Protein 8UA7 (pdb70)

Structure (mmCIF, N/CA/C/O backbone):
data_8UA7
#
_entry.id   8UA7
#
_cell.length_a   1.00
_cell.length_b   1.00
_cell.length_c   1.00
_cell.angle_alpha   90.00
_cell.angle_beta   90.00
_cell.angle_gamma   90.00
#
_symmetry.space_group_name_H-M   'P 1'
#
loop_
_entity.id
_entity.type
_entity.pdbx_description
1 polymer 'Histone H3'
2 polymer 'Histone H4'
3 polymer 'Histone H2A'
4 polymer 'Histone H2B'
5 polymer 'WIDOM 601 DNA strand 1'
6 polymer 'WIDOM 601 DNA strand 2'
#
loop_
_atom_site.group_PDB
_atom_site.id
_atom_site.type_symbol
_atom_site.label_atom_id
_atom_site.label_alt_id
_atom_site.label_comp_id
_atom_site.label_asym_id
_atom_site.label_entity_id
_atom_site.label_seq_id
_atom_site.pdbx_PDB_ins_code
_atom_site.Cartn_x
_atom_site.Cartn_y
_atom_site.Cartn_z
_atom_site.occupancy
_atom_site.B_iso_or_equiv
_atom_site.auth_seq_id
_atom_site.auth_comp_id
_atom_site.auth_asym_id
_atom_site.auth_atom_id
_atom_site.pdbx_PDB_model_num
ATOM 1 N N . THR A 1 78 ? 174.478 204.707 153.953 1.00 129.46 45 THR A N 1
ATOM 2 C CA . THR A 1 78 ? 175.092 203.681 154.793 1.00 126.54 45 THR A CA 1
ATOM 3 C C . THR A 1 78 ? 174.544 203.668 156.216 1.00 121.40 45 THR A C 1
ATOM 4 O O . THR A 1 78 ? 175.107 202.988 157.084 1.00 117.74 45 THR A O 1
ATOM 8 N N . THR A 1 79 ? 173.459 204.401 156.481 1.00 121.59 46 THR A N 1
ATOM 9 C CA . THR A 1 79 ? 172.847 204.355 157.805 1.00 117.91 46 THR A CA 1
ATOM 10 C C . THR A 1 79 ? 172.313 202.965 158.116 1.00 113.61 46 THR A C 1
ATOM 11 O O . THR A 1 79 ? 172.344 202.532 159.273 1.00 110.04 46 THR A O 1
ATOM 15 N N . ALA A 1 80 ? 171.825 202.251 157.099 1.00 113.18 47 ALA A N 1
ATOM 16 C CA . ALA A 1 80 ? 171.405 200.869 157.302 1.00 102.29 47 ALA A CA 1
ATOM 17 C C . ALA A 1 80 ? 172.575 200.006 157.751 1.00 97.01 47 ALA A C 1
ATOM 18 O O . ALA A 1 80 ? 172.433 199.179 158.657 1.00 95.59 47 ALA A O 1
ATOM 20 N N . LYS A 1 81 ? 173.743 200.189 157.132 1.00 98.07 48 LYS A N 1
ATOM 21 C CA . LYS A 1 81 ? 174.924 199.440 157.545 1.00 99.72 48 LYS A CA 1
ATOM 22 C C . LYS A 1 81 ? 175.348 199.806 158.964 1.00 105.34 48 LYS A C 1
ATOM 23 O O . LYS A 1 81 ? 175.712 198.928 159.756 1.00 105.51 48 LYS A O 1
ATOM 29 N N . ARG A 1 82 ? 175.300 201.096 159.307 1.00 108.24 49 ARG A N 1
ATOM 30 C CA . ARG A 1 82 ? 175.669 201.506 160.660 1.00 107.75 49 ARG A CA 1
ATOM 31 C C . ARG A 1 82 ? 174.722 200.915 161.698 1.00 103.90 49 ARG A C 1
ATOM 32 O O . ARG A 1 82 ? 175.158 200.484 162.772 1.00 103.23 49 ARG A O 1
ATOM 40 N N . LEU A 1 83 ? 173.420 200.893 161.402 1.00 102.75 50 LEU A N 1
ATOM 41 C CA . LEU A 1 83 ? 172.459 200.310 162.334 1.00 100.59 50 LEU A CA 1
ATOM 42 C C . LEU A 1 83 ? 172.636 198.798 162.437 1.00 98.20 50 LEU A C 1
ATOM 43 O O . LEU A 1 83 ? 172.540 198.227 163.532 1.00 97.44 50 LEU A O 1
ATOM 48 N N . SER A 1 84 ? 172.897 198.133 161.310 1.00 98.10 51 SER A N 1
ATOM 49 C CA . SER A 1 84 ? 173.183 196.705 161.340 1.00 94.79 51 SER A CA 1
ATOM 50 C C . SER A 1 84 ? 174.465 196.398 162.098 1.00 97.76 51 SER A C 1
ATOM 51 O O . SER A 1 84 ? 174.630 195.276 162.582 1.00 100.26 51 SER A O 1
ATOM 54 N N . LYS A 1 85 ? 175.383 197.361 162.195 1.00 97.16 52 LYS A N 1
ATOM 55 C CA . LYS A 1 85 ? 176.578 197.152 163.006 1.00 99.59 52 LYS A CA 1
ATOM 56 C C . LYS A 1 85 ? 176.225 196.954 164.477 1.00 102.52 52 LYS A C 1
ATOM 57 O O . LYS A 1 85 ? 176.781 196.073 165.143 1.00 104.81 52 LYS A O 1
ATOM 63 N N . LYS A 1 86 ? 175.303 197.761 165.001 1.00 103.02 53 LYS A N 1
ATOM 64 C CA . LYS A 1 86 ? 174.902 197.672 166.400 1.00 103.87 53 LYS A CA 1
ATOM 65 C C . LYS A 1 86 ? 173.756 196.697 166.636 1.00 100.62 53 LYS A C 1
ATOM 66 O O . LYS A 1 86 ? 173.430 196.418 167.799 1.00 99.92 53 LYS A O 1
ATOM 72 N N . GLU A 1 87 ? 173.129 196.193 165.571 1.00 99.48 54 GLU A N 1
ATOM 73 C CA . GLU A 1 87 ? 171.990 195.298 165.748 1.00 99.03 54 GLU A CA 1
ATOM 74 C C . GLU A 1 87 ? 172.382 194.010 166.463 1.00 98.33 54 GLU A C 1
ATOM 75 O O . GLU A 1 87 ? 171.640 193.531 167.324 1.00 99.41 54 GLU A O 1
ATOM 81 N N . GLN A 1 88 ? 173.535 193.427 166.127 1.00 96.67 55 GLN A N 1
ATOM 82 C CA . GLN A 1 88 ? 173.963 192.214 166.825 1.00 99.73 55 GLN A CA 1
ATOM 83 C C . GLN A 1 88 ? 174.261 192.488 168.295 1.00 103.11 55 GLN A C 1
ATOM 84 O O . GLN A 1 88 ? 173.898 191.691 169.172 1.00 102.90 55 GLN A O 1
ATOM 90 N N . LYS A 1 89 ? 174.929 193.608 168.584 1.00 105.14 56 LYS A N 1
ATOM 91 C CA . LYS A 1 89 ? 175.242 193.937 169.970 1.00 105.63 56 LYS A CA 1
ATOM 92 C C . LYS A 1 89 ? 173.971 194.130 170.782 1.00 101.81 56 LYS A C 1
ATOM 93 O O . LYS A 1 89 ? 173.900 193.720 171.947 1.00 97.32 56 LYS A O 1
ATOM 99 N N . LEU A 1 90 ? 172.954 194.754 170.185 1.00 101.75 57 LEU A N 1
ATOM 100 C CA . LEU A 1 90 ? 171.655 194.822 170.846 1.00 100.34 57 LEU A CA 1
ATOM 101 C C . LEU A 1 90 ? 171.025 193.439 170.967 1.00 98.83 57 LEU A C 1
ATOM 102 O O . LEU A 1 90 ? 170.345 193.144 171.956 1.00 100.12 57 LEU A O 1
ATOM 107 N N . SER A 1 91 ? 171.241 192.579 169.967 1.00 100.71 58 SER A N 1
ATOM 108 C CA . SER A 1 91 ? 170.668 191.238 169.987 1.00 99.80 58 SER A CA 1
ATOM 109 C C . SER A 1 91 ? 171.232 190.403 171.123 1.00 100.21 58 SER A C 1
ATOM 110 O O . SER A 1 91 ? 170.568 189.476 171.602 1.00 99.51 58 SER A O 1
ATOM 113 N N . SER A 1 92 ? 172.457 190.703 171.557 1.00 101.21 59 SER A N 1
ATOM 114 C CA . SER A 1 92 ? 173.035 189.970 172.676 1.00 100.90 59 SER A CA 1
ATOM 115 C C . SER A 1 92 ? 172.225 190.128 173.958 1.00 99.38 59 SER A C 1
ATOM 116 O O . SER A 1 92 ? 172.319 189.271 174.843 1.00 95.63 59 SER A O 1
ATOM 119 N N . THR A 1 93 ? 171.437 191.197 174.083 1.00 100.22 60 THR A N 1
ATOM 120 C CA . THR A 1 93 ? 170.676 191.450 175.302 1.00 97.01 60 THR A CA 1
ATOM 121 C C . THR A 1 93 ? 169.217 191.830 175.083 1.00 95.48 60 THR A C 1
ATOM 122 O O . THR A 1 93 ? 168.420 191.664 176.014 1.00 93.58 60 THR A O 1
ATOM 126 N N . LYS A 1 94 ? 168.835 192.327 173.911 1.00 97.38 61 LYS A N 1
ATOM 127 C CA . LYS A 1 94 ? 167.485 192.821 173.678 1.00 90.73 61 LYS A CA 1
ATOM 128 C C . LYS A 1 94 ? 166.694 191.853 172.807 1.00 81.77 61 LYS A C 1
ATOM 129 O O . LYS A 1 94 ? 167.220 190.864 172.290 1.00 80.73 61 LYS A O 1
ATOM 135 N N . THR A 1 95 ? 165.408 192.157 172.651 1.00 75.23 62 THR A N 1
ATOM 136 C CA . THR A 1 95 ? 164.488 191.345 171.872 1.00 69.74 62 THR A CA 1
ATOM 137 C C . THR A 1 95 ? 163.810 192.201 170.810 1.00 64.48 62 THR A C 1
ATOM 138 O O . THR A 1 95 ? 163.691 193.421 170.946 1.00 66.81 62 THR A O 1
ATOM 142 N N . THR A 1 96 ? 163.366 191.539 169.741 1.00 60.59 63 THR A N 1
ATOM 143 C CA . THR A 1 96 ? 162.813 192.259 168.599 1.00 58.42 63 THR A CA 1
ATOM 144 C C . THR A 1 96 ? 161.454 192.868 168.926 1.00 60.93 63 THR A C 1
ATOM 145 O O . THR A 1 96 ? 161.201 194.041 168.626 1.00 67.40 63 THR A O 1
ATOM 149 N N . VAL A 1 97 ? 160.566 192.092 169.541 1.00 58.86 64 VAL A N 1
ATOM 150 C CA . VAL A 1 97 ? 159.223 192.542 169.890 1.00 57.95 64 VAL A CA 1
ATOM 151 C C . VAL A 1 97 ? 159.129 192.626 171.408 1.00 57.77 64 VAL A C 1
ATOM 152 O O . VAL A 1 97 ? 159.583 191.719 172.116 1.00 60.64 64 VAL A O 1
ATOM 156 N N . ARG A 1 98 ? 158.553 193.719 171.905 1.00 51.66 65 ARG A N 1
ATOM 157 C CA . ARG A 1 98 ? 158.578 194.010 173.329 1.00 52.26 65 ARG A CA 1
ATOM 158 C C . ARG A 1 98 ? 157.824 192.939 174.121 1.00 53.32 65 ARG A C 1
ATOM 159 O O . ARG A 1 98 ? 157.109 192.099 173.570 1.00 55.55 65 ARG A O 1
ATOM 167 N N . ARG A 1 99 ? 157.992 192.990 175.445 1.00 52.06 66 ARG A N 1
ATOM 168 C CA . ARG A 1 99 ? 157.522 191.906 176.304 1.00 49.72 66 ARG A CA 1
ATOM 169 C C . ARG A 1 99 ? 156.001 191.864 176.396 1.00 52.20 66 ARG A C 1
ATOM 170 O O . ARG A 1 99 ? 155.402 190.789 176.280 1.00 57.46 66 ARG A O 1
ATOM 178 N N . ALA A 1 100 ? 155.362 193.007 176.633 1.00 49.39 67 ALA A N 1
ATOM 179 C CA . ALA A 1 100 ? 153.902 193.030 176.719 1.00 48.60 67 ALA A CA 1
ATOM 180 C C . ALA A 1 100 ? 153.227 192.632 175.411 1.00 49.37 67 ALA A C 1
ATOM 181 O O . ALA A 1 100 ? 152.227 191.890 175.458 1.00 53.61 67 ALA A O 1
ATOM 183 N N . PRO A 1 101 ? 153.673 193.093 174.234 1.00 46.90 68 PRO A N 1
ATOM 184 C CA . PRO A 1 101 ? 153.087 192.562 172.992 1.00 50.62 68 PRO A CA 1
ATOM 185 C C . PRO A 1 101 ? 153.415 191.100 172.743 1.00 52.36 68 PRO A C 1
ATOM 186 O O . PRO A 1 101 ? 152.991 190.545 171.723 1.00 58.04 68 PRO A O 1
ATOM 190 N N . PHE A 1 102 ? 154.187 190.463 173.625 1.00 47.88 69 PHE A N 1
ATOM 191 C CA . PHE A 1 102 ? 154.362 189.018 173.535 1.00 43.48 69 PHE A CA 1
ATOM 192 C C . PHE A 1 102 ? 153.436 188.304 174.511 1.00 46.78 69 PHE A C 1
ATOM 193 O O . PHE A 1 102 ? 152.781 187.313 174.157 1.00 52.08 69 PHE A O 1
ATOM 201 N N . GLY A 1 103 ? 153.346 188.822 175.737 1.00 46.49 70 GLY A N 1
ATOM 202 C CA . GLY A 1 103 ? 152.425 188.317 176.738 1.00 49.48 70 GLY A CA 1
ATOM 203 C C . GLY A 1 103 ? 151.006 188.320 176.219 1.00 50.06 70 GLY A C 1
ATOM 204 O O . GLY A 1 103 ? 150.324 187.290 176.261 1.00 53.38 70 GLY A O 1
ATOM 205 N N . ARG A 1 104 ? 150.542 189.465 175.726 1.00 47.92 71 ARG A N 1
ATOM 206 C CA . ARG A 1 104 ? 149.443 189.411 174.784 1.00 45.42 71 ARG A CA 1
ATOM 207 C C . ARG A 1 104 ? 149.996 188.933 173.447 1.00 47.04 71 ARG A C 1
ATOM 208 O O . ARG A 1 104 ? 151.160 189.151 173.134 1.00 49.22 71 ARG A O 1
ATOM 216 N N . ILE A 1 105 ? 149.119 188.335 172.637 1.00 47.57 72 ILE A N 1
ATOM 217 C CA . ILE A 1 105 ? 149.440 187.402 171.551 1.00 48.09 72 ILE A CA 1
ATOM 218 C C . ILE A 1 105 ? 149.526 186.000 172.136 1.00 49.10 72 ILE A C 1
ATOM 219 O O . ILE A 1 105 ? 148.734 185.128 171.762 1.00 50.79 72 ILE A O 1
ATOM 224 N N . VAL A 1 106 ? 150.465 185.756 173.059 1.00 46.68 73 VAL A N 1
ATOM 225 C CA . VAL A 1 106 ? 150.556 184.418 173.637 1.00 40.77 73 VAL A CA 1
ATOM 226 C C . VAL A 1 106 ? 149.282 184.080 174.400 1.00 41.40 73 VAL A C 1
ATOM 227 O O . VAL A 1 106 ? 148.701 183.003 174.219 1.00 45.32 73 VAL A O 1
ATOM 231 N N . ARG A 1 107 ? 148.811 185.003 175.242 1.00 44.20 74 ARG A N 1
ATOM 232 C CA . ARG A 1 107 ? 147.589 184.758 176.000 1.00 46.51 74 ARG A CA 1
ATOM 233 C C . ARG A 1 107 ? 146.386 184.611 175.077 1.00 45.30 74 ARG A C 1
ATOM 234 O O . ARG A 1 107 ? 145.531 183.742 175.288 1.00 44.98 74 ARG A O 1
ATOM 242 N N . THR A 1 108 ? 146.300 185.457 174.048 1.00 46.09 75 THR A N 1
ATOM 243 C CA . THR A 1 108 ? 145.156 185.411 173.146 1.00 47.31 75 THR A CA 1
ATOM 244 C C . THR A 1 108 ? 145.110 184.100 172.374 1.00 49.06 75 THR A C 1
ATOM 245 O O . THR A 1 108 ? 144.034 183.519 172.187 1.00 54.34 75 THR A O 1
ATOM 249 N N . ILE A 1 109 ? 146.265 183.616 171.913 1.00 47.55 76 ILE A N 1
ATOM 250 C CA . ILE A 1 109 ? 146.297 182.359 171.173 1.00 48.38 76 ILE A CA 1
ATOM 251 C C . ILE A 1 109 ? 146.011 181.184 172.100 1.00 47.90 76 ILE A C 1
ATOM 252 O O . ILE A 1 109 ? 145.310 180.237 171.722 1.00 45.31 76 ILE A O 1
ATOM 257 N N . ALA A 1 110 ? 146.534 181.223 173.329 1.00 50.28 77 ALA A N 1
ATOM 258 C CA . ALA A 1 110 ? 146.212 180.173 174.289 1.00 46.39 77 ALA A CA 1
ATOM 259 C C . ALA A 1 110 ? 144.725 180.146 174.618 1.00 51.10 77 ALA A C 1
ATOM 260 O O . ALA A 1 110 ? 144.171 179.073 174.881 1.00 50.48 77 ALA A O 1
ATOM 262 N N . SER A 1 111 ? 144.063 181.305 174.607 1.00 56.22 78 SER A N 1
ATOM 263 C CA . SER A 1 111 ? 142.642 181.362 174.934 1.00 57.91 78 SER A CA 1
ATOM 264 C C . SER A 1 111 ? 141.751 180.799 173.835 1.00 56.40 78 SER A C 1
ATOM 265 O O . SER A 1 111 ? 140.552 180.622 174.070 1.00 59.08 78 SER A O 1
ATOM 268 N N . LEU A 1 112 ? 142.292 180.523 172.654 1.00 54.82 79 LEU A N 1
ATOM 269 C CA . LEU A 1 112 ? 141.509 179.958 171.566 1.00 59.12 79 LEU A CA 1
ATOM 270 C C . LEU A 1 112 ? 141.468 178.436 171.669 1.00 64.19 79 LEU A C 1
ATOM 271 O O . LEU A 1 112 ? 142.198 177.817 172.446 1.00 65.55 79 LEU A O 1
ATOM 276 N N . SER A 1 113 ? 140.585 177.834 170.870 1.00 61.73 80 SER A N 1
ATOM 277 C CA . SER A 1 113 ? 140.361 176.389 170.842 1.00 62.17 80 SER A CA 1
ATOM 278 C C . SER A 1 113 ? 139.839 175.856 172.173 1.00 68.20 80 SER A C 1
ATOM 279 O O . SER A 1 113 ? 139.965 174.661 172.458 1.00 66.77 80 SER A O 1
ATOM 282 N N . SER A 1 114 ? 139.254 176.723 172.989 1.00 74.00 81 SER A N 1
ATOM 283 C CA . SER A 1 114 ? 138.674 176.363 174.281 1.00 75.41 81 SER A CA 1
ATOM 284 C C . SER A 1 114 ? 137.875 177.564 174.776 1.00 82.87 81 SER A C 1
ATOM 285 O O . SER A 1 114 ? 137.708 178.557 174.057 1.00 81.54 81 SER A O 1
ATOM 288 N N . ALA A 1 115 ? 137.381 177.478 176.010 1.00 85.36 82 ALA A N 1
ATOM 289 C CA . ALA A 1 115 ? 136.605 178.553 176.619 1.00 90.04 82 ALA A CA 1
ATOM 290 C C . ALA A 1 115 ? 137.042 178.781 178.061 1.00 92.96 82 ALA A C 1
ATOM 291 O O . ALA A 1 115 ? 136.211 178.934 178.962 1.00 91.09 82 ALA A O 1
ATOM 293 N N . ASP A 1 116 ? 138.352 178.804 178.301 1.00 96.96 83 ASP A N 1
ATOM 294 C CA . ASP A 1 116 ? 138.881 179.000 179.643 1.00 93.34 83 ASP A CA 1
ATOM 295 C C . ASP A 1 116 ? 140.120 179.882 179.584 1.00 85.77 83 ASP A C 1
ATOM 296 O O . ASP A 1 116 ? 140.827 179.931 178.576 1.00 82.69 83 ASP A O 1
ATOM 301 N N . SER A 1 117 ? 140.378 180.578 180.689 1.00 82.79 84 SER A N 1
ATOM 302 C CA . SER A 1 117 ? 141.580 181.395 180.822 1.00 82.22 84 SER A CA 1
ATOM 303 C C . SER A 1 117 ? 142.734 180.493 181.240 1.00 73.27 84 SER A C 1
ATOM 304 O O . SER A 1 117 ? 142.712 179.908 182.328 1.00 73.53 84 SER A O 1
ATOM 307 N N . MET A 1 118 ? 143.745 180.379 180.377 1.00 67.46 85 MET A N 1
ATOM 308 C CA . MET A 1 118 ? 144.785 179.380 180.583 1.00 61.46 85 MET A CA 1
ATOM 309 C C . MET A 1 118 ? 145.772 179.771 181.675 1.00 62.64 85 MET A C 1
ATOM 310 O O . MET A 1 118 ? 146.521 178.908 182.143 1.00 65.53 85 MET A O 1
ATOM 315 N N . ARG A 1 119 ? 145.806 181.042 182.079 1.00 57.68 86 ARG A N 1
ATOM 316 C CA . ARG A 1 119 ? 146.528 181.478 183.275 1.00 55.14 86 ARG A CA 1
ATOM 317 C C . ARG A 1 119 ? 148.012 181.097 183.197 1.00 51.02 86 ARG A C 1
ATOM 318 O O . ARG A 1 119 ? 148.517 180.263 183.947 1.00 50.72 86 ARG A O 1
ATOM 326 N N . PHE A 1 120 ? 148.692 181.726 182.242 1.00 50.97 87 PHE A N 1
ATOM 327 C CA . PHE A 1 120 ? 150.106 181.470 182.011 1.00 47.66 87 PHE A CA 1
ATOM 328 C C . PHE A 1 120 ? 150.938 181.763 183.261 1.00 51.63 87 PHE A C 1
ATOM 329 O O . PHE A 1 120 ? 150.484 182.388 184.221 1.00 56.53 87 PHE A O 1
ATOM 337 N N . SER A 1 121 ? 152.185 181.301 183.227 1.00 49.70 88 SER A N 1
ATOM 338 C CA . SER A 1 121 ? 153.161 181.561 184.271 1.00 56.23 88 SER A CA 1
ATOM 339 C C . SER A 1 121 ? 154.006 182.776 183.895 1.00 61.93 88 SER A C 1
ATOM 340 O O . SER A 1 121 ? 153.718 183.496 182.937 1.00 62.96 88 SER A O 1
ATOM 343 N N . ALA A 1 122 ? 155.066 183.008 184.666 1.00 66.07 89 ALA A N 1
ATOM 344 C CA . ALA A 1 122 ? 155.937 184.157 184.455 1.00 69.70 89 ALA A CA 1
ATOM 345 C C . ALA A 1 122 ? 157.230 183.806 183.731 1.00 64.09 89 ALA A C 1
ATOM 346 O O . ALA A 1 122 ? 158.000 184.713 183.399 1.00 63.12 89 ALA A O 1
ATOM 348 N N . ASN A 1 123 ? 157.490 182.523 183.479 1.00 57.76 90 ASN A N 1
ATOM 349 C CA . ASN A 1 123 ? 158.689 182.098 182.773 1.00 57.34 90 ASN A CA 1
ATOM 350 C C . ASN A 1 123 ? 158.409 181.407 181.448 1.00 58.69 90 ASN A C 1
ATOM 351 O O . ASN A 1 123 ? 159.318 181.327 180.610 1.00 60.46 90 ASN A O 1
ATOM 356 N N . ALA A 1 124 ? 157.187 180.919 181.228 1.00 54.14 91 ALA A N 1
ATOM 357 C CA . ALA A 1 124 ? 156.857 180.278 179.961 1.00 48.52 91 ALA A CA 1
ATOM 358 C C . ALA A 1 124 ? 156.968 181.257 178.799 1.00 48.42 91 ALA A C 1
ATOM 359 O O . ALA A 1 124 ? 157.416 180.888 177.709 1.00 48.92 91 ALA A O 1
ATOM 361 N N . VAL A 1 125 ? 156.553 182.506 179.010 1.00 46.75 92 VAL A N 1
ATOM 362 C CA . VAL A 1 125 ? 156.631 183.510 177.952 1.00 43.50 92 VAL A CA 1
ATOM 363 C C . VAL A 1 125 ? 158.083 183.760 177.561 1.00 47.64 92 VAL A C 1
ATOM 364 O O . VAL A 1 125 ? 158.432 183.810 176.372 1.00 57.59 92 VAL A O 1
ATOM 368 N N . ASP A 1 126 ? 158.950 183.925 178.560 1.00 45.19 93 ASP A N 1
ATOM 369 C CA . ASP A 1 126 ? 160.359 184.168 178.286 1.00 46.81 93 ASP A CA 1
ATOM 370 C C . ASP A 1 126 ? 161.022 182.956 177.651 1.00 47.99 93 ASP A C 1
ATOM 371 O O . ASP A 1 126 ? 161.979 183.106 176.884 1.00 51.87 93 ASP A O 1
ATOM 376 N N . LEU A 1 127 ? 160.544 181.751 177.963 1.00 48.41 94 LEU A N 1
ATOM 377 C CA . LEU A 1 127 ? 161.082 180.566 177.302 1.00 49.01 94 LEU A CA 1
ATOM 378 C C . LEU A 1 127 ? 160.618 180.484 175.851 1.00 51.11 94 LEU A C 1
ATOM 379 O O . LEU A 1 127 ? 161.388 180.087 174.969 1.00 54.31 94 LEU A O 1
ATOM 384 N N . LEU A 1 128 ? 159.361 180.851 175.587 1.00 49.97 95 LEU A N 1
ATOM 385 C CA . LEU A 1 128 ? 158.826 180.810 174.229 1.00 45.75 95 LEU A CA 1
ATOM 386 C C . LEU A 1 128 ? 159.527 181.812 173.320 1.00 46.03 95 LEU A C 1
ATOM 387 O O . LEU A 1 128 ? 159.783 181.523 172.140 1.00 47.36 95 LEU A O 1
ATOM 392 N N . GLN A 1 129 ? 159.806 183.008 173.846 1.00 44.58 96 GLN A N 1
ATOM 393 C CA . GLN A 1 129 ? 160.425 184.053 173.036 1.00 43.22 96 GLN A CA 1
ATOM 394 C C . GLN A 1 129 ? 161.784 183.612 172.508 1.00 49.32 96 GLN A C 1
ATOM 395 O O . GLN A 1 129 ? 162.063 183.712 171.305 1.00 55.78 96 GLN A O 1
ATOM 401 N N . GLN A 1 130 ? 162.645 183.110 173.395 1.00 49.07 97 GLN A N 1
ATOM 402 C CA . GLN A 1 130 ? 164.008 182.773 173.002 1.00 50.25 97 GLN A CA 1
ATOM 403 C C . GLN A 1 130 ? 164.057 181.662 171.966 1.00 55.73 97 GLN A C 1
ATOM 404 O O . GLN A 1 130 ? 165.098 181.471 171.329 1.00 61.73 97 GLN A O 1
ATOM 410 N N . GLY A 1 131 ? 162.967 180.924 171.787 1.00 54.17 98 GLY A N 1
ATOM 411 C CA . GLY A 1 131 ? 162.911 179.919 170.749 1.00 53.77 98 GLY A CA 1
ATOM 412 C C . GLY A 1 131 ? 162.364 180.469 169.450 1.00 54.44 98 GLY A C 1
ATOM 413 O O . GLY A 1 131 ? 162.978 180.302 168.388 1.00 59.37 98 GLY A O 1
ATOM 414 N N . ILE A 1 132 ? 161.211 181.139 169.525 1.00 51.28 99 ILE A N 1
ATOM 415 C CA . ILE A 1 132 ? 160.551 181.593 168.302 1.00 50.10 99 ILE A CA 1
ATOM 416 C C . ILE A 1 132 ? 161.394 182.644 167.587 1.00 50.63 99 ILE A C 1
ATOM 417 O O . ILE A 1 132 ? 161.561 182.600 166.357 1.00 55.16 99 ILE A O 1
ATOM 422 N N . GLU A 1 133 ? 161.940 183.607 168.339 1.00 47.79 100 GLU A N 1
ATOM 423 C CA . GLU A 1 133 ? 162.710 184.673 167.706 1.00 49.81 100 GLU A CA 1
ATOM 424 C C . GLU A 1 133 ? 163.946 184.122 167.005 1.00 52.87 100 GLU A C 1
ATOM 425 O O . GLU A 1 133 ? 164.269 184.537 165.886 1.00 59.71 100 GLU A O 1
ATOM 431 N N . LEU A 1 134 ? 164.649 183.185 167.644 1.00 49.70 101 LEU A N 1
ATOM 432 C CA . LEU A 1 134 ? 165.832 182.597 167.023 1.00 51.53 101 LEU A CA 1
ATOM 433 C C . LEU A 1 134 ? 165.464 181.768 165.799 1.00 57.14 101 LEU A C 1
ATOM 434 O O . LEU A 1 134 ? 166.175 181.795 164.783 1.00 61.67 101 LEU A O 1
ATOM 439 N N . TYR A 1 135 ? 164.351 181.033 165.871 1.00 57.39 102 TYR A N 1
ATOM 440 C CA . TYR A 1 135 ? 163.911 180.254 164.719 1.00 59.92 102 TYR A CA 1
ATOM 441 C C . TYR A 1 135 ? 163.659 181.152 163.515 1.00 57.98 102 TYR A C 1
ATOM 442 O O . TYR A 1 135 ? 164.091 180.847 162.394 1.00 55.22 102 TYR A O 1
ATOM 451 N N . MET A 1 136 ? 162.993 182.286 163.730 1.00 55.03 103 MET A N 1
ATOM 452 C CA . MET A 1 136 ? 162.722 183.161 162.595 1.00 47.52 103 MET A CA 1
ATOM 453 C C . MET A 1 136 ? 163.941 183.963 162.156 1.00 46.08 103 MET A C 1
ATOM 454 O O . MET A 1 136 ? 164.047 184.311 160.975 1.00 49.97 103 MET A O 1
ATOM 459 N N . LEU A 1 137 ? 164.874 184.247 163.066 1.00 45.78 104 LEU A N 1
ATOM 460 C CA . LEU A 1 137 ? 166.162 184.781 162.637 1.00 44.66 104 LEU A CA 1
ATOM 461 C C . LEU A 1 137 ? 166.831 183.832 161.655 1.00 46.81 104 LEU A C 1
ATOM 462 O O . LEU A 1 137 ? 167.318 184.257 160.600 1.00 53.14 104 LEU A O 1
ATOM 467 N N . ASP A 1 138 ? 166.844 182.536 161.976 1.00 47.72 105 ASP A N 1
ATOM 468 C CA . ASP A 1 138 ? 167.431 181.559 161.062 1.00 51.71 105 ASP A CA 1
ATOM 469 C C . ASP A 1 138 ? 166.680 181.516 159.734 1.00 53.09 105 ASP A C 1
ATOM 470 O O . ASP A 1 138 ? 167.298 181.466 158.659 1.00 54.41 105 ASP A O 1
ATOM 475 N N . LEU A 1 139 ? 165.346 181.534 159.790 1.00 49.58 106 LEU A N 1
ATOM 476 C CA . LEU A 1 139 ? 164.560 181.455 158.561 1.00 44.90 106 LEU A CA 1
ATOM 477 C C . LEU A 1 139 ? 164.840 182.643 157.645 1.00 46.26 106 LEU A C 1
ATOM 478 O O . LEU A 1 139 ? 165.068 182.472 156.441 1.00 51.03 106 LEU A O 1
ATOM 483 N N . MET A 1 140 ? 164.832 183.860 158.195 1.00 44.48 107 MET A N 1
ATOM 484 C CA . MET A 1 140 ? 165.092 185.026 157.357 1.00 38.53 107 MET A CA 1
ATOM 485 C C . MET A 1 140 ? 166.540 185.089 156.895 1.00 40.92 107 MET A C 1
ATOM 486 O O . MET A 1 140 ? 166.808 185.597 155.803 1.00 45.27 107 MET A O 1
ATOM 491 N N . LYS A 1 141 ? 167.485 184.579 157.688 1.00 42.90 108 LYS A N 1
ATOM 492 C CA . LYS A 1 141 ? 168.861 184.498 157.208 1.00 44.83 108 LYS A CA 1
ATOM 493 C C . LYS A 1 141 ? 168.947 183.617 155.969 1.00 49.26 108 LYS A C 1
ATOM 494 O O . LYS A 1 141 ? 169.571 183.987 154.964 1.00 53.75 108 LYS A O 1
ATOM 500 N N . ASN A 1 142 ? 168.298 182.450 156.013 1.00 49.55 109 ASN A N 1
ATOM 501 C CA . ASN A 1 142 ? 168.302 181.568 154.850 1.00 51.83 109 ASN A CA 1
ATOM 502 C C . ASN A 1 142 ? 167.604 182.214 153.655 1.00 53.96 109 ASN A C 1
ATOM 503 O O . ASN A 1 142 ? 168.079 182.107 152.516 1.00 53.92 109 ASN A O 1
ATOM 508 N N . ALA A 1 143 ? 166.474 182.885 153.893 1.00 53.10 110 ALA A N 1
ATOM 509 C CA . ALA A 1 143 ? 165.752 183.519 152.791 1.00 47.78 110 ALA A CA 1
ATOM 510 C C . ALA A 1 143 ? 166.581 184.621 152.141 1.00 49.03 110 ALA A C 1
ATOM 511 O O . ALA A 1 143 ? 166.604 184.748 150.912 1.00 51.20 110 ALA A O 1
ATOM 513 N N . ALA A 1 144 ? 167.268 185.433 152.949 1.00 51.74 111 ALA A N 1
ATOM 514 C CA . ALA A 1 144 ? 168.119 186.480 152.394 1.00 51.41 111 ALA A CA 1
ATOM 515 C C . ALA A 1 144 ? 169.288 185.888 151.619 1.00 52.06 111 ALA A C 1
ATOM 516 O O . ALA A 1 144 ? 169.680 186.421 150.572 1.00 56.29 111 ALA A O 1
ATOM 518 N N . LEU A 1 145 ? 169.865 184.793 152.121 1.00 51.39 112 LEU A N 1
ATOM 519 C CA . LEU A 1 145 ? 170.925 184.123 151.375 1.00 52.11 112 LEU A CA 1
ATOM 520 C C . LEU A 1 145 ? 170.420 183.636 150.023 1.00 53.91 112 LEU A C 1
ATOM 521 O O . LEU A 1 145 ? 171.128 183.735 149.014 1.00 53.66 112 LEU A O 1
ATOM 526 N N . ALA A 1 146 ? 169.200 183.099 149.985 1.00 53.71 113 ALA A N 1
ATOM 527 C CA . ALA A 1 146 ? 168.625 182.672 148.713 1.00 51.36 113 ALA A CA 1
ATOM 528 C C . ALA A 1 146 ? 168.384 183.858 147.785 1.00 50.58 113 ALA A C 1
ATOM 529 O O . ALA A 1 146 ? 168.599 183.758 146.572 1.00 51.64 113 ALA A O 1
ATOM 531 N N . ALA A 1 147 ? 167.927 184.985 148.337 1.00 57.01 114 ALA A N 1
ATOM 532 C CA . ALA A 1 147 ? 167.663 186.165 147.517 1.00 54.27 114 ALA A CA 1
ATOM 533 C C . ALA A 1 147 ? 168.940 186.716 146.899 1.00 49.89 114 ALA A C 1
ATOM 534 O O . ALA A 1 147 ? 168.937 187.168 145.749 1.00 48.19 114 ALA A O 1
ATOM 536 N N . LYS A 1 148 ? 170.039 186.704 147.655 1.00 53.47 115 LYS A N 1
ATOM 537 C CA . LYS A 1 148 ? 171.301 187.212 147.126 1.00 52.94 115 LYS A CA 1
ATOM 538 C C . LYS A 1 148 ? 171.751 186.400 145.915 1.00 54.37 115 LYS A C 1
ATOM 539 O O . LYS A 1 148 ? 172.259 186.966 144.941 1.00 54.44 115 LYS A O 1
ATOM 545 N N . GLN A 1 149 ? 171.539 185.081 145.943 1.00 57.29 116 GLN A N 1
ATOM 546 C CA . GLN A 1 149 ? 172.012 184.217 144.864 1.00 58.06 116 GLN A CA 1
ATOM 547 C C . GLN A 1 149 ? 171.424 184.610 143.513 1.00 55.49 116 GLN A C 1
ATOM 548 O O . GLN A 1 149 ? 172.102 184.495 142.486 1.00 55.76 116 GLN A O 1
ATOM 554 N N . ALA A 1 150 ? 170.182 185.087 143.492 1.00 54.29 117 ALA A N 1
ATOM 555 C CA . ALA A 1 150 ? 169.513 185.469 142.254 1.00 54.66 117 ALA A CA 1
ATOM 556 C C . ALA A 1 150 ? 169.985 186.813 141.708 1.00 58.93 117 ALA A C 1
ATOM 557 O O . ALA A 1 150 ? 169.315 187.371 140.832 1.00 57.30 117 ALA A O 1
ATOM 559 N N . LYS A 1 151 ? 171.109 187.336 142.203 1.00 61.25 118 LYS A N 1
ATOM 560 C CA . LYS A 1 151 ? 171.646 188.629 141.773 1.00 59.14 118 LYS A CA 1
ATOM 561 C C . LYS A 1 151 ? 170.638 189.751 142.007 1.00 55.18 118 LYS A C 1
ATOM 562 O O . LYS A 1 151 ? 170.519 190.683 141.210 1.00 56.43 118 LYS A O 1
ATOM 568 N N . ARG A 1 152 ? 169.908 189.658 143.114 1.00 53.27 119 ARG A N 1
ATOM 569 C CA . ARG A 1 152 ? 168.907 190.641 143.499 1.00 54.63 119 ARG A CA 1
ATOM 570 C C . ARG A 1 152 ? 169.222 191.134 144.903 1.00 57.58 119 ARG A C 1
ATOM 571 O O . ARG A 1 152 ? 169.312 190.334 145.840 1.00 58.80 119 ARG A O 1
ATOM 579 N N . MET A 1 153 ? 169.392 192.450 145.043 1.00 61.42 120 MET A N 1
ATOM 580 C CA . MET A 1 153 ? 169.883 193.008 146.300 1.00 58.98 120 MET A CA 1
ATOM 581 C C . MET A 1 153 ? 168.813 192.991 147.383 1.00 56.99 120 MET A C 1
ATOM 582 O O . MET A 1 153 ? 169.105 192.686 148.544 1.00 59.53 120 MET A O 1
ATOM 587 N N . THR A 1 154 ? 167.574 193.314 147.030 1.00 55.93 121 THR A N 1
ATOM 588 C CA . THR A 1 154 ? 166.509 193.435 148.016 1.00 57.36 121 THR A CA 1
ATOM 589 C C . THR A 1 154 ? 166.001 192.049 148.409 1.00 60.04 121 THR A C 1
ATOM 590 O O . THR A 1 154 ? 166.543 191.018 148.005 1.00 64.74 121 THR A O 1
ATOM 594 N N . LEU A 1 155 ? 164.943 192.017 149.215 1.00 59.32 122 LEU A N 1
ATOM 595 C CA . LEU A 1 155 ? 164.342 190.778 149.686 1.00 59.09 122 LEU A CA 1
ATOM 596 C C . LEU A 1 155 ? 162.852 190.822 149.385 1.00 60.05 122 LEU A C 1
ATOM 597 O O . LEU A 1 155 ? 162.185 191.814 149.692 1.00 60.79 122 LEU A O 1
ATOM 602 N N . MET A 1 156 ? 162.334 189.756 148.781 1.00 60.72 123 MET A N 1
ATOM 603 C CA . MET A 1 156 ? 160.934 189.682 148.394 1.00 62.64 123 MET A CA 1
ATOM 604 C C . MET A 1 156 ? 160.260 188.495 149.070 1.00 64.90 123 MET A C 1
ATOM 605 O O . MET A 1 156 ? 160.909 187.541 149.505 1.00 66.34 123 MET A O 1
ATOM 610 N N . GLY A 1 157 ? 158.931 188.574 149.150 1.00 64.45 124 GLY A N 1
ATOM 611 C CA . GLY A 1 157 ? 158.175 187.546 149.845 1.00 66.89 124 GLY A CA 1
ATOM 612 C C . GLY A 1 157 ? 158.240 186.189 149.171 1.00 68.47 124 GLY A C 1
ATOM 613 O O . GLY A 1 157 ? 158.206 185.153 149.841 1.00 66.35 124 GLY A O 1
ATOM 614 N N . LYS A 1 158 ? 158.318 186.205 147.841 1.00 70.89 125 LYS A N 1
ATOM 615 C CA . LYS A 1 158 ? 158.346 184.941 147.064 1.00 74.17 125 LYS A CA 1
ATOM 616 C C . LYS A 1 158 ? 159.677 184.233 147.303 1.00 73.16 125 LYS A C 1
ATOM 617 O O . LYS A 1 158 ? 159.889 183.168 146.704 1.00 77.67 125 LYS A O 1
ATOM 623 N N . ASP A 1 159 ? 160.547 184.812 148.125 1.00 67.15 126 ASP A N 1
ATOM 624 C CA . ASP A 1 159 ? 161.800 184.090 148.455 1.00 69.21 126 ASP A CA 1
ATOM 625 C C . ASP A 1 159 ? 161.515 183.219 149.678 1.00 73.26 126 ASP A C 1
ATOM 626 O O . ASP A 1 159 ? 162.110 182.132 149.784 1.00 76.11 126 ASP A O 1
ATOM 631 N N . ILE A 1 160 ? 160.620 183.682 150.553 1.00 71.67 127 ILE A N 1
ATOM 632 C CA . ILE A 1 160 ? 160.290 182.909 151.785 1.00 71.77 127 ILE A CA 1
ATOM 633 C C . ILE A 1 160 ? 159.606 181.603 151.369 1.00 76.94 127 ILE A C 1
ATOM 634 O O . ILE A 1 160 ? 160.078 180.533 151.793 1.00 80.11 127 ILE A O 1
ATOM 639 N N . ASP A 1 161 ? 158.563 181.683 150.539 1.00 77.68 128 ASP A N 1
ATOM 640 C CA . ASP A 1 161 ? 157.819 180.490 150.150 1.00 79.06 128 ASP A CA 1
ATOM 641 C C . ASP A 1 161 ? 158.745 179.420 149.588 1.00 77.83 128 ASP A C 1
ATOM 642 O O . ASP A 1 161 ? 158.562 178.227 149.857 1.00 81.25 128 ASP A O 1
ATOM 647 N N . LEU A 1 162 ? 159.739 179.826 148.794 1.00 76.55 129 LEU A N 1
ATOM 648 C CA . LEU A 1 162 ? 160.687 178.859 148.253 1.00 76.47 129 LEU A CA 1
ATOM 649 C C . LEU A 1 162 ? 161.448 178.156 149.366 1.00 76.16 129 LEU A C 1
ATOM 650 O O . LEU A 1 162 ? 161.597 176.929 149.347 1.00 83.17 129 LEU A O 1
ATOM 655 N N . ILE A 1 163 ? 161.924 178.912 150.356 1.00 71.30 130 ILE A N 1
ATOM 656 C CA . ILE A 1 163 ? 162.645 178.286 151.464 1.00 76.45 130 ILE A CA 1
ATOM 657 C C . ILE A 1 163 ? 161.716 177.373 152.260 1.00 78.54 130 ILE A C 1
ATOM 658 O O . ILE A 1 163 ? 162.086 176.247 152.629 1.00 78.66 130 ILE A O 1
ATOM 663 N N . GLN A 1 164 ? 160.489 177.833 152.517 1.00 78.36 131 GLN A N 1
ATOM 664 C CA . GLN A 1 164 ? 159.538 177.053 153.301 1.00 78.49 131 GLN A CA 1
ATOM 665 C C . GLN A 1 164 ? 159.212 175.729 152.623 1.00 81.96 131 GLN A C 1
ATOM 666 O O . GLN A 1 164 ? 159.146 174.686 153.283 1.00 85.37 131 GLN A O 1
ATOM 672 N N . THR A 1 165 ? 159.004 175.748 151.307 1.00 81.26 132 THR A N 1
ATOM 673 C CA . THR A 1 165 ? 158.743 174.515 150.578 1.00 77.79 132 THR A CA 1
ATOM 674 C C . THR A 1 165 ? 159.999 173.682 150.360 1.00 74.20 132 THR A C 1
ATOM 675 O O . THR A 1 165 ? 159.884 172.477 150.118 1.00 72.88 132 THR A O 1
ATOM 679 N N . ALA A 1 166 ? 161.186 174.285 150.436 1.00 74.80 133 ALA A N 1
ATOM 680 C CA . ALA A 1 166 ? 162.417 173.512 150.393 1.00 74.84 133 ALA A CA 1
ATOM 681 C C . ALA A 1 166 ? 162.689 172.787 151.700 1.00 82.88 133 ALA A C 1
ATOM 682 O O . ALA A 1 166 ? 163.392 171.771 151.696 1.00 83.17 133 ALA A O 1
ATOM 684 N N . ASN A 1 167 ? 162.154 173.283 152.814 1.00 85.53 134 ASN A N 1
ATOM 685 C CA . ASN A 1 167 ? 162.277 172.600 154.096 1.00 83.20 134 ASN A CA 1
ATOM 686 C C . ASN A 1 167 ? 161.137 171.624 154.355 1.00 81.34 134 ASN A C 1
ATOM 687 O O . ASN A 1 167 ? 161.059 171.059 155.450 1.00 81.37 134 ASN A O 1
ATOM 692 N N . HIS A 1 168 ? 160.252 171.420 153.379 1.00 82.42 135 HIS A N 1
ATOM 693 C CA . HIS A 1 168 ? 159.088 170.541 153.500 1.00 84.10 135 HIS A CA 1
ATOM 694 C C . HIS A 1 168 ? 158.159 170.954 154.635 1.00 84.44 135 HIS A C 1
ATOM 695 O O . HIS A 1 168 ? 157.320 170.162 155.072 1.00 87.24 135 HIS A O 1
ATOM 702 N N . GLU A 1 169 ? 158.285 172.186 155.124 1.00 81.07 136 GLU A N 1
ATOM 703 C CA . GLU A 1 169 ? 157.437 172.652 156.211 1.00 83.94 136 GLU A CA 1
ATOM 704 C C . GLU A 1 169 ? 156.037 172.959 155.697 1.00 86.33 136 GLU A C 1
ATOM 705 O O . GLU A 1 169 ? 155.780 174.060 155.202 1.00 89.72 136 GLU A O 1
ATOM 711 N N . MET A 1 170 ? 155.132 171.991 155.804 1.00 84.63 137 MET A N 1
ATOM 712 C CA . MET A 1 170 ? 153.768 172.191 155.337 1.00 83.38 137 MET A CA 1
ATOM 713 C C . MET A 1 170 ? 153.071 173.263 156.166 1.00 84.16 137 MET A C 1
ATOM 714 O O . MET A 1 170 ? 153.252 173.347 157.384 1.00 88.13 137 MET A O 1
ATOM 719 N N . ILE A 1 171 ? 152.280 174.097 155.491 1.00 82.73 138 ILE A N 1
ATOM 720 C CA . ILE A 1 171 ? 151.590 175.210 156.127 1.00 84.58 138 ILE A CA 1
ATOM 721 C C . ILE A 1 171 ? 150.163 175.274 155.603 1.00 88.24 138 ILE A C 1
ATOM 722 O O . ILE A 1 171 ? 149.836 174.727 154.547 1.00 90.55 138 ILE A O 1
ATOM 727 N N . ASP A 1 172 ? 149.305 175.946 156.367 1.00 90.34 139 ASP A N 1
ATOM 728 C CA . ASP A 1 172 ? 147.925 176.203 155.981 1.00 88.14 139 ASP A CA 1
ATOM 729 C C . ASP A 1 172 ? 147.729 177.706 155.853 1.00 85.02 139 ASP A C 1
ATOM 730 O O . ASP A 1 172 ? 148.067 178.459 156.771 1.00 84.00 139 ASP A O 1
ATOM 735 N N . GLU A 1 173 ? 147.183 178.138 154.718 1.00 82.24 140 GLU A N 1
ATOM 736 C CA . GLU A 1 173 ? 147.081 179.564 154.432 1.00 85.00 140 GLU A CA 1
ATOM 737 C C . GLU A 1 173 ? 145.772 180.173 154.918 1.00 84.28 140 GLU A C 1
ATOM 738 O O . GLU A 1 173 ? 145.771 181.297 155.431 1.00 87.22 140 GLU A O 1
ATOM 744 N N . ALA A 1 174 ? 144.653 179.462 154.760 1.00 80.72 141 ALA A N 1
ATOM 745 C CA . ALA A 1 174 ? 143.373 179.998 155.214 1.00 79.15 141 ALA A CA 1
ATOM 746 C C . ALA A 1 174 ? 143.360 180.196 156.725 1.00 79.44 141 ALA A C 1
ATOM 747 O O . ALA A 1 174 ? 142.902 181.233 157.221 1.00 78.43 141 ALA A O 1
ATOM 749 N N . HIS A 1 175 ? 143.866 179.214 157.473 1.00 76.64 142 HIS A N 1
ATOM 750 C CA . HIS A 1 175 ? 143.904 179.335 158.926 1.00 74.17 142 HIS A CA 1
ATOM 751 C C . HIS A 1 175 ? 144.828 180.463 159.367 1.00 74.53 142 HIS A C 1
ATOM 752 O O . HIS A 1 175 ? 144.500 181.211 160.292 1.00 73.20 142 HIS A O 1
ATOM 759 N N . ALA A 1 176 ? 145.992 180.595 158.725 1.00 76.23 143 ALA A N 1
ATOM 760 C CA . ALA A 1 176 ? 146.912 181.672 159.081 1.00 72.99 143 ALA A CA 1
ATOM 761 C C . ALA A 1 176 ? 146.302 183.036 158.789 1.00 68.55 143 ALA A C 1
ATOM 762 O O . ALA A 1 176 ? 146.448 183.974 159.583 1.00 69.55 143 ALA A O 1
ATOM 764 N N . ALA A 1 177 ? 145.619 183.166 157.650 1.00 69.97 144 ALA A N 1
ATOM 765 C CA . ALA A 1 177 ? 144.953 184.423 157.326 1.00 71.10 144 ALA A CA 1
ATOM 766 C C . ALA A 1 177 ? 143.848 184.735 158.325 1.00 70.75 144 ALA A C 1
ATOM 767 O O . ALA A 1 177 ? 143.684 185.888 158.737 1.00 73.88 144 ALA A O 1
ATOM 769 N N . LYS A 1 178 ? 143.077 183.722 158.727 1.00 69.66 145 LYS A N 1
ATOM 770 C CA . LYS A 1 178 ? 142.024 183.947 159.713 1.00 74.15 145 LYS A CA 1
ATOM 771 C C . LYS A 1 178 ? 142.611 184.343 161.062 1.00 73.70 145 LYS A C 1
ATOM 772 O O . LYS A 1 178 ? 142.056 185.197 161.762 1.00 75.09 145 LYS A O 1
ATOM 778 N N . LEU A 1 179 ? 143.732 183.728 161.441 1.00 72.19 146 LEU A N 1
ATOM 779 C CA . LEU A 1 179 ? 144.393 184.072 162.695 1.00 70.48 146 LEU A CA 1
ATOM 780 C C . LEU A 1 179 ? 144.876 185.515 162.681 1.00 73.06 146 LEU A C 1
ATOM 781 O O . LEU A 1 179 ? 144.574 186.295 163.592 1.00 73.21 146 LEU A O 1
ATOM 786 N N . ALA A 1 180 ? 145.627 185.891 161.645 1.00 73.91 147 ALA A N 1
ATOM 787 C CA . ALA A 1 180 ? 146.236 187.216 161.612 1.00 69.56 147 ALA A CA 1
ATOM 788 C C . ALA A 1 180 ? 145.190 188.309 161.425 1.00 74.01 147 ALA A C 1
ATOM 789 O O . ALA A 1 180 ? 145.228 189.340 162.105 1.00 79.42 147 ALA A O 1
ATOM 791 N N . ASN A 1 181 ? 144.248 188.105 160.503 1.00 74.31 148 ASN A N 1
ATOM 792 C CA . ASN A 1 181 ? 143.335 189.180 160.132 1.00 76.66 148 ASN A CA 1
ATOM 793 C C . ASN A 1 181 ? 142.341 189.489 161.246 1.00 80.75 148 ASN A C 1
ATOM 794 O O . ASN A 1 181 ? 142.141 190.656 161.603 1.00 84.39 148 ASN A O 1
ATOM 799 N N . THR A 1 182 ? 141.709 188.463 161.809 1.00 80.29 149 THR A N 1
ATOM 800 C CA . THR A 1 182 ? 140.571 188.646 162.706 1.00 86.16 149 THR A CA 1
ATOM 801 C C . THR A 1 182 ? 140.936 188.193 164.115 1.00 85.97 149 THR A C 1
ATOM 802 O O . THR A 1 182 ? 141.110 186.995 164.363 1.00 86.72 149 THR A O 1
ATOM 806 N N . SER A 1 183 ? 141.038 189.153 165.029 1.00 84.06 150 SER A N 1
ATOM 807 C CA . SER A 1 183 ? 141.183 188.912 166.463 1.00 83.11 150 SER A CA 1
ATOM 808 C C . SER A 1 183 ? 141.093 190.265 167.159 1.00 84.20 150 SER A C 1
ATOM 809 O O . SER A 1 183 ? 140.918 191.304 166.515 1.00 84.87 150 SER A O 1
ATOM 812 N N . SER A 1 184 ? 141.217 190.247 168.486 1.00 85.29 151 SER A N 1
ATOM 813 C CA . SER A 1 184 ? 141.113 191.479 169.258 1.00 87.08 151 SER A CA 1
ATOM 814 C C . SER A 1 184 ? 142.302 191.659 170.193 1.00 84.73 151 SER A C 1
ATOM 815 O O . SER A 1 184 ? 142.643 192.790 170.553 1.00 84.04 151 SER A O 1
ATOM 818 N N . ALA A 1 185 ? 142.933 190.551 170.587 1.00 82.34 152 ALA A N 1
ATOM 819 C CA . ALA A 1 185 ? 144.032 190.569 171.547 1.00 81.08 152 ALA A CA 1
ATOM 820 C C . ALA A 1 185 ? 143.609 191.265 172.835 1.00 82.40 152 ALA A C 1
ATOM 821 O O . ALA A 1 185 ? 142.988 190.647 173.706 1.00 80.86 152 ALA A O 1
ATOM 823 N N . GLY A 1 186 ? 143.937 192.547 172.960 1.00 80.24 153 GLY A N 1
ATOM 824 C CA . GLY A 1 186 ? 143.532 193.333 174.111 1.00 78.05 153 GLY A CA 1
ATOM 825 C C . GLY A 1 186 ? 144.116 192.853 175.424 1.00 73.63 153 GLY A C 1
ATOM 826 O O . GLY A 1 186 ? 143.565 193.122 176.491 1.00 75.90 153 GLY A O 1
ATOM 827 N N . LYS B 2 45 ? 137.800 199.031 163.794 1.00 133.06 12 LYS B N 1
ATOM 828 C CA . LYS B 2 45 ? 138.709 200.188 164.014 1.00 134.29 12 LYS B CA 1
ATOM 829 C C . LYS B 2 45 ? 140.051 199.680 164.550 1.00 139.16 12 LYS B C 1
ATOM 830 O O . LYS B 2 45 ? 140.536 198.652 164.043 1.00 136.84 12 LYS B O 1
ATOM 836 N N . HIS B 2 46 ? 140.621 200.380 165.533 1.00 141.08 13 HIS B N 1
ATOM 837 C CA . HIS B 2 46 ? 141.904 199.946 166.144 1.00 140.24 13 HIS B CA 1
ATOM 838 C C . HIS B 2 46 ? 141.667 198.526 166.664 1.00 136.54 13 HIS B C 1
ATOM 839 O O . HIS B 2 46 ? 142.178 197.572 166.037 1.00 135.00 13 HIS B O 1
ATOM 846 N N . ILE B 2 47 ? 140.919 198.385 167.763 1.00 133.36 14 ILE B N 1
ATOM 847 C CA . ILE B 2 47 ? 140.617 197.042 168.349 1.00 126.65 14 ILE B CA 1
ATOM 848 C C . ILE B 2 47 ? 141.896 196.204 168.418 1.00 117.99 14 ILE B C 1
ATOM 849 O O . ILE B 2 47 ? 141.757 194.971 168.469 1.00 119.17 14 ILE B O 1
ATOM 854 N N . LYS B 2 48 ? 143.049 196.855 168.596 1.00 106.11 15 LYS B N 1
ATOM 855 C CA . LYS B 2 48 ? 144.343 196.127 168.586 1.00 96.92 15 LYS B CA 1
ATOM 856 C C . LYS B 2 48 ? 144.440 194.883 167.704 1.00 92.32 15 LYS B C 1
ATOM 857 O O . LYS B 2 48 ? 144.866 193.828 168.217 1.00 94.78 15 LYS B O 1
ATOM 863 N N . ASN B 2 49 ? 144.116 194.989 166.436 1.00 87.99 16 ASN B N 1
ATOM 864 C CA . ASN B 2 49 ? 143.735 193.865 165.536 1.00 87.07 16 ASN B CA 1
ATOM 865 C C . ASN B 2 49 ? 144.986 193.002 165.731 1.00 87.09 16 ASN B C 1
ATOM 866 O O . ASN B 2 49 ? 146.043 193.561 166.080 1.00 90.09 16 ASN B O 1
ATOM 871 N N . LEU B 2 50 ? 144.871 191.689 165.523 1.00 81.84 17 LEU B N 1
ATOM 872 C CA . LEU B 2 50 ? 146.020 190.789 165.812 1.00 78.82 17 LEU B CA 1
ATOM 873 C C . LEU B 2 50 ? 147.079 190.864 164.711 1.00 81.97 17 LEU B C 1
ATOM 874 O O . LEU B 2 50 ? 146.728 191.232 163.574 1.00 84.16 17 LEU B O 1
ATOM 879 N N . GLY B 2 51 ? 148.329 190.543 165.050 1.00 78.28 18 GLY B N 1
ATOM 880 C CA . GLY B 2 51 ? 149.398 190.492 164.083 1.00 76.60 18 GLY B CA 1
ATOM 881 C C . GLY B 2 51 ? 150.099 191.816 163.854 1.00 77.40 18 GLY B C 1
ATOM 882 O O . GLY B 2 51 ? 151.291 191.827 163.532 1.00 78.71 18 GLY B O 1
ATOM 883 N N . GLU B 2 52 ? 149.386 192.935 164.005 1.00 78.84 19 GLU B N 1
ATOM 884 C CA . GLU B 2 52 ? 150.022 194.240 163.882 1.00 78.59 19 GLU B CA 1
ATOM 885 C C . GLU B 2 52 ? 150.864 194.579 165.101 1.00 78.63 19 GLU B C 1
ATOM 886 O O . GLU B 2 52 ? 151.764 195.419 164.999 1.00 79.20 19 GLU B O 1
ATOM 892 N N . GLU B 2 53 ? 150.596 193.951 166.249 1.00 74.58 20 GLU B N 1
ATOM 893 C CA . GLU B 2 53 ? 151.436 194.180 167.418 1.00 75.01 20 GLU B CA 1
ATOM 894 C C . GLU B 2 53 ? 152.862 193.711 167.180 1.00 72.59 20 GLU B C 1
ATOM 895 O O . GLU B 2 53 ? 153.769 194.105 167.920 1.00 74.01 20 GLU B O 1
ATOM 901 N N . ILE B 2 54 ? 153.074 192.876 166.169 1.00 71.25 21 ILE B N 1
ATOM 902 C CA . ILE B 2 54 ? 154.417 192.657 165.619 1.00 68.34 21 ILE B CA 1
ATOM 903 C C . ILE B 2 54 ? 154.566 193.681 164.502 1.00 65.84 21 ILE B C 1
ATOM 904 O O . ILE B 2 54 ? 154.342 193.414 163.320 1.00 67.99 21 ILE B O 1
ATOM 909 N N . GLY B 2 55 ? 154.946 194.891 164.889 1.00 63.24 22 GLY B N 1
ATOM 910 C CA . GLY B 2 55 ? 154.973 195.997 163.958 1.00 65.75 22 GLY B CA 1
ATOM 911 C C . GLY B 2 55 ? 156.032 195.836 162.887 1.00 63.34 22 GLY B C 1
ATOM 912 O O . GLY B 2 55 ? 156.818 194.888 162.868 1.00 66.31 22 GLY B O 1
ATOM 913 N N . ASN B 2 56 ? 156.036 196.797 161.963 1.00 59.83 23 ASN B N 1
ATOM 914 C CA . ASN B 2 56 ? 157.017 196.782 160.884 1.00 64.82 23 ASN B CA 1
ATOM 915 C C . ASN B 2 56 ? 158.438 196.884 161.421 1.00 61.95 23 ASN B C 1
ATOM 916 O O . ASN B 2 56 ? 159.379 196.373 160.798 1.00 59.40 23 ASN B O 1
ATOM 921 N N . SER B 2 57 ? 158.612 197.532 162.575 1.00 59.65 24 SER B N 1
ATOM 922 C CA . SER B 2 57 ? 159.941 197.661 163.160 1.00 60.35 24 SER B CA 1
ATOM 923 C C . SER B 2 57 ? 160.516 196.302 163.535 1.00 60.03 24 SER B C 1
ATOM 924 O O . SER B 2 57 ? 161.714 196.062 163.360 1.00 63.32 24 SER B O 1
ATOM 927 N N . ALA B 2 58 ? 159.681 195.401 164.058 1.00 56.08 25 ALA B N 1
ATOM 928 C CA . ALA B 2 58 ? 160.167 194.072 164.416 1.00 53.07 25 ALA B CA 1
ATOM 929 C C . ALA B 2 58 ? 160.654 193.310 163.191 1.00 53.94 25 ALA B C 1
ATOM 930 O O . ALA B 2 58 ? 161.718 192.681 163.223 1.00 57.67 25 ALA B O 1
ATOM 932 N N . VAL B 2 59 ? 159.888 193.356 162.099 1.00 55.69 26 VAL B N 1
ATOM 933 C CA . VAL B 2 59 ? 160.293 192.671 160.874 1.00 56.69 26 VAL B CA 1
ATOM 934 C C . VAL B 2 59 ? 161.581 193.273 160.329 1.00 60.31 26 VAL B C 1
ATOM 935 O O . VAL B 2 59 ? 162.493 192.550 159.904 1.00 59.04 26 VAL B O 1
ATOM 939 N N . ARG B 2 60 ? 161.676 194.605 160.328 1.00 61.06 27 ARG B N 1
ATOM 940 C CA . ARG B 2 60 ? 162.885 195.255 159.836 1.00 57.94 27 ARG B CA 1
ATOM 941 C C . ARG B 2 60 ? 164.095 194.881 160.681 1.00 57.25 27 ARG B C 1
ATOM 942 O O . ARG B 2 60 ? 165.179 194.625 160.146 1.00 57.05 27 ARG B O 1
ATOM 950 N N . LYS B 2 61 ? 163.929 194.844 162.005 1.00 58.22 28 LYS B N 1
ATOM 951 C CA . LYS B 2 61 ? 165.029 194.464 162.884 1.00 59.53 28 LYS B CA 1
ATOM 952 C C . LYS B 2 61 ? 165.442 193.017 162.654 1.00 61.94 28 LYS B C 1
ATOM 953 O O . LYS B 2 61 ? 166.635 192.698 162.659 1.00 65.50 28 LYS B O 1
ATOM 959 N N . THR B 2 62 ? 164.469 192.125 162.460 1.00 61.79 29 THR B N 1
ATOM 960 C CA . THR B 2 62 ? 164.795 190.729 162.189 1.00 64.05 29 THR B CA 1
ATOM 961 C C . THR B 2 62 ? 165.569 190.588 160.885 1.00 65.74 29 THR B C 1
ATOM 962 O O . THR B 2 62 ? 166.538 189.822 160.809 1.00 65.04 29 THR B O 1
ATOM 966 N N . VAL B 2 63 ? 165.153 191.314 159.846 1.00 63.50 30 VAL B N 1
ATOM 967 C CA . VAL B 2 63 ? 165.828 191.216 158.555 1.00 59.86 30 VAL B CA 1
ATOM 968 C C . VAL B 2 63 ? 167.232 191.807 158.631 1.00 61.14 30 VAL B C 1
ATOM 969 O O . VAL B 2 63 ? 168.191 191.233 158.103 1.00 59.49 30 VAL B O 1
ATOM 973 N N . LEU B 2 64 ? 167.381 192.954 159.294 1.00 63.89 31 LEU B N 1
ATOM 974 C CA . LEU B 2 64 ? 168.670 193.627 159.376 1.00 65.97 31 LEU B CA 1
ATOM 975 C C . LEU B 2 64 ? 169.574 193.047 160.454 1.00 69.06 31 LEU B C 1
ATOM 976 O O . LEU B 2 64 ? 170.736 193.456 160.554 1.00 74.81 31 LEU B O 1
ATOM 981 N N . ARG B 2 65 ? 169.073 192.110 161.261 1.00 65.13 32 ARG B N 1
ATOM 982 C CA . ARG B 2 65 ? 169.901 191.513 162.302 1.00 67.99 32 ARG B CA 1
ATOM 983 C C . ARG B 2 65 ? 171.073 190.758 161.691 1.00 72.80 32 ARG B C 1
ATOM 984 O O . ARG B 2 65 ? 172.201 190.833 162.192 1.00 79.30 32 ARG B O 1
ATOM 992 N N . THR B 2 66 ? 170.826 190.024 160.611 1.00 68.43 33 THR B N 1
ATOM 993 C CA . THR B 2 66 ? 171.904 189.504 159.790 1.00 65.35 33 THR B CA 1
ATOM 994 C C . THR B 2 66 ? 172.458 190.614 158.901 1.00 70.93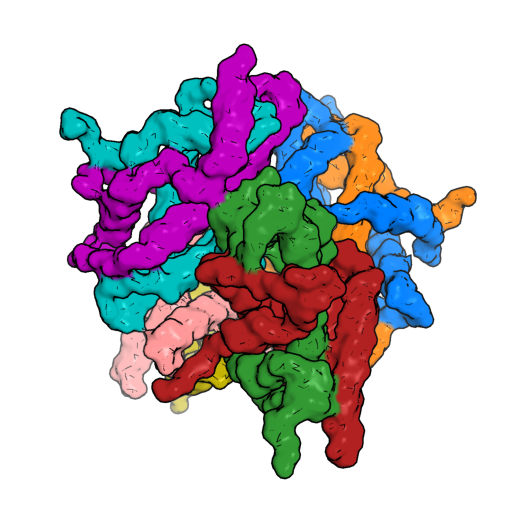 33 THR B C 1
ATOM 995 O O . THR B 2 66 ? 171.841 191.667 158.723 1.00 73.47 33 THR B O 1
ATOM 999 N N . GLY B 2 67 ? 173.633 190.367 158.334 1.00 74.49 34 GLY B N 1
ATOM 1000 C CA . GLY B 2 67 ? 174.305 191.403 157.575 1.00 79.20 34 GLY B CA 1
ATOM 1001 C C . GLY B 2 67 ? 174.533 191.095 156.110 1.00 79.34 34 GLY B C 1
ATOM 1002 O O . GLY B 2 67 ? 175.600 191.406 155.574 1.00 88.08 34 GLY B O 1
ATOM 1003 N N . VAL B 2 68 ? 173.550 190.488 155.445 1.00 70.64 35 VAL B N 1
ATOM 1004 C CA . VAL B 2 68 ? 173.686 190.147 154.040 1.00 65.86 35 VAL B CA 1
ATOM 1005 C C . VAL B 2 68 ? 172.741 190.943 153.140 1.00 65.10 35 VAL B C 1
ATOM 1006 O O . VAL B 2 68 ? 173.110 191.249 152.001 1.00 65.06 35 VAL B O 1
ATOM 1010 N N . VAL B 2 69 ? 171.542 191.287 153.607 1.00 69.09 36 VAL B N 1
ATOM 1011 C CA . VAL B 2 69 ? 170.559 192.007 152.806 1.00 67.31 36 VAL B CA 1
ATOM 1012 C C . VAL B 2 69 ? 170.028 193.174 153.628 1.00 66.89 36 VAL B C 1
ATOM 1013 O O . VAL B 2 69 ? 169.536 192.979 154.745 1.00 70.65 36 VAL B O 1
ATOM 1017 N N . PHE B 2 70 ? 170.130 194.384 153.078 1.00 60.01 37 PHE B N 1
ATOM 1018 C CA . PHE B 2 70 ? 169.748 195.599 153.783 1.00 58.67 37 PHE B CA 1
ATOM 1019 C C . PHE B 2 70 ? 168.482 196.237 153.226 1.00 59.60 37 PHE B C 1
ATOM 1020 O O . PHE B 2 70 ? 168.150 197.364 153.606 1.00 64.09 37 PHE B O 1
ATOM 1028 N N . ARG B 2 71 ? 167.771 195.551 152.338 1.00 57.39 38 ARG B N 1
ATOM 1029 C CA . ARG B 2 71 ? 166.543 196.065 151.753 1.00 57.77 38 ARG B CA 1
ATOM 1030 C C . ARG B 2 71 ? 165.444 195.022 151.887 1.00 55.64 38 ARG B C 1
ATOM 1031 O O . ARG B 2 71 ? 165.709 193.833 152.076 1.00 60.29 38 ARG B O 1
ATOM 1039 N N . LEU B 2 72 ? 164.198 195.479 151.795 1.00 52.21 39 LEU B N 1
ATOM 1040 C CA . LEU B 2 72 ? 163.066 194.563 151.801 1.00 51.76 39 LEU B CA 1
ATOM 1041 C C . LEU B 2 72 ? 161.883 195.237 151.128 1.00 50.12 39 LEU B C 1
ATOM 1042 O O . LEU B 2 72 ? 161.603 196.409 151.392 1.00 53.74 39 LEU B O 1
ATOM 1047 N N . ASP B 2 73 ? 161.198 194.495 150.264 1.00 49.55 40 ASP B N 1
ATOM 1048 C CA . ASP B 2 73 ? 160.080 195.026 149.499 1.00 54.34 40 ASP B CA 1
ATOM 1049 C C . ASP B 2 73 ? 158.823 195.036 150.364 1.00 53.57 40 ASP B C 1
ATOM 1050 O O . ASP B 2 73 ? 158.870 194.823 151.578 1.00 51.65 40 ASP B O 1
ATOM 1055 N N . LYS B 2 74 ? 157.675 195.290 149.741 1.00 55.01 41 LYS B N 1
ATOM 1056 C CA . LYS B 2 74 ? 156.416 195.393 150.462 1.00 52.95 41 LYS B CA 1
ATOM 1057 C C . LYS B 2 74 ? 155.711 194.057 150.634 1.00 56.07 41 LYS B C 1
ATOM 1058 O O . LYS B 2 74 ? 154.718 193.992 151.364 1.00 59.31 41 LYS B O 1
ATOM 1064 N N . THR B 2 75 ? 156.189 192.996 149.983 1.00 58.32 42 THR B N 1
ATOM 1065 C CA . THR B 2 75 ? 155.563 191.689 150.129 1.00 57.52 42 THR B CA 1
ATOM 1066 C C . THR B 2 75 ? 156.025 190.949 151.376 1.00 53.52 42 THR B C 1
ATOM 1067 O O . THR B 2 75 ? 155.351 190.008 151.804 1.00 52.67 42 THR B O 1
ATOM 1071 N N . VAL B 2 76 ? 157.150 191.353 151.966 1.00 54.72 43 VAL B N 1
ATOM 1072 C CA . VAL B 2 76 ? 157.738 190.589 153.062 1.00 52.31 43 VAL B CA 1
ATOM 1073 C C . VAL B 2 76 ? 156.893 190.710 154.323 1.00 51.23 43 VAL B C 1
ATOM 1074 O O . VAL B 2 76 ? 156.629 189.716 155.009 1.00 49.85 43 VAL B O 1
ATOM 1078 N N . ARG B 2 77 ? 156.462 191.927 154.652 1.00 53.00 44 ARG B N 1
ATOM 1079 C CA . ARG B 2 77 ? 155.755 192.145 155.913 1.00 54.46 44 ARG B CA 1
ATOM 1080 C C . ARG B 2 77 ? 154.480 191.321 156.036 1.00 52.03 44 ARG B C 1
ATOM 1081 O O . ARG B 2 77 ? 154.290 190.680 157.083 1.00 55.69 44 ARG B O 1
ATOM 1089 N N . PRO B 2 78 ? 153.579 191.277 155.047 1.00 48.93 45 PRO B N 1
ATOM 1090 C CA . PRO B 2 78 ? 152.377 190.443 155.208 1.00 51.27 45 PRO B CA 1
ATOM 1091 C C . PRO B 2 78 ? 152.667 188.952 155.286 1.00 53.76 45 PRO B C 1
ATOM 1092 O O . PRO B 2 78 ? 151.791 188.194 155.721 1.00 55.45 45 PRO B O 1
ATOM 1096 N N . LYS B 2 79 ? 153.856 188.506 154.880 1.00 52.33 46 LYS B N 1
ATOM 1097 C CA . LYS B 2 79 ? 154.203 187.091 154.936 1.00 51.41 46 LYS B CA 1
ATOM 1098 C C . LYS B 2 79 ? 154.836 186.690 156.259 1.00 49.59 46 LYS B C 1
ATOM 1099 O O . LYS B 2 79 ? 154.603 185.572 156.736 1.00 53.54 46 LYS B O 1
ATOM 1105 N N . PHE B 2 80 ? 155.632 187.578 156.857 1.00 46.90 47 PHE B N 1
ATOM 1106 C CA . PHE B 2 80 ? 156.281 187.274 158.128 1.00 47.64 47 PHE B CA 1
ATOM 1107 C C . PHE B 2 80 ? 155.256 186.995 159.220 1.00 42.41 47 PHE B C 1
ATOM 1108 O O . PHE B 2 80 ? 155.421 186.061 160.014 1.00 44.21 47 PHE B O 1
ATOM 1116 N N . HIS B 2 81 ? 154.192 187.796 159.275 1.00 37.89 48 HIS B N 1
ATOM 1117 C CA . HIS B 2 81 ? 153.200 187.645 160.333 1.00 38.52 48 HIS B CA 1
ATOM 1118 C C . HIS B 2 81 ? 152.505 186.291 160.253 1.00 42.29 48 HIS B C 1
ATOM 1119 O O . HIS B 2 81 ? 152.336 185.605 161.269 1.00 47.47 48 HIS B O 1
ATOM 1126 N N . LYS B 2 82 ? 152.136 185.890 159.035 1.00 43.52 49 LYS B N 1
ATOM 1127 C CA . LYS B 2 82 ? 151.406 184.603 158.846 1.00 46.83 49 LYS B CA 1
ATOM 1128 C C . LYS B 2 82 ? 152.374 183.436 159.027 1.00 41.96 49 LYS B C 1
ATOM 1129 O O . LYS B 2 82 ? 151.919 182.354 159.430 1.00 42.38 49 LYS B O 1
ATOM 1135 N N . VAL B 2 83 ? 153.652 183.643 158.722 1.00 39.63 50 VAL B N 1
ATOM 1136 C CA . VAL B 2 83 ? 154.622 182.589 158.991 1.00 37.21 50 VAL B CA 1
ATOM 1137 C C . VAL B 2 83 ? 154.779 182.390 160.494 1.00 43.77 50 VAL B C 1
ATOM 1138 O O . VAL B 2 83 ? 154.871 181.256 160.979 1.00 50.45 50 VAL B O 1
ATOM 1142 N N . MET B 2 84 ? 154.802 183.489 161.254 1.00 43.63 51 MET B N 1
ATOM 1143 C CA . MET B 2 84 ? 154.991 183.397 162.700 1.00 39.88 51 MET B CA 1
ATOM 1144 C C . MET B 2 84 ? 153.779 182.810 163.407 1.00 40.56 51 MET B C 1
ATOM 1145 O O . MET B 2 84 ? 153.928 181.951 164.285 1.00 41.12 51 MET B O 1
ATOM 1150 N N . LEU B 2 85 ? 152.579 183.289 163.072 1.00 40.81 52 LEU B N 1
ATOM 1151 C CA . LEU B 2 85 ? 151.411 182.968 163.885 1.00 39.92 52 LEU B CA 1
ATOM 1152 C C . LEU B 2 85 ? 151.071 181.483 163.832 1.00 41.80 52 LEU B C 1
ATOM 1153 O O . LEU B 2 85 ? 150.657 180.904 164.842 1.00 44.39 52 LEU B O 1
ATOM 1158 N N . SER B 2 86 ? 151.231 180.849 162.669 1.00 39.46 53 SER B N 1
ATOM 1159 C CA . SER B 2 86 ? 150.942 179.422 162.567 1.00 40.75 53 SER B CA 1
ATOM 1160 C C . SER B 2 86 ? 151.858 178.613 163.477 1.00 42.55 53 SER B C 1
ATOM 1161 O O . SER B 2 86 ? 151.403 177.723 164.206 1.00 44.94 53 SER B O 1
ATOM 1164 N N . LYS B 2 87 ? 153.157 178.918 163.450 1.00 41.68 54 LYS B N 1
ATOM 1165 C CA . LYS B 2 87 ? 154.102 178.224 164.319 1.00 42.11 54 LYS B CA 1
ATOM 1166 C C . LYS B 2 87 ? 153.786 178.480 165.787 1.00 39.54 54 LYS B C 1
ATOM 1167 O O . LYS B 2 87 ? 153.835 177.557 166.610 1.00 36.84 54 LYS B O 1
ATOM 1173 N N . LEU B 2 88 ? 153.466 179.726 166.136 1.00 40.32 55 LEU B N 1
ATOM 1174 C CA . LEU B 2 88 ? 153.160 180.037 167.528 1.00 37.96 55 LEU B CA 1
ATOM 1175 C C . LEU B 2 88 ? 151.936 179.266 168.001 1.00 39.54 55 LEU B C 1
ATOM 1176 O O . LEU B 2 88 ? 151.919 178.738 169.118 1.00 45.27 55 LEU B O 1
ATOM 1181 N N . TYR B 2 89 ? 150.902 179.188 167.162 1.00 37.16 56 TYR B N 1
ATOM 1182 C CA . TYR B 2 89 ? 149.712 178.421 167.511 1.00 37.88 56 TYR B CA 1
ATOM 1183 C C . TYR B 2 89 ? 150.037 176.942 167.679 1.00 39.12 56 TYR B C 1
ATOM 1184 O O . TYR B 2 89 ? 149.621 176.311 168.661 1.00 40.79 56 TYR B O 1
ATOM 1193 N N . GLU B 2 90 ? 150.803 176.377 166.740 1.00 39.14 57 GLU B N 1
ATOM 1194 C CA . GLU B 2 90 ? 151.116 174.954 166.784 1.00 41.13 57 GLU B CA 1
ATOM 1195 C C . GLU B 2 90 ? 152.074 174.604 167.913 1.00 42.20 57 GLU B C 1
ATOM 1196 O O . GLU B 2 90 ? 152.187 173.427 168.268 1.00 46.18 57 GLU B O 1
ATOM 1202 N N . ALA B 2 91 ? 152.771 175.588 168.476 1.00 39.87 58 ALA B N 1
ATOM 1203 C CA . ALA B 2 91 ? 153.656 175.340 169.605 1.00 41.40 58 ALA B CA 1
ATOM 1204 C C . ALA B 2 91 ? 153.042 175.723 170.944 1.00 37.20 58 ALA B C 1
ATOM 1205 O O . ALA B 2 91 ? 153.569 175.317 171.983 1.00 36.17 58 ALA B O 1
ATOM 1207 N N . VAL B 2 92 ? 151.956 176.487 170.947 1.00 38.23 59 VAL B N 1
ATOM 1208 C CA . VAL B 2 92 ? 151.278 176.880 172.178 1.00 36.54 59 VAL B CA 1
ATOM 1209 C C . VAL B 2 92 ? 150.132 175.936 172.513 1.00 35.70 59 VAL B C 1
ATOM 1210 O O . VAL B 2 92 ? 149.954 175.554 173.670 1.00 39.51 59 VAL B O 1
ATOM 1214 N N . ASN B 2 93 ? 149.333 175.547 171.514 1.00 31.55 60 ASN B N 1
ATOM 1215 C CA . ASN B 2 93 ? 148.213 174.661 171.807 1.00 37.89 60 ASN B CA 1
ATOM 1216 C C . ASN B 2 93 ? 148.667 173.271 172.238 1.00 41.62 60 ASN B C 1
ATOM 1217 O O . ASN B 2 93 ? 147.966 172.621 173.020 1.00 41.96 60 ASN B O 1
ATOM 1222 N N . ILE B 2 94 ? 149.829 172.811 171.769 1.00 40.42 61 ILE B N 1
ATOM 1223 C CA . ILE B 2 94 ? 150.358 171.530 172.228 1.00 36.32 61 ILE B CA 1
ATOM 1224 C C . ILE B 2 94 ? 150.660 171.580 173.721 1.00 36.35 61 ILE B C 1
ATOM 1225 O O . ILE B 2 94 ? 150.283 170.675 174.478 1.00 39.69 61 ILE B O 1
ATOM 1230 N N . ALA B 2 95 ? 151.333 172.642 174.171 1.00 35.64 62 ALA B N 1
ATOM 1231 C CA . ALA B 2 95 ? 151.599 172.807 175.594 1.00 33.65 62 ALA B CA 1
ATOM 1232 C C . ALA B 2 95 ? 150.323 173.002 176.396 1.00 32.61 62 ALA B C 1
ATOM 1233 O O . ALA B 2 95 ? 150.242 172.523 177.530 1.00 34.45 62 ALA B O 1
ATOM 1235 N N . LYS B 2 96 ? 149.324 173.686 175.836 1.00 30.35 63 LYS B N 1
ATOM 1236 C CA . LYS B 2 96 ? 148.053 173.812 176.541 1.00 30.73 63 LYS B CA 1
ATOM 1237 C C . LYS B 2 96 ? 147.390 172.454 176.732 1.00 36.86 63 LYS B C 1
ATOM 1238 O O . LYS B 2 96 ? 146.867 172.160 177.813 1.00 42.20 63 LYS B O 1
ATOM 1244 N N . LEU B 2 97 ? 147.396 171.615 175.694 1.00 41.00 64 LEU B N 1
ATOM 1245 C CA . LEU B 2 97 ? 146.823 170.278 175.823 1.00 40.46 64 LEU B CA 1
ATOM 1246 C C . LEU B 2 97 ? 147.581 169.451 176.852 1.00 37.16 64 LEU B C 1
ATOM 1247 O O . LEU B 2 97 ? 146.970 168.748 177.668 1.00 38.01 64 LEU B O 1
ATOM 1252 N N . ALA B 2 98 ? 148.914 169.515 176.824 1.00 36.77 65 ALA B N 1
ATOM 1253 C CA . ALA B 2 98 ? 149.705 168.762 177.792 1.00 37.11 65 ALA B CA 1
ATOM 1254 C C . ALA B 2 98 ? 149.485 169.262 179.215 1.00 39.25 65 ALA B C 1
ATOM 1255 O O . ALA B 2 98 ? 149.569 168.475 180.164 1.00 36.00 65 ALA B O 1
ATOM 1257 N N . ALA B 2 99 ? 149.210 170.557 179.384 1.00 38.28 66 ALA B N 1
ATOM 1258 C CA . ALA B 2 99 ? 148.929 171.093 180.711 1.00 33.90 66 ALA B CA 1
ATOM 1259 C C . ALA B 2 99 ? 147.537 170.708 181.188 1.00 37.14 66 ALA B C 1
ATOM 1260 O O . ALA B 2 99 ? 147.329 170.489 182.384 1.00 46.87 66 ALA B O 1
ATOM 1262 N N . LYS B 2 100 ? 146.573 170.630 180.272 1.00 36.35 67 LYS B N 1
ATOM 1263 C CA . LYS B 2 100 ? 145.223 170.238 180.658 1.00 39.03 67 LYS B CA 1
ATOM 1264 C C . LYS B 2 100 ? 145.119 168.749 180.952 1.00 45.46 67 LYS B C 1
ATOM 1265 O O . LYS B 2 100 ? 144.301 168.344 181.784 1.00 48.72 67 LYS B O 1
ATOM 1271 N N . HIS B 2 101 ? 145.926 167.922 180.282 1.00 45.13 68 HIS B N 1
ATOM 1272 C CA . HIS B 2 101 ? 145.836 166.480 180.485 1.00 46.59 68 HIS B CA 1
ATOM 1273 C C . HIS B 2 101 ? 146.270 166.049 181.880 1.00 46.94 68 HIS B C 1
ATOM 1274 O O . HIS B 2 101 ? 145.850 164.984 182.343 1.00 51.61 68 HIS B O 1
ATOM 1281 N N . SER B 2 102 ? 147.084 166.849 182.563 1.00 43.70 69 SER B N 1
ATOM 1282 C CA . SER B 2 102 ? 147.627 166.495 183.873 1.00 46.48 69 SER B CA 1
ATOM 1283 C C . SER B 2 102 ? 146.892 167.209 184.995 1.00 44.95 69 SER B C 1
ATOM 1284 O O . SER B 2 102 ? 147.502 167.644 185.974 1.00 45.50 69 SER B O 1
ATOM 1287 N N . GLY B 2 103 ? 145.574 167.342 184.876 1.00 41.61 70 GLY B N 1
ATOM 1288 C CA . GLY B 2 103 ? 144.871 168.209 185.794 1.00 46.46 70 GLY B CA 1
ATOM 1289 C C . GLY B 2 103 ? 145.254 169.651 185.520 1.00 51.56 70 GLY B C 1
ATOM 1290 O O . GLY B 2 103 ? 145.517 170.043 184.380 1.00 55.29 70 GLY B O 1
ATOM 1291 N N . ARG B 2 104 ? 145.277 170.454 186.583 1.00 50.36 71 ARG B N 1
ATOM 1292 C CA . ARG B 2 104 ? 145.792 171.818 186.521 1.00 47.68 71 ARG B CA 1
ATOM 1293 C C . ARG B 2 104 ? 144.984 172.721 185.597 1.00 49.06 71 ARG B C 1
ATOM 1294 O O . ARG B 2 104 ? 144.116 172.260 184.850 1.00 48.60 71 ARG B O 1
ATOM 1302 N N . SER B 2 105 ? 145.247 174.024 185.674 1.00 54.42 72 SER B N 1
ATOM 1303 C CA . SER B 2 105 ? 144.699 174.970 184.712 1.00 50.00 72 SER B CA 1
ATOM 1304 C C . SER B 2 105 ? 145.715 176.035 184.322 1.00 48.60 72 SER B C 1
ATOM 1305 O O . SER B 2 105 ? 145.328 177.036 183.710 1.00 51.85 72 SER B O 1
ATOM 1308 N N . THR B 2 106 ? 146.991 175.860 184.665 1.00 48.26 73 THR B N 1
ATOM 1309 C CA . THR B 2 106 ? 148.034 176.833 184.380 1.00 47.70 73 THR B CA 1
ATOM 1310 C C . THR B 2 106 ? 149.210 176.142 183.706 1.00 45.13 73 THR B C 1
ATOM 1311 O O . THR B 2 106 ? 149.483 174.966 183.954 1.00 48.96 73 THR B O 1
ATOM 1315 N N . ILE B 2 107 ? 149.916 176.891 182.866 1.00 43.86 74 ILE B N 1
ATOM 1316 C CA . ILE B 2 107 ? 151.010 176.364 182.060 1.00 39.04 74 ILE B CA 1
ATOM 1317 C C . ILE B 2 107 ? 152.328 176.649 182.767 1.00 42.28 74 ILE B C 1
ATOM 1318 O O . ILE B 2 107 ? 152.560 177.768 183.238 1.00 50.99 74 ILE B O 1
ATOM 1323 N N . GLN B 2 108 ? 153.183 175.643 182.844 1.00 40.55 75 GLN B N 1
ATOM 1324 C CA . GLN B 2 108 ? 154.464 175.707 183.522 1.00 43.06 75 GLN B CA 1
ATOM 1325 C C . GLN B 2 108 ? 155.614 175.616 182.524 1.00 43.59 75 GLN B C 1
ATOM 1326 O O . GLN B 2 108 ? 155.409 175.298 181.348 1.00 45.19 75 GLN B O 1
ATOM 1332 N N . PRO B 2 109 ? 156.846 175.910 182.955 1.00 43.23 76 PRO B N 1
ATOM 1333 C CA . PRO B 2 109 ? 157.981 175.825 182.022 1.00 42.53 76 PRO B CA 1
ATOM 1334 C C . PRO B 2 109 ? 158.177 174.457 181.395 1.00 45.43 76 PRO B C 1
ATOM 1335 O O . PRO B 2 109 ? 158.584 174.380 180.230 1.00 50.44 76 PRO B O 1
ATOM 1339 N N . LYS B 2 110 ? 157.918 173.371 182.124 1.00 43.85 77 LYS B N 1
ATOM 1340 C CA . LYS B 2 110 ? 158.149 172.051 181.545 1.00 45.91 77 LYS B CA 1
ATOM 1341 C C . LYS B 2 110 ? 157.195 171.767 180.390 1.00 47.60 77 LYS B C 1
ATOM 1342 O O . LYS B 2 110 ? 157.588 171.120 179.412 1.00 52.34 77 LYS B O 1
ATOM 1348 N N . ASP B 2 111 ? 155.955 172.255 180.466 1.00 45.92 78 ASP B N 1
ATOM 1349 C CA . ASP B 2 111 ? 155.005 172.030 179.381 1.00 45.06 78 ASP B CA 1
ATOM 1350 C C . ASP B 2 111 ? 155.469 172.698 178.092 1.00 44.68 78 ASP B C 1
ATOM 1351 O O . ASP B 2 111 ? 155.440 172.088 177.018 1.00 43.77 78 ASP B O 1
ATOM 1356 N N . VAL B 2 112 ? 155.900 173.958 178.177 1.00 47.23 79 VAL B N 1
ATOM 1357 C CA . VAL B 2 112 ? 156.351 174.642 176.970 1.00 48.86 79 VAL B CA 1
ATOM 1358 C C . VAL B 2 112 ? 157.682 174.077 176.498 1.00 51.08 79 VAL B C 1
ATOM 1359 O O . VAL B 2 112 ? 157.955 174.046 175.293 1.00 55.62 79 VAL B O 1
ATOM 1363 N N . ARG B 2 113 ? 158.531 173.618 177.421 1.00 49.86 80 ARG B N 1
ATOM 1364 C CA . ARG B 2 113 ? 159.776 172.981 177.006 1.00 50.87 80 ARG B CA 1
ATOM 1365 C C . ARG B 2 113 ? 159.518 171.661 176.291 1.00 54.13 80 ARG B C 1
ATOM 1366 O O . ARG B 2 113 ? 160.315 171.252 175.439 1.00 58.07 80 ARG B O 1
ATOM 1374 N N . LEU B 2 114 ? 158.424 170.977 176.633 1.00 54.25 81 LEU B N 1
ATOM 1375 C CA . LEU B 2 114 ? 158.029 169.786 175.887 1.00 55.78 81 LEU B CA 1
ATOM 1376 C C . LEU B 2 114 ? 157.412 170.156 174.544 1.00 57.93 81 LEU B C 1
ATOM 1377 O O . LEU B 2 114 ? 157.661 169.489 173.531 1.00 61.26 81 LEU B O 1
ATOM 1382 N N . GLY B 2 115 ? 156.599 171.212 174.520 1.00 53.07 82 GLY B N 1
ATOM 1383 C CA . GLY B 2 115 ? 155.970 171.625 173.277 1.00 51.30 82 GLY B CA 1
ATOM 1384 C C . GLY B 2 115 ? 156.974 172.090 172.240 1.00 57.69 82 GLY B C 1
ATOM 1385 O O . GLY B 2 115 ? 156.823 171.810 171.049 1.00 60.90 82 GLY B O 1
ATOM 1386 N N . LEU B 2 116 ? 158.010 172.809 172.677 1.00 59.94 83 LEU B N 1
ATOM 1387 C CA . LEU B 2 116 ? 159.048 173.246 171.750 1.00 60.25 83 LEU B CA 1
ATOM 1388 C C . LEU B 2 116 ? 159.780 172.056 171.143 1.00 63.07 83 LEU B C 1
ATOM 1389 O O . LEU B 2 116 ? 160.062 172.039 169.941 1.00 68.09 83 LEU B O 1
ATOM 1394 N N . LYS B 2 117 ? 160.093 171.048 171.959 1.00 60.88 84 LYS B N 1
ATOM 1395 C CA . LYS B 2 117 ? 160.724 169.843 171.428 1.00 66.28 84 LYS B CA 1
ATOM 1396 C C . LYS B 2 117 ? 159.805 169.132 170.444 1.00 70.10 84 LYS B C 1
ATOM 1397 O O . LYS B 2 117 ? 160.250 168.677 169.383 1.00 71.91 84 LYS B O 1
ATOM 1403 N N . LEU B 2 118 ? 158.515 169.034 170.773 1.00 67.16 85 LEU B N 1
ATOM 1404 C CA . LEU B 2 118 ? 157.572 168.359 169.890 1.00 62.36 85 LEU B CA 1
ATOM 1405 C C . LEU B 2 118 ? 157.333 169.124 168.594 1.00 66.60 85 LEU B C 1
ATOM 1406 O O . LEU B 2 118 ? 156.971 168.509 167.587 1.00 70.54 85 LEU B O 1
ATOM 1411 N N . ALA B 2 119 ? 157.527 170.443 168.594 1.00 68.83 86 ALA B N 1
ATOM 1412 C CA . ALA B 2 119 ? 157.310 171.267 167.412 1.00 68.71 86 ALA B CA 1
ATOM 1413 C C . ALA B 2 119 ? 158.486 171.245 166.446 1.00 72.33 86 ALA B C 1
ATOM 1414 O O . ALA B 2 119 ? 158.571 172.124 165.580 1.00 71.55 86 ALA B O 1
ATOM 1416 N N . SER B 2 120 ? 159.389 170.274 166.588 1.00 74.49 87 SER B N 1
ATOM 1417 C CA . SER B 2 120 ? 160.534 170.100 165.691 1.00 77.37 87 SER B CA 1
ATOM 1418 C C . SER B 2 120 ? 161.465 171.309 165.707 1.00 73.75 87 SER B C 1
ATOM 1419 O O . SER B 2 120 ? 162.133 171.604 164.714 1.00 73.16 87 SER B O 1
ATOM 1422 N N . ILE B 2 121 ? 161.520 172.018 166.831 1.00 72.54 88 ILE B N 1
ATOM 1423 C CA . ILE B 2 121 ? 162.456 173.118 167.028 1.00 74.17 88 ILE B CA 1
ATOM 1424 C C . ILE B 2 121 ? 163.242 172.836 168.300 1.00 77.05 88 ILE B C 1
ATOM 1425 O O . ILE B 2 121 ? 162.668 172.783 169.394 1.00 79.67 88 ILE B O 1
ATOM 1430 N N . LYS B 2 122 ? 164.549 172.647 168.155 1.00 76.73 89 LYS B N 1
ATOM 1431 C CA . LYS B 2 122 ? 165.383 172.328 169.300 1.00 80.64 89 LYS B CA 1
ATOM 1432 C C . LYS B 2 122 ? 165.722 173.591 170.085 1.00 87.74 89 LYS B C 1
ATOM 1433 O O . LYS B 2 122 ? 165.612 174.715 169.589 1.00 89.79 89 LYS B O 1
ATOM 1439 N N . LEU B 2 123 ? 166.140 173.389 171.327 1.00 91.51 90 LEU B N 1
ATOM 1440 C CA . LEU B 2 123 ? 166.412 174.463 172.271 1.00 91.23 90 LEU B CA 1
ATOM 1441 C C . LEU B 2 123 ? 167.891 174.439 172.653 1.00 92.47 90 LEU B C 1
ATOM 1442 O O . LEU B 2 123 ? 168.705 173.762 172.018 1.00 94.52 90 LEU B O 1
ATOM 1447 N N . LEU B 2 124 ? 168.232 175.212 173.685 1.00 90.62 91 LEU B N 1
ATOM 1448 C CA . LEU B 2 124 ? 169.619 175.411 174.084 1.00 88.87 91 LEU B CA 1
ATOM 1449 C C . LEU B 2 124 ? 170.356 174.086 174.231 1.00 87.76 91 LEU B C 1
ATOM 1450 O O . LEU B 2 124 ? 169.813 173.102 174.740 1.00 88.86 91 LEU B O 1
ATOM 1455 N N . ALA B 2 125 ? 171.594 174.065 173.751 1.00 86.93 92 ALA B N 1
ATOM 1456 C CA . ALA B 2 125 ? 172.416 172.864 173.771 1.00 85.19 92 ALA B CA 1
ATOM 1457 C C . ALA B 2 125 ? 173.886 173.226 173.598 1.00 82.17 92 ALA B C 1
ATOM 1458 O O . ALA B 2 125 ? 174.350 174.241 174.116 1.00 79.82 92 ALA B O 1
ATOM 1460 N N . ASN C 3 92 ? 133.098 131.436 175.756 1.00 147.34 59 ASN C N 1
ATOM 1461 C CA . ASN C 3 92 ? 134.279 132.170 175.327 1.00 142.10 59 ASN C CA 1
ATOM 1462 C C . ASN C 3 92 ? 133.902 133.461 174.608 1.00 139.08 59 ASN C C 1
ATOM 1463 O O . ASN C 3 92 ? 132.858 133.558 173.958 1.00 139.36 59 ASN C O 1
ATOM 1468 N N . VAL C 3 93 ? 134.768 134.466 174.742 1.00 137.14 60 VAL C N 1
ATOM 1469 C CA . VAL C 3 93 ? 134.664 135.686 173.950 1.00 134.74 60 VAL C CA 1
ATOM 1470 C C . VAL C 3 93 ? 135.912 135.800 173.085 1.00 131.21 60 VAL C C 1
ATOM 1471 O O . VAL C 3 93 ? 136.403 136.904 172.824 1.00 125.42 60 VAL C O 1
ATOM 1475 N N . LYS C 3 94 ? 136.432 134.648 172.641 1.00 134.51 61 LYS C N 1
ATOM 1476 C CA . LYS C 3 94 ? 137.578 134.627 171.736 1.00 132.64 61 LYS C CA 1
ATOM 1477 C C . LYS C 3 94 ? 137.389 135.587 170.570 1.00 128.65 61 LYS C C 1
ATOM 1478 O O . LYS C 3 94 ? 138.364 136.152 170.061 1.00 126.93 61 LYS C O 1
ATOM 1484 N N . ARG C 3 95 ? 136.144 135.808 170.152 1.00 127.54 62 ARG C N 1
ATOM 1485 C CA . ARG C 3 95 ? 135.831 136.836 169.165 1.00 123.13 62 ARG C CA 1
ATOM 1486 C C . ARG C 3 95 ? 135.844 138.220 169.823 1.00 116.06 62 ARG C C 1
ATOM 1487 O O . ARG C 3 95 ? 134.852 138.950 169.848 1.00 111.83 62 ARG C O 1
ATOM 1495 N N . ALA C 3 96 ? 137.010 138.573 170.374 1.00 116.74 63 ALA C N 1
ATOM 1496 C CA . ALA C 3 96 ? 137.196 139.921 170.903 1.00 110.64 63 ALA C CA 1
ATOM 1497 C C . ALA C 3 96 ? 137.039 140.962 169.807 1.00 101.43 63 ALA C C 1
ATOM 1498 O O . ALA C 3 96 ? 136.627 142.096 170.078 1.00 96.99 63 ALA C O 1
ATOM 1500 N N . ASN C 3 97 ? 137.358 140.592 168.566 1.00 100.44 64 ASN C N 1
ATOM 1501 C CA . ASN C 3 97 ? 137.034 141.447 167.432 1.00 96.71 64 ASN C CA 1
ATOM 1502 C C . ASN C 3 97 ? 135.530 141.665 167.339 1.00 97.73 64 ASN C C 1
ATOM 1503 O O . ASN C 3 97 ? 135.071 142.783 167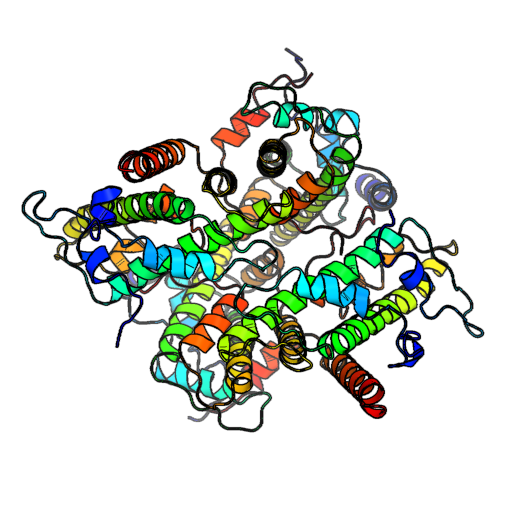.082 1.00 96.36 64 ASN C O 1
ATOM 1508 N N . GLU C 3 98 ? 134.747 140.603 167.545 1.00 97.51 65 GLU C N 1
ATOM 1509 C CA . GLU C 3 98 ? 133.300 140.755 167.624 1.00 97.64 65 GLU C CA 1
ATOM 1510 C C . GLU C 3 98 ? 132.879 141.434 168.921 1.00 96.65 65 GLU C C 1
ATOM 1511 O O . GLU C 3 98 ? 131.870 142.146 168.945 1.00 95.92 65 GLU C O 1
ATOM 1517 N N . ARG C 3 99 ? 133.633 141.226 170.004 1.00 98.54 66 ARG C N 1
ATOM 1518 C CA . ARG C 3 99 ? 133.300 141.870 171.270 1.00 96.83 66 ARG C CA 1
ATOM 1519 C C . ARG C 3 99 ? 133.350 143.387 171.148 1.00 93.74 66 ARG C C 1
ATOM 1520 O O . ARG C 3 99 ? 132.451 144.086 171.628 1.00 93.49 66 ARG C O 1
ATOM 1528 N N . ALA C 3 100 ? 134.395 143.914 170.513 1.00 93.73 67 ALA C N 1
ATOM 1529 C CA . ALA C 3 100 ? 134.543 145.350 170.319 1.00 87.70 67 ALA C CA 1
ATOM 1530 C C . ALA C 3 100 ? 134.122 145.801 168.927 1.00 81.89 67 ALA C C 1
ATOM 1531 O O . ALA C 3 100 ? 134.249 146.987 168.607 1.00 82.07 67 ALA C O 1
ATOM 1533 N N . GLY C 3 101 ? 133.622 144.891 168.095 1.00 81.32 68 GLY C N 1
ATOM 1534 C CA . GLY C 3 101 ? 133.227 145.260 166.751 1.00 77.38 68 GLY C CA 1
ATOM 1535 C C . GLY C 3 101 ? 134.374 145.523 165.805 1.00 76.25 68 GLY C C 1
ATOM 1536 O O . GLY C 3 101 ? 134.188 146.208 164.798 1.00 80.31 68 GLY C O 1
ATOM 1537 N N . LEU C 3 102 ? 135.561 144.996 166.098 1.00 78.19 69 LEU C N 1
ATOM 1538 C CA . LEU C 3 102 ? 136.728 145.219 165.263 1.00 77.76 69 LEU C CA 1
ATOM 1539 C C . LEU C 3 102 ? 136.921 144.059 164.290 1.00 77.02 69 LEU C C 1
ATOM 1540 O O . LEU C 3 102 ? 136.137 143.109 164.243 1.00 75.95 69 LEU C O 1
ATOM 1545 N N . LYS C 3 103 ? 137.986 144.144 163.496 1.00 75.60 70 LYS C N 1
ATOM 1546 C CA . LYS C 3 103 ? 138.393 143.062 162.610 1.00 75.90 70 LYS C CA 1
ATOM 1547 C C . LYS C 3 103 ? 139.784 142.546 162.935 1.00 75.43 70 LYS C C 1
ATOM 1548 O O . LYS C 3 103 ? 139.977 141.331 163.053 1.00 79.92 70 LYS C O 1
ATOM 1554 N N . LEU C 3 104 ? 140.762 143.435 163.087 1.00 69.65 71 LEU C N 1
ATOM 1555 C CA . LEU C 3 104 ? 142.098 143.013 163.469 1.00 66.67 71 LEU C CA 1
ATOM 1556 C C . LEU C 3 104 ? 142.113 142.558 164.928 1.00 69.84 71 LEU C C 1
ATOM 1557 O O . LEU C 3 104 ? 141.289 142.998 165.733 1.00 73.85 71 LEU C O 1
ATOM 1562 N N . PRO C 3 105 ? 143.036 141.673 165.293 1.00 67.72 72 PRO C N 1
ATOM 1563 C CA . PRO C 3 105 ? 143.111 141.211 166.680 1.00 64.80 72 PRO C CA 1
ATOM 1564 C C . PRO C 3 105 ? 143.788 142.243 167.563 1.00 61.55 72 PRO C C 1
ATOM 1565 O O . PRO C 3 105 ? 144.920 142.666 167.285 1.00 61.96 72 PRO C O 1
ATOM 1569 N N . PRO C 3 106 ? 143.123 142.678 168.636 1.00 58.50 73 PRO C N 1
ATOM 1570 C CA . PRO C 3 106 ? 143.747 143.661 169.535 1.00 56.23 73 PRO C CA 1
ATOM 1571 C C . PRO C 3 106 ? 145.043 143.181 170.163 1.00 56.93 73 PRO C C 1
ATOM 1572 O O . PRO C 3 106 ? 145.906 144.008 170.482 1.00 57.90 73 PRO C O 1
ATOM 1576 N N . GLY C 3 107 ? 145.204 141.872 170.364 1.00 57.92 74 GLY C N 1
ATOM 1577 C CA . GLY C 3 107 ? 146.417 141.374 170.995 1.00 57.80 74 GLY C CA 1
ATOM 1578 C C . GLY C 3 107 ? 147.663 141.652 170.178 1.00 53.54 74 GLY C C 1
ATOM 1579 O O . GLY C 3 107 ? 148.717 141.987 170.725 1.00 54.36 74 GLY C O 1
ATOM 1580 N N . ARG C 3 108 ? 147.563 141.520 168.856 1.00 53.13 75 ARG C N 1
ATOM 1581 C CA . ARG C 3 108 ? 148.722 141.781 168.011 1.00 56.69 75 ARG C CA 1
ATOM 1582 C C . ARG C 3 108 ? 149.098 143.256 168.030 1.00 59.71 75 ARG C C 1
ATOM 1583 O O . ARG C 3 108 ? 150.284 143.599 167.968 1.00 63.21 75 ARG C O 1
ATOM 1591 N N . ILE C 3 109 ? 148.106 144.146 168.109 1.00 60.30 76 ILE C N 1
ATOM 1592 C CA . ILE C 3 109 ? 148.412 145.568 168.219 1.00 55.85 76 ILE C CA 1
ATOM 1593 C C . ILE C 3 109 ? 148.989 145.885 169.593 1.00 57.21 76 ILE C C 1
ATOM 1594 O O . ILE C 3 109 ? 149.840 146.769 169.725 1.00 58.48 76 ILE C O 1
ATOM 1599 N N . GLN C 3 110 ? 148.556 145.169 170.634 1.00 57.12 77 GLN C N 1
ATOM 1600 C CA . GLN C 3 110 ? 149.139 145.373 171.956 1.00 56.90 77 GLN C CA 1
ATOM 1601 C C . GLN C 3 110 ? 150.583 144.893 172.002 1.00 57.84 77 GLN C C 1
ATOM 1602 O O . GLN C 3 110 ? 151.405 145.459 172.732 1.00 59.40 77 GLN C O 1
ATOM 1608 N N . LYS C 3 111 ? 150.905 143.858 171.227 1.00 56.72 78 LYS C N 1
ATOM 1609 C CA . LYS C 3 111 ? 152.277 143.366 171.176 1.00 53.09 78 LYS C CA 1
ATOM 1610 C C . LYS C 3 111 ? 153.236 144.449 170.698 1.00 49.75 78 LYS C C 1
ATOM 1611 O O . LYS C 3 111 ? 154.363 144.552 171.196 1.00 50.61 78 LYS C O 1
ATOM 1617 N N . ILE C 3 112 ? 152.809 145.270 169.738 1.00 50.69 79 ILE C N 1
ATOM 1618 C CA . ILE C 3 112 ? 153.677 146.337 169.249 1.00 52.47 79 ILE C CA 1
ATOM 1619 C C . ILE C 3 112 ? 153.512 147.602 170.092 1.00 52.64 79 ILE C C 1
ATOM 1620 O O . ILE C 3 112 ? 154.435 148.420 170.176 1.00 55.51 79 ILE C O 1
ATOM 1625 N N . ILE C 3 113 ? 152.358 147.775 170.743 1.00 51.34 80 ILE C N 1
ATOM 1626 C CA . ILE C 3 113 ? 152.196 148.867 171.702 1.00 46.44 80 ILE C CA 1
ATOM 1627 C C . ILE C 3 113 ? 153.217 148.736 172.824 1.00 48.29 80 ILE C C 1
ATOM 1628 O O . ILE C 3 113 ? 153.887 149.705 173.198 1.00 48.13 80 ILE C O 1
ATOM 1633 N N . LYS C 3 114 ? 153.359 147.525 173.367 1.00 55.89 81 LYS C N 1
ATOM 1634 C CA . LYS C 3 114 ? 154.246 147.302 174.502 1.00 56.00 81 LYS C CA 1
ATOM 1635 C C . LYS C 3 114 ? 155.717 147.400 174.125 1.00 57.05 81 LYS C C 1
ATOM 1636 O O . LYS C 3 114 ? 156.566 147.489 175.016 1.00 60.12 81 LYS C O 1
ATOM 1642 N N . ALA C 3 115 ? 156.040 147.372 172.832 1.00 56.46 82 ALA C N 1
ATOM 1643 C CA . ALA C 3 115 ? 157.436 147.401 172.417 1.00 57.27 82 ALA C CA 1
ATOM 1644 C C . ALA C 3 115 ? 158.108 148.730 172.724 1.00 59.67 82 ALA C C 1
ATOM 1645 O O . ALA C 3 115 ? 159.339 148.781 172.804 1.00 65.80 82 ALA C O 1
ATOM 1647 N N . ASN C 3 116 ? 157.336 149.803 172.894 1.00 59.83 83 ASN C N 1
ATOM 1648 C CA . ASN C 3 116 ? 157.869 151.130 173.202 1.00 63.48 83 ASN C CA 1
ATOM 1649 C C . ASN C 3 116 ? 157.150 151.652 174.442 1.00 65.02 83 ASN C C 1
ATOM 1650 O O . ASN C 3 116 ? 156.137 152.348 174.337 1.00 65.96 83 ASN C O 1
ATOM 1655 N N . GLN C 3 117 ? 157.675 151.312 175.618 1.00 61.02 84 GLN C N 1
ATOM 1656 C CA . GLN C 3 117 ? 157.139 151.808 176.874 1.00 60.21 84 GLN C CA 1
ATOM 1657 C C . GLN C 3 117 ? 158.172 152.514 177.737 1.00 66.96 84 GLN C C 1
ATOM 1658 O O . GLN C 3 117 ? 157.811 153.015 178.807 1.00 70.63 84 GLN C O 1
ATOM 1664 N N . THR C 3 118 ? 159.443 152.533 177.323 1.00 67.20 85 THR C N 1
ATOM 1665 C CA . THR C 3 118 ? 160.517 153.340 177.919 1.00 67.56 85 THR C CA 1
ATOM 1666 C C . THR C 3 118 ? 160.646 153.146 179.432 1.00 71.47 85 THR C C 1
ATOM 1667 O O . THR C 3 118 ? 161.264 153.971 180.112 1.00 75.24 85 THR C O 1
ATOM 1671 N N . THR C 3 119 ? 160.099 152.044 179.957 1.00 72.67 86 THR C N 1
ATOM 1672 C CA . THR C 3 119 ? 160.086 151.705 181.381 1.00 71.11 86 THR C CA 1
ATOM 1673 C C . THR C 3 119 ? 159.439 152.836 182.173 1.00 74.35 86 THR C C 1
ATOM 1674 O O . THR C 3 119 ? 158.902 153.775 181.576 1.00 75.88 86 THR C O 1
ATOM 1678 N N . ASP C 3 120 ? 159.420 152.706 183.505 1.00 76.31 87 ASP C N 1
ATOM 1679 C CA . ASP C 3 120 ? 158.812 153.744 184.386 1.00 81.80 87 ASP C CA 1
ATOM 1680 C C . ASP C 3 120 ? 157.287 153.773 184.205 1.00 80.44 87 ASP C C 1
ATOM 1681 O O . ASP C 3 120 ? 156.619 154.474 184.991 1.00 76.56 87 ASP C O 1
ATOM 1686 N N . VAL C 3 121 ? 156.754 153.041 183.220 1.00 76.51 88 VAL C N 1
ATOM 1687 C CA . VAL C 3 121 ? 155.319 153.052 182.968 1.00 70.47 88 VAL C CA 1
ATOM 1688 C C . VAL C 3 121 ? 154.756 151.660 183.222 1.00 72.76 88 VAL C C 1
ATOM 1689 O O . VAL C 3 121 ? 154.008 151.453 184.183 1.00 76.10 88 VAL C O 1
ATOM 1693 N N . GLY C 3 122 ? 155.161 150.682 182.411 1.00 71.42 89 GLY C N 1
ATOM 1694 C CA . GLY C 3 122 ? 154.626 149.343 182.580 1.00 72.97 89 GLY C CA 1
ATOM 1695 C C . GLY C 3 122 ? 153.112 149.326 182.443 1.00 76.75 89 GLY C C 1
ATOM 1696 O O . GLY C 3 122 ? 152.521 150.088 181.673 1.00 81.94 89 GLY C O 1
ATOM 1697 N N . ARG C 3 123 ? 152.478 148.437 183.210 1.00 73.89 90 ARG C N 1
ATOM 1698 C CA . ARG C 3 123 ? 151.024 148.403 183.350 1.00 72.04 90 ARG C CA 1
ATOM 1699 C C . ARG C 3 123 ? 150.329 148.255 182.000 1.00 69.51 90 ARG C C 1
ATOM 1700 O O . ARG C 3 123 ? 150.119 147.132 181.531 1.00 71.96 90 ARG C O 1
ATOM 1708 N N . SER C 3 124 ? 149.955 149.379 181.384 1.00 68.33 91 SER C N 1
ATOM 1709 C CA . SER C 3 124 ? 149.355 149.386 180.053 1.00 68.94 91 SER C CA 1
ATOM 1710 C C . SER C 3 124 ? 148.039 148.621 179.992 1.00 67.68 91 SER C C 1
ATOM 1711 O O . SER C 3 124 ? 147.958 147.564 179.359 1.00 69.72 91 SER C O 1
ATOM 1714 N N . SER C 3 125 ? 147.013 149.148 180.663 1.00 65.55 92 SER C N 1
ATOM 1715 C CA . SER C 3 125 ? 145.655 148.615 180.703 1.00 66.20 92 SER C CA 1
ATOM 1716 C C . SER C 3 125 ? 145.173 148.171 179.327 1.00 63.76 92 SER C C 1
ATOM 1717 O O . SER C 3 125 ? 145.551 148.770 178.312 1.00 59.97 92 SER C O 1
ATOM 1720 N N . PRO C 3 126 ? 144.341 147.127 179.249 1.00 65.56 93 PRO C N 1
ATOM 1721 C CA . PRO C 3 126 ? 143.945 146.588 177.941 1.00 65.08 93 PRO C CA 1
ATOM 1722 C C . PRO C 3 126 ? 142.973 147.463 177.170 1.00 65.97 93 PRO C C 1
ATOM 1723 O O . PRO C 3 126 ? 142.624 147.112 176.037 1.00 69.92 93 PRO C O 1
ATOM 1727 N N . THR C 3 127 ? 142.516 148.579 177.733 1.00 63.09 94 THR C N 1
ATOM 1728 C CA . THR C 3 127 ? 141.643 149.482 176.996 1.00 65.09 94 THR C CA 1
ATOM 1729 C C . THR C 3 127 ? 142.399 150.353 176.002 1.00 56.81 94 THR C C 1
ATOM 1730 O O . THR C 3 127 ? 141.762 151.053 175.209 1.00 50.50 94 THR C O 1
ATOM 1734 N N . ALA C 3 128 ? 143.731 150.330 176.030 1.00 55.35 95 ALA C N 1
ATOM 1735 C CA . ALA C 3 128 ? 144.513 151.116 175.086 1.00 52.14 95 ALA C CA 1
ATOM 1736 C C . ALA C 3 128 ? 144.540 150.491 173.700 1.00 53.27 95 ALA C C 1
ATOM 1737 O O . ALA C 3 128 ? 144.654 151.213 172.704 1.00 58.92 95 ALA C O 1
ATOM 1739 N N . SER C 3 129 ? 144.449 149.165 173.614 1.00 52.32 96 SER C N 1
ATOM 1740 C CA . SER C 3 129 ? 144.557 148.501 172.321 1.00 47.49 96 SER C CA 1
ATOM 1741 C C . SER C 3 129 ? 143.293 148.646 171.486 1.00 48.54 96 SER C C 1
ATOM 1742 O O . SER C 3 129 ? 143.386 148.787 170.264 1.00 53.32 96 SER C O 1
ATOM 1745 N N . VAL C 3 130 ? 142.116 148.615 172.113 1.00 45.39 97 VAL C N 1
ATOM 1746 C CA . VAL C 3 130 ? 140.864 148.640 171.361 1.00 43.49 97 VAL C CA 1
ATOM 1747 C C . VAL C 3 130 ? 140.701 149.966 170.624 1.00 49.15 97 VAL C C 1
ATOM 1748 O O . VAL C 3 130 ? 140.336 149.999 169.442 1.00 54.11 97 VAL C O 1
ATOM 1752 N N . PHE C 3 131 ? 140.967 151.076 171.313 1.00 49.15 98 PHE C N 1
ATOM 1753 C CA . PHE C 3 131 ? 140.838 152.400 170.710 1.00 49.74 98 PHE C CA 1
ATOM 1754 C C . PHE C 3 131 ? 141.766 152.552 169.509 1.00 48.77 98 PHE C C 1
ATOM 1755 O O . PHE C 3 131 ? 141.339 152.948 168.411 1.00 52.91 98 PHE C O 1
ATOM 1763 N N . LEU C 3 132 ? 143.045 152.221 169.700 1.00 44.74 99 LEU C N 1
ATOM 1764 C CA . LEU C 3 132 ? 144.017 152.330 168.621 1.00 45.02 99 LEU C CA 1
ATOM 1765 C C . LEU C 3 132 ? 143.656 151.416 167.458 1.00 47.77 99 LEU C C 1
ATOM 1766 O O . LEU C 3 132 ? 143.769 151.813 166.292 1.00 49.13 99 LEU C O 1
ATOM 1771 N N . THR C 3 133 ? 143.221 150.188 167.751 1.00 46.88 100 THR C N 1
ATOM 1772 C CA . THR C 3 133 ? 142.862 149.261 166.687 1.00 44.40 100 THR C CA 1
ATOM 1773 C C . THR C 3 133 ? 141.679 149.778 165.885 1.00 47.81 100 THR C C 1
ATOM 1774 O O . THR C 3 133 ? 141.673 149.683 164.654 1.00 55.52 100 THR C O 1
ATOM 1778 N N . ALA C 3 134 ? 140.673 150.342 166.558 1.00 46.84 101 ALA C N 1
ATOM 1779 C CA . ALA C 3 134 ? 139.532 150.895 165.834 1.00 52.40 101 ALA C CA 1
ATOM 1780 C C . ALA C 3 134 ? 139.959 152.037 164.919 1.00 54.25 101 ALA C C 1
ATOM 1781 O O . ALA C 3 134 ? 139.540 152.102 163.753 1.00 53.07 101 ALA C O 1
ATOM 1783 N N . VAL C 3 135 ? 140.802 152.941 165.423 1.00 50.55 102 VAL C N 1
ATOM 1784 C CA . VAL C 3 135 ? 141.239 154.071 164.602 1.00 48.02 102 VAL C CA 1
ATOM 1785 C C . VAL C 3 135 ? 142.020 153.578 163.386 1.00 49.34 102 VAL C C 1
ATOM 1786 O O . VAL C 3 135 ? 141.775 154.007 162.247 1.00 52.06 102 VAL C O 1
ATOM 1790 N N . ILE C 3 136 ? 142.961 152.656 163.605 1.00 47.83 103 ILE C N 1
ATOM 1791 C CA . ILE C 3 136 ? 143.781 152.162 162.503 1.00 47.85 103 ILE C CA 1
ATOM 1792 C C . ILE C 3 136 ? 142.924 151.408 161.495 1.00 46.64 103 ILE C C 1
ATOM 1793 O O . ILE C 3 136 ? 143.146 151.495 160.281 1.00 47.43 103 ILE C O 1
ATOM 1798 N N . GLU C 3 137 ? 141.936 150.653 161.979 1.00 47.98 104 GLU C N 1
ATOM 1799 C CA . GLU C 3 137 ? 141.054 149.920 161.080 1.00 50.12 104 GLU C CA 1
ATOM 1800 C C . GLU C 3 137 ? 140.261 150.872 160.202 1.00 52.87 104 GLU C C 1
ATOM 1801 O O . GLU C 3 137 ? 140.123 150.641 158.997 1.00 55.69 104 GLU C O 1
ATOM 1807 N N . ASP C 3 138 ? 139.734 151.950 160.786 1.00 52.59 105 ASP C N 1
ATOM 1808 C CA . ASP C 3 138 ? 139.014 152.929 159.977 1.00 57.81 105 ASP C CA 1
ATOM 1809 C C . ASP C 3 138 ? 139.924 153.547 158.921 1.00 54.29 105 ASP C C 1
ATOM 1810 O O . ASP C 3 138 ? 139.533 153.683 157.752 1.00 52.21 105 ASP C O 1
ATOM 1815 N N . ILE C 3 139 ? 141.153 153.902 159.309 1.00 50.94 106 ILE C N 1
ATOM 1816 C CA . ILE C 3 139 ? 142.083 154.518 158.362 1.00 46.16 106 ILE C CA 1
ATOM 1817 C C . ILE C 3 139 ? 142.366 153.573 157.197 1.00 51.83 106 ILE C C 1
ATOM 1818 O O . ILE C 3 139 ? 142.268 153.954 156.020 1.00 57.00 106 ILE C O 1
ATOM 1823 N N . VAL C 3 140 ? 142.712 152.322 157.510 1.00 49.51 107 VAL C N 1
ATOM 1824 C CA . VAL C 3 140 ? 143.094 151.368 156.473 1.00 42.55 107 VAL C CA 1
ATOM 1825 C C . VAL C 3 140 ? 141.902 151.026 155.589 1.00 43.99 107 VAL C C 1
ATOM 1826 O O . VAL C 3 140 ? 142.041 150.877 154.368 1.00 47.32 107 VAL C O 1
ATOM 1830 N N . LYS C 3 141 ? 140.712 150.899 156.181 1.00 43.30 108 LYS C N 1
ATOM 1831 C CA . LYS C 3 141 ? 139.522 150.616 155.390 1.00 44.70 108 LYS C CA 1
ATOM 1832 C C . LYS C 3 141 ? 139.234 151.741 154.407 1.00 51.05 108 LYS C C 1
ATOM 1833 O O . LYS C 3 141 ? 138.926 151.485 153.236 1.00 54.48 108 LYS C O 1
ATOM 1839 N N . GLU C 3 142 ? 139.339 152.995 154.856 1.00 53.54 109 GLU C N 1
ATOM 1840 C CA . GLU C 3 142 ? 139.113 154.109 153.939 1.00 54.57 109 GLU C CA 1
ATOM 1841 C C . GLU C 3 142 ? 140.141 154.115 152.815 1.00 51.53 109 GLU C C 1
ATOM 1842 O O . GLU C 3 142 ? 139.790 154.306 151.641 1.00 53.28 109 GLU C O 1
ATOM 1848 N N . ILE C 3 143 ? 141.416 153.899 153.153 1.00 49.31 110 ILE C N 1
ATOM 1849 C CA . ILE C 3 143 ? 142.463 153.904 152.132 1.00 47.03 110 ILE C CA 1
ATOM 1850 C C . ILE C 3 143 ? 142.199 152.822 151.093 1.00 51.96 110 ILE C C 1
ATOM 1851 O O . ILE C 3 143 ? 142.279 153.064 149.881 1.00 54.59 110 ILE C O 1
ATOM 1856 N N . ILE C 3 144 ? 141.876 151.609 151.552 1.00 52.87 111 ILE C N 1
ATOM 1857 C CA . ILE C 3 144 ? 141.647 150.499 150.631 1.00 51.43 111 ILE C CA 1
ATOM 1858 C C . ILE C 3 144 ? 140.438 150.773 149.751 1.00 56.64 111 ILE C C 1
ATOM 1859 O O . ILE C 3 144 ? 140.472 150.531 148.539 1.00 63.98 111 ILE C O 1
ATOM 1864 N N . LYS C 3 145 ? 139.347 151.272 150.339 1.00 55.50 112 LYS C N 1
ATOM 1865 C CA . LYS C 3 145 ? 138.149 151.535 149.550 1.00 57.09 112 LYS C CA 1
ATOM 1866 C C . LYS C 3 145 ? 138.420 152.568 148.464 1.00 59.94 112 LYS C C 1
ATOM 1867 O O . LYS C 3 145 ? 138.027 152.382 147.304 1.00 58.69 112 LYS C O 1
ATOM 1873 N N . GLY C 3 146 ? 139.113 153.654 148.814 1.00 63.16 113 GLY C N 1
ATOM 1874 C CA . GLY C 3 146 ? 139.422 154.665 147.814 1.00 64.31 113 GLY C CA 1
ATOM 1875 C C . GLY C 3 146 ? 140.336 154.147 146.719 1.00 62.46 113 GLY C C 1
ATOM 1876 O O . GLY C 3 146 ? 140.104 154.397 145.530 1.00 67.34 113 GLY C O 1
ATOM 1877 N N . ALA C 3 147 ? 141.388 153.418 147.102 1.00 57.42 114 ALA C N 1
ATOM 1878 C CA . ALA C 3 147 ? 142.315 152.896 146.106 1.00 59.36 114 ALA C CA 1
ATOM 1879 C C . ALA C 3 147 ? 141.621 151.912 145.175 1.00 68.56 114 ALA C C 1
ATOM 1880 O O . ALA C 3 147 ? 141.889 151.897 143.969 1.00 72.73 114 ALA C O 1
ATOM 1882 N N . ASP C 3 148 ? 140.720 151.087 145.713 1.00 69.51 115 ASP C N 1
ATOM 1883 C CA . ASP C 3 148 ? 139.955 150.173 144.870 1.00 67.34 115 ASP C CA 1
ATOM 1884 C C . ASP C 3 148 ? 139.049 150.926 143.909 1.00 68.72 115 ASP C C 1
ATOM 1885 O O . ASP C 3 148 ? 138.958 150.571 142.729 1.00 70.36 115 ASP C O 1
ATOM 1890 N N . LYS C 3 149 ? 138.357 151.957 144.398 1.00 72.64 116 LYS C N 1
ATOM 1891 C CA . LYS C 3 149 ? 137.469 152.713 143.521 1.00 76.25 116 LYS C CA 1
ATOM 1892 C C . LYS C 3 149 ? 138.247 153.380 142.396 1.00 70.31 116 LYS C C 1
ATOM 1893 O O . LYS C 3 149 ? 137.759 153.474 141.264 1.00 68.67 116 LYS C O 1
ATOM 1899 N N . LYS C 3 150 ? 139.462 153.838 142.681 1.00 68.17 117 LYS C N 1
ATOM 1900 C CA . LYS C 3 150 ? 140.198 154.613 141.693 1.00 67.62 117 LYS C CA 1
ATOM 1901 C C . LYS C 3 150 ? 141.140 153.766 140.836 1.00 68.70 117 LYS C C 1
ATOM 1902 O O . LYS C 3 150 ? 141.621 154.251 139.808 1.00 75.60 117 LYS C O 1
ATOM 1908 N N . SER C 3 151 ? 141.385 152.506 141.203 1.00 69.49 118 SER C N 1
ATOM 1909 C CA . SER C 3 151 ? 142.222 151.645 140.370 1.00 75.14 118 SER C CA 1
ATOM 1910 C C . SER C 3 151 ? 141.498 151.145 139.129 1.00 78.35 118 SER C C 1
ATOM 1911 O O . SER C 3 151 ? 142.138 150.913 138.097 1.00 78.43 118 SER C O 1
ATOM 1914 N N . GLU C 3 152 ? 140.181 150.956 139.210 1.00 79.90 119 GLU C N 1
ATOM 1915 C CA . GLU C 3 152 ? 139.432 150.412 138.085 1.00 78.84 119 GLU C CA 1
ATOM 1916 C C . GLU C 3 152 ? 139.381 151.364 136.898 1.00 79.99 119 GLU C C 1
ATOM 1917 O O . GLU C 3 152 ? 139.060 150.928 135.787 1.00 81.96 119 GLU C O 1
ATOM 1923 N N . GLU C 3 153 ? 139.685 152.648 137.101 1.00 79.65 120 GLU C N 1
ATOM 1924 C CA . GLU C 3 153 ? 139.693 153.586 135.983 1.00 81.64 120 GLU C CA 1
ATOM 1925 C C . GLU C 3 153 ? 140.794 153.241 134.986 1.00 83.30 120 GLU C C 1
ATOM 1926 O O . GLU C 3 153 ? 140.606 153.374 133.772 1.00 85.70 120 GLU C O 1
ATOM 1932 N N . ARG C 3 154 ? 141.948 152.790 135.479 1.00 82.03 121 ARG C N 1
ATOM 1933 C CA . ARG C 3 154 ? 142.981 152.252 134.606 1.00 83.40 121 ARG C CA 1
ATOM 1934 C C . ARG C 3 154 ? 142.649 150.841 134.145 1.00 86.27 121 ARG C C 1
ATOM 1935 O O . ARG C 3 154 ? 143.173 150.389 133.121 1.00 86.44 121 ARG C O 1
ATOM 1943 N N . GLY C 3 155 ? 141.763 150.159 134.854 1.00 90.03 122 GLY C N 1
ATOM 1944 C CA . GLY C 3 155 ? 141.446 148.773 134.611 1.00 89.48 122 GLY C CA 1
ATOM 1945 C C . GLY C 3 155 ? 141.934 147.885 135.737 1.00 90.03 122 GLY C C 1
ATOM 1946 O O . GLY C 3 155 ? 142.176 148.328 136.863 1.00 87.11 122 GLY C O 1
ATOM 1947 N N . ARG C 3 156 ? 142.073 146.598 135.416 1.00 92.21 123 ARG C N 1
ATOM 1948 C CA . ARG C 3 156 ? 142.687 145.620 136.309 1.00 98.65 123 ARG C CA 1
ATOM 1949 C C . ARG C 3 156 ? 141.870 145.401 137.578 1.00 95.61 123 ARG C C 1
ATOM 1950 O O . ARG C 3 156 ? 140.899 146.119 137.838 1.00 96.49 123 ARG C O 1
ATOM 1958 N N . ILE C 3 157 ? 142.241 144.390 138.364 1.00 91.71 124 ILE C N 1
ATOM 1959 C CA . ILE C 3 157 ? 141.531 144.057 139.595 1.00 85.79 124 ILE C CA 1
ATOM 1960 C C . ILE C 3 157 ? 142.532 143.987 140.742 1.00 81.29 124 ILE C C 1
ATOM 1961 O O . ILE C 3 157 ? 142.349 143.226 141.698 1.00 79.80 124 ILE C O 1
ATOM 1966 N N . ARG C 3 158 ? 143.602 144.770 140.657 1.00 81.58 125 ARG C N 1
ATOM 1967 C CA . ARG C 3 158 ? 144.684 144.698 141.626 1.00 77.29 125 ARG C CA 1
ATOM 1968 C C . ARG C 3 158 ? 144.941 146.059 142.256 1.00 71.56 125 ARG C C 1
ATOM 1969 O O . ARG C 3 158 ? 144.598 147.105 141.700 1.00 74.61 125 ARG C O 1
ATOM 1977 N N . ILE C 3 159 ? 145.554 146.025 143.436 1.00 64.71 126 ILE C N 1
ATOM 1978 C CA . ILE C 3 159 ? 146.055 147.209 144.122 1.00 61.30 126 ILE C CA 1
ATOM 1979 C C . ILE C 3 159 ? 147.566 147.076 144.217 1.00 64.31 126 ILE C C 1
ATOM 1980 O O . ILE C 3 159 ? 148.075 146.076 144.736 1.00 68.13 126 ILE C O 1
ATOM 1985 N N . SER C 3 160 ? 148.275 148.077 143.721 1.00 67.07 127 SER C N 1
ATOM 1986 C CA . SER C 3 160 ? 149.723 148.069 143.603 1.00 68.67 127 SER C CA 1
ATOM 1987 C C . SER C 3 160 ? 150.262 149.366 144.182 1.00 72.83 127 SER C C 1
ATOM 1988 O O . SER C 3 160 ? 149.511 150.330 144.362 1.00 73.86 127 SER C O 1
ATOM 1991 N N . PRO C 3 161 ? 151.556 149.415 144.515 1.00 72.80 128 PRO C N 1
ATOM 1992 C CA . PRO C 3 161 ? 152.117 150.667 145.049 1.00 74.64 128 PRO C CA 1
ATOM 1993 C C . PRO C 3 161 ? 151.916 151.864 144.139 1.00 73.15 128 PRO C C 1
ATOM 1994 O O . PRO C 3 161 ? 151.786 152.990 144.635 1.00 74.63 128 PRO C O 1
ATOM 1998 N N . GLN C 3 162 ? 151.894 151.661 142.822 1.00 72.51 129 GLN C N 1
ATOM 1999 C CA . GLN C 3 162 ? 151.612 152.766 141.915 1.00 74.87 129 GLN C CA 1
ATOM 2000 C C . GLN C 3 162 ? 150.197 153.297 142.107 1.00 74.52 129 GLN C C 1
ATOM 2001 O O . GLN C 3 162 ? 149.964 154.503 141.975 1.00 79.97 129 GLN C O 1
ATOM 2007 N N . ASP C 3 163 ? 149.250 152.423 142.441 1.00 73.96 130 ASP C N 1
ATOM 2008 C CA . ASP C 3 163 ? 147.869 152.833 142.659 1.00 75.53 130 ASP C CA 1
ATOM 2009 C C . ASP C 3 163 ? 147.623 153.361 144.065 1.00 76.25 130 ASP C C 1
ATOM 2010 O O . ASP C 3 163 ? 146.502 153.783 144.365 1.00 77.53 130 ASP C O 1
ATOM 2015 N N . ILE C 3 164 ? 148.630 153.359 144.929 1.00 75.64 131 ILE C N 1
ATOM 2016 C CA . ILE C 3 164 ? 148.508 153.876 146.284 1.00 74.69 131 ILE C CA 1
ATOM 2017 C C . ILE C 3 164 ? 149.273 155.184 146.449 1.00 76.52 131 ILE C C 1
ATOM 2018 O O . ILE C 3 164 ? 148.729 156.170 146.946 1.00 72.57 131 ILE C O 1
ATOM 2023 N N . LEU C 3 165 ? 150.541 155.211 146.031 1.00 78.83 132 LEU C N 1
ATOM 2024 C CA . LEU C 3 165 ? 151.361 156.414 146.128 1.00 78.85 132 LEU C CA 1
ATOM 2025 C C . LEU C 3 165 ? 150.724 157.565 145.369 1.00 74.68 132 LEU C C 1
ATOM 2026 O O . LEU C 3 165 ? 150.371 158.588 145.960 1.00 76.69 132 LEU C O 1
ATOM 2031 N N . LYS C 3 166 ? 150.589 157.416 144.061 1.00 76.87 133 LYS C N 1
ATOM 2032 C CA . LYS C 3 166 ? 149.928 158.422 143.251 1.00 84.53 133 LYS C CA 1
ATOM 2033 C C . LYS C 3 166 ? 148.431 158.118 143.240 1.00 84.55 133 LYS C C 1
ATOM 2034 O O . LYS C 3 166 ? 147.942 157.304 144.029 1.00 78.74 133 LYS C O 1
ATOM 2040 N N . TYR C 3 167 ? 147.681 158.805 142.378 1.00 90.34 134 TYR C N 1
ATOM 2041 C CA . TYR C 3 167 ? 146.254 158.564 142.207 1.00 89.90 134 TYR C CA 1
ATOM 2042 C C . TYR C 3 167 ? 145.464 158.915 143.464 1.00 85.69 134 TYR C C 1
ATOM 2043 O O . TYR C 3 167 ? 144.717 159.898 143.471 1.00 87.83 134 TYR C O 1
ATOM 2052 N N . LEU C 3 168 ? 145.609 158.123 144.527 1.00 76.78 135 LEU C N 1
ATOM 2053 C CA . LEU C 3 168 ? 144.778 158.306 145.712 1.00 75.72 135 LEU C CA 1
ATOM 2054 C C . LEU C 3 168 ? 145.439 159.178 146.774 1.00 80.91 135 LEU C C 1
ATOM 2055 O O . LEU C 3 168 ? 144.823 160.128 147.265 1.00 85.16 135 LEU C O 1
ATOM 2060 N N . THR C 3 169 ? 146.670 158.849 14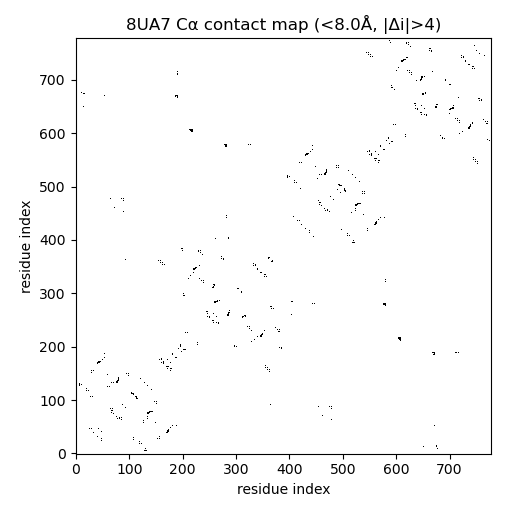7.180 1.00 80.35 136 THR C N 1
ATOM 2061 C CA . THR C 3 169 ? 147.259 159.634 148.306 1.00 80.77 136 THR C CA 1
ATOM 2062 C C . THR C 3 169 ? 147.440 161.099 147.890 1.00 77.63 136 THR C C 1
ATOM 2063 O O . THR C 3 169 ? 147.207 161.967 148.747 1.00 75.73 136 THR C O 1
ATOM 2067 N N . GLU C 3 170 ? 147.826 161.373 146.642 1.00 75.41 137 GLU C N 1
ATOM 2068 C CA . GLU C 3 170 ? 147.892 162.769 146.232 1.00 72.23 137 GLU C CA 1
ATOM 2069 C C . GLU C 3 170 ? 146.512 163.390 146.073 1.00 74.01 137 GLU C C 1
ATOM 2070 O O . GLU C 3 170 ? 146.406 164.617 145.979 1.00 77.88 137 GLU C O 1
ATOM 2076 N N . ASN C 3 171 ? 145.458 162.575 146.033 1.00 72.27 138 ASN C N 1
ATOM 2077 C CA . ASN C 3 171 ? 144.090 163.078 146.005 1.00 72.30 138 ASN C CA 1
ATOM 2078 C C . ASN C 3 171 ? 143.485 163.126 147.404 1.00 74.76 138 ASN C C 1
ATOM 2079 O O . ASN C 3 171 ? 142.965 164.163 147.824 1.00 78.53 138 ASN C O 1
ATOM 2084 N N . GLY C 3 172 ? 143.525 162.008 148.124 1.00 73.55 139 GLY C N 1
ATOM 2085 C CA . GLY C 3 172 ? 143.099 161.975 149.509 1.00 69.66 139 GLY C CA 1
ATOM 2086 C C . GLY C 3 172 ? 144.247 162.237 150.462 1.00 71.49 139 GLY C C 1
ATOM 2087 O O . GLY C 3 172 ? 144.700 161.330 151.163 1.00 70.93 139 GLY C O 1
ATOM 2088 N N . GLU C 3 173 ? 144.731 163.480 150.490 1.00 72.86 140 GLU C N 1
ATOM 2089 C CA . GLU C 3 173 ? 145.897 163.830 151.292 1.00 72.10 140 GLU C CA 1
ATOM 2090 C C . GLU C 3 173 ? 145.608 163.881 152.787 1.00 70.66 140 GLU C C 1
ATOM 2091 O O . GLU C 3 173 ? 146.553 164.006 153.575 1.00 71.75 140 GLU C O 1
ATOM 2097 N N . ALA C 3 174 ? 144.338 163.803 153.194 1.00 68.75 141 ALA C N 1
ATOM 2098 C CA . ALA C 3 174 ? 144.010 163.897 154.612 1.00 68.46 141 ALA C CA 1
ATOM 2099 C C . ALA C 3 174 ? 144.674 162.784 155.412 1.00 68.60 141 ALA C C 1
ATOM 2100 O O . ALA C 3 174 ? 145.249 163.034 156.477 1.00 69.29 141 ALA C O 1
ATOM 2102 N N . TYR C 3 175 ? 144.615 161.552 154.913 1.00 65.19 142 TYR C N 1
ATOM 2103 C CA . TYR C 3 175 ? 145.297 160.430 155.542 1.00 58.65 142 TYR C CA 1
ATOM 2104 C C . TYR C 3 175 ? 146.754 160.327 155.121 1.00 60.69 142 TYR C C 1
ATOM 2105 O O . TYR C 3 175 ? 147.472 159.456 155.623 1.00 58.20 142 TYR C O 1
ATOM 2114 N N . MET C 3 176 ? 147.201 161.188 154.210 1.00 65.08 143 MET C N 1
ATOM 2115 C CA . MET C 3 176 ? 148.591 161.178 153.773 1.00 65.70 143 MET C CA 1
ATOM 2116 C C . MET C 3 176 ? 149.444 162.032 154.701 1.00 64.74 143 MET C C 1
ATOM 2117 O O . MET C 3 176 ? 150.527 161.617 155.123 1.00 65.06 143 MET C O 1
ATOM 2122 N N . HIS C 3 177 ? 148.945 163.218 155.056 1.00 65.53 144 HIS C N 1
ATOM 2123 C CA . HIS C 3 177 ? 149.725 164.140 155.875 1.00 66.96 144 HIS C CA 1
ATOM 2124 C C . HIS C 3 177 ? 150.034 163.567 157.252 1.00 68.69 144 HIS C C 1
ATOM 2125 O O . HIS C 3 177 ? 151.080 163.882 157.829 1.00 73.04 144 HIS C O 1
ATOM 2132 N N . ILE C 3 178 ? 149.151 162.721 157.791 1.00 65.76 145 ILE C N 1
ATOM 2133 C CA . ILE C 3 178 ? 149.365 162.172 159.129 1.00 61.74 145 ILE C CA 1
ATOM 2134 C C . ILE C 3 178 ? 150.630 161.324 159.171 1.00 63.54 145 ILE C C 1
ATOM 2135 O O . ILE C 3 178 ? 151.219 161.119 160.238 1.00 66.73 145 ILE C O 1
ATOM 2140 N N . LEU C 3 179 ? 151.080 160.842 158.018 1.00 65.85 146 LEU C N 1
ATOM 2141 C CA . LEU C 3 179 ? 152.320 160.087 157.862 1.00 70.59 146 LEU C CA 1
ATOM 2142 C C . LEU C 3 179 ? 153.191 160.746 156.798 1.00 79.16 146 LEU C C 1
ATOM 2143 O O . LEU C 3 179 ? 153.712 160.100 155.887 1.00 87.91 146 LEU C O 1
ATOM 2148 N N . GLY C 3 180 ? 153.377 162.059 156.935 1.00 74.73 147 GLY C N 1
ATOM 2149 C CA . GLY C 3 180 ? 153.872 162.934 155.884 1.00 78.51 147 GLY C CA 1
ATOM 2150 C C . GLY C 3 180 ? 155.065 162.477 155.068 1.00 82.66 147 GLY C C 1
ATOM 2151 O O . GLY C 3 180 ? 155.292 162.986 153.967 1.00 80.34 147 GLY C O 1
ATOM 2152 N N . ASP C 3 181 ? 155.839 161.524 155.586 1.00 88.78 148 ASP C N 1
ATOM 2153 C CA . ASP C 3 181 ? 157.005 160.995 154.877 1.00 91.65 148 ASP C CA 1
ATOM 2154 C C . ASP C 3 181 ? 156.579 159.787 154.045 1.00 90.11 148 ASP C C 1
ATOM 2155 O O . ASP C 3 181 ? 156.743 158.631 154.439 1.00 86.93 148 ASP C O 1
ATOM 2160 N N . ALA C 3 182 ? 156.008 160.066 152.871 1.00 84.94 149 ALA C N 1
ATOM 2161 C CA . ALA C 3 182 ? 155.509 158.986 152.027 1.00 84.83 149 ALA C CA 1
ATOM 2162 C C . ALA C 3 182 ? 156.626 158.071 151.535 1.00 86.01 149 ALA C C 1
ATOM 2163 O O . ALA C 3 182 ? 156.759 156.947 152.030 1.00 86.77 149 ALA C O 1
ATOM 2165 N N . PHE C 3 183 ? 157.451 158.565 150.608 1.00 85.22 150 PHE C N 1
ATOM 2166 C CA . PHE C 3 183 ? 158.632 157.864 150.079 1.00 86.40 150 PHE C CA 1
ATOM 2167 C C . PHE C 3 183 ? 158.421 156.352 149.991 1.00 88.81 150 PHE C C 1
ATOM 2168 O O . PHE C 3 183 ? 159.236 155.555 150.460 1.00 89.98 150 PHE C O 1
ATOM 2176 N N . VAL C 3 184 ? 157.306 155.951 149.381 1.00 85.34 151 VAL C N 1
ATOM 2177 C CA . VAL C 3 184 ? 156.800 154.600 149.598 1.00 82.99 151 VAL C CA 1
ATOM 2178 C C . VAL C 3 184 ? 157.487 153.529 148.756 1.00 79.88 151 VAL C C 1
ATOM 2179 O O . VAL C 3 184 ? 158.207 152.679 149.291 1.00 81.42 151 VAL C O 1
ATOM 2183 N N . SER C 3 185 ? 157.299 153.562 147.439 1.00 78.57 152 SER C N 1
ATOM 2184 C CA . SER C 3 185 ? 157.577 152.365 146.651 1.00 82.15 152 SER C CA 1
ATOM 2185 C C . SER C 3 185 ? 157.593 152.643 145.155 1.00 85.44 152 SER C C 1
ATOM 2186 O O . SER C 3 185 ? 157.655 153.801 144.729 1.00 91.75 152 SER C O 1
ATOM 2189 N N . HIS C 3 186 ? 157.539 151.582 144.349 1.00 78.80 153 HIS C N 1
ATOM 2190 C CA . HIS C 3 186 ? 157.559 151.717 142.895 1.00 89.63 153 HIS C CA 1
ATOM 2191 C C . HIS C 3 186 ? 156.229 152.326 142.465 1.00 90.43 153 HIS C C 1
ATOM 2192 O O . HIS C 3 186 ? 155.288 151.641 142.058 1.00 94.97 153 HIS C O 1
ATOM 2199 N N . GLY C 3 187 ? 156.139 153.652 142.602 1.00 87.94 154 GLY C N 1
ATOM 2200 C CA . GLY C 3 187 ? 154.887 154.344 142.242 1.00 89.95 154 GLY C CA 1
ATOM 2201 C C . GLY C 3 187 ? 155.148 155.665 141.543 1.00 97.82 154 GLY C C 1
ATOM 2202 O O . GLY C 3 1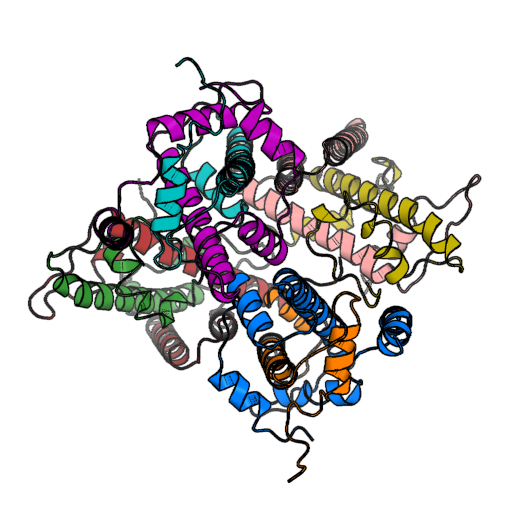87 ? 156.275 156.182 141.672 1.00 100.06 154 GLY C O 1
ATOM 2203 N N . GLY C 3 188 ? 154.150 156.192 140.824 1.00 99.39 155 GLY C N 1
ATOM 2204 C CA . GLY C 3 188 ? 154.283 157.502 140.156 1.00 97.95 155 GLY C CA 1
ATOM 2205 C C . GLY C 3 188 ? 153.880 158.632 141.088 1.00 99.57 155 GLY C C 1
ATOM 2206 O O . GLY C 3 188 ? 153.594 158.344 142.259 1.00 99.81 155 GLY C O 1
ATOM 2207 N N . VAL C 3 189 ? 153.865 159.874 140.599 1.00 101.39 156 VAL C N 1
ATOM 2208 C CA . VAL C 3 189 ? 153.540 161.043 141.470 1.00 101.37 156 VAL C CA 1
ATOM 2209 C C . VAL C 3 189 ? 152.847 162.119 140.627 1.00 97.91 156 VAL C C 1
ATOM 2210 O O . VAL C 3 189 ? 153.120 162.153 139.412 1.00 98.06 156 VAL C O 1
ATOM 2214 N N . LYS D 4 100 ? 156.493 128.583 164.420 1.00 150.53 67 LYS D N 1
ATOM 2215 C CA . LYS D 4 100 ? 155.170 128.131 164.831 1.00 145.73 67 LYS D CA 1
ATOM 2216 C C . LYS D 4 100 ? 154.089 129.162 164.553 1.00 137.74 67 LYS D C 1
ATOM 2217 O O . LYS D 4 100 ? 153.098 128.850 163.881 1.00 133.68 67 LYS D O 1
ATOM 2223 N N . ASN D 4 101 ? 154.250 130.386 165.051 1.00 132.79 68 ASN D N 1
ATOM 2224 C CA . ASN D 4 101 ? 153.286 131.453 164.832 1.00 126.86 68 ASN D CA 1
ATOM 2225 C C . ASN D 4 101 ? 154.040 132.748 164.569 1.00 123.40 68 ASN D C 1
ATOM 2226 O O . ASN D 4 101 ? 155.196 132.908 164.969 1.00 123.55 68 ASN D O 1
ATOM 2231 N N . TYR D 4 102 ? 153.374 133.677 163.889 1.00 119.50 69 TYR D N 1
ATOM 2232 C CA . TYR D 4 102 ? 154.009 134.902 163.426 1.00 115.23 69 TYR D CA 1
ATOM 2233 C C . TYR D 4 102 ? 153.124 136.102 163.740 1.00 104.86 69 TYR D C 1
ATOM 2234 O O . TYR D 4 102 ? 152.022 135.971 164.280 1.00 99.71 69 TYR D O 1
ATOM 2243 N N . ASP D 4 103 ? 153.629 137.283 163.393 1.00 99.84 70 ASP D N 1
ATOM 2244 C CA . ASP D 4 103 ? 152.941 138.554 163.610 1.00 91.40 70 ASP D CA 1
ATOM 2245 C C . ASP D 4 103 ? 152.806 139.253 162.261 1.00 91.33 70 ASP D C 1
ATOM 2246 O O . ASP D 4 103 ? 153.736 139.925 161.805 1.00 88.56 70 ASP D O 1
ATOM 2251 N N . SER D 4 104 ? 151.650 139.089 161.623 1.00 90.25 71 SER D N 1
ATOM 2252 C CA . SER D 4 104 ? 151.361 139.749 160.359 1.00 82.95 71 SER D CA 1
ATOM 2253 C C . SER D 4 104 ? 149.852 139.858 160.204 1.00 77.34 71 SER D C 1
ATOM 2254 O O . SER D 4 104 ? 149.098 139.044 160.745 1.00 76.93 71 SER D O 1
ATOM 2257 N N . PHE D 4 105 ? 149.417 140.873 159.459 1.00 69.93 72 PHE D N 1
ATOM 2258 C CA . PHE D 4 105 ? 148.002 141.197 159.340 1.00 67.94 72 PHE D CA 1
ATOM 2259 C C . PHE D 4 105 ? 147.432 140.849 157.970 1.00 68.50 72 PHE D C 1
ATOM 2260 O O . PHE D 4 105 ? 146.391 141.390 157.588 1.00 71.45 72 PHE D O 1
ATOM 2268 N N . ALA D 4 106 ? 148.084 139.952 157.226 1.00 68.19 73 ALA D N 1
ATOM 2269 C CA . ALA D 4 106 ? 147.667 139.680 155.853 1.00 69.36 73 ALA D CA 1
ATOM 2270 C C . ALA D 4 106 ? 146.221 139.203 155.794 1.00 68.52 73 ALA D C 1
ATOM 2271 O O . ALA D 4 106 ? 145.415 139.722 155.012 1.00 64.04 73 ALA D O 1
ATOM 2273 N N . THR D 4 107 ? 145.870 138.223 156.630 1.00 71.98 74 THR D N 1
ATOM 2274 C CA . THR D 4 107 ? 144.512 137.690 156.618 1.00 72.57 74 THR D CA 1
ATOM 2275 C C . THR D 4 107 ? 143.491 138.763 156.970 1.00 72.43 74 THR D C 1
ATOM 2276 O O . THR D 4 107 ? 142.440 138.866 156.328 1.00 72.07 74 THR D O 1
ATOM 2280 N N . PHE D 4 108 ? 143.783 139.573 157.988 1.00 71.90 75 PHE D N 1
ATOM 2281 C CA . PHE D 4 108 ? 142.839 140.605 158.401 1.00 69.75 75 PHE D CA 1
ATOM 2282 C C . PHE D 4 108 ? 142.822 141.767 157.418 1.00 69.99 75 PHE D C 1
ATOM 2283 O O . PHE D 4 108 ? 141.762 142.349 157.159 1.00 72.11 75 PHE D O 1
ATOM 2291 N N . ILE D 4 109 ? 143.982 142.120 156.857 1.00 70.85 76 ILE D N 1
ATOM 2292 C CA . ILE D 4 109 ? 144.031 143.208 155.885 1.00 68.67 76 ILE D CA 1
ATOM 2293 C C . ILE D 4 109 ? 143.250 142.840 154.634 1.00 69.85 76 ILE D C 1
ATOM 2294 O O . ILE D 4 109 ? 142.600 143.695 154.021 1.00 71.69 76 ILE D O 1
ATOM 2299 N N . ALA D 4 110 ? 143.272 141.568 154.247 1.00 68.42 77 ALA D N 1
ATOM 2300 C CA . ALA D 4 110 ? 142.496 141.107 153.106 1.00 72.46 77 ALA D CA 1
ATOM 2301 C C . ALA D 4 110 ? 141.048 140.778 153.464 1.00 75.54 77 ALA D C 1
ATOM 2302 O O . ALA D 4 110 ? 140.409 140.004 152.741 1.00 76.17 77 ALA D O 1
ATOM 2304 N N . LYS D 4 111 ? 140.513 141.335 154.552 1.00 73.57 78 LYS D N 1
ATOM 2305 C CA . LYS D 4 111 ? 139.199 140.920 155.028 1.00 72.29 78 LYS D CA 1
ATOM 2306 C C . LYS D 4 111 ? 138.260 142.083 155.342 1.00 73.08 78 LYS D C 1
ATOM 2307 O O . LYS D 4 111 ? 137.038 141.923 155.255 1.00 77.01 78 LYS D O 1
ATOM 2313 N N . LEU D 4 112 ? 138.803 143.254 155.695 1.00 69.68 79 LEU D N 1
ATOM 2314 C CA . LEU D 4 112 ? 137.962 144.310 156.258 1.00 70.80 79 LEU D CA 1
ATOM 2315 C C . LEU D 4 112 ? 136.894 144.761 155.270 1.00 76.32 79 LEU D C 1
ATOM 2316 O O . LEU D 4 112 ? 135.702 144.789 155.596 1.00 75.87 79 LEU D O 1
ATOM 2321 N N . VAL D 4 113 ? 137.302 145.112 154.053 1.00 80.61 80 VAL D N 1
ATOM 2322 C CA . VAL D 4 113 ? 136.374 145.683 153.084 1.00 83.95 80 VAL D CA 1
ATOM 2323 C C . VAL D 4 113 ? 135.427 144.597 152.592 1.00 89.74 80 VAL D C 1
ATOM 2324 O O . VAL D 4 113 ? 135.856 143.519 152.166 1.00 90.20 80 VAL D O 1
ATOM 2328 N N . GLY D 4 114 ? 134.128 144.874 152.665 1.00 95.05 81 GLY D N 1
ATOM 2329 C CA . GLY D 4 114 ? 133.123 143.961 152.180 1.00 100.38 81 GLY D CA 1
ATOM 2330 C C . GLY D 4 114 ? 133.140 143.869 150.670 1.00 104.79 81 GLY D C 1
ATOM 2331 O O . GLY D 4 114 ? 132.842 144.835 149.961 1.00 102.06 81 GLY D O 1
ATOM 2332 N N . PRO D 4 115 ? 133.489 142.698 150.146 1.00 111.41 82 PRO D N 1
ATOM 2333 C CA . PRO D 4 115 ? 133.606 142.542 148.693 1.00 109.20 82 PRO D CA 1
ATOM 2334 C C . PRO D 4 115 ? 132.248 142.616 148.013 1.00 115.26 82 PRO D C 1
ATOM 2335 O O . PRO D 4 115 ? 131.191 142.556 148.644 1.00 120.04 82 PRO D O 1
ATOM 2339 N N . ASN D 4 116 ? 132.303 142.759 146.688 1.00 112.78 83 ASN D N 1
ATOM 2340 C CA . ASN D 4 116 ? 131.113 142.826 145.842 1.00 117.07 83 ASN D CA 1
ATOM 2341 C C . ASN D 4 116 ? 130.216 143.999 146.238 1.00 121.40 83 ASN D C 1
ATOM 2342 O O . ASN D 4 116 ? 129.002 143.857 146.399 1.00 123.43 83 ASN D O 1
ATOM 2347 N N . GLY D 4 117 ? 130.831 145.171 146.406 1.00 122.02 84 GLY D N 1
ATOM 2348 C CA . GLY D 4 117 ? 130.045 146.381 146.584 1.00 124.16 84 GLY D CA 1
ATOM 2349 C C . GLY D 4 117 ? 129.185 146.677 145.371 1.00 124.04 84 GLY D C 1
ATOM 2350 O O . GLY D 4 117 ? 128.014 147.042 145.498 1.00 123.17 84 GLY D O 1
ATOM 2351 N N . LYS D 4 118 ? 129.758 146.524 144.179 1.00 121.84 85 LYS D N 1
ATOM 2352 C CA . LYS D 4 118 ? 129.003 146.500 142.938 1.00 120.53 85 LYS D CA 1
ATOM 2353 C C . LYS D 4 118 ? 129.232 145.224 142.143 1.00 118.20 85 LYS D C 1
ATOM 2354 O O . LYS D 4 118 ? 128.547 145.009 141.137 1.00 115.53 85 LYS D O 1
ATOM 2360 N N . GLY D 4 119 ? 130.159 144.370 142.571 1.00 118.47 86 GLY D N 1
ATOM 2361 C CA . GLY D 4 119 ? 130.485 143.156 141.852 1.00 117.11 86 GLY D CA 1
ATOM 2362 C C . GLY D 4 119 ? 131.979 142.959 141.701 1.00 114.71 86 GLY D C 1
ATOM 2363 O O . GLY D 4 119 ? 132.425 142.073 140.967 1.00 114.16 86 GLY D O 1
ATOM 2364 N N . ARG D 4 120 ? 132.764 143.778 142.397 1.00 110.65 87 ARG D N 1
ATOM 2365 C CA . ARG D 4 120 ? 134.222 143.763 142.301 1.00 101.42 87 ARG D CA 1
ATOM 2366 C C . ARG D 4 120 ? 134.808 143.466 143.678 1.00 98.31 87 ARG D C 1
ATOM 2367 O O . ARG D 4 120 ? 134.871 144.350 144.538 1.00 95.75 87 ARG D O 1
ATOM 2375 N N . LYS D 4 121 ? 135.234 142.224 143.886 1.00 100.30 88 LYS D N 1
ATOM 2376 C CA . LYS D 4 121 ? 135.912 141.878 145.125 1.00 95.02 88 LYS D CA 1
ATOM 2377 C C . LYS D 4 121 ? 137.314 142.481 145.137 1.00 84.08 88 LYS D C 1
ATOM 2378 O O . LYS D 4 121 ? 138.040 142.388 144.142 1.00 83.07 88 LYS D O 1
ATOM 2384 N N . PRO D 4 122 ? 137.716 143.111 146.235 1.00 80.71 89 PRO D N 1
ATOM 2385 C CA . PRO D 4 122 ? 139.048 143.727 146.299 1.00 73.46 89 PRO D CA 1
ATOM 2386 C C . PRO D 4 122 ? 140.190 142.747 146.089 1.00 67.35 89 PRO D C 1
ATOM 2387 O O . PRO D 4 122 ? 140.454 141.895 146.942 1.00 70.23 89 PRO D O 1
ATOM 2391 N N . GLY D 4 123 ? 140.878 142.868 144.962 1.00 64.08 90 GLY D N 1
ATOM 2392 C CA . GLY D 4 123 ? 142.100 142.125 144.763 1.00 59.83 90 GLY D CA 1
ATOM 2393 C C . GLY D 4 123 ? 143.271 142.792 145.449 1.00 54.01 90 GLY D C 1
ATOM 2394 O O . GLY D 4 123 ? 143.184 143.919 145.930 1.00 58.71 90 GLY D O 1
ATOM 2395 N N . PHE D 4 124 ? 144.393 142.081 145.481 1.00 51.30 91 PHE D N 1
ATOM 2396 C CA . PHE D 4 124 ? 145.576 142.589 146.161 1.00 49.93 91 PHE D CA 1
ATOM 2397 C C . PHE D 4 124 ? 146.816 141.973 145.543 1.00 49.39 91 PHE D C 1
ATOM 2398 O O . PHE D 4 124 ? 146.879 140.755 145.359 1.00 63.72 91 PHE D O 1
ATOM 2406 N N . SER D 4 125 ? 147.794 142.811 145.227 1.00 50.16 92 SER D N 1
ATOM 2407 C CA . SER D 4 125 ? 149.050 142.321 144.692 1.00 57.46 92 SER D CA 1
ATOM 2408 C C . SER D 4 125 ? 149.967 141.885 145.830 1.00 55.03 92 SER D C 1
ATOM 2409 O O . SER D 4 125 ? 149.618 141.954 147.010 1.00 53.31 92 SER D O 1
ATOM 2412 N N . ALA D 4 126 ? 151.162 141.420 145.464 1.00 59.30 93 ALA D N 1
ATOM 2413 C CA . ALA D 4 126 ? 152.141 141.032 146.473 1.00 60.99 93 ALA D CA 1
ATOM 2414 C C . ALA D 4 126 ? 152.731 142.251 147.167 1.00 67.00 93 ALA D C 1
ATOM 2415 O O . ALA D 4 126 ? 152.978 142.223 148.378 1.00 74.33 93 ALA D O 1
ATOM 2417 N N . LYS D 4 127 ? 152.971 143.326 146.417 1.00 65.53 94 LYS D N 1
ATOM 2418 C CA . LYS D 4 127 ? 153.574 144.525 146.981 1.00 66.45 94 LYS D CA 1
ATOM 2419 C C . LYS D 4 127 ? 152.561 145.453 147.638 1.00 63.60 94 LYS D C 1
ATOM 2420 O O . LYS D 4 127 ? 152.969 146.406 148.310 1.00 64.94 94 LYS D O 1
ATOM 2426 N N . GLY D 4 128 ? 151.263 145.214 147.454 1.00 63.02 95 GLY D N 1
ATOM 2427 C CA . GLY D 4 128 ? 150.272 145.965 148.207 1.00 62.24 95 GLY D CA 1
ATOM 2428 C C . GLY D 4 128 ? 150.291 145.624 149.684 1.00 61.94 95 GLY D C 1
ATOM 2429 O O . GLY D 4 128 ? 150.118 146.501 150.537 1.00 60.03 95 GLY D O 1
ATOM 2430 N N . MET D 4 129 ? 150.498 144.344 150.006 1.00 60.03 96 MET D N 1
ATOM 2431 C CA . MET D 4 129 ? 150.549 143.923 151.402 1.00 57.64 96 MET D CA 1
ATOM 2432 C C . MET D 4 129 ? 151.682 144.605 152.151 1.00 61.07 96 MET D C 1
ATOM 2433 O O . MET D 4 129 ? 151.514 145.001 153.308 1.00 67.09 96 MET D O 1
ATOM 2438 N N . GLU D 4 130 ? 152.846 144.745 151.518 1.00 57.44 97 GLU D N 1
ATOM 2439 C CA . GLU D 4 130 ? 153.982 145.328 152.221 1.00 64.42 97 GLU D CA 1
ATOM 2440 C C . GLU D 4 130 ? 153.673 146.750 152.678 1.00 61.88 97 GLU D C 1
ATOM 2441 O O . GLU D 4 130 ? 153.897 147.101 153.843 1.00 61.72 97 GLU D O 1
ATOM 2447 N N . VAL D 4 131 ? 153.110 147.572 151.791 1.00 58.58 98 VAL D N 1
ATOM 2448 C CA . VAL D 4 131 ? 152.792 148.943 152.178 1.00 59.52 98 VAL D CA 1
ATOM 2449 C C . VAL D 4 131 ? 151.616 148.973 153.152 1.00 58.96 98 VAL D C 1
ATOM 2450 O O . VAL D 4 131 ? 151.611 149.760 154.109 1.00 64.64 98 VAL D O 1
ATOM 2454 N N . LEU D 4 132 ? 150.603 148.125 152.939 1.00 53.71 99 LEU D N 1
ATOM 2455 C CA . LEU D 4 132 ? 149.450 148.140 153.833 1.00 54.97 99 LEU D CA 1
ATOM 2456 C C . LEU D 4 132 ? 149.780 147.631 155.229 1.00 57.21 99 LEU D C 1
ATOM 2457 O O . LEU D 4 132 ? 149.016 147.893 156.163 1.00 57.16 99 LEU D O 1
ATOM 2462 N N . GLU D 4 133 ? 150.878 146.896 155.396 1.00 56.18 100 GLU D N 1
ATOM 2463 C CA . GLU D 4 133 ? 151.317 146.541 156.739 1.00 55.92 100 GLU D CA 1
ATOM 2464 C C . GLU D 4 133 ? 152.291 147.560 157.309 1.00 59.15 100 GLU D C 1
ATOM 2465 O O . GLU D 4 133 ? 152.279 147.809 158.524 1.00 65.61 100 GLU D O 1
ATOM 2471 N N . SER D 4 134 ? 153.128 148.162 156.460 1.00 54.93 101 SER D N 1
ATOM 2472 C CA . SER D 4 134 ? 154.047 149.185 156.942 1.00 59.38 101 SER D CA 1
ATOM 2473 C C . SER D 4 134 ? 153.305 150.416 157.442 1.00 58.07 101 SER D C 1
ATOM 2474 O O . SER D 4 134 ? 153.761 151.062 158.393 1.00 58.94 101 SER D O 1
ATOM 2477 N N . ILE D 4 135 ? 152.167 150.758 156.830 1.00 55.37 102 ILE D N 1
ATOM 2478 C CA . ILE D 4 135 ? 151.400 151.903 157.320 1.00 55.22 102 ILE D CA 1
ATOM 2479 C C . ILE D 4 135 ? 150.923 151.656 158.747 1.00 58.75 102 ILE D C 1
ATOM 2480 O O . ILE D 4 135 ? 151.052 152.526 159.620 1.00 61.63 102 ILE D O 1
ATOM 2485 N N . VAL D 4 136 ? 150.389 150.461 159.014 1.00 56.93 103 VAL D N 1
ATOM 2486 C CA . VAL D 4 136 ? 149.909 150.139 160.354 1.00 52.64 103 VAL D CA 1
ATOM 2487 C C . VAL D 4 136 ? 151.064 150.120 161.341 1.00 51.78 103 VAL D C 1
ATOM 2488 O O . VAL D 4 136 ? 150.951 150.635 162.462 1.00 51.21 103 VAL D O 1
ATOM 2492 N N . LYS D 4 137 ? 152.191 149.523 160.945 1.00 50.41 104 LYS D N 1
ATOM 2493 C CA . LYS D 4 137 ? 153.365 149.504 161.812 1.00 52.29 104 LYS D CA 1
ATOM 2494 C C . LYS D 4 137 ? 153.791 150.916 162.199 1.00 58.42 104 LYS D C 1
ATOM 2495 O O . LYS D 4 137 ? 153.968 151.222 163.386 1.00 59.31 104 LYS D O 1
ATOM 2501 N N . SER D 4 138 ? 153.948 151.796 161.206 1.00 59.65 105 SER D N 1
ATOM 2502 C CA . SER D 4 138 ? 154.411 153.152 161.486 1.00 54.03 105 SER D CA 1
ATOM 2503 C C . SER D 4 138 ? 153.420 153.911 162.356 1.00 51.36 105 SER D C 1
ATOM 2504 O O . SER D 4 138 ? 153.820 154.619 163.290 1.00 55.28 105 SER D O 1
ATOM 2507 N N . LEU D 4 139 ? 152.123 153.791 162.061 1.00 48.34 106 LEU D N 1
ATOM 2508 C CA . LEU D 4 139 ? 151.128 154.498 162.860 1.00 50.95 106 LEU D CA 1
ATOM 2509 C C . LEU D 4 139 ? 151.162 154.032 164.311 1.00 53.93 106 LEU D C 1
ATOM 2510 O O . LEU D 4 139 ? 151.252 154.849 165.238 1.00 57.91 106 LEU D O 1
ATOM 2515 N N . ALA D 4 140 ? 151.114 152.714 164.527 1.00 50.13 107 ALA D N 1
ATOM 2516 C CA . ALA D 4 140 ? 151.111 152.189 165.885 1.00 48.44 107 ALA D CA 1
ATOM 2517 C C . ALA D 4 140 ? 152.421 152.446 166.612 1.00 47.20 107 ALA D C 1
ATOM 2518 O O . ALA D 4 140 ? 152.445 152.400 167.845 1.00 44.38 107 ALA D O 1
ATOM 2520 N N . THR D 4 141 ? 153.509 152.709 165.888 1.00 49.21 108 THR D N 1
ATOM 2521 C CA . THR D 4 141 ? 154.755 153.045 166.567 1.00 50.71 108 THR D CA 1
ATOM 2522 C C . THR D 4 141 ? 154.785 154.509 166.991 1.00 53.24 108 THR D C 1
ATOM 2523 O O . THR D 4 141 ? 154.997 154.817 168.172 1.00 55.34 108 THR D O 1
ATOM 2527 N N . GLU D 4 142 ? 154.586 155.429 166.042 1.00 53.45 109 GLU D N 1
ATOM 2528 C CA . GLU D 4 142 ? 154.691 156.848 166.375 1.00 52.79 109 GLU D CA 1
ATOM 2529 C C . GLU D 4 142 ? 153.616 157.275 167.367 1.00 48.47 109 GLU D C 1
ATOM 2530 O O . GLU D 4 142 ? 153.898 158.030 168.311 1.00 48.28 109 GLU D O 1
ATOM 2536 N N . MET D 4 143 ? 152.375 156.817 167.171 1.00 45.66 110 MET D N 1
ATOM 2537 C CA . MET D 4 143 ? 151.306 157.240 168.065 1.00 44.52 110 MET D CA 1
ATOM 2538 C C . MET D 4 143 ? 151.556 156.756 169.488 1.00 46.60 110 MET D C 1
ATOM 2539 O O . MET D 4 143 ? 151.360 157.507 170.449 1.00 48.15 110 MET D O 1
ATOM 2544 N N . THR D 4 144 ? 152.024 155.515 169.648 1.00 48.70 111 THR D N 1
ATOM 2545 C CA . THR D 4 144 ? 152.293 155.031 170.998 1.00 45.04 111 THR D CA 1
ATOM 2546 C C . THR D 4 144 ? 153.513 155.710 171.608 1.00 46.46 111 THR D C 1
ATOM 2547 O O . THR D 4 144 ? 153.553 155.910 172.826 1.00 50.19 111 THR D O 1
ATOM 2551 N N . ILE D 4 145 ? 154.501 156.099 170.795 1.00 47.93 112 ILE D N 1
ATOM 2552 C CA . ILE D 4 145 ? 155.637 156.827 171.354 1.00 48.58 112 ILE D CA 1
ATOM 2553 C C . ILE D 4 145 ? 155.181 158.174 171.903 1.00 45.42 112 ILE D C 1
ATOM 2554 O O . ILE D 4 145 ? 155.559 158.572 173.016 1.00 45.53 112 ILE D O 1
ATOM 2559 N N . VAL D 4 146 ? 154.346 158.887 171.142 1.00 45.79 113 VAL D N 1
ATOM 2560 C CA . VAL D 4 146 ? 153.891 160.193 171.603 1.00 44.78 113 VAL D CA 1
ATOM 2561 C C . VAL D 4 146 ? 152.828 160.070 172.686 1.00 43.47 113 VAL D C 1
ATOM 2562 O O . VAL D 4 146 ? 152.537 161.055 173.374 1.00 44.56 113 VAL D O 1
ATOM 2566 N N . ALA D 4 147 ? 152.230 158.890 172.857 1.00 43.06 114 ALA D N 1
ATOM 2567 C CA . ALA D 4 147 ? 151.310 158.661 173.963 1.00 42.57 114 ALA D CA 1
ATOM 2568 C C . ALA D 4 147 ? 152.003 158.175 175.227 1.00 42.59 114 ALA D C 1
ATOM 2569 O O . ALA D 4 147 ? 151.410 158.248 176.309 1.00 36.52 114 ALA D O 1
ATOM 2571 N N . ASN D 4 148 ? 153.228 157.668 175.112 1.00 48.46 115 ASN D N 1
ATOM 2572 C CA . ASN D 4 148 ? 154.004 157.270 176.279 1.00 49.14 115 ASN D CA 1
ATOM 2573 C C . ASN D 4 148 ? 154.859 158.409 176.819 1.00 51.01 115 ASN D C 1
ATOM 2574 O O . ASN D 4 148 ? 155.001 158.550 178.041 1.00 54.78 115 ASN D O 1
ATOM 2579 N N . GLU D 4 149 ? 155.438 159.226 175.933 1.00 49.42 116 GLU D N 1
ATOM 2580 C CA . GLU D 4 149 ? 156.233 160.358 176.398 1.00 51.21 116 GLU D CA 1
ATOM 2581 C C . GLU D 4 149 ? 155.400 161.406 177.126 1.00 49.38 116 GLU D C 1
ATOM 2582 O O . GLU D 4 149 ? 155.971 162.271 177.797 1.00 51.88 116 GLU D O 1
ATOM 2588 N N . LEU D 4 150 ? 154.061 161.378 177.003 1.00 45.80 117 LEU D N 1
ATOM 2589 C CA . LEU D 4 150 ? 153.103 162.304 177.683 1.00 43.15 117 LEU D CA 1
ATOM 2590 C C . LEU D 4 150 ? 152.612 161.700 178.998 1.00 47.20 117 LEU D C 1
ATOM 2591 O O . LEU D 4 150 ? 152.410 162.458 179.929 1.00 46.34 117 LEU D O 1
ATOM 2596 N N . ALA D 4 151 ? 152.415 160.381 179.086 1.00 52.91 118 ALA D N 1
ATOM 2597 C CA . ALA D 4 151 ? 152.099 159.738 180.357 1.00 49.66 118 ALA D CA 1
ATOM 2598 C C . ALA D 4 151 ? 153.298 159.761 181.293 1.00 48.13 118 ALA D C 1
ATOM 2599 O O . ALA D 4 151 ? 153.138 159.916 182.509 1.00 48.51 118 ALA D O 1
ATOM 2601 N N . LYS D 4 152 ? 154.508 159.604 180.750 1.00 48.30 119 LYS D N 1
ATOM 2602 C CA . LYS D 4 152 ? 155.700 159.779 181.572 1.00 49.20 119 LYS D CA 1
ATOM 2603 C C . LYS D 4 152 ? 155.817 161.212 182.073 1.00 54.87 119 LYS D C 1
ATOM 2604 O O . LYS D 4 152 ? 156.255 161.442 183.207 1.00 58.95 119 LYS D O 1
ATOM 2610 N N . HIS D 4 153 ? 155.422 162.186 181.249 1.00 54.24 120 HIS D N 1
ATOM 2611 C CA . HIS D 4 153 ? 155.452 163.582 181.671 1.00 53.82 120 HIS D CA 1
ATOM 2612 C C . HIS D 4 153 ? 154.503 163.829 182.837 1.00 55.43 120 HIS D C 1
ATOM 2613 O O . HIS D 4 153 ? 154.851 164.536 183.789 1.00 54.97 120 HIS D O 1
ATOM 2620 N N . GLN D 4 154 ? 153.300 163.252 182.783 1.00 53.67 121 GLN D N 1
ATOM 2621 C CA . GLN D 4 154 ? 152.356 163.439 183.883 1.00 51.07 121 GLN D CA 1
ATOM 2622 C C . GLN D 4 154 ? 152.843 162.777 185.166 1.00 51.37 121 GLN D C 1
ATOM 2623 O O . GLN D 4 154 ? 152.607 163.301 186.260 1.00 49.71 121 GLN D O 1
ATOM 2629 N N . GLY D 4 155 ? 153.530 161.643 185.058 1.00 56.17 122 GLY D N 1
ATOM 2630 C CA . GLY D 4 155 ? 153.982 160.921 186.232 1.00 59.81 122 GLY D CA 1
ATOM 2631 C C . GLY D 4 155 ? 153.061 159.781 186.616 1.00 58.14 122 GLY D C 1
ATOM 2632 O O . GLY D 4 155 ? 152.683 159.639 187.782 1.00 58.93 122 GLY D O 1
ATOM 2633 N N . ARG D 4 156 ? 152.700 158.961 185.638 1.00 54.61 123 ARG D N 1
ATOM 2634 C CA . ARG D 4 156 ? 151.758 157.865 185.804 1.00 56.40 123 ARG D CA 1
ATOM 2635 C C . ARG D 4 156 ? 152.435 156.552 185.421 1.00 65.06 123 ARG D C 1
ATOM 2636 O O . ARG D 4 156 ? 153.627 156.510 185.109 1.00 65.99 123 ARG D O 1
ATOM 2644 N N . GLN D 4 157 ? 151.659 155.468 185.455 1.00 69.81 124 GLN D N 1
ATOM 2645 C CA . GLN D 4 157 ? 152.141 154.152 185.048 1.00 66.33 124 GLN D CA 1
ATOM 2646 C C . GLN D 4 157 ? 151.231 153.428 184.067 1.00 62.82 124 GLN D C 1
ATOM 2647 O O . GLN D 4 157 ? 151.685 152.468 183.438 1.00 63.14 124 GLN D O 1
ATOM 2653 N N . THR D 4 158 ? 149.978 153.838 183.912 1.00 63.60 125 THR D N 1
ATOM 2654 C CA . THR D 4 158 ? 149.027 153.133 183.066 1.00 62.40 125 THR D CA 1
ATOM 2655 C C . THR D 4 158 ? 148.615 154.010 181.892 1.00 64.41 125 THR D C 1
ATOM 2656 O O . THR D 4 158 ? 148.456 155.226 182.039 1.00 68.91 125 THR D O 1
ATOM 2660 N N . LEU D 4 159 ? 148.448 153.388 180.729 1.00 60.03 126 LEU D N 1
ATOM 2661 C CA . LEU D 4 159 ? 147.962 154.054 179.522 1.00 54.91 126 LEU D CA 1
ATOM 2662 C C . LEU D 4 159 ? 146.545 153.546 179.275 1.00 52.84 126 LEU D C 1
ATOM 2663 O O . LEU D 4 159 ? 146.334 152.590 178.529 1.00 57.63 126 LEU D O 1
ATOM 2668 N N . GLY D 4 160 ? 145.571 154.198 179.902 1.00 54.64 127 GLY D N 1
ATOM 2669 C CA . GLY D 4 160 ? 144.201 153.730 179.850 1.00 55.99 127 GLY D CA 1
ATOM 2670 C C . GLY D 4 160 ? 143.354 154.396 178.786 1.00 55.76 127 GLY D C 1
ATOM 2671 O O . GLY D 4 160 ? 142.192 154.730 179.034 1.00 57.40 127 GLY D O 1
ATOM 2672 N N . ALA D 4 161 ? 143.935 154.614 177.607 1.00 52.74 128 ALA D N 1
ATOM 2673 C CA . ALA D 4 161 ? 143.299 155.202 176.430 1.00 54.60 128 ALA D CA 1
ATOM 2674 C C . ALA D 4 161 ? 142.945 156.671 176.617 1.00 56.95 128 ALA D C 1
ATOM 2675 O O . ALA D 4 161 ? 142.482 157.306 175.663 1.00 57.64 128 ALA D O 1
ATOM 2677 N N . GLY D 4 162 ? 143.144 157.235 177.804 1.00 58.15 129 GLY D N 1
ATOM 2678 C CA . GLY D 4 162 ? 142.990 158.662 177.992 1.00 52.28 129 GLY D CA 1
ATOM 2679 C C . GLY D 4 162 ? 144.298 159.357 177.691 1.00 51.23 129 GLY D C 1
ATOM 2680 O O . GLY D 4 162 ? 144.347 160.577 177.510 1.00 51.83 129 GLY D O 1
ATOM 2681 N N . ASP D 4 163 ? 145.370 158.573 177.643 1.00 51.90 130 ASP D N 1
ATOM 2682 C CA . ASP D 4 163 ? 146.677 159.047 177.218 1.00 50.28 130 ASP D CA 1
ATOM 2683 C C . ASP D 4 163 ? 146.921 158.805 175.737 1.00 46.32 130 ASP D C 1
ATOM 2684 O O . ASP D 4 163 ? 148.011 159.108 175.244 1.00 45.14 130 ASP D O 1
ATOM 2689 N N . PHE D 4 164 ? 145.938 158.255 175.027 1.00 47.51 131 PHE D N 1
ATOM 2690 C CA . PHE D 4 164 ? 145.984 158.117 173.579 1.00 51.23 131 PHE D CA 1
ATOM 2691 C C . PHE D 4 164 ? 145.086 159.106 172.858 1.00 50.70 131 PHE D C 1
ATOM 2692 O O . PHE D 4 164 ? 145.390 159.484 171.727 1.00 52.20 131 PHE D O 1
ATOM 2700 N N . ARG D 4 165 ? 143.992 159.537 173.489 1.00 51.15 132 ARG D N 1
ATOM 2701 C CA . ARG D 4 165 ? 143.160 160.577 172.894 1.00 50.61 132 ARG D CA 1
ATOM 2702 C C . ARG D 4 165 ? 143.940 161.872 172.718 1.00 47.01 132 ARG D C 1
ATOM 2703 O O . ARG D 4 165 ? 143.899 162.490 171.647 1.00 47.24 132 ARG D O 1
ATOM 2711 N N . THR D 4 166 ? 144.674 162.288 173.748 1.00 46.37 133 THR D N 1
ATOM 2712 C CA . THR D 4 166 ? 145.458 163.512 173.669 1.00 44.34 133 THR D CA 1
ATOM 2713 C C . THR D 4 166 ? 146.769 163.319 172.925 1.00 43.76 133 THR D C 1
ATOM 2714 O O . THR D 4 166 ? 147.512 164.289 172.754 1.00 46.07 133 THR D O 1
ATOM 2718 N N . ALA D 4 167 ? 147.082 162.096 172.505 1.00 41.41 134 ALA D N 1
ATOM 2719 C CA . ALA D 4 167 ? 148.166 161.875 171.560 1.00 40.14 134 ALA D CA 1
ATOM 2720 C C . ALA D 4 167 ? 147.669 161.952 170.125 1.00 43.52 134 ALA D C 1
ATOM 2721 O O . ALA D 4 167 ? 148.345 162.517 169.259 1.00 44.72 134 ALA D O 1
ATOM 2723 N N . LEU D 4 168 ? 146.481 161.405 169.865 1.00 47.19 135 LEU D N 1
ATOM 2724 C CA . LEU D 4 168 ? 145.865 161.553 168.552 1.00 45.53 135 LEU D CA 1
ATOM 2725 C C . LEU D 4 168 ? 145.539 163.011 168.262 1.00 48.41 135 LEU D C 1
ATOM 2726 O O . LEU D 4 168 ? 145.740 163.487 167.139 1.00 54.90 135 LEU D O 1
ATOM 2731 N N . ALA D 4 169 ? 145.035 163.740 169.261 1.00 44.78 136 ALA D N 1
ATOM 2732 C CA . ALA D 4 169 ? 144.764 165.162 169.066 1.00 40.40 136 ALA D CA 1
ATOM 2733 C C . ALA D 4 169 ? 146.048 165.935 168.794 1.00 37.74 136 ALA D C 1
ATOM 2734 O O . ALA D 4 169 ? 146.076 166.825 167.937 1.00 41.29 136 ALA D O 1
ATOM 2736 N N . VAL D 4 170 ? 147.124 165.604 169.509 1.00 34.98 137 VAL D N 1
ATOM 2737 C CA . VAL D 4 170 ? 148.400 166.275 169.281 1.00 34.96 137 VAL D CA 1
ATOM 2738 C C . VAL D 4 170 ? 148.916 165.977 167.881 1.00 42.57 137 VAL D C 1
ATOM 2739 O O . VAL D 4 170 ? 149.433 166.865 167.194 1.00 50.20 137 VAL D O 1
ATOM 2743 N N . ARG D 4 171 ? 148.782 164.729 167.430 1.00 45.64 138 ARG D N 1
ATOM 2744 C CA . ARG D 4 171 ? 149.253 164.372 166.096 1.00 49.51 138 ARG D CA 1
ATOM 2745 C C . ARG D 4 171 ? 148.355 164.915 164.991 1.00 51.82 138 ARG D C 1
ATOM 2746 O O . ARG D 4 171 ? 148.804 165.025 163.846 1.00 52.27 138 ARG D O 1
ATOM 2754 N N . GLY D 4 172 ? 147.104 165.245 165.301 1.00 51.76 139 GLY D N 1
ATOM 2755 C CA . GLY D 4 172 ? 146.228 165.863 164.324 1.00 50.68 139 GLY D CA 1
ATOM 2756 C C . GLY D 4 172 ? 146.334 167.375 164.306 1.00 55.85 139 GLY D C 1
ATOM 2757 O O . GLY D 4 172 ? 145.923 168.021 163.339 1.00 64.68 139 GLY D O 1
ATOM 2758 N N . SER D 4 173 ? 146.882 167.951 165.376 1.00 53.40 140 SER D N 1
ATOM 2759 C CA . SER D 4 173 ? 147.147 169.385 165.411 1.00 52.59 140 SER D CA 1
ATOM 2760 C C . SER D 4 173 ? 148.540 169.739 164.912 1.00 52.05 140 SER D C 1
ATOM 2761 O O . SER D 4 173 ? 148.725 170.814 164.330 1.00 51.93 140 SER D O 1
ATOM 2764 N N . LEU D 4 174 ? 149.523 168.863 165.128 1.00 54.76 141 LEU D N 1
ATOM 2765 C CA . LEU D 4 174 ? 150.884 169.133 164.680 1.00 56.82 141 LEU D CA 1
ATOM 2766 C C . LEU D 4 174 ? 150.979 169.173 163.163 1.00 62.53 141 LEU D C 1
ATOM 2767 O O . LEU D 4 174 ? 151.864 169.839 162.616 1.00 67.95 141 LEU D O 1
ATOM 2772 N N . ILE D 4 175 ? 150.084 168.477 162.473 1.00 63.87 142 ILE D N 1
ATOM 2773 C CA . ILE D 4 175 ? 150.124 168.373 161.024 1.00 65.05 142 ILE D CA 1
ATOM 2774 C C . ILE D 4 175 ? 149.114 169.339 160.394 1.00 66.48 142 ILE D C 1
ATOM 2775 O O . ILE D 4 175 ? 148.748 169.202 159.229 1.00 67.03 142 ILE D O 1
ATOM 2780 N N . ALA D 4 176 ? 148.673 170.339 161.159 1.00 69.89 143 ALA D N 1
ATOM 2781 C CA . ALA D 4 176 ? 147.727 171.356 160.701 1.00 74.89 143 ALA D CA 1
ATOM 2782 C C . ALA D 4 176 ? 146.446 170.742 160.154 1.00 77.24 143 ALA D C 1
ATOM 2783 O O . ALA D 4 176 ? 145.750 171.360 159.340 1.00 84.14 143 ALA D O 1
ATOM 2785 N N . ARG D 4 177 ? 146.247 169.460 160.485 1.00 70.07 144 ARG D N 1
ATOM 2786 C CA . ARG D 4 177 ? 145.069 168.714 159.975 1.00 68.54 144 ARG D CA 1
ATOM 2787 C C . ARG D 4 177 ? 143.818 169.149 160.731 1.00 76.09 144 ARG D C 1
ATOM 2788 O O . ARG D 4 177 ? 143.742 168.921 161.948 1.00 77.31 144 ARG D O 1
ATOM 2796 N N . GLU D 4 178 ? 142.864 169.730 160.014 1.00 83.34 145 GLU D N 1
ATOM 2797 C CA . GLU D 4 178 ? 141.678 170.256 160.680 1.00 87.72 145 GLU D CA 1
ATOM 2798 C C . GLU D 4 178 ? 140.902 169.140 161.383 1.00 83.20 145 GLU D C 1
ATOM 2799 O O . GLU D 4 178 ? 140.832 168.013 160.878 1.00 75.93 145 GLU D O 1
ATOM 2805 N N . PRO D 4 179 ? 140.293 169.421 162.542 1.00 83.14 146 PRO D N 1
ATOM 2806 C CA . PRO D 4 179 ? 139.644 168.363 163.334 1.00 83.82 146 PRO D CA 1
ATOM 2807 C C . PRO D 4 179 ? 138.480 167.676 162.638 1.00 86.17 146 PRO D C 1
ATOM 2808 O O . PRO D 4 179 ? 137.816 166.825 163.240 1.00 89.43 146 PRO D O 1
ATOM 2812 N N . ALA D 4 180 ? 138.232 168.040 161.377 1.00 80.94 147 ALA D N 1
ATOM 2813 C CA . ALA D 4 180 ? 137.114 167.476 160.631 1.00 81.17 147 ALA D CA 1
ATOM 2814 C C . ALA D 4 180 ? 137.158 165.954 160.615 1.00 85.00 147 ALA D C 1
ATOM 2815 O O . ALA D 4 180 ? 136.154 165.294 160.905 1.00 85.93 147 ALA D O 1
ATOM 2817 N N . THR D 4 181 ? 138.313 165.378 160.287 1.00 83.95 148 THR D N 1
ATOM 2818 C CA . THR D 4 181 ? 138.472 163.932 160.223 1.00 84.09 148 THR D CA 1
ATOM 2819 C C . THR D 4 181 ? 139.215 163.373 161.429 1.00 78.94 148 THR D C 1
ATOM 2820 O O . THR D 4 181 ? 139.612 162.204 161.414 1.00 78.93 148 THR D O 1
ATOM 2824 N N . VAL D 4 182 ? 139.421 164.185 162.462 1.00 75.64 149 VAL D N 1
ATOM 2825 C CA . VAL D 4 182 ? 139.961 163.725 163.730 1.00 68.80 149 VAL D CA 1
ATOM 2826 C C . VAL D 4 182 ? 138.854 163.479 164.746 1.00 71.95 149 VAL D C 1
ATOM 2827 O O . VAL D 4 182 ? 138.902 162.503 165.499 1.00 75.96 149 VAL D O 1
ATOM 2831 N N . LYS D 4 183 ? 137.835 164.342 164.760 1.00 72.13 150 LYS D N 1
ATOM 2832 C CA . LYS D 4 183 ? 136.704 164.145 165.659 1.00 76.84 150 LYS D CA 1
ATOM 2833 C C . LYS D 4 183 ? 135.924 162.884 165.307 1.00 80.98 150 LYS D C 1
ATOM 2834 O O . LYS D 4 183 ? 135.445 162.176 166.200 1.00 85.89 150 LYS D O 1
ATOM 2840 N N . ALA D 4 184 ? 135.792 162.578 164.013 1.00 78.62 151 ALA D N 1
ATOM 2841 C CA . ALA D 4 184 ? 135.100 161.355 163.617 1.00 80.93 151 ALA D CA 1
ATOM 2842 C C . ALA D 4 184 ? 135.858 160.118 164.085 1.00 77.31 151 ALA D C 1
ATOM 2843 O O . ALA D 4 184 ? 135.255 159.168 164.602 1.00 75.82 151 ALA D O 1
ATOM 2845 N N . LEU D 4 185 ? 137.182 160.115 163.918 1.00 76.82 152 LEU D N 1
ATOM 2846 C CA . LEU D 4 185 ? 137.984 158.991 164.389 1.00 76.64 152 LEU D CA 1
ATOM 2847 C C . LEU D 4 185 ? 137.913 158.860 165.904 1.00 73.85 152 LEU D C 1
ATOM 2848 O O . LEU D 4 185 ? 137.827 157.746 166.437 1.00 74.94 152 LEU D O 1
ATOM 2853 N N . THR D 4 186 ? 137.954 159.988 166.616 1.00 70.04 153 THR D N 1
ATOM 2854 C CA . THR D 4 186 ? 137.842 159.950 168.069 1.00 68.79 153 THR D CA 1
ATOM 2855 C C . THR D 4 186 ? 136.498 159.376 168.499 1.00 72.27 153 THR D C 1
ATOM 2856 O O . THR D 4 186 ? 136.431 158.552 169.420 1.00 74.87 153 THR D O 1
ATOM 2860 N N . GLU D 4 187 ? 135.419 159.788 167.831 1.00 73.31 154 GLU D N 1
ATOM 2861 C CA . GLU D 4 187 ? 134.099 159.256 168.152 1.00 77.27 154 GLU D CA 1
ATOM 2862 C C . GLU D 4 187 ? 134.025 157.759 167.881 1.00 80.42 154 GLU D C 1
ATOM 2863 O O . GLU D 4 187 ? 133.458 157.004 168.680 1.00 81.64 154 GLU D O 1
ATOM 2869 N N . MET D 4 188 ? 134.594 157.311 166.759 1.00 78.67 155 MET D N 1
ATOM 2870 C CA . MET D 4 188 ? 134.590 155.885 166.443 1.00 75.83 155 MET D CA 1
ATOM 2871 C C . MET D 4 188 ? 135.346 155.088 167.500 1.00 74.75 155 MET D C 1
ATOM 2872 O O . MET D 4 188 ? 134.878 154.038 167.961 1.00 75.21 155 MET D O 1
ATOM 2877 N N . GLY D 4 189 ? 136.520 155.579 167.902 1.00 73.83 156 GLY D N 1
ATOM 2878 C CA . GLY D 4 189 ? 137.294 154.879 168.913 1.00 69.31 156 GLY D CA 1
ATOM 2879 C C . GLY D 4 189 ? 136.595 154.831 170.258 1.00 66.80 156 GLY D C 1
ATOM 2880 O O . GLY D 4 189 ? 136.607 153.800 170.939 1.00 64.49 156 GLY D O 1
ATOM 2881 N N . GLU D 4 190 ? 135.978 155.944 170.661 1.00 68.47 157 GLU D N 1
ATOM 2882 C CA . GLU D 4 190 ? 135.242 155.958 171.920 1.00 67.69 157 GLU D CA 1
ATOM 2883 C C . GLU D 4 190 ? 134.053 155.007 171.875 1.00 73.53 157 GLU D C 1
ATOM 2884 O O . GLU D 4 190 ? 133.765 154.319 172.860 1.00 77.37 157 GLU D O 1
ATOM 2890 N N . LYS D 4 191 ? 133.350 154.954 170.741 1.00 72.52 158 LYS D N 1
ATOM 2891 C CA . LYS D 4 191 ? 132.234 154.023 170.612 1.00 73.38 158 LYS D CA 1
ATOM 2892 C C . LYS D 4 191 ? 132.711 152.578 170.709 1.00 76.33 158 LYS D C 1
ATOM 2893 O O . LYS D 4 191 ? 132.071 151.748 171.367 1.00 77.45 158 LYS D O 1
ATOM 2899 N N . ALA D 4 192 ? 133.840 152.260 170.068 1.00 74.40 159 ALA D N 1
ATOM 2900 C CA . ALA D 4 192 ? 134.377 150.904 170.157 1.00 69.30 159 ALA D CA 1
ATOM 2901 C C . ALA D 4 192 ? 134.760 150.551 171.590 1.00 71.80 159 ALA D C 1
ATOM 2902 O O . ALA D 4 192 ? 134.466 149.446 172.064 1.00 73.55 159 ALA D O 1
ATOM 2904 N N . VAL D 4 193 ? 135.453 151.465 172.272 1.00 73.38 160 VAL D N 1
ATOM 2905 C CA . VAL D 4 193 ? 135.926 151.165 173.656 1.00 70.37 160 VAL D CA 1
ATOM 2906 C C . VAL D 4 193 ? 134.726 150.705 174.490 1.00 71.31 160 VAL D C 1
ATOM 2907 O O . VAL D 4 193 ? 134.809 149.619 175.104 1.00 76.04 160 VAL D O 1
ATOM 2911 N N . LEU D 4 194 ? 133.641 151.485 174.482 1.00 70.96 161 LEU D N 1
ATOM 2912 C CA . LEU D 4 194 ? 132.450 151.155 175.310 1.00 74.34 161 LEU D CA 1
ATOM 2913 C C . LEU D 4 194 ? 131.895 149.784 174.905 1.00 78.02 161 LEU D C 1
ATOM 2914 O O . LEU D 4 194 ? 131.475 149.038 175.808 1.00 82.85 161 LEU D O 1
ATOM 2919 N N . LYS D 4 195 ? 131.910 149.460 173.609 1.00 78.21 162 LYS D N 1
ATOM 2920 C CA . LYS D 4 195 ? 131.305 148.186 173.136 1.00 79.37 162 LYS D CA 1
ATOM 2921 C C . LYS D 4 195 ? 131.852 147.010 173.949 1.00 79.85 162 LYS D C 1
ATOM 2922 O O . LYS D 4 195 ? 131.036 146.271 174.536 1.00 79.65 162 LYS D O 1
ATOM 2928 N N . TYR D 4 196 ? 133.177 146.844 173.982 1.00 80.91 163 TYR D N 1
ATOM 2929 C CA . TYR D 4 196 ? 133.780 145.678 174.683 1.00 79.64 163 TYR D CA 1
ATOM 2930 C C . TYR D 4 196 ? 133.680 145.875 176.201 1.00 77.36 163 TYR D C 1
ATOM 2931 O O . TYR D 4 196 ? 133.472 144.878 176.919 1.00 78.85 163 TYR D O 1
ATOM 2940 N N . GLN D 4 197 ? 133.819 147.107 176.682 1.00 79.38 164 GLN D N 1
ATOM 2941 C CA . GLN D 4 197 ? 133.794 147.355 178.147 1.00 79.13 164 GLN D CA 1
ATOM 2942 C C . GLN D 4 197 ? 132.419 146.974 178.701 1.00 83.74 164 GLN D C 1
ATOM 2943 O O . GLN D 4 197 ? 132.370 146.278 179.727 1.00 86.23 164 GLN D O 1
ATOM 2949 N N . SER D 4 198 ? 131.348 147.400 178.038 1.00 86.02 165 SER D N 1
ATOM 2950 C CA . SER D 4 198 ? 129.982 147.156 178.573 1.00 89.49 165 SER D CA 1
ATOM 2951 C C . SER D 4 198 ? 129.683 145.655 178.622 1.00 92.68 165 SER D C 1
ATOM 2952 O O . SER D 4 198 ? 128.903 145.241 179.501 1.00 96.14 165 SER D O 1
ATOM 295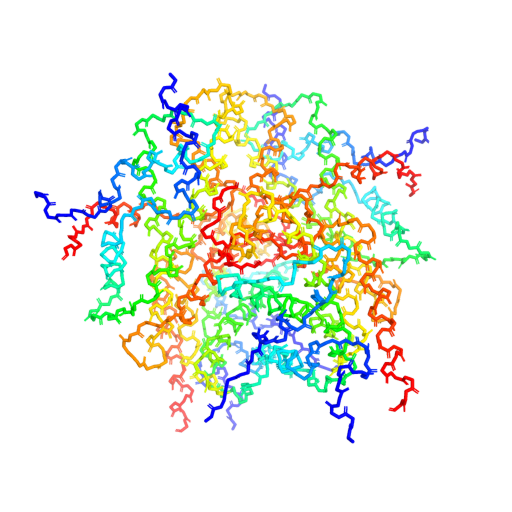5 N N . SER D 4 199 ? 130.274 144.875 177.713 1.00 94.16 166 SER D N 1
ATOM 2956 C CA . SER D 4 199 ? 130.004 143.445 177.655 1.00 97.69 166 SER D CA 1
ATOM 2957 C C . SER D 4 199 ? 130.508 142.700 178.883 1.00 97.69 166 SER D C 1
ATOM 2958 O O . SER D 4 199 ? 130.491 141.465 178.894 1.00 99.07 166 SER D O 1
ATOM 2961 N N . LEU D 4 200 ? 130.959 143.452 179.887 1.00 97.74 167 LEU D N 1
ATOM 2962 C CA . LEU D 4 200 ? 131.446 142.834 181.147 1.00 103.18 167 LEU D CA 1
ATOM 2963 C C . LEU D 4 200 ? 130.603 143.366 182.311 1.00 109.41 167 LEU D C 1
ATOM 2964 O O . LEU D 4 200 ? 129.457 143.752 182.083 1.00 110.06 167 LEU D O 1
ATOM 2969 N N . THR E 1 78 ? 160.495 169.537 120.423 1.00 141.56 45 THR E N 1
ATOM 2970 C CA . THR E 1 78 ? 159.578 168.839 121.327 1.00 134.05 45 THR E CA 1
ATOM 2971 C C . THR E 1 78 ? 159.905 167.356 121.475 1.00 130.14 45 THR E C 1
ATOM 2972 O O . THR E 1 78 ? 159.004 166.511 121.505 1.00 131.30 45 THR E O 1
ATOM 2976 N N . THR E 1 79 ? 161.193 167.032 121.590 1.00 125.98 46 THR E N 1
ATOM 2977 C CA . THR E 1 79 ? 161.619 165.657 121.818 1.00 122.91 46 THR E CA 1
ATOM 2978 C C . THR E 1 79 ? 161.797 165.353 123.300 1.00 116.10 46 THR E C 1
ATOM 2979 O O . THR E 1 79 ? 161.412 164.272 123.764 1.00 116.84 46 THR E O 1
ATOM 2983 N N . ALA E 1 80 ? 162.377 166.291 124.053 1.00 110.65 47 ALA E N 1
ATOM 2984 C CA . ALA E 1 80 ? 162.537 166.091 125.488 1.00 101.23 47 ALA E CA 1
ATOM 2985 C C . ALA E 1 80 ? 161.191 166.010 126.191 1.00 103.11 47 ALA E C 1
ATOM 2986 O O . ALA E 1 80 ? 161.053 165.280 127.177 1.00 103.13 47 ALA E O 1
ATOM 2988 N N . LYS E 1 81 ? 160.190 166.743 125.701 1.00 108.01 48 LYS E N 1
ATOM 2989 C CA . LYS E 1 81 ? 158.859 166.665 126.294 1.00 108.79 48 LYS E CA 1
ATOM 2990 C C . LYS E 1 81 ? 158.283 165.260 126.159 1.00 111.25 48 LYS E C 1
ATOM 2991 O O . LYS E 1 81 ? 157.748 164.701 127.123 1.00 114.65 48 LYS E O 1
ATOM 2997 N N . ARG E 1 82 ? 158.399 164.666 124.969 1.00 114.11 49 ARG E N 1
ATOM 2998 C CA . ARG E 1 82 ? 157.909 163.306 124.770 1.00 118.67 49 ARG E CA 1
ATOM 2999 C C . ARG E 1 82 ? 158.720 162.301 125.579 1.00 111.74 49 ARG E C 1
ATOM 3000 O O . ARG E 1 82 ? 158.162 161.344 126.133 1.00 110.88 49 ARG E O 1
ATOM 3008 N N . LEU E 1 83 ? 160.039 162.499 125.654 1.00 106.63 50 LEU E N 1
ATOM 3009 C CA . LEU E 1 83 ? 160.870 161.605 126.453 1.00 100.99 50 LEU E CA 1
ATOM 3010 C C . LEU E 1 83 ? 160.454 161.636 127.918 1.00 98.91 50 LEU E C 1
ATOM 3011 O O . LEU E 1 83 ? 160.337 160.587 128.561 1.00 100.28 50 LEU E O 1
ATOM 3016 N N . SER E 1 84 ? 160.213 162.832 128.459 1.00 99.65 51 SER E N 1
ATOM 3017 C CA . SER E 1 84 ? 159.774 162.944 129.845 1.00 94.04 51 SER E CA 1
ATOM 3018 C C . SER E 1 84 ? 158.386 162.349 130.035 1.00 96.07 51 SER E C 1
ATOM 3019 O O . SER E 1 84 ? 158.113 161.710 131.057 1.00 100.18 51 SER E O 1
ATOM 3022 N N . LYS E 1 85 ? 157.492 162.550 129.063 1.00 96.64 52 LYS E N 1
ATOM 3023 C CA . LYS E 1 85 ? 156.154 161.979 129.168 1.00 100.99 52 LYS E CA 1
ATOM 3024 C C . LYS E 1 85 ? 156.210 160.460 129.234 1.00 104.88 52 LYS E C 1
ATOM 3025 O O . LYS E 1 85 ? 155.486 159.837 130.020 1.00 108.30 52 LYS E O 1
ATOM 3031 N N . LYS E 1 86 ? 157.059 159.844 128.411 1.00 106.00 53 LYS E N 1
ATOM 3032 C CA . LYS E 1 86 ? 157.212 158.394 128.467 1.00 107.44 53 LYS E CA 1
ATOM 3033 C C . LYS E 1 86 ? 157.861 157.953 129.774 1.00 106.99 53 LYS E C 1
ATOM 3034 O O . LYS E 1 86 ? 157.413 156.986 130.404 1.00 109.13 53 LYS E O 1
ATOM 3040 N N . GLU E 1 87 ? 158.921 158.648 130.197 1.00 104.96 54 GLU E N 1
ATOM 3041 C CA . GLU E 1 87 ? 159.667 158.236 131.382 1.00 103.00 54 GLU E CA 1
ATOM 3042 C C . GLU E 1 87 ? 158.814 158.314 132.641 1.00 103.80 54 GLU E C 1
ATOM 3043 O O . GLU E 1 87 ? 158.883 157.425 133.498 1.00 104.50 54 GLU E O 1
ATOM 3049 N N . GLN E 1 88 ? 158.011 159.371 132.774 1.00 101.55 55 GLN E N 1
ATOM 3050 C CA . GLN E 1 88 ? 157.226 159.556 133.989 1.00 96.92 55 GLN E CA 1
ATOM 3051 C C . GLN E 1 88 ? 156.236 158.417 134.193 1.00 105.46 55 GLN E C 1
ATOM 3052 O O . GLN E 1 88 ? 156.072 157.921 135.313 1.00 110.67 55 GLN E O 1
ATOM 3058 N N . LYS E 1 89 ? 155.571 157.983 133.123 1.00 109.26 56 LYS E N 1
ATOM 3059 C CA . LYS E 1 89 ? 154.488 157.014 133.254 1.00 111.89 56 LYS E CA 1
ATOM 3060 C C . LYS E 1 89 ? 154.958 155.577 133.037 1.00 111.19 56 LYS E C 1
ATOM 3061 O O . LYS E 1 89 ? 154.813 154.734 133.928 1.00 108.61 56 LYS E O 1
ATOM 3067 N N . LEU E 1 90 ? 155.513 155.280 131.857 1.00 114.24 57 LEU E N 1
ATOM 3068 C CA . LEU E 1 90 ? 155.798 153.888 131.519 1.00 116.54 57 LEU E CA 1
ATOM 3069 C C . LEU E 1 90 ? 156.861 153.292 132.434 1.00 115.87 57 LEU E C 1
ATOM 3070 O O . LEU E 1 90 ? 156.743 152.137 132.862 1.00 118.00 57 LEU E O 1
ATOM 3075 N N . SER E 1 91 ? 157.904 154.057 132.749 1.00 112.22 58 SER E N 1
ATOM 3076 C CA . SER E 1 91 ? 159.014 153.545 133.552 1.00 111.75 58 SER E CA 1
ATOM 3077 C C . SER E 1 91 ? 158.815 153.918 135.022 1.00 109.60 58 SER E C 1
ATOM 3078 O O . SER E 1 91 ? 159.474 154.797 135.580 1.00 108.89 58 SER E O 1
ATOM 3081 N N . SER E 1 92 ? 157.875 153.217 135.651 1.00 112.84 59 SER E N 1
ATOM 3082 C CA . SER E 1 92 ? 157.640 153.331 137.084 1.00 113.40 59 SER E CA 1
ATOM 3083 C C . SER E 1 92 ? 158.292 152.205 137.874 1.00 107.40 59 SER E C 1
ATOM 3084 O O . SER E 1 92 ? 158.196 152.190 139.105 1.00 100.38 59 SER E O 1
ATOM 3087 N N . THR E 1 93 ? 158.948 151.266 137.197 1.00 109.06 60 THR E N 1
ATOM 3088 C CA . THR E 1 93 ? 159.610 150.136 137.836 1.00 110.36 60 THR E CA 1
ATOM 3089 C C . THR E 1 93 ? 161.107 150.118 137.578 1.00 108.37 60 THR E C 1
ATOM 3090 O O . THR E 1 93 ? 161.891 149.896 138.509 1.00 106.48 60 THR E O 1
ATOM 3094 N N . LYS E 1 94 ? 161.529 150.341 136.336 1.00 103.99 61 LYS E N 1
ATOM 3095 C CA . LYS E 1 94 ? 162.945 150.313 136.004 1.00 95.03 61 LYS E CA 1
ATOM 3096 C C . LYS E 1 94 ? 163.614 151.550 136.592 1.00 92.24 61 LYS E C 1
ATOM 3097 O O . LYS E 1 94 ? 163.185 152.679 136.335 1.00 91.72 61 LYS E O 1
ATOM 3103 N N . THR E 1 95 ? 164.661 151.341 137.380 1.00 87.62 62 THR E N 1
ATOM 3104 C CA . THR E 1 95 ? 165.363 152.439 138.026 1.00 83.06 62 THR E CA 1
ATOM 3105 C C . THR E 1 95 ? 166.309 153.126 137.045 1.00 81.26 62 THR E C 1
ATOM 3106 O O . THR E 1 95 ? 166.606 152.613 135.965 1.00 85.31 62 THR E O 1
ATOM 3110 N N . THR E 1 96 ? 166.776 154.313 137.439 1.00 79.03 63 THR E N 1
ATOM 3111 C CA . THR E 1 96 ? 167.640 155.097 136.562 1.00 78.17 63 THR E CA 1
ATOM 3112 C C . THR E 1 96 ? 168.974 154.403 136.317 1.00 77.73 63 THR E C 1
ATOM 3113 O O . THR E 1 96 ? 169.471 154.381 135.185 1.00 80.38 63 THR E O 1
ATOM 3117 N N . VAL E 1 97 ? 169.572 153.832 137.360 1.00 73.05 64 VAL E N 1
ATOM 3118 C CA . VAL E 1 97 ? 170.863 153.159 137.264 1.00 68.09 64 VAL E CA 1
ATOM 3119 C C . VAL E 1 97 ? 170.633 151.661 137.409 1.00 67.64 64 VAL E C 1
ATOM 3120 O O . VAL E 1 97 ? 169.890 151.223 138.296 1.00 70.78 64 VAL E O 1
ATOM 3124 N N . ARG E 1 98 ? 171.263 150.880 136.535 1.00 61.56 65 ARG E N 1
ATOM 3125 C CA . ARG E 1 98 ? 170.990 149.455 136.444 1.00 60.16 65 ARG E CA 1
ATOM 3126 C C . ARG E 1 98 ? 171.425 148.727 137.716 1.00 59.44 65 ARG E C 1
ATOM 3127 O O . ARG E 1 98 ? 172.103 149.278 138.587 1.00 59.99 65 ARG E O 1
ATOM 3135 N N . ARG E 1 99 ? 171.025 147.461 137.823 1.00 57.28 66 ARG E N 1
ATOM 3136 C CA . ARG E 1 99 ? 171.252 146.733 139.099 1.00 57.17 66 ARG E CA 1
ATOM 3137 C C . ARG E 1 99 ? 172.727 146.389 139.260 1.00 57.17 66 ARG E C 1
ATOM 3138 O O . ARG E 1 99 ? 173.277 146.643 140.341 1.00 65.23 66 ARG E O 1
ATOM 3146 N N . ALA E 1 100 ? 173.341 145.838 138.228 1.00 51.67 67 ALA E N 1
ATOM 3147 C CA . ALA E 1 100 ? 174.720 145.385 138.403 1.00 49.54 67 ALA E CA 1
ATOM 3148 C C . ALA E 1 100 ? 175.674 146.505 138.798 1.00 49.69 67 ALA E C 1
ATOM 3149 O O . ALA E 1 100 ? 176.478 146.298 139.725 1.00 55.14 67 ALA E O 1
ATOM 3151 N N . PRO E 1 101 ? 175.679 147.677 138.149 1.00 48.70 68 PRO E N 1
ATOM 3152 C CA . PRO E 1 101 ? 176.557 148.754 138.640 1.00 55.29 68 PRO E CA 1
ATOM 3153 C C . PRO E 1 101 ? 176.222 149.199 140.052 1.00 59.01 68 PRO E C 1
ATOM 3154 O O . PRO E 1 101 ? 177.129 149.522 140.831 1.00 61.52 68 PRO E O 1
ATOM 3158 N N . PHE E 1 102 ? 174.936 149.224 140.408 1.00 56.38 69 PHE E N 1
ATOM 3159 C CA . PHE E 1 102 ? 174.563 149.582 141.771 1.00 50.83 69 PHE E CA 1
ATOM 3160 C C . PHE E 1 102 ? 175.108 148.573 142.771 1.00 50.20 69 PHE E C 1
ATOM 3161 O O . PHE E 1 102 ? 175.631 148.952 143.825 1.00 53.39 69 PHE E O 1
ATOM 3169 N N . GLY E 1 103 ? 174.997 147.283 142.457 1.00 50.51 70 GLY E N 1
ATOM 3170 C CA . GLY E 1 103 ? 175.575 146.274 143.326 1.00 52.94 70 GLY E CA 1
ATOM 3171 C C . GLY E 1 103 ? 177.079 146.412 143.445 1.00 53.71 70 GLY E C 1
ATOM 3172 O O . GLY E 1 103 ? 177.640 146.274 144.535 1.00 57.07 70 GLY E O 1
ATOM 3173 N N . ARG E 1 104 ? 177.751 146.697 142.328 1.00 51.56 71 ARG E N 1
ATOM 3174 C CA . ARG E 1 104 ? 179.200 146.848 142.365 1.00 49.04 71 ARG E CA 1
ATOM 3175 C C . ARG E 1 104 ? 179.611 148.028 143.236 1.00 50.17 71 ARG E C 1
ATOM 3176 O O . ARG E 1 104 ? 180.540 147.915 144.044 1.00 57.76 71 ARG E O 1
ATOM 3184 N N . ILE E 1 105 ? 178.922 149.164 143.106 1.00 48.64 72 ILE E N 1
ATOM 3185 C CA . ILE E 1 105 ? 179.300 150.330 143.900 1.00 52.69 72 ILE E CA 1
ATOM 3186 C C . ILE E 1 105 ? 178.969 150.111 145.373 1.00 52.50 72 ILE E C 1
ATOM 3187 O O . ILE E 1 105 ? 179.731 150.522 146.257 1.00 51.48 72 ILE E O 1
ATOM 3192 N N . VAL E 1 106 ? 177.841 149.459 145.668 1.00 52.21 73 VAL E N 1
ATOM 3193 C CA . VAL E 1 106 ? 177.491 149.183 147.059 1.00 45.68 73 VAL E CA 1
ATOM 3194 C C . VAL E 1 106 ? 178.529 148.267 147.693 1.00 45.73 73 VAL E C 1
ATOM 3195 O O . VAL E 1 106 ? 178.997 148.510 148.812 1.00 48.57 73 VAL E O 1
ATOM 3199 N N . ARG E 1 107 ? 178.915 147.205 146.982 1.00 50.32 74 ARG E N 1
ATOM 3200 C CA . ARG E 1 107 ? 179.924 146.293 147.508 1.00 54.42 74 ARG E CA 1
ATOM 3201 C C . ARG E 1 107 ? 181.264 146.993 147.685 1.00 52.40 74 ARG E C 1
ATOM 3202 O O . ARG E 1 107 ? 181.983 146.735 148.656 1.00 52.03 74 ARG E O 1
ATOM 3210 N N . THR E 1 108 ? 181.627 147.872 146.748 1.00 51.53 75 THR E N 1
ATOM 3211 C CA . THR E 1 108 ? 182.890 148.591 146.867 1.00 51.43 75 THR E CA 1
ATOM 3212 C C . THR E 1 108 ? 182.883 149.525 148.070 1.00 57.20 75 THR E C 1
ATOM 3213 O O . THR E 1 108 ? 183.880 149.625 148.794 1.00 65.30 75 THR E O 1
ATOM 3217 N N . ILE E 1 109 ? 181.763 150.212 148.306 1.00 56.88 76 ILE E N 1
ATOM 3218 C CA . ILE E 1 109 ? 181.698 151.158 149.416 1.00 60.08 76 ILE E CA 1
ATOM 3219 C C . ILE E 1 109 ? 181.545 150.458 150.761 1.00 57.70 76 ILE E C 1
ATOM 3220 O O . ILE E 1 109 ? 181.902 151.038 151.794 1.00 51.28 76 ILE E O 1
ATOM 3225 N N . ALA E 1 110 ? 181.029 149.226 150.781 1.00 59.73 77 ALA E N 1
ATOM 3226 C CA . ALA E 1 110 ? 180.897 148.508 152.044 1.00 54.02 77 ALA E CA 1
ATOM 3227 C C . ALA E 1 110 ? 182.253 148.130 152.623 1.00 57.31 77 ALA E C 1
ATOM 3228 O O . ALA E 1 110 ? 182.417 148.112 153.847 1.00 60.78 77 ALA E O 1
ATOM 3230 N N . SER E 1 111 ? 183.230 147.829 151.771 1.00 60.67 78 SER E N 1
ATOM 3231 C CA . SER E 1 111 ? 184.558 147.446 152.232 1.00 65.09 78 SER E CA 1
ATOM 3232 C C . SER E 1 111 ? 185.447 148.641 152.544 1.00 67.48 78 SER E C 1
ATOM 3233 O O . SER E 1 111 ? 186.583 148.445 152.987 1.00 69.36 78 SER E O 1
ATOM 3236 N N . LEU E 1 112 ? 184.972 149.861 152.317 1.00 66.53 79 LEU E N 1
ATOM 3237 C CA . LEU E 1 112 ? 185.735 151.040 152.700 1.00 69.97 79 LEU E CA 1
ATOM 3238 C C . LEU E 1 112 ? 185.714 151.214 154.212 1.00 72.90 79 LEU E C 1
ATOM 3239 O O . LEU E 1 112 ? 184.665 151.092 154.852 1.00 71.48 79 LEU E O 1
ATOM 3244 N N . SER E 1 113 ? 186.886 151.499 154.781 1.00 76.58 80 SER E N 1
ATOM 3245 C CA . SER E 1 113 ? 187.048 151.698 156.222 1.00 81.44 80 SER E CA 1
ATOM 3246 C C . SER E 1 113 ? 186.649 150.440 156.997 1.00 78.11 80 SER E C 1
ATOM 3247 O O . SER E 1 113 ? 185.811 150.468 157.901 1.00 74.82 80 SER E O 1
ATOM 3250 N N . SER E 1 114 ? 187.269 149.329 156.620 1.00 80.51 81 SER E N 1
ATOM 3251 C CA . SER E 1 114 ? 187.071 148.041 157.278 1.00 83.04 81 SER E CA 1
ATOM 3252 C C . SER E 1 114 ? 188.184 147.114 156.806 1.00 92.62 81 SER E C 1
ATOM 3253 O O . SER E 1 114 ? 189.069 147.516 156.044 1.00 95.57 81 SER E O 1
ATOM 3256 N N . ALA E 1 115 ? 188.139 145.861 157.267 1.00 93.63 82 ALA E N 1
ATOM 3257 C CA . ALA E 1 115 ? 189.177 144.901 156.910 1.00 94.39 82 ALA E CA 1
ATOM 3258 C C . ALA E 1 115 ? 188.610 143.511 156.642 1.00 97.73 82 ALA E C 1
ATOM 3259 O O . ALA E 1 115 ? 189.286 142.508 156.896 1.00 102.26 82 ALA E O 1
ATOM 3261 N N . ASP E 1 116 ? 187.382 143.422 156.134 1.00 95.28 83 ASP E N 1
ATOM 3262 C CA . ASP E 1 116 ? 186.770 142.124 155.885 1.00 90.37 83 ASP E CA 1
ATOM 3263 C C . ASP E 1 116 ? 185.739 142.269 154.774 1.00 88.10 83 ASP E C 1
ATOM 3264 O O . ASP E 1 116 ? 184.992 143.250 154.735 1.00 87.12 83 ASP E O 1
ATOM 3269 N N . SER E 1 117 ? 185.703 141.280 153.881 1.00 86.52 84 SER E N 1
ATOM 3270 C CA . SER E 1 117 ? 184.676 141.214 152.845 1.00 82.84 84 SER E CA 1
ATOM 3271 C C . SER E 1 117 ? 183.327 140.960 153.505 1.00 79.25 84 SER E C 1
ATOM 3272 O O . SER E 1 117 ? 183.092 139.883 154.061 1.00 82.23 84 SER E O 1
ATOM 3275 N N . MET E 1 118 ? 182.432 141.944 153.432 1.00 72.34 85 MET E N 1
ATOM 3276 C CA . MET E 1 118 ? 181.244 141.939 154.273 1.00 63.63 85 MET E CA 1
ATOM 3277 C C . MET E 1 118 ? 180.119 141.066 153.729 1.00 63.19 85 MET E C 1
ATOM 3278 O O . MET E 1 118 ? 179.194 140.743 154.481 1.00 63.33 85 MET E O 1
ATOM 3283 N N . ARG E 1 119 ? 180.185 140.653 152.462 1.00 57.39 86 ARG E N 1
ATOM 3284 C CA . ARG E 1 119 ? 179.086 139.937 151.817 1.00 54.38 86 ARG E CA 1
ATOM 3285 C C . ARG E 1 119 ? 177.824 140.791 151.816 1.00 54.29 86 ARG E C 1
ATOM 3286 O O . ARG E 1 119 ? 177.846 141.939 152.265 1.00 61.29 86 ARG E O 1
ATOM 3294 N N . PHE E 1 120 ? 176.721 140.241 151.325 1.00 49.48 87 PHE E N 1
ATOM 3295 C CA . PHE E 1 120 ? 175.452 140.957 151.289 1.00 49.42 87 PHE E CA 1
ATOM 3296 C C . PHE E 1 120 ? 174.325 139.937 151.203 1.00 52.49 87 PHE E C 1
ATOM 3297 O O . PHE E 1 120 ? 174.535 138.735 151.393 1.00 57.47 87 PHE E O 1
ATOM 3305 N N . SER E 1 121 ? 173.124 140.422 150.919 1.00 54.18 88 SER E N 1
ATOM 3306 C CA . SER E 1 121 ? 171.947 139.591 150.727 1.00 59.77 88 SER E CA 1
ATOM 3307 C C . SER E 1 121 ? 171.403 139.814 149.318 1.00 66.28 88 SER E C 1
ATOM 3308 O O . SER E 1 121 ? 172.014 140.497 148.494 1.00 67.61 88 SER E O 1
ATOM 3311 N N . ALA E 1 122 ? 170.240 139.227 149.045 1.00 70.51 89 ALA E N 1
ATOM 3312 C CA . ALA E 1 122 ? 169.614 139.352 147.737 1.00 75.90 89 ALA E CA 1
ATOM 3313 C C . ALA E 1 122 ? 168.470 140.354 147.709 1.00 73.13 89 ALA E C 1
ATOM 3314 O O . ALA E 1 122 ? 168.040 140.746 146.619 1.00 79.04 89 ALA E O 1
ATOM 3316 N N . ASN E 1 123 ? 167.967 140.775 148.869 1.00 64.15 90 ASN E N 1
ATOM 3317 C CA . ASN E 1 123 ? 166.873 141.728 148.930 1.00 64.89 90 ASN E CA 1
ATOM 3318 C C . ASN E 1 123 ? 167.250 143.052 149.577 1.00 65.86 90 ASN E C 1
ATOM 3319 O O . ASN E 1 123 ? 166.431 143.978 149.565 1.00 67.03 90 ASN E O 1
ATOM 3324 N N . ALA E 1 124 ? 168.455 143.175 150.137 1.00 63.47 91 ALA E N 1
ATOM 3325 C CA . ALA E 1 124 ? 168.865 144.443 150.731 1.00 61.35 91 ALA E CA 1
ATOM 3326 C C . ALA E 1 124 ? 169.237 145.471 149.671 1.00 61.45 91 ALA E C 1
ATOM 3327 O O . ALA E 1 124 ? 169.007 146.670 149.866 1.00 59.44 91 ALA E O 1
ATOM 3329 N N . VAL E 1 125 ? 169.817 145.026 148.555 1.00 59.67 92 VAL E N 1
ATOM 3330 C CA . VAL E 1 125 ? 170.236 145.955 147.511 1.00 52.32 92 VAL E CA 1
ATOM 3331 C C . VAL E 1 125 ? 169.029 146.649 146.894 1.00 54.42 92 VAL E C 1
ATOM 3332 O O . VAL E 1 125 ? 169.076 147.845 146.582 1.00 63.26 92 VAL E O 1
ATOM 3336 N N . ASP E 1 126 ? 167.933 145.914 146.702 1.00 51.13 93 ASP E N 1
ATOM 3337 C CA . ASP E 1 126 ? 166.725 146.523 146.156 1.00 53.48 93 ASP E CA 1
ATOM 3338 C C . ASP E 1 126 ? 166.174 147.592 147.091 1.00 59.21 93 ASP E C 1
ATOM 3339 O O . ASP E 1 126 ? 165.746 148.661 146.639 1.00 66.74 93 ASP E O 1
ATOM 3344 N N . LEU E 1 127 ? 166.173 147.322 148.399 1.00 56.91 94 LEU E N 1
ATOM 3345 C CA . LEU E 1 127 ? 165.731 148.327 149.362 1.00 58.96 94 LEU E CA 1
ATOM 3346 C C . LEU E 1 127 ? 166.645 149.545 149.345 1.00 58.94 94 LEU E C 1
ATOM 3347 O O . LEU E 1 127 ? 166.174 150.688 149.405 1.00 60.27 94 LEU E O 1
ATOM 3352 N N . LEU E 1 128 ? 167.958 149.318 149.260 1.00 56.37 95 LEU E N 1
ATOM 3353 C CA . LEU E 1 128 ? 168.900 150.430 149.196 1.00 53.14 95 LEU E CA 1
ATOM 3354 C C . LEU E 1 128 ? 168.639 151.300 147.975 1.00 54.36 95 LEU E C 1
ATOM 3355 O O . LEU E 1 128 ? 168.668 152.534 148.062 1.00 56.44 95 LEU E O 1
ATOM 3360 N N . GLN E 1 129 ? 168.393 150.672 146.825 1.00 53.39 96 GLN E N 1
ATOM 3361 C CA . GLN E 1 129 ? 168.068 151.421 145.616 1.00 49.50 96 GLN E CA 1
ATOM 3362 C C . GLN E 1 129 ? 166.783 152.218 145.794 1.00 55.09 96 GLN E C 1
ATOM 3363 O O . GLN E 1 129 ? 166.735 153.424 145.514 1.00 62.42 96 GLN E O 1
ATOM 3369 N N . GLN E 1 130 ? 165.724 151.552 146.264 1.00 55.16 97 GLN E N 1
ATOM 3370 C CA . GLN E 1 130 ? 164.436 152.217 146.413 1.00 57.23 97 GLN E CA 1
ATOM 3371 C C . GLN E 1 130 ? 164.508 153.359 147.413 1.00 61.41 97 GLN E C 1
ATOM 3372 O O . GLN E 1 130 ? 163.691 154.285 147.359 1.00 66.47 97 GLN E O 1
ATOM 3378 N N . GLY E 1 131 ? 165.468 153.314 148.330 1.00 58.85 98 GLY E N 1
ATOM 3379 C CA . GLY E 1 131 ? 165.668 154.426 149.234 1.00 57.75 98 GLY E CA 1
ATOM 3380 C C . GLY E 1 131 ? 166.444 155.566 148.607 1.00 58.51 98 GLY E C 1
ATOM 3381 O O . GLY E 1 131 ? 165.975 156.709 148.583 1.00 59.76 98 GLY E O 1
ATOM 3382 N N . ILE E 1 132 ? 167.632 155.259 148.082 1.00 57.87 99 ILE E N 1
ATOM 3383 C CA . ILE E 1 132 ? 168.542 156.304 147.620 1.00 55.58 99 ILE E CA 1
ATOM 3384 C C . ILE E 1 132 ? 167.953 157.055 146.431 1.00 57.07 99 ILE E C 1
ATOM 3385 O O . ILE E 1 132 ? 168.014 158.290 146.368 1.00 59.23 99 ILE E O 1
ATOM 3390 N N . GLU E 1 133 ? 167.394 156.330 145.457 1.00 54.97 100 GLU E N 1
ATOM 3391 C CA . GLU E 1 133 ? 166.892 157.008 144.265 1.00 56.58 100 GLU E CA 1
ATOM 3392 C C . GLU E 1 133 ? 165.706 157.906 144.595 1.00 58.60 100 GLU E C 1
ATOM 3393 O O . GLU E 1 133 ? 165.615 159.037 144.098 1.00 63.93 100 GLU E O 1
ATOM 3399 N N . LEU E 1 134 ? 164.790 157.422 145.435 1.00 56.40 101 LEU E N 1
ATOM 3400 C CA . LEU E 1 134 ? 163.660 158.246 145.844 1.00 61.35 101 LEU E CA 1
ATOM 3401 C C . LEU E 1 134 ? 164.108 159.419 146.704 1.00 64.83 101 LEU E C 1
ATOM 3402 O O . LEU E 1 134 ? 163.429 160.451 146.741 1.00 66.31 101 LEU E O 1
ATOM 3407 N N . TYR E 1 135 ? 165.238 159.283 147.402 1.00 63.32 102 TYR E N 1
ATOM 3408 C CA . TYR E 1 135 ? 165.778 160.419 148.140 1.00 61.34 102 TYR E CA 1
ATOM 3409 C C . TYR E 1 135 ? 166.330 161.476 147.194 1.00 62.33 102 TYR E C 1
ATOM 3410 O O . TYR E 1 135 ? 166.141 162.676 147.418 1.00 63.62 102 TYR E O 1
ATOM 3419 N N . MET E 1 136 ? 167.016 161.048 146.132 1.00 59.75 103 MET E N 1
ATOM 3420 C CA . MET E 1 136 ? 167.615 162.012 145.212 1.00 55.74 103 MET E CA 1
ATOM 3421 C C . MET E 1 136 ? 166.568 162.692 144.337 1.00 53.46 103 MET E C 1
ATOM 3422 O O . MET E 1 136 ? 166.754 163.849 143.933 1.00 57.15 103 MET E O 1
ATOM 3427 N N . LEU E 1 137 ? 165.472 161.993 144.027 1.00 53.05 104 LEU E N 1
ATOM 3428 C CA . LEU E 1 137 ? 164.446 162.580 143.170 1.00 55.49 104 LEU E CA 1
ATOM 3429 C C . LEU E 1 137 ? 163.833 163.824 143.801 1.00 58.41 104 LEU E C 1
ATOM 3430 O O . LEU E 1 137 ? 163.609 164.829 143.116 1.00 63.22 104 LEU E O 1
ATOM 3435 N N . ASP E 1 138 ? 163.556 163.754 145.103 1.00 56.49 105 ASP E N 1
ATOM 3436 C CA . ASP E 1 138 ? 162.952 164.916 145.808 1.00 61.26 105 ASP E CA 1
ATOM 3437 C C . ASP E 1 138 ? 163.924 166.098 145.759 1.00 60.73 105 ASP E C 1
ATOM 3438 O O . ASP E 1 138 ? 163.477 167.215 145.443 1.00 62.36 105 ASP E O 1
ATOM 3443 N N . LEU E 1 139 ? 165.202 165.858 146.048 1.00 55.22 106 LEU E N 1
ATOM 3444 C CA . LEU E 1 139 ? 166.189 166.930 146.034 1.00 52.24 106 LEU E CA 1
ATOM 3445 C C . LEU E 1 139 ? 166.278 167.574 144.657 1.00 56.29 106 LEU E C 1
ATOM 3446 O O . LEU E 1 139 ? 166.343 168.805 144.542 1.00 59.59 106 LEU E O 1
ATOM 3451 N N . MET E 1 140 ? 166.272 166.761 143.598 1.00 55.73 107 MET E N 1
ATOM 3452 C CA . MET E 1 140 ? 166.333 167.326 142.253 1.00 48.89 107 MET E CA 1
ATOM 3453 C C . MET E 1 140 ? 165.069 168.101 141.908 1.00 50.96 107 MET E C 1
ATOM 3454 O O . MET E 1 140 ? 165.139 169.134 141.234 1.00 56.96 107 MET E O 1
ATOM 3459 N N . LYS E 1 141 ? 163.905 167.625 142.353 1.00 51.57 108 LYS E N 1
ATOM 3460 C CA . LYS E 1 141 ? 162.677 168.376 142.113 1.00 54.29 108 LYS E CA 1
ATOM 3461 C C . LYS E 1 141 ? 162.729 169.738 142.793 1.00 57.69 108 LYS E C 1
ATOM 3462 O O . LYS E 1 141 ? 162.357 170.756 142.195 1.00 60.66 108 LYS E O 1
ATOM 3468 N N . ASN E 1 142 ? 163.207 169.781 144.038 1.00 57.79 109 ASN E N 1
ATOM 3469 C CA . ASN E 1 142 ? 163.312 171.058 144.739 1.00 58.85 109 ASN E CA 1
ATOM 3470 C C . ASN E 1 142 ? 164.311 171.989 144.059 1.00 57.55 109 ASN E C 1
ATOM 3471 O O . ASN E 1 142 ? 164.050 173.190 143.906 1.00 56.54 109 ASN E O 1
ATOM 3476 N N . ALA E 1 143 ? 165.464 171.456 143.644 1.00 57.02 110 ALA E N 1
ATOM 3477 C CA . ALA E 1 143 ? 166.458 172.293 142.979 1.00 55.29 110 ALA E CA 1
ATOM 3478 C C . ALA E 1 143 ? 165.928 172.839 141.660 1.00 53.78 110 ALA E C 1
ATOM 3479 O O . ALA E 1 143 ? 166.155 174.009 141.328 1.00 52.95 110 ALA E O 1
ATOM 3481 N N . ALA E 1 144 ? 165.220 172.009 140.892 1.00 54.95 111 ALA E N 1
ATOM 3482 C CA . ALA E 1 144 ? 164.644 172.476 139.636 1.00 53.16 111 ALA E CA 1
ATOM 3483 C C . ALA E 1 144 ? 163.572 173.528 139.879 1.00 56.34 111 ALA E C 1
ATOM 3484 O O . ALA E 1 144 ? 163.456 174.489 139.109 1.00 62.96 111 ALA E O 1
ATOM 3486 N N . LEU E 1 145 ? 162.777 173.367 140.939 1.00 54.33 112 LEU E N 1
ATOM 3487 C CA . LEU E 1 145 ? 161.789 174.389 141.268 1.00 55.69 112 LEU E CA 1
ATOM 3488 C C . LEU E 1 145 ? 162.463 175.709 141.616 1.00 57.46 112 LEU E C 1
ATOM 3489 O O . LEU E 1 145 ? 162.006 176.778 141.196 1.00 59.23 112 LEU E O 1
ATOM 3494 N N . ALA E 1 146 ? 163.559 175.655 142.376 1.00 55.90 113 ALA E N 1
ATOM 3495 C CA . ALA E 1 146 ? 164.301 176.876 142.683 1.00 54.90 113 ALA E CA 1
ATOM 3496 C C . ALA E 1 146 ? 164.853 177.522 141.418 1.00 57.37 113 ALA E C 1
ATOM 3497 O O . ALA E 1 146 ? 164.747 178.742 141.233 1.00 61.48 113 ALA E O 1
ATOM 3499 N N . ALA E 1 147 ? 165.439 176.715 140.529 1.00 59.76 114 ALA E N 1
ATOM 3500 C CA . ALA E 1 147 ? 166.009 177.256 139.299 1.00 57.47 114 ALA E CA 1
ATOM 3501 C C . ALA E 1 147 ? 164.938 177.905 138.433 1.00 52.17 114 ALA E C 1
ATOM 3502 O O . ALA E 1 147 ? 165.166 178.970 137.847 1.00 52.19 114 ALA E O 1
ATOM 3504 N N . LYS E 1 148 ? 163.766 177.277 138.332 1.00 54.06 115 LYS E N 1
ATOM 3505 C CA . LYS E 1 148 ? 162.666 177.887 137.593 1.00 54.46 115 LYS E CA 1
ATOM 3506 C C . LYS E 1 148 ? 162.204 179.176 138.260 1.00 56.26 115 LYS E C 1
ATOM 3507 O O . LYS E 1 148 ? 161.904 180.162 137.577 1.00 59.39 115 LYS E O 1
ATOM 3513 N N . GLN E 1 149 ? 162.144 179.191 139.594 1.00 57.92 116 GLN E N 1
ATOM 3514 C CA . GLN E 1 149 ? 161.752 180.400 140.310 1.00 62.47 116 GLN E CA 1
ATOM 3515 C C . GLN E 1 149 ? 162.748 181.533 140.118 1.00 63.62 116 GLN E C 1
ATOM 3516 O O . GLN E 1 149 ? 162.368 182.703 140.232 1.00 63.07 116 GLN E O 1
ATOM 3522 N N . ALA E 1 150 ? 164.007 181.220 139.817 1.00 62.46 117 ALA E N 1
ATOM 3523 C CA . ALA E 1 150 ? 165.026 182.239 139.610 1.00 59.48 117 ALA E CA 1
ATOM 3524 C C . ALA E 1 150 ? 164.967 182.856 138.215 1.00 65.95 117 ALA E C 1
ATOM 3525 O O . ALA E 1 150 ? 165.952 183.459 137.774 1.00 71.28 117 ALA E O 1
ATOM 3527 N N . LYS E 1 151 ? 163.834 182.721 137.520 1.00 67.58 118 LYS E N 1
ATOM 3528 C CA . LYS E 1 151 ? 163.652 183.254 136.167 1.00 68.85 118 LYS E CA 1
ATOM 3529 C C . LYS E 1 151 ? 164.727 182.722 135.219 1.00 63.89 118 LYS E C 1
ATOM 3530 O O . LYS E 1 151 ? 165.394 183.475 134.507 1.00 64.86 118 LYS E O 1
ATOM 3536 N N . ARG E 1 152 ? 164.921 181.412 135.266 1.00 60.40 119 ARG E N 1
ATOM 3537 C CA . ARG E 1 152 ? 165.876 180.779 134.333 1.00 64.24 119 ARG E CA 1
ATOM 3538 C C . ARG E 1 152 ? 165.136 179.591 133.727 1.00 67.82 119 ARG E C 1
ATOM 3539 O O . ARG E 1 152 ? 164.075 179.226 134.260 1.00 71.03 119 ARG E O 1
ATOM 3547 N N . MET E 1 153 ? 165.659 179.038 132.644 1.00 67.39 120 MET E N 1
ATOM 3548 C CA . MET E 1 153 ? 165.048 177.899 131.975 1.00 63.53 120 MET E CA 1
ATOM 3549 C C . MET E 1 153 ? 165.850 176.614 132.110 1.00 57.49 120 MET E C 1
ATOM 3550 O O . MET E 1 153 ? 165.255 175.533 132.149 1.00 59.07 120 MET E O 1
ATOM 3555 N N . THR E 1 154 ? 167.174 176.699 132.183 1.00 58.75 121 THR E N 1
ATOM 3556 C CA . THR E 1 154 ? 168.009 175.519 132.338 1.00 59.97 121 THR E CA 1
ATOM 3557 C C . THR E 1 154 ? 168.245 175.249 133.823 1.00 61.80 121 THR E C 1
ATOM 3558 O O . THR E 1 154 ? 167.622 175.858 134.696 1.00 65.83 121 THR E O 1
ATOM 3562 N N . LEU E 1 155 ? 169.151 174.323 134.123 1.00 59.09 122 LEU E N 1
ATOM 3563 C CA . LEU E 1 155 ? 169.500 173.974 135.491 1.00 60.04 122 LEU E CA 1
ATOM 3564 C C . LEU E 1 155 ? 171.012 174.009 135.642 1.00 64.30 122 LEU E C 1
ATOM 3565 O O . LEU E 1 155 ? 171.744 173.575 134.748 1.00 64.77 122 LEU E O 1
ATOM 3570 N N . MET E 1 156 ? 171.478 174.530 136.774 1.00 65.64 123 MET E N 1
ATOM 3571 C CA . MET E 1 156 ? 172.901 174.632 137.053 1.00 66.49 123 MET E CA 1
ATOM 3572 C C . MET E 1 156 ? 173.209 173.999 138.402 1.00 66.26 123 MET E C 1
ATOM 3573 O O . MET E 1 156 ? 172.336 173.853 139.260 1.00 67.22 123 MET E O 1
ATOM 3578 N N . GLY E 1 157 ? 174.478 173.626 138.574 1.00 65.05 124 GLY E N 1
ATOM 3579 C CA . GLY E 1 157 ? 174.892 172.966 139.799 1.00 67.09 124 GLY E CA 1
ATOM 3580 C C . GLY E 1 157 ? 174.707 173.818 141.039 1.00 69.45 124 GLY E C 1
ATOM 3581 O O . GLY E 1 157 ? 174.416 173.294 142.117 1.00 68.30 124 GLY E O 1
ATOM 3582 N N . LYS E 1 158 ? 174.874 175.136 140.909 1.00 69.26 125 LYS E N 1
ATOM 3583 C CA . LYS E 1 158 ? 174.740 176.020 142.062 1.00 68.32 125 LYS E CA 1
ATOM 3584 C C . LYS E 1 158 ? 173.326 176.023 142.629 1.00 67.13 125 LYS E C 1
ATOM 3585 O O . LYS E 1 158 ? 173.133 176.439 143.776 1.00 69.66 125 LYS E O 1
ATOM 3591 N N . ASP E 1 159 ? 172.336 175.567 141.858 1.00 65.37 126 ASP E N 1
ATOM 3592 C CA . ASP E 1 159 ? 170.988 175.427 142.399 1.00 64.00 126 ASP E CA 1
ATOM 3593 C C . ASP E 1 159 ? 170.939 174.368 143.492 1.00 67.40 126 ASP E C 1
ATOM 3594 O O . ASP E 1 159 ? 170.227 174.531 144.490 1.00 71.89 126 ASP E O 1
ATOM 3599 N N . ILE E 1 160 ? 171.678 173.271 143.316 1.00 66.85 127 ILE E N 1
ATOM 3600 C CA . ILE E 1 160 ? 171.646 172.179 144.287 1.00 63.67 127 ILE E CA 1
ATOM 3601 C C . ILE E 1 160 ? 172.264 172.619 145.608 1.00 68.06 127 ILE E C 1
ATOM 3602 O O . ILE E 1 160 ? 171.807 172.222 146.688 1.00 71.83 127 ILE E O 1
ATOM 3607 N N . ASP E 1 161 ? 173.313 173.442 145.543 1.00 67.53 128 ASP E N 1
ATOM 3608 C CA . ASP E 1 161 ? 173.993 173.878 146.758 1.00 69.43 128 ASP E CA 1
ATOM 3609 C C . ASP E 1 161 ? 173.068 174.693 147.651 1.00 68.53 128 ASP E C 1
ATOM 3610 O O . ASP E 1 161 ? 173.140 174.599 148.882 1.00 72.31 128 ASP E O 1
ATOM 3615 N N . LEU E 1 162 ? 172.200 175.511 147.051 1.00 68.06 129 LEU E N 1
ATOM 3616 C CA . LEU E 1 162 ? 171.261 176.293 147.847 1.00 68.24 129 LEU E CA 1
ATOM 3617 C C . LEU E 1 162 ? 170.336 175.386 148.646 1.00 70.15 129 LEU E C 1
ATOM 3618 O O . LEU E 1 162 ? 170.102 175.620 149.837 1.00 78.16 129 LEU E O 1
ATOM 3623 N N . ILE E 1 163 ? 169.805 174.340 148.011 1.00 65.95 130 ILE E N 1
ATOM 3624 C CA . ILE E 1 163 ? 168.921 173.419 148.717 1.00 71.71 130 ILE E CA 1
ATOM 3625 C C . ILE E 1 163 ? 169.696 172.648 149.778 1.00 75.42 130 ILE E C 1
ATOM 3626 O O . ILE E 1 163 ? 169.193 172.405 150.882 1.00 76.87 130 ILE E O 1
ATOM 3631 N N . GLN E 1 164 ? 170.937 172.267 149.468 1.00 75.37 131 GLN E N 1
ATOM 3632 C CA . GLN E 1 164 ? 171.750 171.540 150.437 1.00 76.56 131 GLN E CA 1
ATOM 3633 C C . GLN E 1 164 ? 172.004 172.381 151.680 1.00 78.76 131 GLN E C 1
ATOM 3634 O O . GLN E 1 164 ? 171.963 171.870 152.805 1.00 82.29 131 GLN E O 1
ATOM 3640 N N . THR E 1 165 ? 172.273 173.675 151.498 1.00 77.05 132 THR E N 1
ATOM 3641 C CA . THR E 1 165 ? 172.482 174.552 152.644 1.00 72.73 132 THR E CA 1
ATOM 3642 C C . THR E 1 165 ? 171.181 174.794 153.401 1.00 72.86 132 THR E C 1
ATOM 3643 O O . THR E 1 165 ? 171.150 174.709 154.634 1.00 75.75 132 THR E O 1
ATOM 3647 N N . ALA E 1 166 ? 170.092 175.081 152.683 1.00 73.30 133 ALA E N 1
ATOM 3648 C CA . ALA E 1 166 ? 168.823 175.377 153.337 1.00 74.21 133 ALA E CA 1
ATOM 3649 C C . ALA E 1 166 ? 168.238 174.168 154.053 1.00 82.66 133 ALA E C 1
ATOM 3650 O O . ALA E 1 166 ? 167.394 174.340 154.939 1.00 86.41 133 ALA E O 1
ATOM 3652 N N . ASN E 1 167 ? 168.658 172.956 153.694 1.00 83.88 134 ASN E N 1
ATOM 3653 C CA . ASN E 1 167 ? 168.200 171.746 154.362 1.00 85.18 134 ASN E CA 1
ATOM 3654 C C . ASN E 1 167 ? 169.258 171.154 155.286 1.00 88.55 134 ASN E C 1
ATOM 3655 O O . ASN E 1 167 ? 169.102 170.015 155.740 1.00 90.30 134 ASN E O 1
ATOM 3660 N N . HIS E 1 168 ? 170.333 171.897 155.561 1.00 88.79 135 HIS E N 1
ATOM 3661 C CA . HIS E 1 168 ? 171.396 171.479 156.471 1.00 88.37 135 HIS E CA 1
ATOM 3662 C C . HIS E 1 168 ? 172.087 170.207 155.991 1.00 90.45 135 HIS E C 1
ATOM 3663 O O . HIS E 1 168 ? 172.003 169.858 154.810 1.00 89.44 135 HIS E O 1
ATOM 3670 N N . GLU E 1 169 ? 172.770 169.515 156.905 1.00 96.60 136 GLU E N 1
ATOM 3671 C CA . GLU E 1 169 ? 173.530 168.302 156.596 1.00 102.02 136 GLU E CA 1
ATOM 3672 C C . GLU E 1 169 ? 174.621 168.583 155.558 1.00 100.91 136 GLU E C 1
ATOM 3673 O O . GLU E 1 169 ? 174.602 168.076 154.435 1.00 101.57 136 GLU E O 1
ATOM 3679 N N . MET E 1 170 ? 175.577 169.417 155.959 1.00 98.82 137 MET E N 1
ATOM 3680 C CA . MET E 1 170 ? 176.679 169.788 155.080 1.00 98.03 137 MET E CA 1
ATOM 3681 C C . MET E 1 170 ? 177.621 168.611 154.849 1.00 94.66 137 MET E C 1
ATOM 3682 O O . MET E 1 170 ? 177.909 167.832 155.762 1.00 94.20 137 MET E O 1
ATOM 3687 N N . ILE E 1 171 ? 178.060 168.447 153.602 1.00 94.02 138 ILE E N 1
ATOM 3688 C CA . ILE E 1 171 ? 178.953 167.300 153.269 1.00 88.89 138 ILE E CA 1
ATOM 3689 C C . ILE E 1 171 ? 180.405 167.744 153.449 1.00 90.50 138 ILE E C 1
ATOM 3690 O O . ILE E 1 171 ? 180.703 168.919 153.166 1.00 93.26 138 ILE E O 1
ATOM 3695 N N . ASP E 1 172 ? 181.270 166.850 153.928 1.00 89.50 139 ASP E N 1
ATOM 3696 C CA . ASP E 1 172 ? 182.706 167.212 153.993 1.00 92.52 139 ASP E CA 1
ATOM 3697 C C . ASP E 1 172 ? 183.215 167.223 152.552 1.00 90.44 139 ASP E C 1
ATOM 3698 O O . ASP E 1 172 ? 183.374 166.133 151.978 1.00 87.53 139 ASP E O 1
ATOM 3703 N N . GLU E 1 173 ? 183.407 168.402 151.964 1.00 89.06 140 GLU E N 1
ATOM 3704 C CA . GLU E 1 173 ? 183.798 168.454 150.531 1.00 85.70 140 GLU E CA 1
ATOM 3705 C C . GLU E 1 173 ? 184.859 167.389 150.249 1.00 88.09 140 GLU E C 1
ATOM 3706 O O . GLU E 1 173 ? 184.723 166.684 149.235 1.00 88.05 140 GLU E O 1
ATOM 3712 N N . ALA E 1 174 ? 185.855 167.259 151.123 1.00 90.86 141 ALA E N 1
ATOM 3713 C CA . ALA E 1 174 ? 186.973 166.324 150.859 1.00 86.55 141 ALA E CA 1
ATOM 3714 C C . ALA E 1 174 ? 186.478 164.887 150.641 1.00 84.52 141 ALA E C 1
ATOM 3715 O O . ALA E 1 174 ? 186.902 164.271 149.646 1.00 83.57 141 ALA E O 1
ATOM 3717 N N . HIS E 1 175 ? 185.639 164.358 151.535 1.00 82.55 142 HIS E N 1
ATOM 3718 C CA . HIS E 1 175 ? 185.224 162.937 151.421 1.00 77.04 142 HIS E CA 1
ATOM 3719 C C . HIS E 1 175 ? 184.621 162.688 150.039 1.00 74.72 142 HIS E C 1
ATOM 3720 O O . HIS E 1 175 ? 185.090 161.766 149.340 1.00 69.85 142 HIS E O 1
ATOM 3727 N N . ALA E 1 176 ? 183.643 163.499 149.632 1.00 76.28 143 ALA E N 1
ATOM 3728 C CA . ALA E 1 176 ? 182.945 163.176 148.368 1.00 74.46 143 ALA E CA 1
ATOM 3729 C C . ALA E 1 176 ? 183.990 162.989 147.266 1.00 72.14 143 ALA E C 1
ATOM 3730 O O . ALA E 1 176 ? 183.834 162.057 146.455 1.00 71.23 143 ALA E O 1
ATOM 3732 N N . ALA E 1 177 ? 185.012 163.843 147.242 1.00 69.77 144 ALA E N 1
ATOM 3733 C CA . ALA E 1 177 ? 186.105 163.704 146.253 1.00 70.33 144 ALA E CA 1
ATOM 3734 C C . ALA E 1 177 ? 186.768 162.327 146.390 1.00 73.61 144 ALA E C 1
ATOM 3735 O O . ALA E 1 177 ? 186.774 161.573 145.379 1.00 76.17 144 ALA E O 1
ATOM 3737 N N . LYS E 1 178 ? 187.318 161.982 147.562 1.00 72.22 145 LYS E N 1
ATOM 3738 C CA . LYS E 1 178 ? 187.961 160.629 147.596 1.00 68.82 145 LYS E CA 1
ATOM 3739 C C . LYS E 1 178 ? 186.987 159.537 147.114 1.00 70.51 145 LYS E C 1
ATOM 3740 O O . LYS E 1 178 ? 187.445 158.517 146.428 1.00 72.03 145 LYS E O 1
ATOM 3746 N N . LEU E 1 179 ? 185.697 159.726 147.418 1.00 70.32 146 LEU E N 1
ATOM 3747 C CA . LEU E 1 179 ? 184.663 158.728 147.037 1.00 65.69 146 LEU E CA 1
ATOM 3748 C C . LEU E 1 179 ? 184.568 158.652 145.512 1.00 68.40 146 LEU E C 1
ATOM 3749 O O . LEU E 1 179 ? 184.656 157.539 144.979 1.00 72.43 146 LEU E O 1
ATOM 3754 N N . ALA E 1 180 ? 184.402 159.790 144.839 1.00 67.84 147 ALA E N 1
ATOM 3755 C CA . ALA E 1 180 ? 184.208 159.767 143.372 1.00 70.09 147 ALA E CA 1
ATOM 3756 C C . ALA E 1 180 ? 185.539 159.500 142.661 1.00 74.88 147 ALA E C 1
ATOM 3757 O O . ALA E 1 180 ? 185.508 158.933 141.558 1.00 78.14 147 ALA E O 1
ATOM 3759 N N . ASN E 1 181 ? 186.652 159.977 143.215 1.00 77.00 148 ASN E N 1
ATOM 3760 C CA . ASN E 1 181 ? 187.928 159.889 142.458 1.00 77.71 148 ASN E CA 1
ATOM 3761 C C . ASN E 1 181 ? 188.801 158.727 142.922 1.00 78.21 148 ASN E C 1
ATOM 3762 O O . ASN E 1 181 ? 189.021 157.813 142.134 1.00 78.15 148 ASN E O 1
ATOM 3767 N N . THR E 1 182 ? 189.335 158.811 144.137 1.00 81.76 149 THR E N 1
ATOM 3768 C CA . THR E 1 182 ? 190.269 157.753 144.605 1.00 84.98 149 THR E CA 1
ATOM 3769 C C . THR E 1 182 ? 189.582 156.387 144.477 1.00 85.82 149 THR E C 1
ATOM 3770 O O . THR E 1 182 ? 190.157 155.501 143.817 1.00 88.21 149 THR E O 1
ATOM 3774 N N . SER E 1 183 ? 188.397 156.231 145.068 1.00 86.30 150 SER E N 1
ATOM 3775 C CA . SER E 1 183 ? 187.731 154.907 145.050 1.00 86.68 150 SER E CA 1
ATOM 3776 C C . SER E 1 183 ? 187.653 154.411 143.607 1.00 85.58 150 SER E C 1
ATOM 3777 O O . SER E 1 183 ? 187.091 155.134 142.787 1.00 83.74 150 SER E O 1
ATOM 3780 N N . SER E 1 184 ? 188.174 153.215 143.327 1.00 82.38 151 SER E N 1
ATOM 3781 C CA . SER E 1 184 ? 188.220 152.711 141.931 1.00 81.12 151 SER E CA 1
ATOM 3782 C C . SER E 1 184 ? 188.277 151.181 141.917 1.00 86.03 151 SER E C 1
ATOM 3783 O O . SER E 1 184 ? 189.400 150.650 141.827 1.00 83.60 151 SER E O 1
ATOM 3786 N N . ALA E 1 185 ? 187.125 150.505 141.979 1.00 91.64 152 ALA E N 1
ATOM 3787 C CA . ALA E 1 185 ? 187.126 149.026 142.054 1.00 93.15 152 ALA E CA 1
ATOM 3788 C C . ALA E 1 185 ? 185.720 148.463 141.841 1.00 99.32 152 ALA E C 1
ATOM 3789 O O . ALA E 1 185 ? 184.869 149.186 141.290 1.00 104.83 152 ALA E O 1
ATOM 3791 N N . GLY E 1 186 ? 185.497 147.221 142.277 1.00 99.56 153 GLY E N 1
ATOM 3792 C CA . GLY E 1 186 ? 184.199 146.569 142.034 1.00 103.57 153 GLY E CA 1
ATOM 3793 C C . GLY E 1 186 ? 184.227 145.805 140.723 1.00 102.63 153 GLY E C 1
ATOM 3794 O O . GLY E 1 186 ? 185.334 145.685 140.161 1.00 97.02 153 GLY E O 1
ATOM 3795 N N . LYS F 2 45 ? 185.907 149.497 130.320 1.00 122.41 12 LYS F N 1
ATOM 3796 C CA . LYS F 2 45 ? 186.995 148.632 130.762 1.00 124.51 12 LYS F CA 1
ATOM 3797 C C . LYS F 2 45 ? 188.287 149.419 130.960 1.00 130.33 12 LYS F C 1
ATOM 3798 O O . LYS F 2 45 ? 189.021 149.192 131.922 1.00 126.97 12 LYS F O 1
ATOM 3804 N N . HIS F 2 46 ? 188.565 150.340 130.033 1.00 132.82 13 HIS F N 1
ATOM 3805 C CA . HIS F 2 46 ? 189.762 151.167 130.145 1.00 132.05 13 HIS F CA 1
ATOM 3806 C C . HIS F 2 46 ? 189.703 152.056 131.381 1.00 128.33 13 HIS F C 1
ATOM 3807 O O . HIS F 2 46 ? 190.709 152.230 132.080 1.00 126.87 13 HIS F O 1
ATOM 3814 N N . ILE F 2 47 ? 188.537 152.627 131.665 1.00 126.50 14 ILE F N 1
ATOM 3815 C CA . ILE F 2 47 ? 188.328 153.470 132.837 1.00 121.74 14 ILE F CA 1
ATOM 3816 C C . ILE F 2 47 ? 187.329 152.765 133.744 1.00 115.82 14 ILE F C 1
ATOM 3817 O O . ILE F 2 47 ? 186.208 152.451 133.322 1.00 116.24 14 ILE F O 1
ATOM 3822 N N . LYS F 2 48 ? 187.736 152.513 134.989 1.00 107.11 15 LYS F N 1
ATOM 3823 C CA . LYS F 2 48 ? 186.919 151.774 135.941 1.00 102.76 15 LYS F CA 1
ATOM 3824 C C . LYS F 2 48 ? 186.718 152.534 137.244 1.00 99.92 15 LYS F C 1
ATOM 3825 O O . LYS F 2 48 ? 186.147 151.979 138.189 1.00 96.73 15 LYS F O 1
ATOM 3831 N N . ASN F 2 49 ? 187.176 153.780 137.322 1.00 97.50 16 ASN F N 1
ATOM 3832 C CA . ASN F 2 49 ? 187.136 154.527 138.570 1.00 91.04 16 ASN F CA 1
ATOM 3833 C C . ASN F 2 49 ? 185.685 154.825 138.945 1.00 86.22 16 ASN F C 1
ATOM 3834 O O . ASN F 2 49 ? 184.796 154.859 138.092 1.00 87.62 16 ASN F O 1
ATOM 3839 N N . LEU F 2 50 ? 185.446 155.016 140.242 1.00 80.64 17 LEU F N 1
ATOM 3840 C CA . LEU F 2 50 ? 184.092 155.133 140.769 1.00 80.97 17 LEU F CA 1
ATOM 3841 C C . LEU F 2 50 ? 183.392 156.380 140.222 1.00 78.23 17 LEU F C 1
ATOM 3842 O O . LEU F 2 50 ? 183.984 157.223 139.551 1.00 78.78 17 LEU F O 1
ATOM 3847 N N . GLY F 2 51 ? 182.102 156.487 140.515 1.00 74.35 18 GLY F N 1
ATOM 3848 C CA . GLY F 2 51 ? 181.348 157.642 140.077 1.00 71.16 18 GLY F CA 1
ATOM 3849 C C . GLY F 2 51 ? 180.742 157.463 138.704 1.00 72.00 18 GLY F C 1
ATOM 3850 O O . GLY F 2 51 ? 179.519 157.519 138.554 1.00 71.32 18 GLY F O 1
ATOM 3851 N N . GLU F 2 52 ? 181.581 157.248 137.687 1.00 76.10 19 GLU F N 1
ATOM 3852 C CA . GLU F 2 52 ? 181.055 157.020 136.346 1.00 76.16 19 GLU F CA 1
ATOM 3853 C C . GLU F 2 52 ? 180.278 155.717 136.238 1.00 73.26 19 GLU F C 1
ATOM 3854 O O . GLU F 2 52 ? 179.582 155.517 135.237 1.00 74.94 19 GLU F O 1
ATOM 3860 N N . GLU F 2 53 ? 180.384 154.828 137.229 1.00 70.23 20 GLU F N 1
ATOM 3861 C CA . GLU F 2 53 ? 179.461 153.701 137.300 1.00 71.47 20 GLU F CA 1
ATOM 3862 C C . GLU F 2 53 ? 178.023 154.193 137.371 1.00 72.78 20 GLU F C 1
ATOM 3863 O O . GLU F 2 53 ? 177.113 153.563 136.822 1.00 73.92 20 GLU F O 1
ATOM 3869 N N . ILE F 2 54 ? 177.799 155.316 138.049 1.00 70.66 21 ILE F N 1
ATOM 3870 C CA . ILE F 2 54 ? 176.576 156.083 137.848 1.00 68.06 21 ILE F CA 1
ATOM 3871 C C . ILE F 2 54 ? 176.715 156.782 136.501 1.00 68.18 21 ILE F C 1
ATOM 3872 O O . ILE F 2 54 ? 177.520 157.705 136.352 1.00 67.33 21 ILE F O 1
ATOM 3877 N N . GLY F 2 55 ? 175.947 156.335 135.513 1.00 68.85 22 GLY F N 1
ATOM 3878 C CA . GLY F 2 55 ? 176.160 156.790 134.158 1.00 71.10 22 GLY F CA 1
ATOM 3879 C C . GLY F 2 55 ? 175.841 158.259 133.972 1.00 68.34 22 GLY F C 1
ATOM 3880 O O . GLY F 2 55 ? 175.105 158.876 134.742 1.00 67.23 22 GLY F O 1
ATOM 3881 N N . ASN F 2 56 ? 176.430 158.830 132.919 1.00 67.99 23 ASN F N 1
ATOM 3882 C CA . ASN F 2 56 ? 176.113 160.205 132.556 1.00 68.11 23 ASN F CA 1
ATOM 3883 C C . ASN F 2 56 ? 174.643 160.356 132.192 1.00 66.70 23 ASN F C 1
ATOM 3884 O O . ASN F 2 56 ? 174.053 161.417 132.421 1.00 64.89 23 ASN F O 1
ATOM 3889 N N . SER F 2 57 ? 174.036 159.308 131.630 1.00 67.94 24 SER F N 1
ATOM 3890 C CA . SER F 2 57 ? 172.617 159.358 131.304 1.00 71.78 24 SER F CA 1
ATOM 3891 C C . SER F 2 57 ? 171.735 159.243 132.538 1.00 69.26 24 SER F C 1
ATOM 3892 O O . SER F 2 57 ? 170.559 159.617 132.479 1.00 69.55 24 SER F O 1
ATOM 3895 N N . ALA F 2 58 ? 172.271 158.731 133.648 1.00 68.02 25 ALA F N 1
ATOM 3896 C CA . ALA F 2 58 ? 171.477 158.620 134.867 1.00 67.47 25 ALA F CA 1
ATOM 3897 C C . ALA F 2 58 ? 171.041 159.990 135.366 1.00 69.55 25 ALA F C 1
ATOM 3898 O O . ALA F 2 58 ? 169.897 160.164 135.802 1.00 73.40 25 ALA F O 1
ATOM 3900 N N . VAL F 2 59 ? 171.944 160.973 135.316 1.00 68.72 26 VAL F N 1
ATOM 3901 C CA . VAL F 2 59 ? 171.606 162.322 135.761 1.00 63.78 26 VAL F CA 1
ATOM 3902 C C . VAL F 2 59 ? 170.502 162.908 134.892 1.00 63.50 26 VAL F C 1
ATOM 3903 O O . VAL F 2 59 ? 169.545 163.509 135.398 1.00 61.90 26 VAL F O 1
ATOM 3907 N N . ARG F 2 60 ? 170.617 162.741 133.573 1.00 63.47 27 ARG F N 1
ATOM 3908 C CA . ARG F 2 60 ? 169.572 163.222 132.677 1.00 62.80 27 ARG F CA 1
ATOM 3909 C C . ARG F 2 60 ? 168.244 162.553 132.985 1.00 65.03 27 ARG F C 1
ATOM 3910 O O . ARG F 2 60 ? 167.201 163.214 133.020 1.00 66.11 27 ARG F O 1
ATOM 3918 N N . LYS F 2 61 ? 168.264 161.241 133.225 1.00 68.12 28 LYS F N 1
ATOM 3919 C CA . LYS F 2 61 ? 167.025 160.523 133.502 1.00 70.18 28 LYS F CA 1
ATOM 3920 C C . LYS F 2 61 ? 166.374 161.009 134.791 1.00 68.74 28 LYS F C 1
ATOM 3921 O O . LYS F 2 61 ? 165.160 161.241 134.829 1.00 70.70 28 LYS F O 1
ATOM 3927 N N . THR F 2 62 ? 167.161 161.189 135.856 1.00 65.69 29 THR F N 1
ATOM 3928 C CA . THR F 2 62 ? 166.550 161.581 137.123 1.00 67.09 29 THR F CA 1
ATOM 3929 C C . THR F 2 62 ? 166.116 163.040 137.110 1.00 68.36 29 THR F C 1
ATOM 3930 O O . THR F 2 62 ? 165.188 163.409 137.836 1.00 70.31 29 THR F O 1
ATOM 3934 N N . VAL F 2 63 ? 166.767 163.885 136.308 1.00 66.39 30 VAL F N 1
ATOM 3935 C CA . VAL F 2 63 ? 166.313 165.269 136.234 1.00 65.00 30 VAL F CA 1
ATOM 3936 C C . VAL F 2 63 ? 165.125 165.399 135.290 1.00 66.83 30 VAL F C 1
ATOM 3937 O O . VAL F 2 63 ? 164.341 166.347 135.404 1.00 61.93 30 VAL F O 1
ATOM 3941 N N . LEU F 2 64 ? 164.969 164.467 134.350 1.00 71.20 31 LEU F N 1
ATOM 3942 C CA . LEU F 2 64 ? 163.844 164.478 133.430 1.00 72.49 31 LEU F CA 1
ATOM 3943 C C . LEU F 2 64 ? 162.628 163.745 133.975 1.00 73.98 31 LEU F C 1
ATOM 3944 O O . LEU F 2 64 ? 161.530 163.911 133.434 1.00 76.88 31 LEU F O 1
ATOM 3949 N N . ARG F 2 65 ? 162.797 162.941 135.028 1.00 71.88 32 ARG F N 1
ATOM 3950 C CA . ARG F 2 65 ? 161.649 162.285 135.643 1.00 71.55 32 ARG F CA 1
ATOM 3951 C C . ARG F 2 65 ? 160.692 163.298 136.255 1.00 73.92 32 ARG F C 1
ATOM 3952 O O . ARG F 2 65 ? 159.507 163.001 136.433 1.00 79.85 32 ARG F O 1
ATOM 3960 N N . THR F 2 66 ? 161.181 164.490 136.583 1.00 70.50 33 THR F N 1
ATOM 3961 C CA . THR F 2 66 ? 160.341 165.573 137.073 1.00 68.10 33 THR F CA 1
ATOM 3962 C C . THR F 2 66 ? 160.140 166.599 135.964 1.00 70.52 33 THR F C 1
ATOM 3963 O O . THR F 2 66 ? 161.109 167.059 135.351 1.00 68.71 33 THR F O 1
ATOM 3967 N N . GLY F 2 67 ? 158.883 166.943 135.703 1.00 74.02 34 GLY F N 1
ATOM 3968 C CA . GLY F 2 67 ? 158.560 167.818 134.594 1.00 75.54 34 GLY F CA 1
ATOM 3969 C C . GLY F 2 67 ? 158.613 169.292 134.931 1.00 74.44 34 GLY F C 1
ATOM 3970 O O . GLY F 2 67 ? 157.585 169.975 134.907 1.00 77.72 34 GLY F O 1
ATOM 3971 N N . VAL F 2 68 ? 159.802 169.799 135.248 1.00 68.78 35 VAL F N 1
ATOM 3972 C CA . VAL F 2 68 ? 159.966 171.210 135.575 1.00 64.87 35 VAL F CA 1
ATOM 3973 C C . VAL F 2 68 ? 161.028 171.816 134.666 1.00 62.61 35 VAL F C 1
ATOM 3974 O O . VAL F 2 68 ? 160.802 172.854 134.034 1.00 64.51 35 VAL F O 1
ATOM 3978 N N . VAL F 2 69 ? 162.189 171.170 134.590 1.00 63.57 36 VAL F N 1
ATOM 3979 C CA . VAL F 2 69 ? 163.340 171.688 133.862 1.00 63.01 36 VAL F CA 1
ATOM 3980 C C . VAL F 2 69 ? 163.819 170.618 132.890 1.00 63.50 36 VAL F C 1
ATOM 3981 O O . VAL F 2 69 ? 163.972 169.452 133.271 1.00 68.92 36 VAL F O 1
ATOM 3985 N N . PHE F 2 70 ? 164.049 171.010 131.635 1.00 55.98 37 PHE F N 1
ATOM 3986 C CA . PHE F 2 70 ? 164.413 170.078 130.576 1.00 52.91 37 PHE F CA 1
ATOM 3987 C C . PHE F 2 70 ? 165.847 170.247 130.086 1.00 52.94 37 PHE F C 1
ATOM 3988 O O . PHE F 2 70 ? 166.220 169.630 129.084 1.00 57.49 37 PHE F O 1
ATOM 3996 N N . ARG F 2 71 ? 166.658 171.068 130.752 1.00 51.79 38 ARG F N 1
ATOM 3997 C CA . ARG F 2 71 ? 168.041 171.281 130.346 1.00 52.72 38 ARG F CA 1
ATOM 3998 C C . ARG F 2 71 ? 168.941 171.272 131.572 1.00 51.63 38 ARG F C 1
ATOM 3999 O O . ARG F 2 71 ? 168.491 171.481 132.700 1.00 53.60 38 ARG F O 1
ATOM 4007 N N . LEU F 2 72 ? 170.229 171.032 131.339 1.00 51.23 39 LEU F N 1
ATOM 4008 C CA . LEU F 2 72 ? 171.222 171.104 132.399 1.00 51.96 39 LEU F CA 1
ATOM 4009 C C . LEU F 2 72 ? 172.578 171.418 131.787 1.00 53.74 39 LEU F C 1
ATOM 4010 O O . LEU F 2 72 ? 172.855 171.054 130.642 1.00 57.69 39 LEU F O 1
ATOM 4015 N N . ASP F 2 73 ? 173.418 172.100 132.558 1.00 51.44 40 ASP F N 1
ATOM 4016 C CA . ASP F 2 73 ? 174.723 172.523 132.076 1.00 57.90 40 ASP F CA 1
ATOM 4017 C C . ASP F 2 73 ? 175.771 171.455 132.389 1.00 58.48 40 ASP F C 1
ATOM 4018 O O . ASP F 2 73 ? 175.451 170.323 132.759 1.00 59.83 40 ASP F O 1
ATOM 4023 N N . LYS F 2 74 ? 177.045 171.818 132.242 1.00 59.44 41 LYS F N 1
ATOM 4024 C CA . LYS F 2 74 ? 178.137 170.867 132.409 1.00 61.78 41 LYS F CA 1
ATOM 4025 C C . LYS F 2 74 ? 178.438 170.552 133.870 1.00 62.55 41 LYS F C 1
ATOM 4026 O O . LYS F 2 74 ? 178.907 169.450 134.170 1.00 65.69 41 LYS F O 1
ATOM 4032 N N . THR F 2 75 ? 178.188 171.484 134.785 1.00 62.59 42 THR F N 1
ATOM 4033 C CA . THR F 2 75 ? 178.644 171.337 136.162 1.00 62.32 42 THR F CA 1
ATOM 4034 C C . THR F 2 75 ? 177.662 170.583 137.050 1.00 59.48 42 THR F C 1
ATOM 4035 O O . THR F 2 75 ? 177.972 170.344 138.221 1.00 61.83 42 THR F O 1
ATOM 4039 N N . VAL F 2 76 ? 176.499 170.194 136.527 1.00 58.50 43 VAL F N 1
ATOM 4040 C CA . VAL F 2 76 ? 175.510 169.502 137.348 1.00 54.77 43 VAL F CA 1
ATOM 4041 C C . VAL F 2 76 ? 176.001 168.111 137.733 1.00 50.53 43 VAL F C 1
ATOM 4042 O O . VAL F 2 76 ? 175.765 167.644 138.853 1.00 50.58 43 VAL F O 1
ATOM 4046 N N . ARG F 2 77 ? 176.698 167.432 136.819 1.00 47.62 44 ARG F N 1
ATOM 4047 C CA . ARG F 2 77 ? 177.081 166.039 137.054 1.00 51.30 44 ARG F CA 1
ATOM 4048 C C . ARG F 2 77 ? 177.949 165.851 138.294 1.00 55.08 44 ARG F C 1
ATOM 4049 O O . ARG F 2 77 ? 177.594 165.022 139.152 1.00 60.89 44 ARG F O 1
ATOM 4057 N N . PRO F 2 78 ? 179.077 166.555 138.461 1.00 51.50 45 PRO F N 1
ATOM 4058 C CA . PRO F 2 78 ? 179.916 166.284 139.640 1.00 53.22 45 PRO F CA 1
ATOM 4059 C C . PRO F 2 78 ? 179.206 166.527 140.957 1.00 52.03 45 PRO F C 1
ATOM 4060 O O . PRO F 2 78 ? 179.436 165.784 141.920 1.00 53.94 45 PRO F O 1
ATOM 4064 N N . LYS F 2 79 ? 178.341 167.540 141.027 1.00 49.74 46 LYS F N 1
ATOM 4065 C CA . LYS F 2 79 ? 177.598 167.790 142.256 1.00 50.93 46 LYS F CA 1
ATOM 4066 C C . LYS F 2 79 ? 176.677 166.621 142.579 1.00 53.94 46 LYS F C 1
ATOM 4067 O O . LYS F 2 79 ? 176.592 166.185 143.735 1.00 57.38 46 LYS F O 1
ATOM 4073 N N . PHE F 2 80 ? 175.993 166.093 141.562 1.00 49.58 47 PHE F N 1
ATOM 4074 C CA . PHE F 2 80 ? 175.149 164.916 141.744 1.00 48.93 47 PHE F CA 1
ATOM 4075 C C . PHE F 2 80 ? 175.957 163.728 142.241 1.00 47.94 47 PHE F C 1
ATOM 4076 O O . PHE F 2 80 ? 175.553 163.039 143.187 1.00 49.44 47 PHE F O 1
ATOM 4084 N N . HIS F 2 81 ? 177.100 163.464 141.607 1.00 44.03 48 HIS F N 1
ATOM 4085 C CA . HIS F 2 81 ? 177.908 162.317 142.006 1.00 45.91 48 HIS F CA 1
ATOM 4086 C C . HIS F 2 81 ? 178.365 162.454 143.453 1.00 51.04 48 HIS F C 1
ATOM 4087 O O . HIS F 2 81 ? 178.245 161.512 144.249 1.00 52.37 48 HIS F O 1
ATOM 4094 N N . LYS F 2 82 ? 178.872 163.635 143.818 1.00 54.36 49 LYS F N 1
ATOM 4095 C CA . LYS F 2 82 ? 179.360 163.839 145.177 1.00 52.44 49 LYS F CA 1
ATOM 4096 C C . LYS F 2 82 ? 178.239 163.705 146.197 1.00 47.44 49 LYS F C 1
ATOM 4097 O O . LYS F 2 82 ? 178.416 163.055 147.232 1.00 50.61 49 LYS F O 1
ATOM 4103 N N . VAL F 2 83 ? 177.071 164.289 145.918 1.00 44.64 50 VAL F N 1
ATOM 4104 C CA . VAL F 2 83 ? 175.963 164.208 146.867 1.00 47.52 50 VAL F CA 1
ATOM 4105 C C . VAL F 2 83 ? 175.514 162.763 147.048 1.00 50.40 50 VAL F C 1
ATOM 4106 O O . VAL F 2 83 ? 175.347 162.282 148.181 1.00 53.12 50 VAL F O 1
ATOM 4110 N N . MET F 2 84 ? 175.316 162.046 145.938 1.00 45.42 51 MET F N 1
ATOM 4111 C CA . MET F 2 84 ? 174.827 160.675 146.023 1.00 44.55 51 MET F CA 1
ATOM 4112 C C . MET F 2 84 ? 175.806 159.786 146.776 1.00 46.33 51 MET F C 1
ATOM 4113 O O . MET F 2 84 ? 175.406 159.018 147.660 1.00 48.15 51 MET F O 1
ATOM 4118 N N . LEU F 2 85 ? 177.100 159.886 146.457 1.00 45.70 52 LEU F N 1
ATOM 4119 C CA . LEU F 2 85 ? 178.067 159.036 147.143 1.00 45.06 52 LEU F CA 1
ATOM 4120 C C . LEU F 2 85 ? 178.231 159.426 148.606 1.00 44.67 52 LEU F C 1
ATOM 4121 O O . LEU F 2 85 ? 178.394 158.547 149.462 1.00 46.75 52 LEU F O 1
ATOM 4126 N N . SER F 2 86 ? 178.182 160.723 148.920 1.00 47.23 53 SER F N 1
ATOM 4127 C CA . SER F 2 86 ? 178.284 161.148 150.310 1.00 49.68 53 SER F CA 1
ATOM 4128 C C . SER F 2 86 ? 177.143 160.583 151.139 1.00 48.38 53 SER F C 1
ATOM 4129 O O . SER F 2 86 ? 177.352 160.140 152.273 1.00 51.09 53 SER F O 1
ATOM 4132 N N . LYS F 2 87 ? 175.925 160.590 150.593 1.00 47.51 54 LYS F N 1
ATOM 4133 C CA . LYS F 2 87 ? 174.813 159.986 151.322 1.00 49.60 54 LYS F CA 1
ATOM 4134 C C . LYS F 2 87 ? 174.980 158.472 151.438 1.00 48.29 54 LYS F C 1
ATOM 4135 O O . LYS F 2 87 ? 174.790 157.897 152.521 1.00 44.35 54 LYS F O 1
ATOM 4141 N N . LEU F 2 88 ? 175.341 157.813 150.333 1.00 47.84 55 LEU F N 1
ATOM 4142 C CA . LEU F 2 88 ? 175.348 156.354 150.307 1.00 44.54 55 LEU F CA 1
ATOM 4143 C C . LEU F 2 88 ? 176.425 155.777 151.216 1.00 44.54 55 LEU F C 1
ATOM 4144 O O . LEU F 2 88 ? 176.230 154.711 151.811 1.00 50.56 55 LEU F O 1
ATOM 4149 N N . TYR F 2 89 ? 177.567 156.457 151.335 1.00 42.58 56 TYR F N 1
ATOM 4150 C CA . TYR F 2 89 ? 178.639 155.956 152.191 1.00 43.67 56 TYR F CA 1
ATOM 4151 C C . TYR F 2 89 ? 178.168 155.818 153.633 1.00 43.71 56 TYR F C 1
ATOM 4152 O O . TYR F 2 89 ? 178.347 154.768 154.262 1.00 44.69 56 TYR F O 1
ATOM 4161 N N . GLU F 2 90 ? 177.551 156.871 154.171 1.00 42.81 57 GLU F N 1
ATOM 4162 C CA . GLU F 2 90 ? 177.010 156.804 155.524 1.00 44.17 57 GLU F CA 1
ATOM 4163 C C . GLU F 2 90 ? 175.892 155.775 155.615 1.00 47.37 57 GLU F C 1
ATOM 4164 O O . GLU F 2 90 ? 175.852 154.964 156.552 1.00 48.80 57 GLU F O 1
ATOM 4170 N N . ALA F 2 91 ? 174.971 155.785 154.643 1.00 47.94 58 ALA F N 1
ATOM 4171 C CA . ALA F 2 91 ? 173.823 154.888 154.719 1.00 48.36 58 ALA F CA 1
ATOM 4172 C C . ALA F 2 91 ? 174.221 153.420 154.656 1.00 44.87 58 ALA F C 1
ATOM 4173 O O . ALA F 2 91 ? 173.472 152.568 155.143 1.00 42.92 58 ALA F O 1
ATOM 4175 N N . VAL F 2 92 ? 175.375 153.106 154.074 1.00 46.67 59 VAL F N 1
ATOM 4176 C CA . VAL F 2 92 ? 175.841 151.724 154.018 1.00 43.43 59 VAL F CA 1
ATOM 4177 C C . VAL F 2 92 ? 176.716 151.382 155.218 1.00 42.96 59 VAL F C 1
ATOM 4178 O O . VAL F 2 92 ? 176.617 150.281 155.769 1.00 47.05 59 VAL F O 1
ATOM 4182 N N . ASN F 2 93 ? 177.579 152.304 155.654 1.00 38.24 60 ASN F N 1
ATOM 4183 C CA . ASN F 2 93 ? 178.440 151.995 156.790 1.00 41.99 60 ASN F CA 1
ATOM 4184 C C . ASN F 2 93 ? 177.651 151.883 158.088 1.00 44.56 60 ASN F C 1
ATOM 4185 O O . ASN F 2 93 ? 178.044 151.120 158.979 1.00 43.90 60 ASN F O 1
ATOM 4190 N N . ILE F 2 94 ? 176.535 152.606 158.216 1.00 44.04 61 ILE F N 1
ATOM 4191 C CA . ILE F 2 94 ? 175.701 152.446 159.406 1.00 40.79 61 ILE F CA 1
ATOM 4192 C C . ILE F 2 94 ? 175.151 151.026 159.473 1.00 40.04 61 ILE F C 1
ATOM 4193 O O . ILE F 2 94 ? 175.181 150.375 160.526 1.00 40.72 61 ILE F O 1
ATOM 4198 N N . ALA F 2 95 ? 174.656 150.520 158.342 1.00 39.77 62 ALA F N 1
ATOM 4199 C CA . ALA F 2 95 ? 174.153 149.152 158.299 1.00 39.43 62 ALA F CA 1
ATOM 4200 C C . ALA F 2 95 ? 175.267 148.147 158.551 1.00 35.27 62 ALA F C 1
ATOM 4201 O O . ALA F 2 95 ? 175.056 147.136 159.227 1.00 35.49 62 ALA F O 1
ATOM 4203 N N . LYS F 2 96 ? 176.461 148.405 158.013 1.00 33.18 63 LYS F N 1
ATOM 4204 C CA . LYS F 2 96 ? 177.575 147.490 158.244 1.00 33.84 63 LYS F CA 1
ATOM 4205 C C . LYS F 2 96 ? 177.931 147.414 159.723 1.00 39.48 63 LYS F C 1
ATOM 4206 O O . LYS F 2 96 ? 178.138 146.321 160.266 1.00 47.64 63 LYS F O 1
ATOM 4212 N N . LEU F 2 97 ? 178.005 148.566 160.395 1.00 41.90 64 LEU F N 1
ATOM 4213 C CA . LEU F 2 97 ? 178.329 148.572 161.819 1.00 43.49 64 LEU F CA 1
ATOM 4214 C C . LEU F 2 97 ? 177.235 147.903 162.640 1.00 40.75 64 LEU F C 1
ATOM 4215 O O . LEU F 2 97 ? 177.528 147.140 163.569 1.00 38.33 64 LEU F O 1
ATOM 4220 N N . ALA F 2 98 ? 175.967 148.175 162.315 1.00 39.63 65 ALA F N 1
ATOM 4221 C CA . ALA F 2 98 ? 174.874 147.539 163.040 1.00 37.05 65 ALA F CA 1
ATOM 4222 C C . ALA F 2 98 ? 174.870 146.030 162.840 1.00 39.19 65 ALA F C 1
ATOM 4223 O O . ALA F 2 98 ? 174.531 145.285 163.766 1.00 35.44 65 ALA F O 1
ATOM 4225 N N . ALA F 2 99 ? 175.233 145.561 161.644 1.00 42.58 66 ALA F N 1
ATOM 4226 C CA . ALA F 2 99 ? 175.345 144.126 161.412 1.00 36.53 66 ALA F CA 1
ATOM 4227 C C . ALA F 2 99 ? 176.476 143.529 162.233 1.00 40.02 66 ALA F C 1
ATOM 4228 O O . ALA F 2 99 ? 176.283 142.536 162.942 1.00 47.11 66 ALA F O 1
ATOM 4230 N N . LYS F 2 100 ? 177.666 144.129 162.160 1.00 38.57 67 LYS F N 1
ATOM 4231 C CA . LYS F 2 100 ? 178.816 143.580 162.867 1.00 39.76 67 LYS F CA 1
ATOM 4232 C C . LYS F 2 100 ? 178.657 143.637 164.381 1.00 46.08 67 LYS F C 1
ATOM 4233 O O . LYS F 2 100 ? 179.286 142.840 165.084 1.00 49.69 67 LYS F O 1
ATOM 4239 N N . HIS F 2 101 ? 177.837 144.557 164.898 1.00 45.80 68 HIS F N 1
ATOM 4240 C CA . HIS F 2 101 ? 177.644 144.633 166.343 1.00 48.95 68 HIS F CA 1
ATOM 4241 C C . HIS F 2 101 ? 176.939 143.399 166.888 1.00 50.12 68 HIS F C 1
ATOM 4242 O O . HIS F 2 101 ? 177.181 143.004 168.034 1.00 54.79 68 HIS F O 1
ATOM 4249 N N . SER F 2 102 ? 176.074 142.777 166.092 1.00 46.14 69 SER F N 1
ATOM 4250 C CA . SER F 2 102 ? 175.312 141.603 166.512 1.00 49.38 69 SER F CA 1
ATOM 4251 C C . SER F 2 102 ? 175.948 140.314 166.017 1.00 49.69 69 SER F C 1
ATOM 4252 O O . SER F 2 102 ? 175.249 139.364 165.657 1.00 52.59 69 SER F O 1
ATOM 4255 N N . GLY F 2 103 ? 177.278 140.252 165.992 1.00 45.82 70 GLY F N 1
ATOM 4256 C CA . GLY F 2 103 ? 177.924 139.116 165.369 1.00 45.68 70 GLY F CA 1
ATOM 4257 C C . GLY F 2 103 ? 177.725 139.165 163.864 1.00 47.22 70 GLY F C 1
ATOM 4258 O O . GLY F 2 103 ? 177.639 140.236 163.258 1.00 51.96 70 GLY F O 1
ATOM 4259 N N . ARG F 2 104 ? 177.661 137.982 163.252 1.00 42.38 71 ARG F N 1
ATOM 4260 C CA . ARG F 2 104 ? 177.326 137.845 161.838 1.00 41.83 71 ARG F CA 1
ATOM 4261 C C . ARG F 2 104 ? 178.320 138.539 160.914 1.00 42.23 71 ARG F C 1
ATOM 4262 O O . ARG F 2 104 ? 179.220 139.255 161.364 1.00 42.82 71 ARG F O 1
ATOM 4270 N N . SER F 2 105 ? 178.184 138.297 159.627 1.00 45.97 72 SER F N 1
ATOM 4271 C CA . SER F 2 105 ? 178.942 139.017 158.613 1.00 45.06 72 SER F CA 1
ATOM 4272 C C . SER F 2 105 ? 178.058 139.587 157.516 1.00 46.95 72 SER F C 1
ATOM 4273 O O . SER F 2 105 ? 178.315 140.695 157.044 1.00 49.21 72 SER F O 1
ATOM 4276 N N . THR F 2 106 ? 177.004 138.876 157.125 1.00 45.97 73 THR F N 1
ATOM 4277 C CA . THR F 2 106 ? 176.191 139.254 155.979 1.00 49.86 73 THR F CA 1
ATOM 4278 C C . THR F 2 106 ? 175.133 140.273 156.376 1.00 44.83 73 THR F C 1
ATOM 4279 O O . THR F 2 106 ? 174.395 140.067 157.344 1.00 42.09 73 THR F O 1
ATOM 4283 N N . ILE F 2 107 ? 175.059 141.367 155.619 1.00 41.83 74 ILE F N 1
ATOM 4284 C CA . ILE F 2 107 ? 173.996 142.341 155.813 1.00 39.18 74 ILE F CA 1
ATOM 4285 C C . ILE F 2 107 ? 172.656 141.711 155.450 1.00 43.76 74 ILE F C 1
ATOM 4286 O O . ILE F 2 107 ? 172.575 140.800 154.618 1.00 53.76 74 ILE F O 1
ATOM 4291 N N . GLN F 2 108 ? 171.597 142.191 156.083 1.00 40.51 75 GLN F N 1
ATOM 4292 C CA . GLN F 2 108 ? 170.266 141.627 155.932 1.00 44.25 75 GLN F CA 1
ATOM 4293 C C . GLN F 2 108 ? 169.263 142.762 155.834 1.00 46.20 75 GLN F C 1
ATOM 4294 O O . GLN F 2 108 ? 169.583 143.909 156.168 1.00 47.36 75 GLN F O 1
ATOM 4300 N N . PRO F 2 109 ? 168.040 142.483 155.364 1.00 44.71 76 PRO F N 1
ATOM 4301 C CA . PRO F 2 109 ? 167.050 143.564 155.216 1.00 45.72 76 PRO F CA 1
ATOM 4302 C C . PRO F 2 109 ? 166.795 144.361 156.485 1.00 46.86 76 PRO F C 1
ATOM 4303 O O . PRO F 2 109 ? 166.574 145.575 156.408 1.00 50.35 76 PRO F O 1
ATOM 4307 N N . LYS F 2 110 ? 166.811 143.718 157.653 1.00 44.76 77 LYS F N 1
ATOM 4308 C CA . LYS F 2 110 ? 166.577 144.454 158.891 1.00 45.46 77 LYS F CA 1
ATOM 4309 C C . LYS F 2 110 ? 167.659 145.501 159.123 1.00 46.70 77 LYS F C 1
ATOM 4310 O O . LYS F 2 110 ? 167.365 146.631 159.534 1.00 49.58 77 LYS F O 1
ATOM 4316 N N . ASP F 2 111 ? 168.918 145.147 158.857 1.00 46.59 78 ASP F N 1
ATOM 4317 C CA . ASP F 2 111 ? 170.015 146.079 159.091 1.00 45.52 78 ASP F CA 1
ATOM 4318 C C . ASP F 2 111 ? 169.947 147.276 158.150 1.00 48.61 78 ASP F C 1
ATOM 4319 O O . ASP F 2 111 ? 170.155 148.417 158.578 1.00 48.39 78 ASP F O 1
ATOM 4324 N N . VAL F 2 112 ? 169.661 147.045 156.866 1.00 50.88 79 VAL F N 1
ATOM 4325 C CA . VAL F 2 112 ? 169.563 148.172 155.945 1.00 50.69 79 VAL F CA 1
ATOM 4326 C C . VAL F 2 112 ? 168.335 149.015 156.257 1.00 52.21 79 VAL F C 1
ATOM 4327 O O . VAL F 2 112 ? 168.360 150.238 156.091 1.00 58.71 79 VAL F O 1
ATOM 4331 N N . ARG F 2 113 ? 167.246 148.392 156.717 1.00 49.55 80 ARG F N 1
ATOM 4332 C CA . ARG F 2 113 ? 166.082 149.168 157.133 1.00 50.50 80 ARG F CA 1
ATOM 4333 C C . ARG F 2 113 ? 166.421 150.071 158.312 1.00 52.72 80 ARG F C 1
ATOM 4334 O O . ARG F 2 113 ? 166.043 151.250 158.333 1.00 54.49 80 ARG F O 1
ATOM 4342 N N . LEU F 2 114 ? 167.147 149.537 159.297 1.00 52.78 81 LEU F N 1
ATOM 4343 C CA . LEU F 2 114 ? 167.556 150.350 160.439 1.00 52.91 81 LEU F CA 1
ATOM 4344 C C . LEU F 2 114 ? 168.502 151.463 160.011 1.00 54.49 81 LEU F C 1
ATOM 4345 O O . LEU F 2 114 ? 168.406 152.594 160.501 1.00 57.57 81 LEU F O 1
ATOM 4350 N N . GLY F 2 115 ? 169.428 151.161 159.101 1.00 50.33 82 GLY F N 1
ATOM 4351 C CA . GLY F 2 115 ? 170.330 152.189 158.613 1.00 52.22 82 GLY F CA 1
ATOM 4352 C C . GLY F 2 115 ? 169.605 153.302 157.882 1.00 58.69 82 GLY F C 1
ATOM 4353 O O . GLY F 2 115 ? 169.917 154.481 158.060 1.00 61.16 82 GLY F O 1
ATOM 4354 N N . LEU F 2 116 ? 168.626 152.942 157.050 1.00 59.44 83 LEU F N 1
ATOM 4355 C CA . LEU F 2 116 ? 167.832 153.954 156.365 1.00 57.38 83 LEU F CA 1
ATOM 4356 C C . LEU F 2 116 ? 167.043 154.793 157.359 1.00 61.05 83 LEU F C 1
ATOM 4357 O O . LEU F 2 116 ? 166.977 156.019 157.230 1.00 66.69 83 LEU F O 1
ATOM 4362 N N . LYS F 2 117 ? 166.455 154.154 158.373 1.00 57.93 84 LYS F N 1
ATOM 4363 C CA . LYS F 2 117 ? 165.707 154.909 159.373 1.00 64.05 84 LYS F CA 1
ATOM 4364 C C . LYS F 2 117 ? 166.612 155.874 160.129 1.00 62.46 84 LYS F C 1
ATOM 4365 O O . LYS F 2 117 ? 166.221 157.014 160.407 1.00 61.27 84 LYS F O 1
ATOM 4371 N N . LEU F 2 118 ? 167.826 155.440 160.466 1.00 58.34 85 LEU F N 1
ATOM 4372 C CA . LEU F 2 118 ? 168.758 156.292 161.194 1.00 55.66 85 LEU F CA 1
ATOM 4373 C C . LEU F 2 118 ? 169.429 157.337 160.313 1.00 60.67 85 LEU F C 1
ATOM 4374 O O . LEU F 2 118 ? 169.992 158.298 160.847 1.00 63.18 85 LEU F O 1
ATOM 4379 N N . ALA F 2 119 ? 169.388 157.178 158.991 1.00 64.27 86 ALA F N 1
ATOM 4380 C CA . ALA F 2 119 ? 169.962 158.148 158.068 1.00 63.09 86 ALA F CA 1
ATOM 4381 C C . ALA F 2 119 ? 168.991 159.268 157.719 1.00 62.00 86 ALA F C 1
ATOM 4382 O O . ALA F 2 119 ? 169.203 159.971 156.725 1.00 57.44 86 ALA F O 1
ATOM 4384 N N . SER F 2 120 ? 167.928 159.434 158.504 1.00 65.97 87 SER F N 1
ATOM 4385 C CA . SER F 2 120 ? 166.934 160.490 158.329 1.00 69.73 87 SER F CA 1
ATOM 4386 C C . SER F 2 120 ? 166.202 160.390 156.996 1.00 69.19 87 SER F C 1
ATOM 4387 O O . SER F 2 120 ? 165.630 161.377 156.525 1.00 73.00 87 SER F O 1
ATOM 4390 N N . ILE F 2 121 ? 166.205 159.214 156.376 1.00 66.67 88 ILE F N 1
ATOM 4391 C CA . ILE F 2 121 ? 165.416 158.947 155.179 1.00 66.29 88 ILE F CA 1
ATOM 4392 C C . ILE F 2 121 ? 164.370 157.904 155.544 1.00 72.28 88 ILE F C 1
ATOM 4393 O O . ILE F 2 121 ? 164.708 156.807 156.005 1.00 74.46 88 ILE F O 1
ATOM 4398 N N . LYS F 2 122 ? 163.103 158.248 155.354 1.00 72.83 89 LYS F N 1
ATOM 4399 C CA . LYS F 2 122 ? 161.991 157.456 155.861 1.00 73.67 89 LYS F CA 1
ATOM 4400 C C . LYS F 2 122 ? 161.357 156.676 154.718 1.00 77.58 89 LYS F C 1
ATOM 4401 O O . LYS F 2 122 ? 160.854 157.269 153.759 1.00 79.29 89 LYS F O 1
ATOM 4407 N N . LEU F 2 123 ? 161.376 155.349 154.836 1.00 81.69 90 LEU F N 1
ATOM 4408 C CA . LEU F 2 123 ? 160.966 154.442 153.770 1.00 80.40 90 LEU F CA 1
ATOM 4409 C C . LEU F 2 123 ? 159.451 154.306 153.689 1.00 80.57 90 LEU F C 1
ATOM 4410 O O . LEU F 2 123 ? 158.719 155.138 154.236 1.00 84.88 90 LEU F O 1
ATOM 4415 N N . LEU F 2 124 ? 158.990 153.271 152.983 1.00 76.26 91 LEU F N 1
ATOM 4416 C CA . LEU F 2 124 ? 157.574 153.079 152.691 1.00 75.12 91 LEU F CA 1
ATOM 4417 C C . LEU F 2 124 ? 156.706 153.275 153.926 1.00 76.45 91 LEU F C 1
ATOM 4418 O O . LEU F 2 124 ? 157.052 152.846 155.030 1.00 80.85 91 LEU F O 1
ATOM 4423 N N . ALA F 2 125 ? 155.579 153.948 153.726 1.00 77.45 92 ALA F N 1
ATOM 4424 C CA . ALA F 2 125 ? 154.639 154.243 154.797 1.00 81.50 92 ALA F CA 1
ATOM 4425 C C . ALA F 2 125 ? 153.301 154.663 154.206 1.00 77.54 92 ALA F C 1
ATOM 4426 O O . ALA F 2 125 ? 152.890 154.161 153.161 1.00 66.70 92 ALA F O 1
ATOM 4428 N N . ASN G 3 92 ? 185.054 153.424 202.177 1.00 159.01 59 ASN G N 1
ATOM 4429 C CA . ASN G 3 92 ? 183.948 153.402 201.226 1.00 153.18 59 ASN G CA 1
ATOM 4430 C C . ASN G 3 92 ? 184.388 153.856 199.839 1.00 145.53 59 ASN G C 1
ATOM 4431 O O . ASN G 3 92 ? 185.042 154.890 199.686 1.00 145.94 59 ASN G O 1
ATOM 4436 N N . VAL G 3 93 ? 184.001 153.077 198.822 1.00 141.35 60 VAL G N 1
ATOM 4437 C CA . VAL G 3 93 ? 184.289 153.401 197.424 1.00 142.48 60 VAL G CA 1
ATOM 4438 C C . VAL G 3 93 ? 183.458 154.572 196.920 1.00 140.09 60 VAL G C 1
ATOM 4439 O O . VAL G 3 93 ? 183.643 155.009 195.776 1.00 137.26 60 VAL G O 1
ATOM 4443 N N . LYS G 3 94 ? 182.594 155.150 197.762 1.00 139.91 61 LYS G N 1
ATOM 4444 C CA . LYS G 3 94 ? 181.772 156.284 197.344 1.00 138.47 61 LYS G CA 1
ATOM 4445 C C . LYS G 3 94 ? 182.600 157.466 196.858 1.00 135.82 61 LYS G C 1
ATOM 4446 O O . LYS G 3 94 ? 182.025 158.449 196.378 1.00 136.83 61 LYS G O 1
ATOM 4452 N N . ARG G 3 95 ? 183.928 157.396 196.968 1.00 135.34 62 ARG G N 1
ATOM 4453 C CA . ARG G 3 95 ? 184.828 158.357 196.336 1.00 131.02 62 ARG G CA 1
ATOM 4454 C C . ARG G 3 95 ? 184.908 158.084 194.830 1.00 126.33 62 ARG G C 1
ATOM 4455 O O . ARG G 3 95 ? 185.962 157.795 194.263 1.00 122.37 62 ARG G O 1
ATOM 4463 N N . ALA G 3 96 ? 183.747 158.197 194.177 1.00 127.16 63 ALA G N 1
ATOM 4464 C CA . ALA G 3 96 ? 183.636 157.853 192.763 1.00 118.07 63 ALA G CA 1
ATOM 4465 C C . ALA G 3 96 ? 184.559 158.686 191.887 1.00 115.92 63 ALA G C 1
ATOM 4466 O O . ALA G 3 96 ? 184.874 158.267 190.768 1.00 112.75 63 ALA G O 1
ATOM 4468 N N . ASN G 3 97 ? 184.996 159.852 192.365 1.00 118.62 64 ASN G N 1
ATOM 4469 C CA . ASN G 3 97 ? 185.892 160.692 191.577 1.00 114.59 64 ASN G CA 1
ATOM 4470 C C . ASN G 3 97 ? 187.221 159.991 191.313 1.00 113.17 64 ASN G C 1
ATOM 4471 O O . ASN G 3 97 ? 187.730 160.005 190.187 1.00 110.03 64 ASN G O 1
ATOM 4476 N N . GLU G 3 98 ? 187.795 159.365 192.337 1.00 112.42 65 GLU G N 1
ATOM 4477 C CA . GLU G 3 98 ? 189.077 158.688 192.191 1.00 111.50 65 GLU G CA 1
ATOM 4478 C C . GLU G 3 98 ? 188.939 157.256 191.695 1.00 109.55 65 GLU G C 1
ATOM 4479 O O . GLU G 3 98 ? 189.956 156.589 191.482 1.00 108.97 65 GLU G O 1
ATOM 4485 N N . ARG G 3 99 ? 187.711 156.766 191.515 1.00 108.20 66 ARG G N 1
ATOM 4486 C CA . ARG G 3 99 ? 187.523 155.407 191.019 1.00 107.41 66 ARG G CA 1
ATOM 4487 C C . ARG G 3 99 ? 188.005 155.274 189.581 1.00 104.06 66 ARG G C 1
ATOM 4488 O O . ARG G 3 99 ? 188.771 154.361 189.255 1.00 105.68 66 ARG G O 1
ATOM 4496 N N . ALA G 3 100 ? 187.568 156.179 188.707 1.00 99.78 67 ALA G N 1
ATOM 4497 C CA . ALA G 3 100 ? 188.028 156.208 187.325 1.00 95.33 67 ALA G CA 1
ATOM 4498 C C . ALA G 3 100 ? 188.756 157.502 186.987 1.00 96.23 67 ALA G C 1
ATOM 4499 O O . ALA G 3 100 ? 188.926 157.814 185.803 1.00 91.22 67 ALA G O 1
ATOM 4501 N N . GLY G 3 101 ? 189.186 158.263 187.990 1.00 97.35 68 GLY G N 1
ATOM 4502 C CA . GLY G 3 101 ? 189.846 159.528 187.757 1.00 94.12 68 GLY G CA 1
ATOM 4503 C C . GLY G 3 101 ? 188.950 160.635 187.253 1.00 92.24 68 GLY G C 1
ATOM 4504 O O . GLY G 3 101 ? 189.448 161.729 186.968 1.00 91.53 68 GLY G O 1
ATOM 4505 N N . LEU G 3 102 ? 187.647 160.392 187.140 1.00 93.13 69 LEU G N 1
ATOM 4506 C CA . LEU G 3 102 ? 186.706 161.374 186.632 1.00 93.58 69 LEU G CA 1
ATOM 4507 C C . LEU G 3 102 ? 186.247 162.298 187.759 1.00 87.15 69 LEU G C 1
ATOM 4508 O O . LEU G 3 102 ? 186.701 162.203 188.901 1.00 88.15 69 LEU G O 1
ATOM 4513 N N . LYS G 3 103 ? 185.346 163.221 187.432 1.00 81.63 70 LYS G N 1
ATOM 4514 C CA . LYS G 3 103 ? 184.852 164.188 188.403 1.00 80.10 70 LYS G CA 1
ATOM 4515 C C . LYS G 3 103 ? 183.353 164.082 188.626 1.00 78.27 70 LYS G C 1
ATOM 4516 O O . LYS G 3 103 ? 182.904 164.068 189.778 1.00 82.31 70 LYS G O 1
ATOM 4522 N N . LEU G 3 104 ? 182.579 164.122 187.537 1.00 73.71 71 LEU G N 1
ATOM 4523 C CA . LEU G 3 104 ? 181.099 164.085 187.660 1.00 66.17 71 LEU G CA 1
ATOM 4524 C C . LEU G 3 104 ? 180.712 162.753 188.299 1.00 67.66 71 LEU G C 1
ATOM 4525 O O . LEU G 3 104 ? 181.429 161.771 188.069 1.00 74.57 71 LEU G O 1
ATOM 4530 N N . PRO G 3 105 ? 179.625 162.649 189.098 1.00 65.40 72 PRO G N 1
ATOM 4531 C CA . PRO G 3 105 ? 179.312 161.391 189.772 1.00 63.06 72 PRO G CA 1
ATOM 4532 C C . PRO G 3 105 ? 178.584 160.420 188.837 1.00 57.32 72 PRO G C 1
ATOM 4533 O O . PRO G 3 105 ? 177.487 160.715 188.410 1.00 56.24 72 PRO G O 1
ATOM 4537 N N . PRO G 3 106 ? 179.161 159.242 188.534 1.00 54.45 73 PRO G N 1
ATOM 4538 C CA . PRO G 3 106 ? 178.550 158.336 187.574 1.00 51.30 73 PRO G CA 1
ATOM 4539 C C . PRO G 3 106 ? 177.068 158.104 187.888 1.00 54.29 73 PRO G C 1
ATOM 4540 O O . PRO G 3 106 ? 176.292 158.032 186.962 1.00 55.76 73 PRO G O 1
ATOM 4544 N N . GLY G 3 107 ? 176.701 158.020 189.166 1.00 54.04 74 GLY G N 1
ATOM 4545 C CA . GLY G 3 107 ? 175.305 157.700 189.519 1.00 52.57 74 GLY G CA 1
ATOM 4546 C C . GLY G 3 107 ? 174.309 158.638 188.865 1.00 55.30 74 GLY G C 1
ATOM 4547 O O . GLY G 3 107 ? 173.321 158.140 188.308 1.00 57.79 74 GLY G O 1
ATOM 4548 N N . ARG G 3 108 ? 174.556 159.948 188.908 1.00 55.18 75 ARG G N 1
ATOM 4549 C CA . ARG G 3 108 ? 173.582 160.940 188.372 1.00 57.10 75 ARG G CA 1
ATOM 4550 C C . ARG G 3 108 ? 173.314 160.664 186.889 1.00 59.75 75 ARG G C 1
ATOM 4551 O O . ARG G 3 108 ? 172.150 160.774 186.475 1.00 62.91 75 ARG G O 1
ATOM 4559 N N . ILE G 3 109 ? 174.346 160.341 186.117 1.00 59.36 76 ILE G N 1
ATOM 4560 C CA . ILE G 3 109 ? 174.204 159.993 184.707 1.00 54.02 76 ILE G CA 1
ATOM 4561 C C . ILE G 3 109 ? 173.438 158.683 184.559 1.00 51.80 76 ILE G C 1
ATOM 4562 O O . ILE G 3 109 ? 172.661 158.503 183.613 1.00 53.24 76 ILE G O 1
ATOM 4567 N N . GLN G 3 110 ? 173.641 157.752 185.494 1.00 50.16 77 GLN G N 1
ATOM 4568 C CA . GLN G 3 110 ? 173.005 156.443 185.398 1.00 52.92 77 GLN G CA 1
ATOM 4569 C C . GLN G 3 110 ? 171.491 156.542 185.529 1.00 57.03 77 GLN G C 1
ATOM 4570 O O . GLN G 3 110 ? 170.759 155.793 184.873 1.00 60.15 77 GLN G O 1
ATOM 4576 N N . LYS G 3 111 ? 170.996 157.436 186.389 1.00 55.97 78 LYS G N 1
ATOM 4577 C CA . LYS G 3 111 ? 169.544 157.585 186.491 1.00 55.19 78 LYS G CA 1
ATOM 4578 C C . LYS G 3 111 ? 168.959 158.114 185.186 1.00 53.09 78 LYS G C 1
ATOM 4579 O O . LYS G 3 111 ? 167.871 157.698 184.771 1.00 55.18 78 LYS G O 1
ATOM 4585 N N . ILE G 3 112 ? 169.667 159.033 184.527 1.00 51.09 79 ILE G N 1
ATOM 4586 C CA . ILE G 3 112 ? 169.232 159.515 183.218 1.00 53.60 79 ILE G CA 1
ATOM 4587 C C . ILE G 3 112 ? 169.241 158.376 182.207 1.00 54.98 79 ILE G C 1
ATOM 4588 O O . ILE G 3 112 ? 168.328 158.248 181.382 1.00 56.48 79 ILE G O 1
ATOM 4593 N N . ILE G 3 113 ? 170.276 157.535 182.254 1.00 54.19 80 ILE G N 1
ATOM 4594 C CA . ILE G 3 113 ? 170.347 156.374 181.367 1.00 46.94 80 ILE G CA 1
ATOM 4595 C C . ILE G 3 113 ? 169.126 155.486 181.566 1.00 47.32 80 ILE G C 1
ATOM 4596 O O . ILE G 3 113 ? 168.463 155.082 180.605 1.00 51.04 80 ILE G O 1
ATOM 4601 N N . LYS G 3 114 ? 168.807 155.183 182.824 1.00 52.03 81 LYS G N 1
ATOM 4602 C CA . LYS G 3 114 ? 167.665 154.333 183.141 1.00 56.32 81 LYS G CA 1
ATOM 4603 C C . LYS G 3 114 ? 166.334 155.023 182.874 1.00 58.24 81 LYS G C 1
ATOM 4604 O O . LYS G 3 114 ? 165.300 154.347 182.820 1.00 61.26 81 LYS G O 1
ATOM 4610 N N . ALA G 3 115 ? 166.339 156.322 182.599 1.00 56.01 82 ALA G N 1
ATOM 4611 C CA . ALA G 3 115 ? 165.027 156.970 182.400 1.00 57.08 82 ALA G CA 1
ATOM 4612 C C . ALA G 3 115 ? 164.450 156.503 181.065 1.00 57.94 82 ALA G C 1
ATOM 4613 O O . ALA G 3 115 ? 163.246 156.210 181.022 1.00 64.52 82 ALA G O 1
ATOM 4615 N N . ASN G 3 116 ? 165.285 156.438 180.027 1.00 56.70 83 ASN G N 1
ATOM 4616 C CA . ASN G 3 116 ? 164.798 156.071 178.671 1.00 62.48 83 ASN G CA 1
ATOM 4617 C C . ASN G 3 116 ? 165.271 154.662 178.307 1.00 61.42 83 ASN G C 1
ATOM 4618 O O . ASN G 3 116 ? 166.398 154.541 177.801 1.00 62.46 83 ASN G O 1
ATOM 4623 N N . GLN G 3 117 ? 164.425 153.649 178.519 1.00 59.89 84 GLN G N 1
ATOM 4624 C CA . GLN G 3 117 ? 164.821 152.295 178.142 1.00 58.06 84 GLN G CA 1
ATOM 4625 C C . GLN G 3 117 ? 163.536 151.516 177.917 1.00 63.86 84 GLN G C 1
ATOM 4626 O O . GLN G 3 117 ? 162.806 151.256 178.877 1.00 67.64 84 GLN G O 1
ATOM 4632 N N . THR G 3 118 ? 163.266 151.144 176.669 1.00 62.96 85 THR G N 1
ATOM 4633 C CA . THR G 3 118 ? 162.048 150.409 176.363 1.00 65.77 85 THR G CA 1
ATOM 4634 C C . THR G 3 118 ? 161.979 149.139 177.204 1.00 73.17 85 THR G C 1
ATOM 4635 O O . THR G 3 118 ? 163.002 148.565 177.586 1.00 73.94 85 THR G O 1
ATOM 4639 N N . THR G 3 119 ? 160.755 148.685 177.481 1.00 73.51 86 THR G N 1
ATOM 4640 C CA . THR G 3 119 ? 160.581 147.617 178.459 1.00 72.11 86 THR G CA 1
ATOM 4641 C C . THR G 3 119 ? 160.930 146.264 177.859 1.00 72.20 86 THR G C 1
ATOM 4642 O O . THR G 3 119 ? 160.187 145.290 178.011 1.00 74.69 86 THR G O 1
ATOM 4646 N N . ASP G 3 120 ? 162.097 146.195 177.222 1.00 71.77 87 ASP G N 1
ATOM 4647 C CA . ASP G 3 120 ? 162.664 144.959 176.708 1.00 78.36 87 ASP G CA 1
ATOM 4648 C C . ASP G 3 120 ? 164.127 144.820 177.104 1.00 78.25 87 ASP G C 1
ATOM 4649 O O . ASP G 3 120 ? 164.795 143.893 176.636 1.00 78.70 87 ASP G O 1
ATOM 4654 N N . VAL G 3 121 ? 164.646 145.721 177.940 1.00 71.55 88 VAL G N 1
ATOM 4655 C CA . VAL G 3 121 ? 166.070 145.709 178.249 1.00 70.85 88 VAL G CA 1
ATOM 4656 C C . VAL G 3 121 ? 166.307 145.540 179.746 1.00 75.78 88 VAL G C 1
ATOM 4657 O O . VAL G 3 121 ? 166.784 144.491 180.190 1.00 80.37 88 VAL G O 1
ATOM 4661 N N . GLY G 3 122 ? 165.920 146.531 180.542 1.00 75.53 89 GLY G N 1
ATOM 4662 C CA . GLY G 3 122 ? 166.275 146.487 181.954 1.00 74.09 89 GLY G CA 1
ATOM 4663 C C . GLY G 3 122 ? 167.778 146.344 182.123 1.00 74.54 89 GLY G C 1
ATOM 4664 O O . GLY G 3 122 ? 168.566 146.973 181.408 1.00 77.89 89 GLY G O 1
ATOM 4665 N N . ARG G 3 123 ? 168.182 145.492 183.068 1.00 75.37 90 ARG G N 1
ATOM 4666 C CA . ARG G 3 123 ? 169.585 145.148 183.292 1.00 76.72 90 ARG G CA 1
ATOM 4667 C C . ARG G 3 123 ? 170.458 146.380 183.501 1.00 72.89 90 ARG G C 1
ATOM 4668 O O . ARG G 3 123 ? 170.616 146.848 184.633 1.00 74.61 90 ARG G O 1
ATOM 4676 N N . SER G 3 124 ? 171.044 146.893 182.418 1.00 70.30 91 SER G N 1
ATOM 4677 C CA . SER G 3 124 ? 171.877 148.090 182.467 1.00 68.71 91 SER G CA 1
ATOM 4678 C C . SER G 3 124 ? 173.075 147.912 183.391 1.00 64.98 91 SER G C 1
ATOM 4679 O O . SER G 3 124 ? 173.141 148.538 184.454 1.00 63.56 91 SER G O 1
ATOM 4682 N N . SER G 3 125 ? 173.996 147.033 183.007 1.00 63.43 92 SER G N 1
ATOM 4683 C CA . SER G 3 125 ? 175.252 146.818 183.714 1.00 64.66 92 SER G CA 1
ATOM 4684 C C . SER G 3 125 ? 175.884 148.144 184.118 1.00 64.07 92 SER G C 1
ATOM 4685 O O . SER G 3 125 ? 175.861 149.119 183.367 1.00 62.23 92 SER G O 1
ATOM 4688 N N . PRO G 3 126 ? 176.476 148.209 185.310 1.00 68.52 93 PRO G N 1
ATOM 4689 C CA . PRO G 3 126 ? 176.964 149.487 185.840 1.00 70.41 93 PRO G CA 1
ATOM 4690 C C . PRO G 3 126 ? 178.195 150.045 185.145 1.00 69.61 93 PRO G C 1
ATOM 4691 O O . PRO G 3 126 ? 178.652 151.128 185.527 1.00 69.62 93 PRO G O 1
ATOM 4695 N N . THR G 3 127 ? 178.744 149.350 184.153 1.00 66.95 94 THR G N 1
ATOM 4696 C CA . THR G 3 127 ? 179.940 149.824 183.472 1.00 68.86 94 THR G CA 1
ATOM 4697 C C . THR G 3 127 ? 179.636 150.693 182.257 1.00 63.61 94 THR G C 1
ATOM 4698 O O . THR G 3 127 ? 180.573 151.199 181.630 1.00 60.24 94 THR G O 1
ATOM 4702 N N . ALA G 3 128 ? 178.360 150.873 181.905 1.00 60.41 95 ALA G N 1
ATOM 4703 C CA . ALA G 3 128 ? 177.994 151.823 180.860 1.00 57.32 95 ALA G CA 1
ATOM 4704 C C . ALA G 3 128 ? 178.025 153.259 181.362 1.00 56.38 95 ALA G C 1
ATOM 4705 O O . ALA G 3 128 ? 178.385 154.175 180.607 1.00 56.86 95 ALA G O 1
ATOM 4707 N N . SER G 3 129 ? 177.632 153.470 182.620 1.00 52.35 96 SER G N 1
ATOM 4708 C CA . SER G 3 129 ? 177.614 154.814 183.182 1.00 44.56 96 SER G CA 1
ATOM 4709 C C . SER G 3 129 ? 179.013 155.405 183.235 1.00 45.74 96 SER G C 1
ATOM 4710 O O . SER G 3 129 ? 179.193 156.598 182.981 1.00 52.31 96 SER G O 1
ATOM 4713 N N . VAL G 3 130 ? 180.015 154.590 183.570 1.00 42.89 97 VAL G N 1
ATOM 4714 C CA . VAL G 3 130 ? 181.389 155.084 183.626 1.00 42.72 97 VAL G CA 1
ATOM 4715 C C . VAL G 3 130 ? 181.836 155.564 182.250 1.00 49.62 97 VAL G C 1
ATOM 4716 O O . VAL G 3 130 ? 182.416 156.647 182.106 1.00 57.01 97 VAL G O 1
ATOM 4720 N N . PHE G 3 131 ? 181.555 154.767 181.218 1.00 50.34 98 PHE G N 1
ATOM 4721 C CA . PHE G 3 131 ? 181.905 155.138 179.849 1.00 49.01 98 PHE G CA 1
ATOM 4722 C C . PHE G 3 131 ? 181.233 156.447 179.442 1.00 47.78 98 PHE G C 1
ATOM 4723 O O . PHE G 3 131 ? 181.895 157.389 178.971 1.00 45.76 98 PHE G O 1
ATOM 4731 N N . LEU G 3 132 ? 179.914 156.530 179.639 1.00 46.75 99 LEU G N 1
ATOM 4732 C CA . LEU G 3 132 ? 179.181 157.729 179.245 1.00 45.93 99 LEU G CA 1
ATOM 4733 C C . LEU G 3 132 ? 179.668 158.955 180.007 1.00 48.95 99 LEU G C 1
ATOM 4734 O O . LEU G 3 132 ? 179.861 160.027 179.417 1.00 51.21 99 LEU G O 1
ATOM 4739 N N . THR G 3 133 ? 179.880 158.816 181.318 1.00 47.37 100 THR G N 1
ATOM 4740 C CA . THR G 3 133 ? 180.301 159.950 182.128 1.00 43.81 100 THR G CA 1
ATOM 4741 C C . THR G 3 133 ? 181.700 160.409 181.751 1.00 49.01 100 THR G C 1
ATOM 4742 O O . THR G 3 133 ? 181.972 161.611 181.736 1.00 58.84 100 THR G O 1
ATOM 4746 N N . ALA G 3 134 ? 182.602 159.475 181.441 1.00 45.73 101 ALA G N 1
ATOM 4747 C CA . ALA G 3 134 ? 183.929 159.877 180.993 1.00 48.90 101 ALA G CA 1
ATOM 4748 C C . ALA G 3 134 ? 183.852 160.673 179.697 1.00 54.24 101 ALA G C 1
ATOM 4749 O O . ALA G 3 134 ? 184.492 161.728 179.566 1.00 56.72 101 ALA G O 1
ATOM 4751 N N . VAL G 3 135 ? 183.055 160.196 178.735 1.00 49.58 102 VAL G N 1
ATOM 4752 C CA . VAL G 3 135 ? 182.938 160.909 177.462 1.00 48.27 102 VAL G CA 1
ATOM 4753 C C . VAL G 3 135 ? 182.395 162.318 177.689 1.00 47.31 102 VAL G C 1
ATOM 4754 O O . VAL G 3 135 ? 182.945 163.312 177.186 1.00 48.74 102 VAL G O 1
ATOM 4758 N N . ILE G 3 136 ? 181.319 162.424 178.471 1.00 45.00 103 ILE G N 1
ATOM 4759 C CA . ILE G 3 136 ? 180.694 163.723 178.696 1.00 44.40 103 ILE G CA 1
ATOM 4760 C C . ILE G 3 136 ? 181.638 164.650 179.451 1.00 44.11 103 ILE G C 1
ATOM 4761 O O . ILE G 3 136 ? 181.702 165.854 179.175 1.00 44.92 103 ILE G O 1
ATOM 4766 N N . GLU G 3 137 ? 182.381 164.106 180.418 1.00 47.06 104 GLU G N 1
ATOM 4767 C CA . GLU G 3 137 ? 183.317 164.915 181.186 1.00 50.68 104 GLU G CA 1
ATOM 4768 C C . GLU G 3 137 ? 184.404 165.488 180.293 1.00 49.18 104 GLU G C 1
ATOM 4769 O O . GLU G 3 137 ? 184.758 166.666 180.415 1.00 49.90 104 GLU G O 1
ATOM 4775 N N . ASP G 3 138 ? 184.945 164.672 179.385 1.00 48.63 105 ASP G N 1
ATOM 4776 C CA . ASP G 3 138 ? 185.961 165.189 178.474 1.00 52.28 105 ASP G CA 1
ATOM 4777 C C . ASP G 3 138 ? 185.391 166.277 177.574 1.00 51.35 105 ASP G C 1
ATOM 4778 O O . ASP G 3 138 ? 186.037 167.310 177.352 1.00 52.43 105 ASP G O 1
ATOM 4783 N N . ILE G 3 139 ? 184.176 166.071 177.057 1.00 48.59 106 ILE G N 1
ATOM 4784 C CA . ILE G 3 139 ? 183.572 167.078 176.185 1.00 45.15 106 ILE G CA 1
ATOM 4785 C C . ILE G 3 139 ? 183.406 168.400 176.932 1.00 47.77 106 ILE G C 1
ATOM 4786 O O . ILE G 3 139 ? 183.763 169.474 176.425 1.00 48.91 106 ILE G O 1
ATOM 4791 N N . VAL G 3 140 ? 182.879 168.337 178.158 1.00 48.55 107 VAL G N 1
ATOM 4792 C CA . VAL G 3 140 ? 182.608 169.553 178.920 1.00 41.70 107 VAL G CA 1
ATOM 4793 C C . VAL G 3 140 ? 183.906 170.252 179.305 1.00 39.45 107 VAL G C 1
ATOM 4794 O O . VAL G 3 140 ? 184.016 171.483 179.214 1.00 43.26 107 VAL G O 1
ATOM 4798 N N . LYS G 3 141 ? 184.912 169.487 179.734 1.00 39.62 108 LYS G N 1
ATOM 4799 C CA . LYS G 3 141 ? 186.191 170.093 180.079 1.00 42.63 108 LYS G CA 1
ATOM 4800 C C . LYS G 3 141 ? 186.806 170.792 178.878 1.00 49.64 108 LYS G C 1
ATOM 4801 O O . LYS G 3 141 ? 187.302 171.920 178.994 1.00 55.38 108 LYS G O 1
ATOM 4807 N N . GLU G 3 142 ? 186.767 170.150 177.708 1.00 50.49 109 GLU G N 1
ATOM 4808 C CA . GLU G 3 142 ? 187.361 170.765 176.528 1.00 53.16 109 GLU G CA 1
ATOM 4809 C C . GLU G 3 142 ? 186.630 172.040 176.124 1.00 50.81 109 GLU G C 1
ATOM 4810 O O . GLU G 3 142 ? 187.271 173.052 175.812 1.00 49.21 109 GLU G O 1
ATOM 4816 N N . ILE G 3 143 ? 185.293 172.024 176.131 1.00 48.11 110 ILE G N 1
ATOM 4817 C CA . ILE G 3 143 ? 184.570 173.224 175.717 1.00 42.74 110 ILE G CA 1
ATOM 4818 C C . ILE G 3 143 ? 184.806 174.365 176.704 1.00 47.66 110 ILE G C 1
ATOM 4819 O O . ILE G 3 143 ? 184.993 175.519 176.298 1.00 52.64 110 ILE G O 1
ATOM 4824 N N . ILE G 3 144 ? 184.818 174.071 178.009 1.00 50.09 111 ILE G N 1
ATOM 4825 C CA . ILE G 3 144 ? 185.063 175.125 178.991 1.00 48.34 111 ILE G CA 1
ATOM 4826 C C . ILE G 3 144 ? 186.462 175.703 178.820 1.00 50.77 111 ILE G C 1
ATOM 4827 O O . ILE G 3 144 ? 186.649 176.930 178.805 1.00 53.87 111 ILE G O 1
ATOM 4832 N N . LYS G 3 145 ? 187.465 174.831 178.682 1.00 52.04 112 LYS G N 1
ATOM 4833 C CA . LYS G 3 145 ? 188.838 175.298 178.527 1.00 55.44 112 LYS G CA 1
ATOM 4834 C C . LYS G 3 145 ? 188.985 176.161 177.284 1.00 61.21 112 LYS G C 1
ATOM 4835 O O . LYS G 3 145 ? 189.676 177.186 177.309 1.00 65.17 112 LYS G O 1
ATOM 4841 N N . GLY G 3 146 ? 188.345 175.761 176.184 1.00 62.86 113 GLY G N 1
ATOM 4842 C CA . GLY G 3 146 ? 188.423 176.556 174.971 1.00 67.50 113 GLY G CA 1
ATOM 4843 C C . GLY G 3 146 ? 187.738 177.905 175.093 1.00 67.74 113 GLY G C 1
ATOM 4844 O O . GLY G 3 146 ? 188.283 178.926 174.666 1.00 70.97 113 GLY G O 1
ATOM 4845 N N . ALA G 3 147 ? 186.539 177.933 175.681 1.00 63.15 114 ALA G N 1
ATOM 4846 C CA . ALA G 3 147 ? 185.767 179.169 175.705 1.00 60.79 114 ALA G CA 1
ATOM 4847 C C . ALA G 3 147 ? 186.311 180.181 176.705 1.00 68.10 114 ALA G C 1
ATOM 4848 O O . ALA G 3 147 ? 186.158 181.393 176.495 1.00 73.88 114 ALA G O 1
ATOM 4850 N N . ASP G 3 148 ? 186.933 179.712 177.792 1.00 67.93 115 ASP G N 1
ATOM 4851 C CA . ASP G 3 148 ? 187.331 180.630 178.856 1.00 72.74 115 ASP G CA 1
ATOM 4852 C C . ASP G 3 148 ? 188.389 181.617 178.385 1.00 75.70 115 ASP G C 1
ATOM 4853 O O . ASP G 3 148 ? 188.334 182.803 178.727 1.00 80.17 115 ASP G O 1
ATOM 4858 N N . LYS G 3 149 ? 189.369 181.144 177.615 1.00 76.47 116 LYS G N 1
ATOM 4859 C CA . LYS G 3 149 ? 190.451 182.023 177.190 1.00 82.40 116 LYS G CA 1
ATOM 4860 C C . LYS G 3 149 ? 189.927 183.159 176.321 1.00 81.95 116 LYS G C 1
ATOM 4861 O O . LYS G 3 149 ? 190.350 184.310 176.478 1.00 84.36 116 LYS G O 1
ATOM 4867 N N . LYS G 3 150 ? 188.994 182.868 175.416 1.00 79.88 117 LYS G N 1
ATOM 4868 C CA . LYS G 3 150 ? 188.483 183.904 174.531 1.00 81.07 117 LYS G CA 1
ATOM 4869 C C . LYS G 3 150 ? 187.453 184.788 175.215 1.00 83.09 117 LYS G C 1
ATOM 4870 O O . LYS G 3 150 ? 187.297 185.947 174.819 1.00 86.55 117 LYS G O 1
ATOM 4876 N N . SER G 3 151 ? 186.753 184.283 176.232 1.00 82.03 118 SER G N 1
ATOM 4877 C CA . SER G 3 151 ? 185.769 185.091 176.939 1.00 89.39 118 SER G CA 1
ATOM 4878 C C . SER G 3 151 ? 186.409 186.184 177.782 1.00 91.10 118 SER G C 1
ATOM 4879 O O . SER G 3 151 ? 185.691 187.002 178.365 1.00 90.25 118 SER G O 1
ATOM 4882 N N . GLU G 3 152 ? 187.738 186.212 177.855 1.00 89.15 119 GLU G N 1
ATOM 4883 C CA . GLU G 3 152 ? 188.490 187.233 178.569 1.00 91.95 119 GLU G CA 1
ATOM 4884 C C . GLU G 3 152 ? 188.982 188.354 177.666 1.00 96.24 119 GLU G C 1
ATOM 4885 O O . GLU G 3 152 ? 189.031 189.510 178.101 1.00 101.56 119 GLU G O 1
ATOM 4891 N N . GLU G 3 153 ? 189.336 188.040 176.416 1.00 94.58 120 GLU G N 1
ATOM 4892 C CA . GLU G 3 153 ? 189.838 189.065 175.504 1.00 97.50 120 GLU G CA 1
ATOM 4893 C C . GLU G 3 153 ? 188.784 190.129 175.235 1.00 98.75 120 GLU G C 1
ATOM 4894 O O . GLU G 3 153 ? 189.101 191.322 175.161 1.00 101.57 120 GLU G O 1
ATOM 4900 N N . ARG G 3 154 ? 187.523 189.717 175.087 1.00 94.47 121 ARG G N 1
ATOM 4901 C CA . ARG G 3 154 ? 186.437 190.680 174.953 1.00 95.07 121 ARG G CA 1
ATOM 4902 C C . ARG G 3 154 ? 186.278 191.530 176.205 1.00 101.13 121 ARG G C 1
ATOM 4903 O O . ARG G 3 154 ? 185.631 192.582 176.156 1.00 103.67 121 ARG G O 1
ATOM 4911 N N . GLY G 3 155 ? 186.868 191.109 177.314 1.00 103.72 122 GLY G N 1
ATOM 4912 C CA . GLY G 3 155 ? 186.708 191.758 178.596 1.00 104.49 122 GLY G CA 1
ATOM 4913 C C . GLY G 3 155 ? 186.060 190.827 179.600 1.00 106.55 122 GLY G C 1
ATOM 4914 O O . GLY G 3 155 ? 185.655 189.710 179.284 1.00 104.91 122 GLY G O 1
ATOM 4915 N N . ARG G 3 156 ? 185.983 191.315 180.840 1.00 105.40 123 ARG G N 1
ATOM 4916 C CA . ARG G 3 156 ? 185.334 190.596 181.932 1.00 110.78 123 ARG G CA 1
ATOM 4917 C C . ARG G 3 156 ? 186.057 189.291 182.255 1.00 108.52 123 ARG G C 1
ATOM 4918 O O . ARG G 3 156 ? 186.990 188.898 181.547 1.00 104.95 123 ARG G O 1
ATOM 4926 N N . ILE G 3 157 ? 185.656 188.621 183.335 1.00 108.06 124 ILE G N 1
ATOM 4927 C CA . ILE G 3 157 ? 186.352 187.414 183.772 1.00 104.11 124 ILE G CA 1
ATOM 4928 C C . ILE G 3 157 ? 185.373 186.277 184.030 1.00 99.83 124 ILE G C 1
ATOM 4929 O O . ILE G 3 157 ? 185.676 185.349 184.787 1.00 95.37 124 ILE G O 1
ATOM 4934 N N . ARG G 3 158 ? 184.200 186.333 183.412 1.00 96.97 125 ARG G N 1
ATOM 4935 C CA . ARG G 3 158 ? 183.172 185.318 183.602 1.00 86.93 125 ARG G CA 1
ATOM 4936 C C . ARG G 3 158 ? 182.864 184.631 182.274 1.00 88.50 125 ARG G C 1
ATOM 4937 O O . ARG G 3 158 ? 183.485 184.905 181.245 1.00 89.64 125 ARG G O 1
ATOM 4945 N N . ILE G 3 159 ? 181.891 183.725 182.311 1.00 87.26 126 ILE G N 1
ATOM 4946 C CA . ILE G 3 159 ? 181.458 182.965 181.142 1.00 85.16 126 ILE G CA 1
ATOM 4947 C C . ILE G 3 159 ? 179.977 183.243 180.931 1.00 85.01 126 ILE G C 1
ATOM 4948 O O . ILE G 3 159 ? 179.177 183.121 181.866 1.00 84.19 126 ILE G O 1
ATOM 4953 N N . SER G 3 160 ? 179.612 183.608 179.711 1.00 85.24 127 SER G N 1
ATOM 4954 C CA . SER G 3 160 ? 178.262 184.023 179.377 1.00 85.95 127 SER G CA 1
ATOM 4955 C C . SER G 3 160 ? 177.739 183.223 178.192 1.00 88.15 127 SER G C 1
ATOM 4956 O O . SER G 3 160 ? 178.523 182.664 177.415 1.00 86.17 127 SER G O 1
ATOM 4959 N N . PRO G 3 161 ? 176.414 183.128 178.035 1.00 88.10 128 PRO G N 1
ATOM 4960 C CA . PRO G 3 161 ? 175.868 182.349 176.910 1.00 86.00 128 PRO G CA 1
ATOM 4961 C C . PRO G 3 161 ? 176.355 182.817 175.550 1.00 81.21 128 PRO G C 1
ATOM 4962 O O . PRO G 3 161 ? 176.611 181.987 174.668 1.00 82.10 128 PRO G O 1
ATOM 4966 N N . GLN G 3 162 ? 176.488 184.129 175.352 1.00 80.20 129 GLN G N 1
ATOM 4967 C CA . GLN G 3 162 ? 177.111 184.621 174.131 1.00 81.60 129 GLN G CA 1
ATOM 4968 C C . GLN G 3 162 ? 178.570 184.201 174.036 1.00 79.36 129 GLN G C 1
ATOM 4969 O O . GLN G 3 162 ? 179.038 183.875 172.941 1.00 78.70 129 GLN G O 1
ATOM 4975 N N . ASP G 3 163 ? 179.282 184.172 175.161 1.00 80.40 130 ASP G N 1
ATOM 4976 C CA . ASP G 3 163 ? 180.669 183.743 175.203 1.00 78.77 130 ASP G CA 1
ATOM 4977 C C . ASP G 3 163 ? 180.813 182.230 175.126 1.00 77.33 130 ASP G C 1
ATOM 4978 O O . ASP G 3 163 ? 181.940 181.728 175.110 1.00 78.05 130 ASP G O 1
ATOM 4983 N N . ILE G 3 164 ? 179.707 181.497 175.116 1.00 78.04 131 ILE G N 1
ATOM 4984 C CA . ILE G 3 164 ? 179.707 180.078 174.784 1.00 78.00 131 ILE G CA 1
ATOM 4985 C C . ILE G 3 164 ? 179.378 179.858 173.314 1.00 80.34 131 ILE G C 1
ATOM 4986 O O . ILE G 3 164 ? 180.049 179.088 172.627 1.00 81.34 131 ILE G O 1
ATOM 4991 N N . LEU G 3 165 ? 178.341 180.536 172.816 1.00 81.09 132 LEU G N 1
ATOM 4992 C CA . LEU G 3 165 ? 177.965 180.391 171.414 1.00 77.63 132 LEU G CA 1
ATOM 4993 C C . LEU G 3 165 ? 179.076 180.868 170.487 1.00 73.00 132 LEU G C 1
ATOM 4994 O O . LEU G 3 165 ? 179.380 180.210 169.487 1.00 72.00 132 LEU G O 1
ATOM 4999 N N . LYS G 3 166 ? 179.693 182.005 170.795 1.00 75.38 133 LYS G N 1
ATOM 5000 C CA . LYS G 3 166 ? 180.792 182.482 169.974 1.00 76.02 133 LYS G CA 1
ATOM 5001 C C . LYS G 3 166 ? 182.017 181.591 170.178 1.00 75.26 133 LYS G C 1
ATOM 5002 O O . LYS G 3 166 ? 182.101 180.813 171.133 1.00 74.55 133 LYS G O 1
ATOM 5008 N N . TYR G 3 167 ? 182.955 181.685 169.236 1.00 77.84 134 TYR G N 1
ATOM 5009 C CA . TYR G 3 167 ? 184.217 180.953 169.265 1.00 81.78 134 TYR G CA 1
ATOM 5010 C C . TYR G 3 167 ? 184.009 179.447 169.360 1.00 80.88 134 TYR G C 1
ATOM 5011 O O . TYR G 3 167 ? 183.803 178.789 168.338 1.00 82.28 134 TYR G O 1
ATOM 5020 N N . LEU G 3 168 ? 184.045 178.893 170.576 1.00 75.45 135 LEU G N 1
ATOM 5021 C CA . LEU G 3 168 ? 184.205 177.447 170.728 1.00 74.73 135 LEU G CA 1
ATOM 5022 C C . LEU G 3 168 ? 183.108 176.672 170.004 1.00 79.18 135 LEU G C 1
ATOM 5023 O O . LEU G 3 168 ? 183.311 175.514 169.620 1.00 76.33 135 LEU G O 1
ATOM 5028 N N . THR G 3 169 ? 181.940 177.283 169.806 1.00 81.96 136 THR G N 1
ATOM 5029 C CA . THR G 3 169 ? 180.924 176.645 168.974 1.00 80.11 136 THR G CA 1
ATOM 5030 C C . THR G 3 169 ? 181.117 176.994 167.499 1.00 77.54 136 THR G C 1
ATOM 5031 O O . THR G 3 169 ? 180.938 176.137 166.625 1.00 77.07 136 THR G O 1
ATOM 5035 N N . GLU G 3 170 ? 181.498 178.240 167.205 1.00 75.79 137 GLU G N 1
ATOM 5036 C CA . GLU G 3 170 ? 181.720 178.659 165.823 1.00 70.93 137 GLU G CA 1
ATOM 5037 C C . GLU G 3 170 ? 183.113 178.282 165.330 1.00 72.52 137 GLU G C 1
ATOM 5038 O O . GLU G 3 170 ? 183.279 177.888 164.171 1.00 75.21 137 GLU G O 1
ATOM 5044 N N . ASN G 3 171 ? 184.124 178.414 166.189 1.00 72.00 138 ASN G N 1
ATOM 5045 C CA . ASN G 3 171 ? 185.490 178.041 165.831 1.00 73.52 138 ASN G CA 1
ATOM 5046 C C . ASN G 3 171 ? 185.710 176.540 165.980 1.00 77.76 138 ASN G C 1
ATOM 5047 O O . ASN G 3 171 ? 186.159 175.870 165.045 1.00 85.12 138 ASN G O 1
ATOM 5052 N N . GLY G 3 172 ? 185.415 176.000 167.159 1.00 73.62 139 GLY G N 1
ATOM 5053 C CA . GLY G 3 172 ? 185.549 174.577 167.395 1.00 72.30 139 GLY G CA 1
ATOM 5054 C C . GLY G 3 172 ? 184.276 173.811 167.102 1.00 71.32 139 GLY G C 1
ATOM 5055 O O . GLY G 3 172 ? 183.628 173.298 168.018 1.00 72.28 139 GLY G O 1
ATOM 5056 N N . GLU G 3 173 ? 183.911 173.718 165.824 1.00 70.50 140 GLU G N 1
ATOM 5057 C CA . GLU G 3 173 ? 182.665 173.069 165.434 1.00 71.99 140 GLU G CA 1
ATOM 5058 C C . GLU G 3 173 ? 182.686 171.560 165.641 1.00 69.86 140 GLU G C 1
ATOM 5059 O O . GLU G 3 173 ? 181.635 170.920 165.511 1.00 69.82 140 GLU G O 1
ATOM 5065 N N . ALA G 3 174 ? 183.850 170.978 165.944 1.00 65.31 141 ALA G N 1
ATOM 5066 C CA . ALA G 3 174 ? 183.924 169.539 166.165 1.00 60.62 141 ALA G CA 1
ATOM 5067 C C . ALA G 3 174 ? 183.049 169.115 167.337 1.00 62.39 141 ALA G C 1
ATOM 5068 O O . ALA G 3 174 ? 182.336 168.109 167.256 1.00 64.90 141 ALA G O 1
ATOM 5070 N N . TYR G 3 175 ? 183.088 169.870 168.435 1.00 62.67 142 TYR G N 1
ATOM 5071 C CA . TYR G 3 175 ? 182.211 169.637 169.573 1.00 59.53 142 TYR G CA 1
ATOM 5072 C C . TYR G 3 175 ? 180.862 170.322 169.412 1.00 61.33 142 TYR G C 1
ATOM 5073 O O . TYR G 3 175 ? 180.128 170.466 170.395 1.00 56.66 142 TYR G O 1
ATOM 5082 N N . MET G 3 176 ? 180.528 170.754 168.197 1.00 63.69 143 MET G N 1
ATOM 5083 C CA . MET G 3 176 ? 179.270 171.430 167.914 1.00 64.88 143 MET G CA 1
ATOM 5084 C C . MET G 3 176 ? 178.361 170.559 167.058 1.00 65.47 143 MET G C 1
ATOM 5085 O O . MET G 3 176 ? 177.210 170.314 167.426 1.00 66.80 143 MET G O 1
ATOM 5090 N N . HIS G 3 177 ? 178.871 170.043 165.937 1.00 67.15 144 HIS G N 1
ATOM 5091 C CA . HIS G 3 177 ? 178.051 169.220 165.053 1.00 65.71 144 HIS G CA 1
ATOM 5092 C C . HIS G 3 177 ? 177.514 167.970 165.739 1.00 64.39 144 HIS G C 1
ATOM 5093 O O . HIS G 3 177 ? 176.503 167.421 1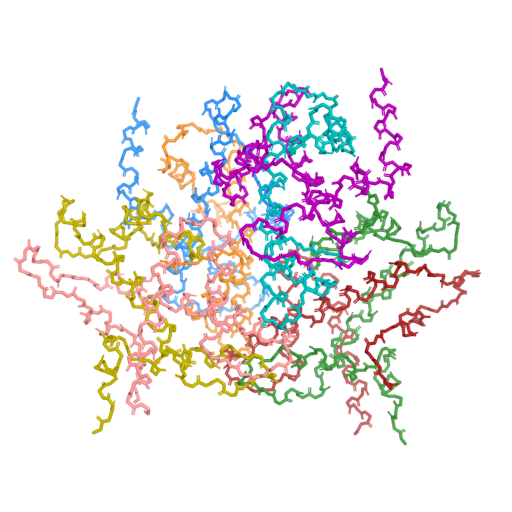65.289 1.00 67.46 144 HIS G O 1
ATOM 5100 N N . ILE G 3 178 ? 178.155 167.516 166.818 1.00 61.19 145 ILE G N 1
ATOM 5101 C CA . ILE G 3 178 ? 177.735 166.277 167.467 1.00 59.29 145 ILE G CA 1
ATOM 5102 C C . ILE G 3 178 ? 176.337 166.408 168.058 1.00 66.98 145 ILE G C 1
ATOM 5103 O O . ILE G 3 178 ? 175.556 165.449 168.038 1.00 69.26 145 ILE G O 1
ATOM 5108 N N . LEU G 3 179 ? 175.990 167.584 168.577 1.00 71.76 146 LEU G N 1
ATOM 5109 C CA . LEU G 3 179 ? 174.686 167.773 169.205 1.00 72.62 146 LEU G CA 1
ATOM 5110 C C . LEU G 3 179 ? 173.575 168.075 168.208 1.00 74.34 146 LEU G C 1
ATOM 5111 O O . LEU G 3 179 ? 172.421 167.710 168.456 1.00 75.07 146 LEU G O 1
ATOM 5116 N N . GLY G 3 180 ? 173.886 168.730 167.093 1.00 76.57 147 GLY G N 1
ATOM 5117 C CA . GLY G 3 180 ? 172.865 169.086 166.127 1.00 80.42 147 GLY G CA 1
ATOM 5118 C C . GLY G 3 180 ? 172.776 170.577 165.881 1.00 92.70 147 GLY G C 1
ATOM 5119 O O . GLY G 3 180 ? 173.680 171.168 165.284 1.00 96.16 147 GLY G O 1
ATOM 5120 N N . ASP G 3 181 ? 171.680 171.193 166.317 1.00 98.28 148 ASP G N 1
ATOM 5121 C CA . ASP G 3 181 ? 171.515 172.635 166.230 1.00 102.74 148 ASP G CA 1
ATOM 5122 C C . ASP G 3 181 ? 172.237 173.323 167.387 1.00 101.91 148 ASP G C 1
ATOM 5123 O O . ASP G 3 181 ? 172.681 172.686 168.345 1.00 100.68 148 ASP G O 1
ATOM 5128 N N . ALA G 3 182 ? 172.352 174.649 167.296 1.00 100.28 149 ALA G N 1
ATOM 5129 C CA . ALA G 3 182 ? 172.970 175.425 168.366 1.00 100.74 149 ALA G CA 1
ATOM 5130 C C . ALA G 3 182 ? 171.932 176.082 169.270 1.00 101.55 149 ALA G C 1
ATOM 5131 O O . ALA G 3 182 ? 171.813 175.708 170.440 1.00 99.46 149 ALA G O 1
ATOM 5133 N N . PHE G 3 183 ? 171.152 177.025 168.728 1.00 102.70 150 PHE G N 1
ATOM 5134 C CA . PHE G 3 183 ? 170.068 177.708 169.434 1.00 100.64 150 PHE G CA 1
ATOM 5135 C C . PHE G 3 183 ? 170.406 177.993 170.893 1.00 98.99 150 PHE G C 1
ATOM 5136 O O . PHE G 3 183 ? 169.586 177.742 171.780 1.00 99.04 150 PHE G O 1
ATOM 5144 N N . VAL G 3 184 ? 171.603 178.520 171.150 1.00 96.52 151 VAL G N 1
ATOM 5145 C CA . VAL G 3 184 ? 172.157 178.527 172.499 1.00 91.43 151 VAL G CA 1
ATOM 5146 C C . VAL G 3 184 ? 171.323 179.380 173.444 1.00 88.70 151 VAL G C 1
ATOM 5147 O O . VAL G 3 184 ? 170.701 178.863 174.376 1.00 86.95 151 VAL G O 1
ATOM 5151 N N . SER G 3 185 ? 171.292 180.680 173.210 1.00 91.85 152 SER G N 1
ATOM 5152 C CA . SER G 3 185 ? 170.657 181.617 174.133 1.00 91.85 152 SER G CA 1
ATOM 5153 C C . SER G 3 185 ? 170.601 182.973 173.447 1.00 94.85 152 SER G C 1
ATOM 5154 O O . SER G 3 185 ? 170.803 183.084 172.231 1.00 98.29 152 SER G O 1
ATOM 5157 N N . HIS G 3 186 ? 170.330 184.011 174.231 1.00 91.97 153 HIS G N 1
ATOM 5158 C CA . HIS G 3 186 ? 170.433 185.371 173.729 1.00 98.66 153 HIS G CA 1
ATOM 5159 C C . HIS G 3 186 ? 171.903 185.707 173.522 1.00 102.20 153 HIS G C 1
ATOM 5160 O O . HIS G 3 186 ? 172.459 186.562 174.218 1.00 103.67 153 HIS G O 1
ATOM 5167 N N . GLY G 3 187 ? 172.540 185.025 172.570 1.00 99.58 154 GLY G N 1
ATOM 5168 C CA . GLY G 3 187 ? 173.950 185.198 172.292 1.00 102.03 154 GLY G CA 1
ATOM 5169 C C . GLY G 3 187 ? 174.286 185.846 170.970 1.00 105.53 154 GLY G C 1
ATOM 5170 O O . GLY G 3 187 ? 175.448 185.784 170.548 1.00 103.44 154 GLY G O 1
ATOM 5171 N N . GLY G 3 188 ? 173.321 186.468 170.294 1.00 106.42 155 GLY G N 1
ATOM 5172 C CA . GLY G 3 188 ? 173.613 187.106 169.027 1.00 108.51 155 GLY G CA 1
ATOM 5173 C C . GLY G 3 188 ? 173.869 186.096 167.922 1.00 109.31 155 GLY G C 1
ATOM 5174 O O . GLY G 3 188 ? 173.363 184.971 167.933 1.00 109.23 155 GLY G O 1
ATOM 5175 N N . VAL G 3 189 ? 174.673 186.511 166.948 1.00 108.27 156 VAL G N 1
ATOM 5176 C CA . VAL G 3 189 ? 174.998 185.657 165.814 1.00 111.15 156 VAL G CA 1
ATOM 5177 C C . VAL G 3 189 ? 176.463 185.238 165.869 1.00 110.97 156 VAL G C 1
ATOM 5178 O O . VAL G 3 189 ? 177.361 186.080 165.862 1.00 109.42 156 VAL G O 1
ATOM 5182 N N . LYS H 4 100 ? 163.377 167.801 201.157 1.00 198.62 67 LYS H N 1
ATOM 5183 C CA . LYS H 4 100 ? 163.736 167.045 199.953 1.00 190.15 67 LYS H CA 1
ATOM 5184 C C . LYS H 4 100 ? 164.683 167.831 199.051 1.00 182.44 67 LYS H C 1
ATOM 5185 O O . LYS H 4 100 ? 164.531 169.042 198.865 1.00 185.75 67 LYS H O 1
ATOM 5191 N N . ASN H 4 101 ? 165.671 167.141 198.491 1.00 174.52 68 ASN H N 1
ATOM 5192 C CA . ASN H 4 101 ? 166.732 167.764 197.718 1.00 170.20 68 ASN H CA 1
ATOM 5193 C C . ASN H 4 101 ? 166.472 167.631 196.223 1.00 167.89 68 ASN H C 1
ATOM 5194 O O . ASN H 4 101 ? 165.615 166.856 195.788 1.00 169.45 68 ASN H O 1
ATOM 5199 N N . TYR H 4 102 ? 167.222 168.403 195.442 1.00 161.49 69 TYR H N 1
ATOM 5200 C CA . TYR H 4 102 ? 167.199 168.327 193.990 1.00 152.11 69 TYR H CA 1
ATOM 5201 C C . TYR H 4 102 ? 168.565 167.875 193.493 1.00 142.60 69 TYR H C 1
ATOM 5202 O O . TYR H 4 102 ? 169.599 168.301 194.017 1.00 141.30 69 TYR H O 1
ATOM 5211 N N . ASP H 4 103 ? 168.566 167.013 192.481 1.00 133.79 70 ASP H N 1
ATOM 5212 C CA . ASP H 4 103 ? 169.785 166.410 191.957 1.00 120.41 70 ASP H CA 1
ATOM 5213 C C . ASP H 4 103 ? 170.131 167.055 190.622 1.00 115.14 70 ASP H C 1
ATOM 5214 O O . ASP H 4 103 ? 169.333 167.007 189.679 1.00 111.45 70 ASP H O 1
ATOM 5219 N N . SER H 4 104 ? 171.317 167.654 190.546 1.00 112.74 71 SER H N 1
ATOM 5220 C CA . SER H 4 104 ? 171.772 168.323 189.335 1.00 97.74 71 SER H CA 1
ATOM 5221 C C . SER H 4 104 ? 173.292 168.365 189.343 1.00 87.82 71 SER H C 1
ATOM 5222 O O . SER H 4 104 ? 173.942 167.951 190.306 1.00 90.81 71 SER H O 1
ATOM 5225 N N . PHE H 4 105 ? 173.851 168.877 188.248 1.00 79.33 72 PHE H N 1
ATOM 5226 C CA . PHE H 4 105 ? 175.292 168.981 188.070 1.00 76.65 72 PHE H CA 1
ATOM 5227 C C . PHE H 4 105 ? 175.803 170.401 188.280 1.00 75.21 72 PHE H C 1
ATOM 5228 O O . PHE H 4 105 ? 176.876 170.745 187.773 1.00 76.92 72 PHE H O 1
ATOM 5236 N N . ALA H 4 106 ? 175.055 171.233 189.009 1.00 75.09 73 ALA H N 1
ATOM 5237 C CA . ALA H 4 106 ? 175.431 172.637 189.144 1.00 75.33 73 ALA H CA 1
ATOM 5238 C C . ALA H 4 106 ? 176.789 172.792 189.818 1.00 73.70 73 ALA H C 1
ATOM 5239 O O . ALA H 4 106 ? 177.632 173.569 189.357 1.00 73.58 73 ALA H O 1
ATOM 5241 N N . THR H 4 107 ? 177.022 172.063 190.910 1.00 71.24 74 THR H N 1
ATOM 5242 C CA . THR H 4 107 ? 178.321 172.141 191.571 1.00 70.34 74 THR H CA 1
ATOM 5243 C C . THR H 4 107 ? 179.390 171.388 190.790 1.00 70.50 74 THR H C 1
ATOM 5244 O O . THR H 4 107 ? 180.512 171.882 190.624 1.00 69.30 74 THR H O 1
ATOM 5248 N N . PHE H 4 108 ? 179.056 170.195 190.292 1.00 72.40 75 PHE H N 1
ATOM 5249 C CA . PHE H 4 108 ? 180.056 169.366 189.630 1.00 71.98 75 PHE H CA 1
ATOM 5250 C C . PHE H 4 108 ? 180.601 170.034 188.377 1.00 70.53 75 PHE H C 1
ATOM 5251 O O . PHE H 4 108 ? 181.775 169.847 188.042 1.00 73.95 75 PHE H O 1
ATOM 5259 N N . ILE H 4 109 ? 179.776 170.819 187.683 1.00 71.86 76 ILE H N 1
ATOM 5260 C CA . ILE H 4 109 ? 180.270 171.574 186.537 1.00 70.03 76 ILE H CA 1
ATOM 5261 C C . ILE H 4 109 ? 181.298 172.603 186.981 1.00 69.20 76 ILE H C 1
ATOM 5262 O O . ILE H 4 109 ? 182.303 172.828 186.296 1.00 67.18 76 ILE H O 1
ATOM 5267 N N . ALA H 4 110 ? 181.084 173.231 188.137 1.00 70.41 77 ALA H N 1
ATOM 5268 C CA . ALA H 4 110 ? 182.103 174.113 188.686 1.00 73.62 77 ALA H CA 1
ATOM 5269 C C . ALA H 4 110 ? 183.293 173.351 189.256 1.00 75.90 77 ALA H C 1
ATOM 5270 O O . ALA H 4 110 ? 184.316 173.974 189.558 1.00 75.13 77 ALA H O 1
ATOM 5272 N N . LYS H 4 111 ? 183.187 172.032 189.410 1.00 77.84 78 LYS H N 1
ATOM 5273 C CA . LYS H 4 111 ? 184.265 171.228 189.976 1.00 79.94 78 LYS H CA 1
ATOM 5274 C C . LYS H 4 111 ? 185.281 170.736 188.949 1.00 80.48 78 LYS H C 1
ATOM 5275 O O . LYS H 4 111 ? 186.263 170.098 189.341 1.00 82.19 78 LYS H O 1
ATOM 5281 N N . LEU H 4 112 ? 185.090 171.009 187.658 1.00 76.72 79 LEU H N 1
ATOM 5282 C CA . LEU H 4 112 ? 186.079 170.590 186.671 1.00 76.59 79 LEU H CA 1
ATOM 5283 C C . LEU H 4 112 ? 187.361 171.408 186.812 1.00 84.00 79 LEU H C 1
ATOM 5284 O O . LEU H 4 112 ? 187.523 172.222 187.726 1.00 85.18 79 LEU H O 1
ATOM 5289 N N . VAL H 4 113 ? 188.290 171.175 185.886 1.00 90.09 80 VAL H N 1
ATOM 5290 C CA . VAL H 4 113 ? 189.657 171.661 186.026 1.00 99.43 80 VAL H CA 1
ATOM 5291 C C . VAL H 4 113 ? 189.669 173.182 186.004 1.00 102.74 80 VAL H C 1
ATOM 5292 O O . VAL H 4 113 ? 189.483 173.810 184.955 1.00 95.56 80 VAL H O 1
ATOM 5296 N N . GLY H 4 114 ? 189.880 173.773 187.175 1.00 112.04 81 GLY H N 1
ATOM 5297 C CA . GLY H 4 114 ? 190.002 175.201 187.330 1.00 117.18 81 GLY H CA 1
ATOM 5298 C C . GLY H 4 114 ? 191.327 175.650 187.923 1.00 130.92 81 GLY H C 1
ATOM 5299 O O . GLY H 4 114 ? 191.809 176.746 187.617 1.00 129.35 81 GLY H O 1
ATOM 5300 N N . PRO H 4 115 ? 191.946 174.826 188.812 1.00 138.61 82 PRO H N 1
ATOM 5301 C CA . PRO H 4 115 ? 193.320 175.127 189.238 1.00 142.47 82 PRO H CA 1
ATOM 5302 C C . PRO H 4 115 ? 194.253 175.362 188.064 1.00 143.42 82 PRO H C 1
ATOM 5303 O O . PRO H 4 115 ? 194.507 174.458 187.262 1.00 141.93 82 PRO H O 1
ATOM 5307 N N . ASN H 4 116 ? 194.767 176.584 187.961 1.00 145.32 83 ASN H N 1
ATOM 5308 C CA . ASN H 4 116 ? 195.546 176.998 186.801 1.00 149.45 83 ASN H CA 1
ATOM 5309 C C . ASN H 4 116 ? 196.644 177.939 187.266 1.00 152.01 83 ASN H C 1
ATOM 5310 O O . ASN H 4 116 ? 196.356 178.978 187.868 1.00 151.47 83 ASN H O 1
ATOM 5315 N N . GLY H 4 117 ? 197.892 177.572 186.993 1.00 155.14 84 GLY H N 1
ATOM 5316 C CA . GLY H 4 117 ? 199.018 178.413 187.344 1.00 156.56 84 GLY H CA 1
ATOM 5317 C C . GLY H 4 117 ? 199.568 179.181 186.162 1.00 156.61 84 GLY H C 1
ATOM 5318 O O . GLY H 4 117 ? 200.034 180.314 186.314 1.00 154.70 84 GLY H O 1
ATOM 5319 N N . LYS H 4 118 ? 199.518 178.576 184.974 1.00 156.63 85 LYS H N 1
ATOM 5320 C CA . LYS H 4 118 ? 200.054 179.219 183.781 1.00 158.27 85 LYS H CA 1
ATOM 5321 C C . LYS H 4 118 ? 199.005 180.018 183.017 1.00 156.35 85 LYS H C 1
ATOM 5322 O O . LYS H 4 118 ? 199.362 180.753 182.090 1.00 156.48 85 LYS H O 1
ATOM 5328 N N . GLY H 4 119 ? 197.731 179.905 183.386 1.00 152.17 86 GLY H N 1
ATOM 5329 C CA . GLY H 4 119 ? 196.690 180.656 182.712 1.00 145.80 86 GLY H CA 1
ATOM 5330 C C . GLY H 4 119 ? 195.665 181.279 183.638 1.00 142.17 86 GLY H C 1
ATOM 5331 O O . GLY H 4 119 ? 194.818 182.058 183.191 1.00 138.13 86 GLY H O 1
ATOM 5332 N N . ARG H 4 120 ? 195.758 180.968 184.934 1.00 144.76 87 ARG H N 1
ATOM 5333 C CA . ARG H 4 120 ? 194.758 181.350 185.929 1.00 138.94 87 ARG H CA 1
ATOM 5334 C C . ARG H 4 120 ? 193.340 181.131 185.414 1.00 135.23 87 ARG H C 1
ATOM 5335 O O . ARG H 4 120 ? 193.044 180.109 184.788 1.00 136.03 87 ARG H O 1
ATOM 5343 N N . LYS H 4 121 ? 192.469 182.100 185.673 1.00 128.62 88 LYS H N 1
ATOM 5344 C CA . LYS H 4 121 ? 191.104 182.113 185.158 1.00 122.08 88 LYS H CA 1
ATOM 5345 C C . LYS H 4 121 ? 190.297 180.859 185.510 1.00 113.84 88 LYS H C 1
ATOM 5346 O O . LYS H 4 121 ? 189.869 180.121 184.617 1.00 108.17 88 LYS H O 1
ATOM 5352 N N . PRO H 4 122 ? 190.073 180.582 186.808 1.00 111.18 89 PRO H N 1
ATOM 5353 C CA . PRO H 4 122 ? 189.094 179.567 187.209 1.00 109.18 89 PRO H CA 1
ATOM 5354 C C . PRO H 4 122 ? 187.709 180.170 187.433 1.00 100.46 89 PRO H C 1
ATOM 5355 O O . PRO H 4 122 ? 187.079 179.965 188.476 1.00 102.75 89 PRO H O 1
ATOM 5359 N N . GLY H 4 123 ? 187.222 180.922 186.447 1.00 88.84 90 GLY H N 1
ATOM 5360 C CA . GLY H 4 123 ? 185.998 181.675 186.593 1.00 79.78 90 GLY H CA 1
ATOM 5361 C C . GLY H 4 123 ? 184.798 180.990 185.962 1.00 72.43 90 GLY H C 1
ATOM 5362 O O . GLY H 4 123 ? 184.916 180.022 185.217 1.00 75.74 90 GLY H O 1
ATOM 5363 N N . PHE H 4 124 ? 183.623 181.527 186.280 1.00 68.20 91 PHE H N 1
ATOM 5364 C CA . PHE H 4 124 ? 182.369 181.041 185.725 1.00 66.19 91 PHE H CA 1
ATOM 5365 C C . PHE H 4 124 ? 181.294 182.071 186.033 1.00 66.22 91 PHE H C 1
ATOM 5366 O O . PHE H 4 124 ? 181.563 183.114 186.630 1.00 77.02 91 PHE H O 1
ATOM 5374 N N . SER H 4 125 ? 180.065 181.768 185.620 1.00 64.25 92 SER H N 1
ATOM 5375 C CA . SER H 4 125 ? 178.933 182.633 185.919 1.00 68.41 92 SER H CA 1
ATOM 5376 C C . SER H 4 125 ? 177.657 181.809 185.950 1.00 66.78 92 SER H C 1
ATOM 5377 O O . SER H 4 125 ? 177.610 180.678 185.464 1.00 71.37 92 SER H O 1
ATOM 5380 N N . ALA H 4 126 ? 176.611 182.402 186.527 1.00 73.01 93 ALA H N 1
ATOM 5381 C CA . ALA H 4 126 ? 175.348 181.688 186.675 1.00 75.83 93 ALA H CA 1
ATOM 5382 C C . ALA H 4 126 ? 174.507 181.752 185.409 1.00 73.12 93 ALA H C 1
ATOM 5383 O O . ALA H 4 126 ? 173.519 181.019 185.288 1.00 75.63 93 ALA H O 1
ATOM 5385 N N . LYS H 4 127 ? 174.864 182.622 184.464 1.00 71.83 94 LYS H N 1
ATOM 5386 C CA . LYS H 4 127 ? 174.122 182.680 183.209 1.00 79.80 94 LYS H CA 1
ATOM 5387 C C . LYS H 4 127 ? 174.395 181.451 182.349 1.00 75.60 94 LYS H C 1
ATOM 5388 O O . LYS H 4 127 ? 173.472 180.885 181.752 1.00 71.67 94 LYS H O 1
ATOM 5394 N N . GLY H 4 128 ? 175.654 181.026 182.274 1.00 74.98 95 GLY H N 1
ATOM 5395 C CA . GLY H 4 1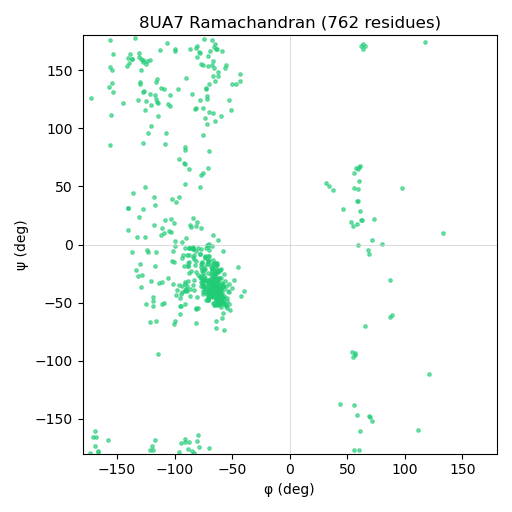28 ? 176.055 179.867 181.507 1.00 72.84 95 GLY H CA 1
ATOM 5396 C C . GLY H 4 128 ? 175.878 178.533 182.194 1.00 72.42 95 GLY H C 1
ATOM 5397 O O . GLY H 4 128 ? 176.055 177.491 181.553 1.00 69.87 95 GLY H O 1
ATOM 5398 N N . MET H 4 129 ? 175.543 178.530 183.487 1.00 70.44 96 MET H N 1
ATOM 5399 C CA . MET H 4 129 ? 175.276 177.278 184.187 1.00 65.36 96 MET H CA 1
ATOM 5400 C C . MET H 4 129 ? 174.165 176.495 183.503 1.00 67.54 96 MET H C 1
ATOM 5401 O O . MET H 4 129 ? 174.275 175.278 183.317 1.00 71.17 96 MET H O 1
ATOM 5406 N N . GLU H 4 130 ? 173.085 177.180 183.125 1.00 68.80 97 GLU H N 1
ATOM 5407 C CA . GLU H 4 130 ? 171.931 176.487 182.565 1.00 72.97 97 GLU H CA 1
ATOM 5408 C C . GLU H 4 130 ? 172.283 175.787 181.258 1.00 69.97 97 GLU H C 1
ATOM 5409 O O . GLU H 4 130 ? 171.947 174.613 181.064 1.00 70.76 97 GLU H O 1
ATOM 5415 N N . VAL H 4 131 ? 172.979 176.482 180.355 1.00 66.32 98 VAL H N 1
ATOM 5416 C CA . VAL H 4 131 ? 173.335 175.855 179.087 1.00 66.45 98 VAL H CA 1
ATOM 5417 C C . VAL H 4 131 ? 174.379 174.764 179.295 1.00 65.82 98 VAL H C 1
ATOM 5418 O O . VAL H 4 131 ? 174.297 173.693 178.675 1.00 69.77 98 VAL H O 1
ATOM 5422 N N . LEU H 4 132 ? 175.331 174.989 180.199 1.00 61.90 99 LEU H N 1
ATOM 5423 C CA . LEU H 4 132 ? 176.414 173.983 180.365 1.00 63.46 99 LEU H CA 1
ATOM 5424 C C . LEU H 4 132 ? 175.847 172.727 181.041 1.00 67.15 99 LEU H C 1
ATOM 5425 O O . LEU H 4 132 ? 176.436 171.653 180.837 1.00 63.67 99 LEU H O 1
ATOM 5430 N N . GLU H 4 133 ? 174.752 172.844 181.806 1.00 70.09 100 GLU H N 1
ATOM 5431 C CA . GLU H 4 133 ? 174.134 171.673 182.411 1.00 66.62 100 GLU H CA 1
ATOM 5432 C C . GLU H 4 133 ? 173.043 171.059 181.544 1.00 66.91 100 GLU H C 1
ATOM 5433 O O . GLU H 4 133 ? 172.690 169.896 181.762 1.00 72.67 100 GLU H O 1
ATOM 5439 N N . SER H 4 134 ? 172.500 171.797 180.576 1.00 63.04 101 SER H N 1
ATOM 5440 C CA . SER H 4 134 ? 171.623 171.193 179.583 1.00 65.76 101 SER H CA 1
ATOM 5441 C C . SER H 4 134 ? 172.390 170.433 178.511 1.00 65.74 101 SER H C 1
ATOM 5442 O O . SER H 4 134 ? 171.850 169.476 177.938 1.00 64.59 101 SER H O 1
ATOM 5445 N N . ILE H 4 135 ? 173.635 170.832 178.239 1.00 62.94 102 ILE H N 1
ATOM 5446 C CA . ILE H 4 135 ? 174.459 170.117 177.267 1.00 62.23 102 ILE H CA 1
ATOM 5447 C C . ILE H 4 135 ? 174.645 168.660 177.682 1.00 64.19 102 ILE H C 1
ATOM 5448 O O . ILE H 4 135 ? 174.510 167.739 176.861 1.00 63.62 102 ILE H O 1
ATOM 5453 N N . VAL H 4 136 ? 174.957 168.430 178.960 1.00 62.57 103 VAL H N 1
ATOM 5454 C CA . VAL H 4 136 ? 175.214 167.075 179.447 1.00 53.61 103 VAL H CA 1
ATOM 5455 C C . VAL H 4 136 ? 173.972 166.209 179.294 1.00 53.33 103 VAL H C 1
ATOM 5456 O O . VAL H 4 136 ? 174.040 165.071 178.811 1.00 56.74 103 VAL H O 1
ATOM 5460 N N . LYS H 4 137 ? 172.819 166.737 179.707 1.00 50.95 104 LYS H N 1
ATOM 5461 C CA . LYS H 4 137 ? 171.576 165.983 179.595 1.00 55.10 104 LYS H CA 1
ATOM 5462 C C . LYS H 4 137 ? 171.250 165.669 178.141 1.00 61.67 104 LYS H C 1
ATOM 5463 O O . LYS H 4 137 ? 170.820 164.550 177.819 1.00 62.80 104 LYS H O 1
ATOM 5469 N N . SER H 4 138 ? 171.453 166.640 177.245 1.00 60.48 105 SER H N 1
ATOM 5470 C CA . SER H 4 138 ? 171.169 166.407 175.833 1.00 56.28 105 SER H CA 1
ATOM 5471 C C . SER H 4 138 ? 172.038 165.288 175.274 1.00 54.21 105 SER H C 1
ATOM 5472 O O . SER H 4 138 ? 171.535 164.370 174.614 1.00 55.84 105 SER H O 1
ATOM 5475 N N . LEU H 4 139 ? 173.349 165.338 175.539 1.00 52.84 106 LEU H N 1
ATOM 5476 C CA . LEU H 4 139 ? 174.224 164.280 175.037 1.00 53.38 106 LEU H CA 1
ATOM 5477 C C . LEU H 4 139 ? 173.845 162.923 175.615 1.00 57.00 106 LEU H C 1
ATOM 5478 O O . LEU H 4 139 ? 173.810 161.917 174.890 1.00 60.97 106 LEU H O 1
ATOM 5483 N N . ALA H 4 140 ? 173.567 162.873 176.921 1.00 53.41 107 ALA H N 1
ATOM 5484 C CA . ALA H 4 140 ? 173.250 161.600 177.557 1.00 49.05 107 ALA H CA 1
ATOM 5485 C C . ALA H 4 140 ? 172.008 160.976 176.940 1.00 51.08 107 ALA H C 1
ATOM 5486 O O . ALA H 4 140 ? 172.018 159.800 176.556 1.00 56.26 107 ALA H O 1
ATOM 5488 N N . THR H 4 141 ? 170.930 161.755 176.815 1.00 51.07 108 THR H N 1
ATOM 5489 C CA . THR H 4 141 ? 169.708 161.215 176.227 1.00 55.05 108 THR H CA 1
ATOM 5490 C C . THR H 4 141 ? 169.929 160.802 174.775 1.00 58.03 108 THR H C 1
ATOM 5491 O O . THR H 4 141 ? 169.492 159.719 174.354 1.00 58.46 108 THR H O 1
ATOM 5495 N N . GLU H 4 142 ? 170.625 161.641 174.000 1.00 59.46 109 GLU H N 1
ATOM 5496 C CA . GLU H 4 142 ? 170.807 161.360 172.581 1.00 58.82 109 GLU H CA 1
ATOM 5497 C C . GLU H 4 142 ? 171.564 160.058 172.363 1.00 55.26 109 GLU H C 1
ATOM 5498 O O . GLU H 4 142 ? 171.170 159.240 171.525 1.00 56.50 109 GLU H O 1
ATOM 5504 N N . MET H 4 143 ? 172.649 159.840 173.107 1.00 52.36 110 MET H N 1
ATOM 5505 C CA . MET H 4 143 ? 173.404 158.610 172.892 1.00 53.53 110 MET H CA 1
ATOM 5506 C C . MET H 4 143 ? 172.726 157.397 173.521 1.00 54.15 110 MET H C 1
ATOM 5507 O O . MET H 4 143 ? 172.835 156.287 172.981 1.00 53.07 110 MET H O 1
ATOM 5512 N N . THR H 4 144 ? 172.019 157.578 174.642 1.00 57.34 111 THR H N 1
ATOM 5513 C CA . THR H 4 144 ? 171.332 156.450 175.260 1.00 52.47 111 THR H CA 1
ATOM 5514 C C . THR H 4 144 ? 170.218 155.922 174.368 1.00 56.05 111 THR H C 1
ATOM 5515 O O . THR H 4 144 ? 169.995 154.707 174.306 1.00 60.76 111 THR H O 1
ATOM 5519 N N . ILE H 4 145 ? 169.503 156.811 173.671 1.00 56.69 112 ILE H N 1
ATOM 5520 C CA . ILE H 4 145 ? 168.434 156.352 172.783 1.00 58.31 112 ILE H CA 1
ATOM 5521 C C . ILE H 4 145 ? 168.995 155.422 171.713 1.00 56.33 112 ILE H C 1
ATOM 5522 O O . ILE H 4 145 ? 168.457 154.334 171.461 1.00 55.02 112 ILE H O 1
ATOM 5527 N N . VAL H 4 146 ? 170.099 155.827 171.083 1.00 54.86 113 VAL H N 1
ATOM 5528 C CA . VAL H 4 146 ? 170.660 155.036 169.995 1.00 51.21 113 VAL H CA 1
ATOM 5529 C C . VAL H 4 146 ? 171.249 153.737 170.529 1.00 54.40 113 VAL H C 1
ATOM 5530 O O . VAL H 4 146 ? 171.127 152.683 169.895 1.00 57.73 113 VAL H O 1
ATOM 5534 N N . ALA H 4 147 ? 171.890 153.782 171.701 1.00 54.22 114 ALA H N 1
ATOM 5535 C CA . ALA H 4 147 ? 172.424 152.551 172.279 1.00 52.36 114 ALA H CA 1
ATOM 5536 C C . ALA H 4 147 ? 171.311 151.558 172.593 1.00 50.44 114 ALA H C 1
ATOM 5537 O O . ALA H 4 147 ? 171.436 150.360 172.305 1.00 47.68 114 ALA H O 1
ATOM 5539 N N . ASN H 4 148 ? 170.207 152.037 173.170 1.00 54.43 115 ASN H N 1
ATOM 5540 C CA . ASN H 4 148 ? 169.088 151.148 173.467 1.00 54.48 115 ASN H CA 1
ATOM 5541 C C . ASN H 4 148 ? 168.485 150.572 172.193 1.00 58.18 115 ASN H C 1
ATOM 5542 O O . ASN H 4 148 ? 168.167 149.378 172.140 1.00 61.40 115 ASN H O 1
ATOM 5547 N N . GLU H 4 149 ? 168.314 151.401 171.159 1.00 61.19 116 GLU H N 1
ATOM 5548 C CA . GLU H 4 149 ? 167.773 150.894 169.900 1.00 63.81 116 GLU H CA 1
ATOM 5549 C C . GLU H 4 149 ? 168.692 149.834 169.304 1.00 60.28 116 GLU H C 1
ATOM 5550 O O . GLU H 4 149 ? 168.236 148.759 168.900 1.00 57.22 116 GLU H O 1
ATOM 5556 N N . LEU H 4 150 ? 169.998 150.103 169.282 1.00 57.67 117 LEU H N 1
ATOM 5557 C CA . LEU H 4 150 ? 170.961 149.142 168.763 1.00 52.87 117 LEU H CA 1
ATOM 5558 C C . LEU H 4 150 ? 170.981 147.849 169.564 1.00 55.94 117 LEU H C 1
ATOM 5559 O O . LEU H 4 150 ? 171.285 146.791 169.003 1.00 54.23 117 LEU H O 1
ATOM 5564 N N . ALA H 4 151 ? 170.677 147.909 170.863 1.00 58.63 118 ALA H N 1
ATOM 5565 C CA . ALA H 4 151 ? 170.631 146.693 171.670 1.00 56.36 118 ALA H CA 1
ATOM 5566 C C . ALA H 4 151 ? 169.538 145.735 171.217 1.00 56.97 118 ALA H C 1
ATOM 5567 O O . ALA H 4 151 ? 169.756 144.520 171.206 1.00 60.06 118 ALA H O 1
ATOM 5569 N N . LYS H 4 152 ? 168.365 146.256 170.851 1.00 57.80 119 LYS H N 1
ATOM 5570 C CA . LYS H 4 152 ? 167.241 145.400 170.488 1.00 63.20 119 LYS H CA 1
ATOM 5571 C C . LYS H 4 152 ? 167.512 144.568 169.241 1.00 65.46 119 LYS H C 1
ATOM 5572 O O . LYS H 4 152 ? 166.827 143.563 169.022 1.00 62.10 119 LYS H O 1
ATOM 5578 N N . HIS H 4 153 ? 168.477 144.968 168.411 1.00 62.34 120 HIS H N 1
ATOM 5579 C CA . HIS H 4 153 ? 168.808 144.177 167.230 1.00 59.05 120 HIS H CA 1
ATOM 5580 C C . HIS H 4 153 ? 169.346 142.808 167.622 1.00 60.98 120 HIS H C 1
ATOM 5581 O O . HIS H 4 153 ? 168.929 141.781 167.074 1.00 60.41 120 HIS H O 1
ATOM 5588 N N . GLN H 4 154 ? 170.272 142.774 168.579 1.00 60.53 121 GLN H N 1
ATOM 5589 C CA . GLN H 4 154 ? 170.901 141.524 168.980 1.00 61.39 121 GLN H CA 1
ATOM 5590 C C . GLN H 4 154 ? 169.955 140.597 169.728 1.00 66.76 121 GLN H C 1
ATOM 5591 O O . GLN H 4 154 ? 170.281 139.418 169.900 1.00 73.56 121 GLN H O 1
ATOM 5597 N N . GLY H 4 155 ? 168.800 141.089 170.165 1.00 65.44 122 GLY H N 1
ATOM 5598 C CA . GLY H 4 155 ? 167.932 140.325 171.032 1.00 69.16 122 GLY H CA 1
ATOM 5599 C C . GLY H 4 155 ? 168.343 140.333 172.486 1.00 69.90 122 GLY H C 1
ATOM 5600 O O . GLY H 4 155 ? 167.667 139.703 173.308 1.00 71.31 122 GLY H O 1
ATOM 5601 N N . ARG H 4 156 ? 169.424 141.027 172.827 1.00 67.64 123 ARG H N 1
ATOM 5602 C CA . ARG H 4 156 ? 169.883 141.124 174.200 1.00 69.20 123 ARG H CA 1
ATOM 5603 C C . ARG H 4 156 ? 168.987 142.069 174.992 1.00 72.25 123 ARG H C 1
ATOM 5604 O O . ARG H 4 156 ? 168.056 142.684 174.465 1.00 70.44 123 ARG H O 1
ATOM 5612 N N . GLN H 4 157 ? 169.277 142.176 176.288 1.00 77.36 124 GLN H N 1
ATOM 5613 C CA . GLN H 4 157 ? 168.620 143.171 177.124 1.00 79.15 124 GLN H CA 1
ATOM 5614 C C . GLN H 4 157 ? 169.601 143.799 178.116 1.00 77.03 124 GLN H C 1
ATOM 5615 O O . GLN H 4 157 ? 169.208 144.206 179.213 1.00 75.42 124 GLN H O 1
ATOM 5621 N N . THR H 4 158 ? 170.872 143.914 177.739 1.00 76.06 125 THR H N 1
ATOM 5622 C CA . THR H 4 158 ? 171.905 144.459 178.609 1.00 71.77 125 THR H CA 1
ATOM 5623 C C . THR H 4 158 ? 172.685 145.537 177.867 1.00 71.84 125 THR H C 1
ATOM 5624 O O . THR H 4 158 ? 173.000 145.377 176.685 1.00 77.42 125 THR H O 1
ATOM 5628 N N . LEU H 4 159 ? 172.985 146.638 178.557 1.00 62.94 126 LEU H N 1
ATOM 5629 C CA . LEU H 4 159 ? 173.794 147.721 178.005 1.00 57.54 126 LEU H CA 1
ATOM 5630 C C . LEU H 4 159 ? 175.029 147.914 178.871 1.00 60.27 126 LEU H C 1
ATOM 5631 O O . LEU H 4 159 ? 174.908 148.202 180.065 1.00 71.99 126 LEU H O 1
ATOM 5636 N N . GLY H 4 160 ? 176.210 147.758 178.279 1.00 57.49 127 GLY H N 1
ATOM 5637 C CA . GLY H 4 160 ? 177.419 148.207 178.943 1.00 59.95 127 GLY H CA 1
ATOM 5638 C C . GLY H 4 160 ? 178.672 148.131 178.097 1.00 58.96 127 GLY H C 1
ATOM 5639 O O . GLY H 4 160 ? 178.988 147.074 177.544 1.00 63.44 127 GLY H O 1
ATOM 5640 N N . ALA H 4 161 ? 179.390 149.253 177.984 1.00 56.26 128 ALA H N 1
ATOM 5641 C CA . ALA H 4 161 ? 180.703 149.323 177.344 1.00 59.42 128 ALA H CA 1
ATOM 5642 C C . ALA H 4 161 ? 180.662 148.885 175.884 1.00 61.13 128 ALA H C 1
ATOM 5643 O O . ALA H 4 161 ? 181.685 148.893 175.193 1.00 64.19 128 ALA H O 1
ATOM 5645 N N . GLY H 4 162 ? 179.480 148.512 175.411 1.00 56.49 129 GLY H N 1
ATOM 5646 C CA . GLY H 4 162 ? 179.265 147.991 174.080 1.00 51.96 129 GLY H CA 1
ATOM 5647 C C . GLY H 4 162 ? 178.420 148.934 173.259 1.00 53.06 129 GLY H C 1
ATOM 5648 O O . GLY H 4 162 ? 178.925 149.846 172.593 1.00 53.33 129 GLY H O 1
ATOM 5649 N N . ASP H 4 163 ? 177.115 148.664 173.277 1.00 53.63 130 ASP H N 1
ATOM 5650 C CA . ASP H 4 163 ? 176.098 149.457 172.602 1.00 54.40 130 ASP H CA 1
ATOM 5651 C C . ASP H 4 163 ? 176.368 150.952 172.700 1.00 51.44 130 ASP H C 1
ATOM 5652 O O . ASP H 4 163 ? 176.176 151.674 171.722 1.00 50.16 130 ASP H O 1
ATOM 5657 N N . PHE H 4 164 ? 176.827 151.432 173.857 1.00 52.24 131 PHE H N 1
ATOM 5658 C CA . PHE H 4 164 ? 177.164 152.848 173.966 1.00 53.65 131 PHE H CA 1
ATOM 5659 C C . PHE H 4 164 ? 178.358 153.209 173.090 1.00 54.15 131 PHE H C 1
ATOM 5660 O O . PHE H 4 164 ? 178.367 154.267 172.452 1.00 58.40 131 PHE H O 1
ATOM 5668 N N . ARG H 4 165 ? 179.378 152.350 173.052 1.00 54.55 132 ARG H N 1
ATOM 5669 C CA . ARG H 4 165 ? 180.539 152.628 172.212 1.00 54.75 132 ARG H CA 1
ATOM 5670 C C . ARG H 4 165 ? 180.150 152.648 170.739 1.00 51.11 132 ARG H C 1
ATOM 5671 O O . ARG H 4 165 ? 180.566 153.535 169.980 1.00 49.47 132 ARG H O 1
ATOM 5679 N N . THR H 4 166 ? 179.337 151.680 170.317 1.00 49.25 133 THR H N 1
ATOM 5680 C CA . THR H 4 166 ? 178.871 151.682 168.936 1.00 47.43 133 THR H CA 1
ATOM 5681 C C . THR H 4 166 ? 177.960 152.871 168.656 1.00 50.19 133 THR H C 1
ATOM 5682 O O . THR H 4 166 ? 177.957 153.396 167.540 1.00 54.99 133 THR H O 1
ATOM 5686 N N . ALA H 4 167 ? 177.193 153.319 169.652 1.00 46.50 134 ALA H N 1
ATOM 5687 C CA . ALA H 4 167 ? 176.377 154.516 169.486 1.00 44.53 134 ALA H CA 1
ATOM 5688 C C . ALA H 4 167 ? 177.246 155.745 169.269 1.00 47.62 134 ALA H C 1
ATOM 5689 O O . ALA H 4 167 ? 176.926 156.606 168.443 1.00 49.96 134 ALA H O 1
ATOM 5691 N N . LEU H 4 168 ? 178.343 155.851 170.018 1.00 48.86 135 LEU H N 1
ATOM 5692 C CA . LEU H 4 168 ? 179.276 156.953 169.811 1.00 48.06 135 LEU H CA 1
ATOM 5693 C C . LEU H 4 168 ? 179.889 156.890 168.419 1.00 52.27 135 LEU H C 1
ATOM 5694 O O . LEU H 4 168 ? 180.018 157.916 167.738 1.00 58.49 135 LEU H O 1
ATOM 5699 N N . ALA H 4 169 ? 180.260 155.688 167.972 1.00 49.17 136 ALA H N 1
ATOM 5700 C CA . ALA H 4 169 ? 180.804 155.544 166.625 1.00 47.60 136 ALA H CA 1
ATOM 5701 C C . ALA H 4 169 ? 179.780 155.945 165.569 1.00 43.74 136 ALA H C 1
ATOM 5702 O O . ALA H 4 169 ? 180.128 156.572 164.562 1.00 46.12 136 ALA H O 1
ATOM 5704 N N . VAL H 4 170 ? 178.511 155.597 165.784 1.00 42.42 137 VAL H N 1
ATOM 5705 C CA . VAL H 4 170 ? 177.469 155.936 164.819 1.00 41.27 137 VAL H CA 1
ATOM 5706 C C . VAL H 4 170 ? 177.226 157.439 164.795 1.00 48.26 137 VAL H C 1
ATOM 5707 O O . VAL H 4 170 ? 177.047 158.033 163.726 1.00 53.12 137 VAL H O 1
ATOM 5711 N N . ARG H 4 171 ? 177.206 158.080 165.967 1.00 51.68 138 ARG H N 1
ATOM 5712 C CA . ARG H 4 171 ? 177.022 159.527 166.021 1.00 51.34 138 ARG H CA 1
ATOM 5713 C C . ARG H 4 171 ? 178.245 160.286 165.530 1.00 51.09 138 ARG H C 1
ATOM 5714 O O . ARG H 4 171 ? 178.141 161.483 165.245 1.00 49.52 138 ARG H O 1
ATOM 5722 N N . GLY H 4 172 ? 179.397 159.628 165.444 1.00 52.92 139 GLY H N 1
ATOM 5723 C CA . GLY H 4 172 ? 180.540 160.220 164.779 1.00 54.62 139 GLY H CA 1
ATOM 5724 C C . GLY H 4 172 ? 180.461 160.081 163.271 1.00 55.95 139 GLY H C 1
ATOM 5725 O O . GLY H 4 172 ? 180.701 161.043 162.536 1.00 60.08 139 GLY H O 1
ATOM 5726 N N . SER H 4 173 ? 180.110 158.881 162.801 1.00 51.14 140 SER H N 1
ATOM 5727 C CA . SER H 4 173 ? 179.986 158.645 161.365 1.00 49.75 140 SER H CA 1
ATOM 5728 C C . SER H 4 173 ? 178.890 159.505 160.749 1.00 51.91 140 SER H C 1
ATOM 5729 O O . SER H 4 173 ? 179.062 160.049 159.653 1.00 53.51 140 SER H O 1
ATOM 5732 N N . LEU H 4 174 ? 177.753 159.635 161.438 1.00 52.68 141 LEU H N 1
ATOM 5733 C CA . LEU H 4 174 ? 176.650 160.435 160.918 1.00 53.99 141 LEU H CA 1
ATOM 5734 C C . LEU H 4 174 ? 177.044 161.900 160.794 1.00 61.69 141 LEU H C 1
ATOM 5735 O O . LEU H 4 174 ? 176.534 162.611 159.923 1.00 64.51 141 LEU H O 1
ATOM 5740 N N . ILE H 4 175 ? 177.970 162.359 161.632 1.00 61.99 142 ILE H N 1
ATOM 5741 C CA . ILE H 4 175 ? 178.405 163.748 161.588 1.00 56.16 142 ILE H CA 1
ATOM 5742 C C . ILE H 4 175 ? 179.513 163.976 160.565 1.00 61.84 142 ILE H C 1
ATOM 5743 O O . ILE H 4 175 ? 179.648 165.097 160.052 1.00 64.31 142 ILE H O 1
ATOM 5748 N N . ALA H 4 176 ? 180.257 162.927 160.201 1.00 68.53 143 ALA H N 1
ATOM 5749 C CA . ALA H 4 176 ? 181.459 163.040 159.370 1.00 72.67 143 ALA H CA 1
ATOM 5750 C C . ALA H 4 176 ? 182.497 163.934 160.041 1.00 73.80 143 ALA H C 1
ATOM 5751 O O . ALA H 4 176 ? 183.199 164.708 159.389 1.00 77.87 143 ALA H O 1
ATOM 5753 N N . ARG H 4 177 ? 182.590 163.815 161.363 1.00 66.89 144 ARG H N 1
ATOM 5754 C CA . ARG H 4 177 ? 183.569 164.549 162.146 1.00 70.96 144 ARG H CA 1
ATOM 5755 C C . ARG H 4 177 ? 184.991 164.125 161.778 1.00 79.49 144 ARG H C 1
ATOM 5756 O O . ARG H 4 177 ? 185.218 163.130 161.085 1.00 79.81 144 ARG H O 1
ATOM 5764 N N . GLU H 4 178 ? 185.957 164.899 162.264 1.00 84.42 145 GLU H N 1
ATOM 5765 C CA . GLU H 4 1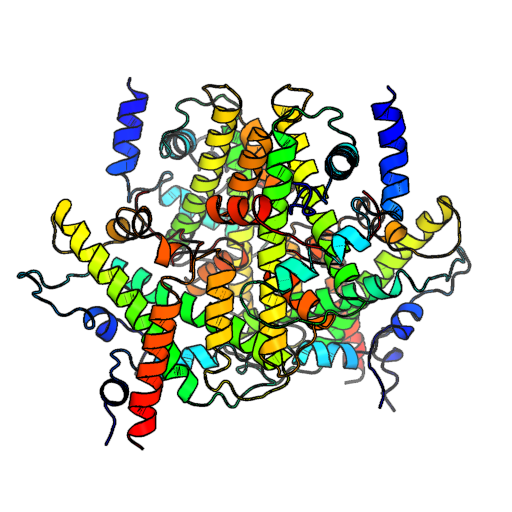78 ? 187.352 164.531 162.100 1.00 85.33 145 GLU H CA 1
ATOM 5766 C C . GLU H 4 178 ? 187.654 163.263 162.899 1.00 80.29 145 GLU H C 1
ATOM 5767 O O . GLU H 4 178 ? 187.104 163.060 163.984 1.00 74.14 145 GLU H O 1
ATOM 5773 N N . PRO H 4 179 ? 188.529 162.396 162.384 1.00 80.48 146 PRO H N 1
ATOM 5774 C CA . PRO H 4 179 ? 188.780 161.120 163.075 1.00 78.64 146 PRO H CA 1
ATOM 5775 C C . PRO H 4 179 ? 189.279 161.288 164.496 1.00 81.95 146 PRO H C 1
ATOM 5776 O O . PRO H 4 179 ? 188.954 160.462 165.360 1.00 82.35 146 PRO H O 1
ATOM 5780 N N . ALA H 4 180 ? 190.051 162.342 164.769 1.00 84.05 147 ALA H N 1
ATOM 5781 C CA . ALA H 4 180 ? 190.566 162.565 166.113 1.00 85.84 147 ALA H CA 1
ATOM 5782 C C . ALA H 4 180 ? 189.458 162.770 167.136 1.00 85.14 147 ALA H C 1
ATOM 5783 O O . ALA H 4 180 ? 189.575 162.269 168.258 1.00 84.54 147 ALA H O 1
ATOM 5785 N N . THR H 4 181 ? 188.380 163.469 166.766 1.00 83.89 148 THR H N 1
ATOM 5786 C CA . THR H 4 181 ? 187.327 163.787 167.726 1.00 80.29 148 THR H CA 1
ATOM 5787 C C . THR H 4 181 ? 186.734 162.524 168.339 1.00 79.32 148 THR H C 1
ATOM 5788 O O . THR H 4 181 ? 186.552 162.441 169.559 1.00 81.81 148 THR H O 1
ATOM 5792 N N . VAL H 4 182 ? 186.440 161.520 167.514 1.00 76.32 149 VAL H N 1
ATOM 5793 C CA . VAL H 4 182 ? 185.853 160.293 168.039 1.00 71.14 149 VAL H CA 1
ATOM 5794 C C . VAL H 4 182 ? 186.935 159.355 168.564 1.00 74.49 149 VAL H C 1
ATOM 5795 O O . VAL H 4 182 ? 186.729 158.649 169.560 1.00 78.02 149 VAL H O 1
ATOM 5799 N N . LYS H 4 183 ? 188.106 159.343 167.922 1.00 72.42 150 LYS H N 1
ATOM 5800 C CA . LYS H 4 183 ? 189.167 158.430 168.336 1.00 75.01 150 LYS H CA 1
ATOM 5801 C C . LYS H 4 183 ? 189.644 158.736 169.752 1.00 79.72 150 LYS H C 1
ATOM 5802 O O . LYS H 4 183 ? 189.756 157.832 170.591 1.00 81.07 150 LYS H O 1
ATOM 5808 N N . ALA H 4 184 ? 189.933 160.008 170.039 1.00 78.46 151 ALA H N 1
ATOM 5809 C CA . ALA H 4 184 ? 190.393 160.375 171.373 1.00 77.52 151 ALA H CA 1
ATOM 5810 C C . ALA H 4 184 ? 189.320 160.106 172.418 1.00 77.79 151 ALA H C 1
ATOM 5811 O O . ALA H 4 184 ? 189.621 159.623 173.515 1.00 80.05 151 ALA H O 1
ATOM 5813 N N . LEU H 4 185 ? 188.061 160.412 172.095 1.00 76.56 152 LEU H N 1
ATOM 5814 C CA . LEU H 4 185 ? 186.979 160.189 173.048 1.00 74.62 152 LEU H CA 1
ATOM 5815 C C . LEU H 4 185 ? 186.832 158.711 173.387 1.00 73.55 152 LEU H C 1
ATOM 5816 O O . LEU H 4 185 ? 186.706 158.346 174.563 1.00 74.85 152 LEU H O 1
ATOM 5821 N N . THR H 4 186 ? 186.861 157.840 172.376 1.00 71.01 153 THR H N 1
ATOM 5822 C CA . THR H 4 186 ? 186.698 156.419 172.660 1.00 72.29 153 THR H CA 1
ATOM 5823 C C . THR H 4 186 ? 187.921 155.844 173.369 1.00 78.17 153 THR H C 1
ATOM 5824 O O . THR H 4 186 ? 187.774 154.979 174.242 1.00 80.21 153 THR H O 1
ATOM 5828 N N . GLU H 4 187 ? 189.126 156.323 173.041 1.00 78.00 154 GLU H N 1
ATOM 5829 C CA . GLU H 4 187 ? 190.309 155.873 173.767 1.00 80.18 154 GLU H CA 1
ATOM 5830 C C . GLU H 4 187 ? 190.241 156.288 175.232 1.00 79.07 154 GLU H C 1
ATOM 5831 O O . GLU H 4 187 ? 190.587 155.507 176.128 1.00 81.32 154 GLU H O 1
ATOM 5837 N N . MET H 4 188 ? 189.783 157.513 175.493 1.00 74.50 155 MET H N 1
ATOM 5838 C CA . MET H 4 188 ? 189.601 157.971 176.864 1.00 73.06 155 MET H CA 1
ATOM 5839 C C . MET H 4 188 ? 188.571 157.126 177.600 1.00 76.37 155 MET H C 1
ATOM 5840 O O . MET H 4 188 ? 188.753 156.799 178.778 1.00 77.06 155 MET H O 1
ATOM 5845 N N . GLY H 4 189 ? 187.465 156.792 176.932 1.00 78.18 156 GLY H N 1
ATOM 5846 C CA . GLY H 4 189 ? 186.461 155.952 177.567 1.00 72.95 156 GLY H CA 1
ATOM 5847 C C . GLY H 4 189 ? 186.996 154.579 177.924 1.00 70.46 156 GLY H C 1
ATOM 5848 O O . GLY H 4 189 ? 186.723 154.056 179.009 1.00 67.13 156 GLY H O 1
ATOM 5849 N N . GLU H 4 190 ? 187.772 153.980 177.017 1.00 72.12 157 GLU H N 1
ATOM 5850 C CA . GLU H 4 190 ? 188.396 152.695 177.316 1.00 74.14 157 GLU H CA 1
ATOM 5851 C C . GLU H 4 190 ? 189.361 152.812 178.490 1.00 75.26 157 GLU H C 1
ATOM 5852 O O . GLU H 4 190 ? 189.408 151.929 179.355 1.00 77.24 157 GLU H O 1
ATOM 5858 N N . LYS H 4 191 ? 190.138 153.898 178.539 1.00 74.70 158 LYS H N 1
ATOM 5859 C CA . LYS H 4 191 ? 191.047 154.098 179.664 1.00 74.73 158 LYS H CA 1
ATOM 5860 C C . LYS H 4 191 ? 190.284 154.212 180.979 1.00 74.99 158 LYS H C 1
ATOM 5861 O O . LYS H 4 191 ? 190.684 153.624 181.992 1.00 75.35 158 LYS H O 1
ATOM 5867 N N . ALA H 4 192 ? 189.178 154.960 180.982 1.00 72.84 159 ALA H N 1
ATOM 5868 C CA . ALA H 4 192 ? 188.390 155.111 182.202 1.00 70.52 159 ALA H CA 1
ATOM 5869 C C . ALA H 4 192 ? 187.796 153.781 182.649 1.00 73.26 159 ALA H C 1
ATOM 5870 O O . ALA H 4 192 ? 187.806 153.458 183.845 1.00 74.56 159 ALA H O 1
ATOM 5872 N N . VAL H 4 193 ? 187.271 152.995 181.706 1.00 77.03 160 VAL H N 1
ATOM 5873 C CA . VAL H 4 193 ? 186.665 151.721 182.083 1.00 74.51 160 VAL H CA 1
ATOM 5874 C C . VAL H 4 193 ? 187.727 150.754 182.595 1.00 72.40 160 VAL H C 1
ATOM 5875 O O . VAL H 4 193 ? 187.484 149.990 183.537 1.00 71.41 160 VAL H O 1
ATOM 5879 N N . LEU H 4 194 ? 188.930 150.790 182.010 1.00 73.78 161 LEU H N 1
ATOM 5880 C CA . LEU H 4 194 ? 190.013 149.950 182.508 1.00 74.53 161 LEU H CA 1
ATOM 5881 C C . LEU H 4 194 ? 190.423 150.372 183.913 1.00 80.51 161 LEU H C 1
ATOM 5882 O O . LEU H 4 194 ? 190.668 149.521 184.777 1.00 83.60 161 LEU H O 1
ATOM 5887 N N . LYS H 4 195 ? 190.503 151.681 184.161 1.00 81.07 162 LYS H N 1
ATOM 5888 C CA . LYS H 4 195 ? 190.848 152.156 185.496 1.00 81.63 162 LYS H CA 1
ATOM 5889 C C . LYS H 4 195 ? 189.812 151.713 186.520 1.00 80.84 162 LYS H C 1
ATOM 5890 O O . LYS H 4 195 ? 190.164 151.295 187.629 1.00 80.21 162 LYS H O 1
ATOM 5896 N N . TYR H 4 196 ? 188.527 151.801 186.168 1.00 81.91 163 TYR H N 1
ATOM 5897 C CA . TYR H 4 196 ? 187.485 151.370 187.096 1.00 80.38 163 TYR H CA 1
ATOM 5898 C C . TYR H 4 196 ? 187.556 149.869 187.351 1.00 79.42 163 TYR H C 1
ATOM 5899 O O . TYR H 4 196 ? 187.411 149.423 188.494 1.00 79.65 163 TYR H O 1
ATOM 5908 N N . GLN H 4 197 ? 187.763 149.072 186.302 1.00 84.67 164 GLN H N 1
ATOM 5909 C CA . GLN H 4 197 ? 187.724 147.621 186.445 1.00 87.82 164 GLN H CA 1
ATOM 5910 C C . GLN H 4 197 ? 189.040 147.029 186.926 1.00 89.28 164 GLN H C 1
ATOM 5911 O O . GLN H 4 197 ? 189.111 145.812 187.129 1.00 90.85 164 GLN H O 1
ATOM 5917 N N . SER H 4 198 ? 190.082 147.845 187.091 1.00 89.67 165 SER H N 1
ATOM 5918 C CA . SER H 4 198 ? 191.331 147.331 187.644 1.00 92.78 165 SER H CA 1
ATOM 5919 C C . SER H 4 198 ? 191.128 146.770 189.047 1.00 96.42 165 SER H C 1
ATOM 5920 O O . SER H 4 198 ? 191.644 145.695 189.373 1.00 98.95 165 SER H O 1
ATOM 5923 N N . SER H 4 199 ? 190.377 147.479 189.889 1.00 96.41 166 SER H N 1
ATOM 5924 C CA . SER H 4 199 ? 190.151 147.031 191.258 1.00 98.64 166 SER H CA 1
ATOM 5925 C C . SER H 4 199 ? 189.112 145.922 191.361 1.00 101.11 166 SER H C 1
ATOM 5926 O O . SER H 4 199 ? 188.946 145.359 192.449 1.00 100.46 166 SER H O 1
ATOM 5929 N N . LEU H 4 200 ? 188.414 145.609 190.272 1.00 104.09 167 LEU H N 1
ATOM 5930 C CA . LEU H 4 200 ? 187.387 144.566 190.253 1.00 106.60 167 LEU H CA 1
ATOM 5931 C C . LEU H 4 200 ? 186.280 144.843 191.267 1.00 106.52 167 LEU H C 1
ATOM 5932 O O . LEU H 4 200 ? 186.046 145.988 191.655 1.00 106.86 167 LEU H O 1
#

B-factor: mean 98.19, std 47.31, range [28.44, 319.86]

Secondary structure (DSSP, 8-state):
-HHHHHHHHHHHHHTT--SS-SHHHHHHHHHHHTSSSSS-----SSHHHHHHHHHHHHHHHHHHHHHHHHHHTT-SS--HHHHHHHHHHTT----HHHHHHHHHS----/--TT-TTTTS-HHHHHHHHHHSSS-----SSHHHHHHHHHHHHHHHHHHHHHHHHHHTS-SS--HHHHHHHHHHTT-----/----HHHHTT-SS-HHHHHHHHTT---SS-----THHHHHHHHHHHHHHHHHHHHHHHHHTTT--S---HHHHIIIIITTSTHHHHTT-----SS---/------HHHHTTSS-S-SSS------HHHHHHHHHHHHHHHHHHHHHHHHHHHHHT-S---SHHHHHHHHHHHHTTT--THHHHHHHHHHHHHHHHHHHT-/-HHHHHHHHHHHT-SSS-SS-HHHHHHHHHHHHTTTSSS-----SSHHHHHHHHHHHHHHHHHHHHHHHHHHTT-SS--HHHHHHHHHHT-----HHHHHHHHTT----/-----SSTTS-HHHHHHHHHSSTT-----TTHHHHHHHHHHHHHHHHHHHHHHHHHHTS-SS--HHHHHHHHHHTT-----/-TT-HHHHSS--S-HHHHHHHHHHS--TT-----THHHHHHHHHHHHHHHHHHHHHHHHHHHTS-SS--HHHHIIIIITT-THHHHTT-----SS---/-----SHHHHHTSS---SSS------SHHHHHHHHHHHHHHHHHHHHHHHHHHHHT----SSSHHHHHHHHHHHTTT--HHHHHHHHHHHHHHHHHHHH--

InterPro domains:
  IPR000164 Histone H3/CENP-A [PR00622] (14-28)
  IPR000164 Histone H3/CENP-A [PR00622] (33-54)
  IPR000164 Histone H3/CENP-A [PR00622] (100-116)
  IPR000164 Histone H3/CENP-A [PR00622] (116-137)
  IPR000164 Histone H3/CENP-A [PTHR11426] (9-134)
  IPR000164 Histone H3/CENP-A [SM00428] (33-138)
  IPR007125 Core Histone H2A/H2B/H3 domain [PF00125] (48-129)
  IPR009072 Histone-fold [G3DSA:1.10.20.10] (2-137)
  IPR009072 Histone-fold [SSF47113] (17-129)

Foldseek 3Di:
DVVVVVVVCPVVCVVPHADDDQVVQVQVVQQVVCPPDPDRPDDDDCVSVVVRVPVRVVVVVLVVVLCVQCVVVVHNDGDPVSSVVSCVVVVPDDDDVVVCCVVPDDDRD/DPPVPPLCVCPPVVVQCVVVVDPDDNDDDPVVSVVVSVVPPVLVCQLVVQLCVVCVVVPDRDGDPVSSQVSCVVSVHDDDD/DPPVVCVVLVHDDDLVVVVVVVVVDPVPVGPDPDSVVSSVVRVVVRVLVVVLVVQLQVQVCVVNDRDRDVQSRVPRPCVPVVVSCVVVVPPVDDPHDD/DDDDACVVVVLPDDDAPPPYGRDDDDPVRRVVVGVVVVVVVVVLVVQLVVVCVVVPHDDRPVVSNLVSLVVVCVVVVNPCPVVVVVVVVVVVVVCVVVVVD/DVVVVVVVCCVPVVPDQAPDHQVVLVWLVQLVVCPPHDDRPDDDDCVSVVVRVPPRVVVVVLVVQLVVVCVVVVHDDGDPVSSVVVPVVVDPDDPVVVVCCSVPVRDGD/DVDDDPLCVCPPVNVQVVVVVDPDDNDDDDPPRVVVSVVVVVLVVQLVVQLQVVCVVVPDHDGDPVSSQVSCVVSVHHDDD/DCQPCCVVLVHDDRLVVQVVVVVVDDPPPPPDRPSVVSVVVRVVVRVLVVVLCVFLQVVVPVVHDRDDDQLSSCPCCVVVVVVSPPVVPDPCRDPNPD/DDDDFCLVVVLVPDQDDDPPHPSDDDPVCSVVVRVVVVVVVVQLVVQLCVVCVVVVDDDDDPPSSLVSLVVVCVVVVDDPCVSVVVNVVVVVVVCVVPVVD

Sequence (778 aa):
TTAKRLSKKEQKLSSTKTTVRRAPFGRIVRTIASLSSADSMRFSANAVDLLQQGIELYMLDLMKNAALAAKQAKRMTLMGKDIDLIQTANHEMIDEAHAAKLANTSSAGKHIKNLGEEIGNSAVRKTVLRTGVVFRLDKTVRPKFHKVMLSKLYEAVNIAKLAAKHSGRSTIQPKDVRLGLKLASIKLLANVKRANERAGLKLPPGRIQKIIKANQTTDVGRSSPTASVFLTAVIEDIVKEIIKGADKKSEERGRIRISPQDILKYLTENGEAYMHILGDAFVSHGGVKNYDSFATFIAKLVGPNGKGRKPGFSAKGMEVLESIVKSLATEMTIVANELAKHQGRQTLGAGDFRTALAVRGSLIAREPATVKALTEMGEKAVLKYQSSLTTAKRLSKKEQKLSSTKTTVRRAPFGRIVRTIASLSSADSMRFSANAVDLLQQGIELYMLDLMKNAALAAKQAKRMTLMGKDIDLIQTANHEMIDEAHAAKLANTSSAGKHIKNLGEEIGNSAVRKTVLRTGVVFRLDKTVRPKFHKVMLSKLYEAVNIAKLAAKHSGRSTIQPKDVRLGLKLASIKLLANVKRANERAGLKLPPGRIQKIIKANQTTDVGRSSPTASVFLTAVIEDIVKEIIKGADKKSEERGRIRISPQDILKYLTENGEAYMHILGDAFVSHGGVKNYDSFATFIAKLVGPNGKGRKPGFSAKGMEVLESIVKSLATEMTIVANELAKHQGRQTLGAGDFRTALAVRGSLIAREPATVKALTEMGEKAVLKYQSSL

Organism: NCBI:txid3114988

Nearest PDB structures (foldseek):
  8ua7-assembly1_E  TM=9.808E-01  e=1.243E-13  Medusavirus
  7x57-assembly1_E  TM=9.195E-01  e=5.206E-05  Homo sapiens
  5ong-assembly1_E  TM=8.726E-01  e=8.140E-05  Xenopus laevis
  5e5a-assembly1_A  TM=8.563E-01  e=1.273E-04  Xenopus laevis
  8xjv-assembly1_i  TM=8.587E-01  e=1.866E-04  Xenopus laevis

Solvent-accessible surface area: 38164 Å² total; per-residue (Å²): 128,95,29,120,158,84,9,153,135,4,48,119,77,7,12,119,121,29,12,10,120,126,64,27,10,12,81,5,0,110,24,0,1,47,72,70,47,111,57,81,7,156,22,44,78,90,0,5,59,30,0,7,68,2,2,32,37,32,3,24,55,18,3,62,16,0,1,67,7,0,101,46,46,194,51,123,33,0,49,7,102,4,1,69,18,0,28,68,2,42,103,81,91,55,60,86,79,85,2,28,131,10,13,115,84,34,62,21,78,214,158,97,109,63,3,2,76,23,6,28,92,79,8,0,94,60,9,2,2,18,11,44,56,3,62,157,33,53,182,65,0,59,79,30,7,32,63,6,10,0,19,26,3,42,43,1,1,14,4,0,1,42,4,1,80,41,24,46,88,54,51,0,63,44,88,0,1,108,30,0,2,120,47,20,97,20,107,39,35,14,146,76,177,111,41,54,110,45,1,40,6,98,5,32,19,48,68,4,53,132,26,4,75,30,32,1,16,44,91,3,33,183,8,33,83,28,3,5,8,3,0,3,0,3,3,25,41,8,4,62,69,12,3,112,18,0,21,132,54,1,60,133,96,26,158,104,143,0,37,5,34,1,18,20,50,46,18,18,88,105,24,97,27,49,22,67,42,18,36,54,20,52,16,15,42,18,8,91,257,126,188,54,60,16,50,109,54,3,61,136,18,14,62,72,101,77,175,48,75,142,21,17,44,28,88,88,0,37,101,4,1,32,24,13,2,124,30,24,0,36,84,12,0,72,13,0,7,52,14,0,56,35,50,68,116,106,41,1,42,13,40,6,0,107,28,0,11,35,10,55,5,35,43,22,41,58,116,66,70,27,19,144,59,19,24,112,51,0,74,113,0,15,104,84,35,101,72,60,153,139,108,40,121,180,83,7,151,110,12,60,74,140,34,17,102,77,22,22,10,166,122,67,12,5,12,95,7,0,111,17,3,4,59,54,82,44,105,72,90,9,170,29,35,103,86,0,26,66,30,2,6,23,0,0,22,36,52,2,36,42,13,1,58,20,0,0,77,3,0,119,55,34,182,60,150,34,0,68,3,86,0,0,64,13,2,28,58,2,59,104,125,158,34,71,97,56,57,1,34,126,1,17,86,92,13,66,54,73,212,175,116,144,48,2,2,84,31,2,28,73,62,5,0,85,81,8,5,19,50,9,48,44,4,79,136,37,43,167,64,0,78,67,46,4,23,36,6,7,3,25,20,2,43,34,1,4,12,2,4,10,54,3,0,99,36,20,42,96,42,49,2,75,36,88,0,3,115,21,0,3,98,46,12,98,7,101,10,34,12,149,97,179,124,30,80,88,45,10,32,8,82,1,25,20,45,65,0,38,116,41,0,81,46,23,3,15,61,79,9,34,174,10,37,90,19,0,6,6,5,0,0,3,0,0,18,42,10,0,59,66,12,26,131,20,0,16,113,37,1,63,145,120,27,132,122,137,3,13,8,33,3,3,21,104,85,16,12,98,94,16,81,20,63,23,91,16,25,43,36,27,38,7,18,63,5,16,90,236,125,193,74,49,16,44,80,52,6,65,122,15,80,18,128,72,61,191,16,138,48,102,26,45,22,88,110,0,30,81,3,0,47,17,10,0,94,29,2,0,43,31,3,1,86,8,0,9,58,5,1,57,39,70,61,102,75,35,0,20,45,24,1,0,96,22,0,8,32,2,56,3,37,48,50,58,63,96,96,53,10,22,125,52,9,29,107,40,0,79,116,8,20,111,98,68,98,78,70,186

Radius of gyration: 27.61 Å; Cα contacts (8 Å, |Δi|>4): 1048; chains: 8; bounding box: 71×76×80 Å